Protein AF-A0A150AJD3-F1 (afdb_monomer)

pLDDT: mean 71.64, std 22.14, range [20.97, 98.12]

Solvent-accessible surface area (backbone atoms only — not comparable to full-atom values): 42438 Å² total; per-residue (Å²): 140,81,87,82,82,77,83,80,81,80,76,75,79,71,69,45,77,49,27,15,36,91,85,69,46,81,48,92,52,70,93,69,28,44,27,35,34,44,33,41,76,44,94,89,71,33,27,42,37,40,32,22,33,56,89,74,66,42,57,39,35,40,35,31,11,74,38,95,84,56,78,44,35,33,46,61,37,39,32,33,33,93,87,65,34,57,29,36,38,33,31,27,41,78,48,100,91,47,52,40,65,30,47,61,33,42,31,29,40,87,89,51,51,74,29,35,34,34,40,32,37,96,85,71,50,72,31,44,33,36,31,29,37,97,87,63,47,75,39,20,56,81,8,35,35,52,45,61,42,56,39,90,97,51,89,38,52,33,38,38,34,34,33,49,86,23,18,43,32,49,64,33,42,30,28,39,89,86,59,48,70,38,36,40,36,34,26,55,79,69,36,42,61,40,33,40,22,39,54,98,86,63,54,78,27,62,36,62,60,52,61,63,44,77,56,43,51,73,50,57,68,58,51,56,48,54,42,65,74,59,59,65,66,51,55,70,36,60,80,68,70,56,66,42,42,34,34,36,30,30,36,29,36,82,89,20,49,64,46,77,79,41,82,72,49,59,76,45,76,85,50,45,64,52,46,48,53,39,50,58,73,54,48,86,57,53,29,44,40,26,26,54,38,46,41,76,40,60,47,76,47,75,51,78,45,75,48,68,94,54,87,73,55,75,80,60,68,66,93,64,83,48,76,41,36,15,26,86,85,70,42,81,45,96,48,69,89,64,29,47,26,37,35,37,47,46,82,56,87,86,31,28,39,39,40,30,21,31,54,80,68,80,35,61,34,34,43,34,32,9,69,38,88,90,52,63,38,22,39,45,61,35,41,28,30,38,91,88,64,40,54,32,35,38,32,31,24,45,84,45,28,62,28,45,60,31,42,30,29,42,96,87,58,48,64,32,36,38,38,35,28,77,42,63,55,97,62,22,36,33,45,39,39,31,30,36,98,87,64,28,53,33,35,37,30,33,29,33,59,74,68,83,36,72,33,42,61,31,39,32,30,36,88,86,52,42,55,33,34,37,38,31,26,67,75,94,38,78,37,33,41,37,33,32,34,98,84,65,48,73,42,40,47,40,56,65,73,68,100,84,56,96,62,67,58,70,59,66,51,61,58,84,49,57,72,58,53,55,63,46,58,76,40,101,61,74,69,37,55,41,35,43,78,86,66,49,74,26,25,53,83,19,31,15,39,50,80,44,48,38,87,89,76,71,46,72,49,67,38,68,45,64,80,77,78,83,79,84,82,80,88,78,94,78,85,81,85,86,88,80,89,73,94,82,85,62,87,85,85,85,71,100,68,71,90,69,67,65,73,67,89,84,88,82,77,98,81,77,89,78,85,90,78,88,75,95,75,96,78,77,85,86,78,73,63,40,38,95,89,41,91,84,46,66,44,64,67,57,56,55,46,68,62,46,46,62,51,53,34,48,27,46,42,54,52,53,75,64,36,83,85,51,72,54,38,53,82,65,51,55,58,66,54,58,44,71,46,34,37,36,41,39,60,39,65,88,78,51,44,74,46,77,46,73,70,40,80,78,54,49,72,78,44,47,64,29,57,53,52,58,69,27,73,66,50,48,51,49,49,32,50,34,50,54,46,44,46,73,72,42,58,74,54,56,64,60,49,67,70,63,70,71,48,80,47,81,40,52,43,63,52,59,76

Sequence (753 aa):
MAILFTFQTVYAQKNIVRFFNQDLEEIEHKSEAFYIQNTTFSEDGYYNHQLLYATTDSVYATFTSIDQLGKDKVGLYTVFHQNGKKKHQGHYKKFSTGCKKYGIWESWYKDGSPKMTVKRSSSSTIKMLDYWDEERKHSVIEGYGKYIEKWEGTDQIKLKGKYERYHKTGRWTSYAKNGKLLYEEVWEKNKITEGKSWDKDNHEYTYNKKPISKAHPLSRMGFSNLIKNSIKYPQLAYEQKIEGTVDIRFYVDLDSTISEITVKQSSNSVFEQEALRVFTKYAYLKWAPKTIRGKAVADYTQYKVRFKMSSRFSEQMTQLDTEFYLTEKLKHTNYPEMAKYIKVISQKGQRFEHKIFYKEPKKIYCQFYAEDISGVRKKGVYQTFYTNGKVMSKGEYLKGFKFGKWEDFNEKGQKIREIIYENAEYRATGKMKEWYNNGNLAKEGDFVDGGDREMGDWKYYYPNGKLFMEVRYNSPELSSVKHYGDKGTMHYYSTKRNSKNHFYKIGNAKKDNFQWLISMLAKDVTILNFYDKDGKQTIKDGYGIFNLYDAETNTRVAGAMGKKVRDINWLFIGDDSPSIDKEVAYGYRYFDNIDSLKFIQNTYGPDANFSYISSNKSSIKILDLYDSNDTTEIDYSNFWNMFFTPIIHLAVLKEVLLHPQYNYLDKAGMKTVNNYLGFVIKYDPINKDYKVRLYTPKGGQLYKKAFEDIHSPKNKKVFQNLMDGMMTKYPELVEFFKSGNEAELGFRIFDAI

Foldseek 3Di:
DDDDDDDDDPDDFPKDKWFAAPVRHTDDDLVRGQKIWIWTQDPVQKIWIWIAGSVLRATQKIFIANDRVCPQTFAKIWGADSVNATAKIFGWDQDPVTIDTAAWMWGADNVNHGAFIWGAHPVRDIFTAWGQEPVRDTAAHGFFGKDWHADPPDPATAKIATTDNRFTAAKIWGADNVNHTAKIFGDDRNWTAKMWGQDPVGDIFIDGTDQKDAKAFPPNPVLLVQLVVQQAPAVVCQVVVNWWKWKWKWKADPVQAIGDTDTPDIPDPSCRVSSSVSNVVCRPGGMQAMHGNRDGDIDMDIDMRTGHDDPVNVVRDDDDQDKFFAAPVRDTDPDNVRGQWIWTWDDDPQKIWIFIAGPPPRHTAKIFIANDPVCQQTAAKIWGADPVRATAKIAGAHRNFTAAWIWGADNVNHTAKIWGFHDRDQWTKTKIWGADPVGATAKIAIAIRNRPAGAAWMWGADNVNATAKIWHHDDSDTAKMWGADPVRHTAFIFGDDDDDDPATDTDHHEQACPPVVVVPLVDQYQDAWDAYNVRHIQHHGFFGKDWHAHPVQRDIDIDTTDPDDDDDDDDDDDDDDDPDDDDDAHEDDDDPPLLDDADDDDDDDDDDDDDDDDDDDDDDDDPAQDDPVDRPHGPVQVVCCVLVVVLLLVLLCCLQVVPPVRSTADPVNVVVLQDKWKKKKWADLVVLFIDIDTPDPVVCVSRVRSNVSCRDPSVRVSSSNHCVNVCVVCVVVSVVSVVGDMDMDMDGSSNSD

Radius of gyration: 42.08 Å; Cα contacts (8 Å, |Δi|>4): 1517; chains: 1; bounding box: 114×82×80 Å

Nearest PDB structures (foldseek):
  5lw8-assembly1_A  TM=7.649E-01  e=2.460E-03  Helicobacter pylori 26695
  7vfm-assembly1_A  TM=4.431E-01  e=4.095E-03  Staphylococcus aureus subsp. aureus USA300
  5e9u-assembly1_D  TM=4.108E-01  e=8.798E-03  Streptococcus gordonii
  7vfk-assembly1_A  TM=4.337E-01  e=1.195E-02  Staphylococcus aureus subsp. aureus USA300
  7te3-assembly1_A  TM=2.423E-01  e=2.058E+00  Homo sapiens

Mean predicted aligned error: 22.33 Å

Secondary structure (DSSP, 8-state):
---------------EEEEE-TTS-EES-GGG-SEEEEEEE-TTS-EEEEEEETTT--EEEEEEESSTTS-SEEEEEEEE-TTSSEEEEEEEEEETTEEEEEEEEEEE-TTS-EEEEEEE-TT--EEEEEEE-TT--EEEETTEEEEEEEPTTSS-EEEEEEEETTEEEEEEEEE-TTS-EEEEEEEETTEEEEEEEE-TT--EEEEES-SEE--EESSHHHHHHHHHHHPPPPHHHHHTT--EEEEEEEEE-TTS-EEEEEEEEES-GGGHHHHHHHHHHTTTS-EEPEEETTEEE-EEEEEEEEE---GGGGSS-----EEEEE-TTS-B-S-GGG-SEEEEEEEETTEEEEEEEESSS--EEEEEEESSTTS-SEEEEEEEE-TTS-EEEEEEEETTEEEEEEEEE-TTS-EEEEEEE---STT--EEEEEE-TTS-EEEEEEEEGGGTEEEEEEEEE-TTS-EEEEEEESSSSEEEEEEE-TTS-EEEEEE---TT----------S--HHHHHHHHTSS-----EE-TTS-EEEETTEEEEEEE-TTT--EEEEEE-S--S---------------S---------S-GGG---------S------------------SEETTEEEEE-HHHHHHHHHHHHHHHHHHHHHHH-GGGSS--HHHHHHH--EEEEEEEEETTTTEEEEEES-HHHHHHTHHHHHHHT-HHHHHHHHHHHHHHHHH-TTHHHHHHT--EEEEEEEHHHH-

Structure (mmCIF, N/CA/C/O backbone):
data_AF-A0A150AJD3-F1
#
_entry.id   AF-A0A150AJD3-F1
#
loop_
_atom_site.group_PDB
_atom_site.id
_atom_site.type_symbol
_atom_site.label_atom_id
_atom_site.label_alt_id
_atom_site.label_comp_id
_atom_site.label_asym_id
_atom_site.label_entity_id
_atom_site.label_seq_id
_atom_site.pdbx_PDB_ins_code
_atom_site.Cartn_x
_atom_site.Cartn_y
_atom_site.Cartn_z
_atom_site.occupancy
_atom_site.B_iso_or_equiv
_atom_site.auth_seq_id
_atom_site.auth_comp_id
_atom_site.auth_asym_id
_atom_site.auth_atom_id
_atom_site.pdbx_PDB_model_num
ATOM 1 N N . MET A 1 1 ? 36.545 -45.490 32.691 1.00 37.44 1 MET A N 1
ATOM 2 C CA . MET A 1 1 ? 35.426 -45.188 31.772 1.00 37.44 1 MET A CA 1
ATOM 3 C C . MET A 1 1 ? 34.625 -44.036 32.353 1.00 37.44 1 MET A C 1
ATOM 5 O O . MET A 1 1 ? 33.927 -44.238 33.333 1.00 37.44 1 MET A O 1
ATOM 9 N N . ALA A 1 2 ? 34.752 -42.841 31.784 1.00 29.50 2 ALA A N 1
ATOM 10 C CA . ALA A 1 2 ? 33.833 -41.732 32.017 1.00 29.50 2 ALA A CA 1
ATOM 11 C C . ALA A 1 2 ? 33.445 -41.216 30.629 1.00 29.50 2 ALA A C 1
ATOM 13 O O . ALA A 1 2 ? 34.286 -40.695 29.901 1.00 29.50 2 ALA A O 1
ATOM 14 N N . ILE A 1 3 ? 32.209 -41.496 30.219 1.00 34.50 3 ILE A N 1
ATOM 15 C CA . ILE A 1 3 ? 31.675 -41.119 28.911 1.00 34.50 3 ILE A CA 1
ATOM 16 C C . ILE A 1 3 ? 31.182 -39.675 29.033 1.00 34.50 3 ILE A C 1
ATOM 18 O O . ILE A 1 3 ? 30.166 -39.416 29.676 1.00 34.50 3 ILE A O 1
ATOM 22 N N . LEU A 1 4 ? 31.923 -38.736 28.439 1.00 28.91 4 LEU A N 1
ATOM 23 C CA . LEU A 1 4 ? 31.448 -37.377 28.196 1.00 28.91 4 LEU A CA 1
ATOM 24 C C . LEU A 1 4 ? 30.384 -37.423 27.090 1.00 28.91 4 LEU A C 1
ATOM 26 O O . LEU A 1 4 ? 30.702 -37.630 25.920 1.00 28.91 4 LEU A O 1
ATOM 30 N N . PHE A 1 5 ? 29.125 -37.197 27.456 1.00 32.03 5 PHE A N 1
ATOM 31 C CA . PHE A 1 5 ? 28.083 -36.835 26.500 1.00 32.03 5 PHE A CA 1
ATOM 32 C C . PHE A 1 5 ? 28.291 -35.379 26.072 1.00 32.03 5 PHE A C 1
ATOM 34 O O . PHE A 1 5 ? 28.097 -34.454 26.860 1.00 32.03 5 PHE A O 1
ATOM 41 N N . THR A 1 6 ? 28.690 -35.166 24.819 1.00 32.25 6 THR A N 1
ATOM 42 C CA . THR A 1 6 ? 28.641 -33.846 24.186 1.00 32.25 6 THR A CA 1
ATOM 43 C C . THR A 1 6 ? 27.234 -33.630 23.631 1.00 32.25 6 THR A C 1
ATOM 45 O O . THR A 1 6 ? 26.778 -34.336 22.736 1.00 32.25 6 THR A O 1
ATOM 48 N N . PHE A 1 7 ? 26.511 -32.659 24.188 1.00 31.30 7 PHE A N 1
ATOM 49 C CA . PHE A 1 7 ? 25.269 -32.168 23.599 1.00 31.30 7 PHE A CA 1
ATOM 50 C C . PHE A 1 7 ? 25.614 -31.360 22.341 1.00 31.30 7 PHE A C 1
ATOM 52 O O . PHE A 1 7 ? 26.073 -30.224 22.444 1.00 31.30 7 PHE A O 1
ATOM 59 N N . GLN A 1 8 ? 25.391 -31.922 21.150 1.00 29.20 8 GLN A N 1
ATOM 60 C CA . GLN A 1 8 ? 25.265 -31.111 19.939 1.00 29.20 8 GLN A CA 1
ATOM 61 C C . GLN A 1 8 ? 23.890 -30.438 19.954 1.00 29.20 8 GLN A C 1
ATOM 63 O O . GLN A 1 8 ? 22.858 -31.069 19.731 1.00 29.20 8 GLN A O 1
ATOM 68 N N . THR A 1 9 ? 23.869 -29.138 20.229 1.00 36.41 9 THR A N 1
ATOM 69 C CA . THR A 1 9 ? 22.716 -28.286 19.955 1.00 36.41 9 THR A CA 1
ATOM 70 C C . THR A 1 9 ? 22.558 -28.151 18.441 1.00 36.41 9 THR A C 1
ATOM 72 O O . THR A 1 9 ? 23.283 -27.414 17.779 1.00 36.41 9 THR A O 1
ATOM 75 N N . VAL A 1 10 ? 21.590 -28.871 17.872 1.00 32.94 10 VAL A N 1
ATOM 76 C CA . VAL A 1 10 ? 21.124 -28.631 16.503 1.00 32.94 10 VAL A CA 1
ATOM 77 C C . VAL A 1 10 ? 20.411 -27.277 16.496 1.00 32.94 10 VAL A C 1
ATOM 79 O O . VAL A 1 10 ? 19.250 -27.169 16.889 1.00 32.94 10 VAL A O 1
ATOM 82 N N . TYR A 1 11 ? 21.105 -26.216 16.082 1.00 36.44 11 TYR A N 1
ATOM 83 C CA . TYR A 1 11 ? 20.450 -24.959 15.738 1.00 36.44 11 TYR A CA 1
ATOM 84 C C . TYR A 1 11 ? 19.600 -25.200 14.489 1.00 36.44 11 TYR A C 1
ATOM 86 O O . TYR A 1 11 ? 20.121 -25.332 13.384 1.00 36.44 11 TYR A O 1
ATOM 94 N N . ALA A 1 12 ? 18.278 -25.266 14.652 1.00 37.41 12 ALA A N 1
ATOM 95 C CA . ALA A 1 12 ? 17.359 -25.216 13.525 1.00 37.41 12 ALA A CA 1
ATOM 96 C C . ALA A 1 12 ? 17.619 -23.917 12.738 1.00 37.41 12 ALA A C 1
ATOM 98 O O . ALA A 1 12 ? 17.388 -22.820 13.255 1.00 37.41 12 ALA A O 1
ATOM 99 N N . GLN A 1 13 ? 18.126 -24.022 11.504 1.00 52.56 13 GLN A N 1
ATOM 100 C CA . GLN A 1 13 ? 18.270 -22.867 10.617 1.00 52.56 13 GLN A CA 1
ATOM 101 C C . GLN A 1 13 ? 16.889 -22.242 10.415 1.00 52.56 13 GLN A C 1
ATOM 103 O O . GLN A 1 13 ? 15.975 -22.857 9.865 1.00 52.56 13 GLN A O 1
ATOM 108 N N . LYS A 1 14 ? 16.726 -21.010 10.901 1.00 56.72 14 LYS A N 1
ATOM 109 C CA . LYS A 1 14 ? 15.476 -20.258 10.817 1.00 56.72 14 LYS A CA 1
ATOM 110 C C . LYS A 1 14 ? 15.209 -19.897 9.355 1.00 56.72 14 LYS A C 1
ATOM 112 O O . LYS A 1 14 ? 15.693 -18.881 8.865 1.00 56.72 14 LYS A O 1
ATOM 117 N N . ASN A 1 15 ? 14.464 -20.750 8.662 1.00 72.81 15 ASN A N 1
ATOM 118 C CA . ASN A 1 15 ? 14.041 -20.514 7.289 1.00 72.81 15 ASN A CA 1
ATOM 119 C C . ASN A 1 15 ? 12.891 -19.496 7.293 1.00 72.81 15 ASN A C 1
ATOM 121 O O . ASN A 1 15 ? 11.869 -19.710 7.947 1.00 72.81 15 ASN A O 1
ATOM 125 N N . ILE A 1 16 ? 13.075 -18.359 6.623 1.00 85.12 16 ILE A N 1
ATOM 126 C CA . ILE A 1 16 ? 12.046 -17.319 6.511 1.00 85.12 16 ILE A CA 1
ATOM 127 C C . ILE A 1 16 ? 11.386 -17.447 5.145 1.00 85.12 16 ILE A C 1
ATOM 129 O O . ILE A 1 16 ? 12.057 -17.316 4.120 1.00 85.12 16 ILE A O 1
ATOM 133 N N . VAL A 1 17 ? 10.071 -17.656 5.152 1.00 89.12 17 VAL A N 1
ATOM 134 C CA . VAL A 1 17 ? 9.250 -17.765 3.943 1.00 89.12 17 VAL A CA 1
ATOM 135 C C . VAL A 1 17 ? 8.433 -16.489 3.763 1.00 89.12 17 VAL A C 1
ATOM 137 O O . VAL A 1 17 ? 7.822 -16.012 4.719 1.00 89.12 17 VAL A O 1
ATOM 140 N N . ARG A 1 18 ? 8.430 -15.934 2.549 1.00 90.75 18 ARG A N 1
ATOM 141 C CA . ARG A 1 18 ? 7.613 -14.773 2.154 1.00 90.75 18 ARG A CA 1
ATOM 142 C C . ARG A 1 18 ? 6.890 -15.022 0.840 1.00 90.75 18 ARG A C 1
ATOM 144 O O . ARG A 1 18 ? 7.354 -15.818 0.022 1.00 90.75 18 ARG A O 1
ATOM 151 N N . PHE A 1 19 ? 5.794 -14.306 0.629 1.00 91.75 19 PHE A N 1
ATOM 152 C CA . PHE A 1 19 ? 4.921 -14.447 -0.532 1.00 91.75 19 PHE A CA 1
ATOM 153 C C . PHE A 1 19 ? 4.887 -13.143 -1.324 1.00 91.75 19 PHE A C 1
ATOM 155 O O . PHE A 1 19 ? 4.887 -12.065 -0.735 1.00 91.75 19 PHE A O 1
ATOM 162 N N . PHE A 1 20 ? 4.870 -13.238 -2.653 1.00 89.75 20 PHE A N 1
ATOM 163 C CA . PHE A 1 20 ? 4.862 -12.075 -3.539 1.00 89.75 20 PHE A CA 1
ATOM 164 C C . PHE A 1 20 ? 3.864 -12.241 -4.681 1.00 89.75 20 PHE A C 1
ATOM 166 O O . PHE A 1 20 ? 3.685 -13.349 -5.193 1.00 89.75 20 PHE A O 1
ATOM 173 N N . ASN A 1 21 ? 3.268 -11.135 -5.122 1.00 88.50 21 ASN A N 1
ATOM 174 C CA . ASN A 1 21 ? 2.433 -11.083 -6.325 1.00 88.50 21 ASN A CA 1
ATOM 175 C C . ASN A 1 21 ? 3.283 -11.075 -7.622 1.00 88.50 21 ASN A C 1
ATOM 177 O O . ASN A 1 21 ? 4.514 -11.167 -7.587 1.00 88.50 21 ASN A O 1
ATOM 181 N N . GLN A 1 22 ? 2.633 -10.966 -8.787 1.00 86.25 22 GLN A N 1
ATOM 182 C CA . GLN A 1 22 ? 3.307 -10.936 -10.098 1.00 86.25 22 GLN A CA 1
ATOM 183 C C . GLN A 1 22 ? 4.282 -9.759 -10.267 1.00 86.25 22 GLN A C 1
ATOM 185 O O . GLN A 1 22 ? 5.286 -9.900 -10.971 1.00 86.25 22 GLN A O 1
ATOM 190 N N . ASP A 1 23 ? 4.025 -8.647 -9.579 1.00 84.19 23 ASP A N 1
ATOM 191 C CA . ASP A 1 23 ? 4.830 -7.424 -9.602 1.00 84.19 23 ASP A CA 1
ATOM 192 C C . ASP A 1 23 ? 5.974 -7.429 -8.571 1.00 84.19 23 ASP A C 1
ATOM 194 O O . ASP A 1 23 ? 6.709 -6.446 -8.450 1.00 84.19 23 ASP A O 1
ATOM 198 N N . LEU A 1 24 ? 6.189 -8.558 -7.878 1.00 84.31 24 LEU A N 1
ATOM 199 C CA . LEU A 1 24 ? 7.170 -8.729 -6.797 1.00 84.31 24 LEU A CA 1
ATOM 200 C C . LEU A 1 24 ? 6.901 -7.833 -5.577 1.00 84.31 24 LEU A C 1
ATOM 202 O O . LEU A 1 24 ? 7.830 -7.464 -4.853 1.00 84.31 24 LEU A O 1
ATOM 206 N N . GLU A 1 25 ? 5.638 -7.505 -5.323 1.00 83.38 25 GLU A N 1
ATOM 207 C CA . GLU A 1 25 ? 5.199 -6.855 -4.090 1.00 83.38 25 GLU A CA 1
ATOM 208 C C . GLU A 1 25 ? 4.834 -7.919 -3.049 1.00 83.38 25 GLU A C 1
ATOM 210 O O . GLU A 1 25 ? 4.223 -8.937 -3.380 1.00 83.38 25 GLU A O 1
ATOM 215 N N . GLU A 1 26 ? 5.269 -7.713 -1.804 1.00 86.75 26 GLU A N 1
ATOM 216 C CA . GLU A 1 26 ? 5.069 -8.664 -0.704 1.00 86.75 26 GLU A CA 1
ATOM 217 C C . GLU A 1 26 ? 3.589 -8.710 -0.295 1.00 86.75 26 GLU A C 1
ATOM 219 O O . GLU A 1 26 ? 2.953 -7.666 -0.148 1.00 86.75 26 GLU A O 1
ATOM 224 N N . ILE A 1 27 ? 3.060 -9.919 -0.105 1.00 89.00 27 ILE A N 1
ATOM 225 C CA . ILE A 1 27 ? 1.672 -10.182 0.294 1.00 89.00 27 ILE A CA 1
ATOM 226 C C . ILE A 1 27 ? 1.624 -11.135 1.494 1.00 89.00 27 ILE A C 1
ATOM 228 O O . ILE A 1 27 ? 2.582 -11.859 1.772 1.00 89.00 27 ILE A O 1
ATOM 232 N N . GLU A 1 28 ? 0.495 -11.161 2.202 1.00 83.06 28 GLU A N 1
ATOM 233 C CA . GLU A 1 28 ? 0.356 -11.939 3.441 1.00 83.06 28 GLU A CA 1
ATOM 234 C C . GLU A 1 28 ? -0.040 -13.405 3.205 1.00 83.06 28 GLU A C 1
ATOM 236 O O . GLU A 1 28 ? 0.387 -14.292 3.950 1.00 83.06 28 GLU A O 1
ATOM 241 N N . HIS A 1 29 ? -0.832 -13.690 2.167 1.00 78.94 29 HIS A N 1
ATOM 242 C CA . HIS A 1 29 ? -1.454 -15.002 1.978 1.00 78.94 29 HIS A CA 1
ATOM 243 C C . HIS A 1 29 ? -0.782 -15.836 0.880 1.00 78.94 29 HIS A C 1
ATOM 245 O O . HIS A 1 29 ? -0.659 -15.417 -0.269 1.00 78.94 29 HIS A O 1
ATOM 251 N N . LYS A 1 30 ? -0.420 -17.085 1.213 1.00 85.62 30 LYS A N 1
ATOM 252 C CA . LYS A 1 30 ? 0.180 -18.046 0.267 1.00 85.62 30 LYS A CA 1
ATOM 253 C C . LYS A 1 30 ? -0.729 -18.368 -0.926 1.00 85.62 30 LYS A C 1
ATOM 255 O O . LYS A 1 30 ? -0.219 -18.593 -2.017 1.00 85.62 30 LYS A O 1
ATOM 260 N N . SER A 1 31 ? -2.048 -18.412 -0.726 1.00 83.38 31 SER A N 1
ATOM 261 C CA . SER A 1 31 ? -3.034 -18.744 -1.770 1.00 83.38 31 SER A CA 1
ATOM 262 C C . SER A 1 31 ? -3.053 -17.750 -2.930 1.00 83.38 31 SER A C 1
ATOM 264 O O . SER A 1 31 ? -3.474 -18.103 -4.025 1.00 83.38 31 SER A O 1
ATOM 266 N N . GLU A 1 32 ? -2.580 -16.529 -2.695 1.00 84.94 32 GLU A N 1
ATOM 267 C CA . GLU A 1 32 ? -2.531 -15.440 -3.674 1.00 84.94 32 GLU A CA 1
ATOM 268 C C . GLU A 1 32 ? -1.112 -15.227 -4.228 1.00 84.94 32 GLU A C 1
ATOM 270 O O . GLU A 1 32 ? -0.876 -14.346 -5.057 1.00 84.94 32 GLU A O 1
ATOM 275 N N . ALA A 1 33 ? -0.142 -16.023 -3.766 1.00 87.50 33 ALA A N 1
ATOM 276 C CA . ALA A 1 33 ? 1.253 -15.868 -4.131 1.00 87.50 33 ALA A CA 1
ATOM 277 C C . ALA A 1 33 ? 1.480 -16.268 -5.587 1.00 87.50 33 ALA A C 1
ATOM 279 O O . ALA A 1 33 ? 1.092 -17.350 -6.022 1.00 87.50 33 ALA A O 1
ATOM 280 N N . PHE A 1 34 ? 2.195 -15.421 -6.321 1.00 89.56 34 PHE A N 1
ATOM 281 C CA . PHE A 1 34 ? 2.788 -15.789 -7.600 1.00 89.56 34 PHE A CA 1
ATOM 282 C C . PHE A 1 34 ? 4.235 -16.263 -7.426 1.00 89.56 34 PHE A C 1
ATOM 284 O O . PHE A 1 34 ? 4.672 -17.185 -8.120 1.00 89.56 34 PHE A O 1
ATOM 291 N N . TYR A 1 35 ? 4.960 -15.688 -6.461 1.00 91.38 35 TYR A N 1
ATOM 292 C CA . TYR A 1 35 ? 6.287 -16.148 -6.062 1.00 91.38 35 TYR A CA 1
ATOM 293 C C . TYR A 1 35 ? 6.372 -16.453 -4.567 1.00 91.38 35 TYR A C 1
ATOM 295 O O . TYR A 1 35 ? 5.766 -15.773 -3.737 1.00 91.38 35 TYR A O 1
ATOM 303 N N . ILE A 1 36 ? 7.192 -17.445 -4.228 1.00 92.06 36 ILE A N 1
ATOM 304 C CA . ILE A 1 36 ? 7.525 -17.826 -2.853 1.00 92.06 36 ILE A CA 1
ATOM 305 C C . ILE A 1 36 ? 9.023 -17.609 -2.649 1.00 92.06 36 ILE A C 1
ATOM 307 O O . ILE A 1 36 ? 9.835 -18.138 -3.403 1.00 92.06 36 ILE A O 1
ATOM 311 N N . GLN A 1 37 ? 9.404 -16.829 -1.641 1.00 93.94 37 GLN A N 1
ATOM 312 C CA . GLN A 1 37 ? 10.799 -16.606 -1.272 1.00 93.94 37 GLN A CA 1
ATOM 313 C C . GLN A 1 37 ? 11.169 -17.434 -0.053 1.00 93.94 37 GLN A C 1
ATOM 315 O O . GLN A 1 37 ? 10.654 -17.180 1.033 1.00 93.94 37 GLN A O 1
ATOM 320 N N . ASN A 1 38 ? 12.145 -18.319 -0.210 1.00 93.06 38 ASN A N 1
ATOM 321 C CA . ASN A 1 38 ? 12.819 -18.993 0.891 1.00 93.06 38 ASN A CA 1
ATOM 322 C C . ASN A 1 38 ? 14.119 -18.257 1.209 1.00 93.06 38 ASN A C 1
ATOM 324 O O . ASN A 1 38 ? 14.904 -17.955 0.306 1.00 93.06 38 ASN A O 1
ATOM 328 N N . THR A 1 39 ? 14.336 -17.937 2.482 1.00 92.25 39 THR A N 1
ATOM 329 C CA . THR A 1 39 ? 15.515 -17.202 2.945 1.00 92.25 39 THR A CA 1
ATOM 330 C C . THR A 1 39 ? 16.218 -17.967 4.052 1.00 92.25 39 THR A C 1
ATOM 332 O O . THR A 1 39 ? 15.628 -18.224 5.103 1.00 92.25 39 THR A O 1
ATOM 335 N N . THR A 1 40 ? 17.498 -18.252 3.841 1.00 91.75 40 THR A N 1
ATOM 336 C CA . THR A 1 40 ? 18.378 -18.906 4.811 1.00 91.75 40 THR A CA 1
ATOM 337 C C . THR A 1 40 ? 19.537 -17.988 5.176 1.00 91.75 40 THR A C 1
ATOM 339 O O . THR A 1 40 ? 20.056 -17.246 4.344 1.00 91.75 40 THR A O 1
ATOM 342 N N . PHE A 1 41 ? 19.928 -17.998 6.447 1.00 88.94 41 PHE A N 1
ATOM 343 C CA . PHE A 1 41 ? 21.102 -17.263 6.907 1.00 88.94 41 PHE A CA 1
ATOM 344 C C . PHE A 1 41 ? 22.349 -18.135 6.729 1.00 88.94 41 PHE A C 1
ATOM 346 O O . PHE A 1 41 ? 22.358 -19.286 7.162 1.00 88.94 41 PHE A O 1
ATOM 353 N N . SER A 1 42 ? 23.365 -17.593 6.061 1.00 82.62 42 SER A N 1
ATOM 354 C CA . SER A 1 42 ? 24.660 -18.237 5.830 1.00 82.62 42 SER A CA 1
ATOM 355 C C . SER A 1 42 ? 25.610 -17.977 6.997 1.00 82.62 42 SER A C 1
ATOM 357 O O . SER A 1 42 ? 25.557 -16.909 7.607 1.00 82.62 42 SER A O 1
ATOM 359 N N . GLU A 1 43 ? 26.536 -18.903 7.248 1.00 81.19 43 GLU A N 1
ATOM 360 C CA . GLU A 1 43 ? 27.593 -18.748 8.263 1.00 81.19 43 GLU A CA 1
ATOM 361 C C . GLU A 1 43 ? 28.493 -17.531 7.988 1.00 81.19 43 GLU A C 1
ATOM 363 O O . GLU A 1 43 ? 28.940 -16.863 8.916 1.00 81.19 43 GLU A O 1
ATOM 368 N N . ASP A 1 44 ? 28.642 -17.153 6.715 1.00 79.25 44 ASP A N 1
ATOM 369 C CA . ASP A 1 44 ? 29.415 -15.985 6.269 1.00 79.25 44 ASP A CA 1
ATOM 370 C C . ASP A 1 44 ? 28.747 -14.625 6.573 1.00 79.25 44 ASP A C 1
ATOM 372 O O . ASP A 1 44 ? 29.207 -13.580 6.107 1.00 79.25 44 ASP A O 1
ATOM 376 N N . GLY A 1 45 ? 27.631 -14.610 7.308 1.00 84.81 45 GLY A N 1
ATOM 377 C CA . GLY A 1 45 ? 26.935 -13.386 7.718 1.00 84.81 45 GLY A CA 1
ATOM 378 C C . GLY A 1 45 ? 26.011 -12.775 6.659 1.00 84.81 45 GLY A C 1
ATOM 379 O O . GLY A 1 45 ? 25.580 -11.630 6.809 1.00 84.81 45 GLY A O 1
ATOM 380 N N . TYR A 1 46 ? 25.690 -13.520 5.599 1.00 90.94 46 TYR A N 1
ATOM 381 C CA . TYR A 1 46 ? 24.791 -13.090 4.522 1.00 90.94 46 TYR A CA 1
ATOM 382 C C . TYR A 1 46 ? 23.484 -13.887 4.504 1.00 90.94 46 TYR A C 1
ATOM 384 O O . TYR A 1 46 ? 23.401 -14.986 5.046 1.00 90.94 46 TYR A O 1
ATOM 392 N N . TYR A 1 47 ? 22.463 -13.361 3.828 1.00 90.94 47 TYR A N 1
ATOM 393 C CA . TYR A 1 47 ? 21.199 -14.062 3.603 1.00 90.94 47 TYR A CA 1
ATOM 394 C C . TYR A 1 47 ? 21.151 -14.607 2.181 1.00 90.94 47 TYR A C 1
ATOM 396 O O . TYR A 1 47 ? 21.296 -13.857 1.216 1.00 90.94 47 TYR A O 1
ATOM 404 N N . ASN A 1 48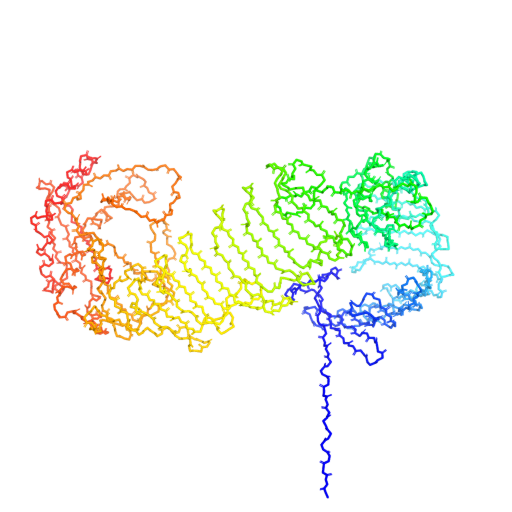 ? 20.933 -15.910 2.050 1.00 92.81 48 ASN A N 1
ATOM 405 C CA . ASN A 1 48 ? 20.712 -16.579 0.780 1.00 92.81 48 ASN A CA 1
ATOM 406 C C . ASN A 1 48 ? 19.213 -16.656 0.508 1.00 92.81 48 ASN A C 1
ATOM 408 O O . ASN A 1 48 ? 18.426 -17.041 1.371 1.00 92.81 48 ASN A O 1
ATOM 412 N N . HIS A 1 49 ? 18.822 -16.290 -0.704 1.00 94.06 49 HIS A N 1
ATOM 413 C CA . HIS A 1 49 ? 17.437 -16.211 -1.129 1.00 94.06 49 HIS A CA 1
ATOM 414 C C . HIS A 1 49 ? 17.201 -17.077 -2.357 1.00 94.06 49 HIS A C 1
ATOM 416 O O . HIS A 1 49 ? 17.935 -16.998 -3.347 1.00 94.06 49 HIS A O 1
ATOM 422 N N . GLN A 1 50 ? 16.119 -17.844 -2.311 1.00 94.94 50 GLN A N 1
ATOM 423 C CA . GLN A 1 50 ? 15.594 -18.600 -3.435 1.00 94.94 50 GLN A CA 1
ATOM 424 C C . GLN A 1 50 ? 14.143 -18.182 -3.669 1.00 94.94 50 GLN A C 1
ATOM 426 O O . GLN A 1 50 ? 13.296 -18.350 -2.797 1.00 94.94 50 GLN A O 1
ATOM 431 N N . LEU A 1 51 ? 13.872 -17.613 -4.841 1.00 94.12 51 LEU A N 1
ATOM 432 C CA . LEU A 1 51 ? 12.532 -17.260 -5.298 1.00 94.12 51 LEU A CA 1
ATOM 433 C C . LEU A 1 51 ? 12.011 -18.377 -6.201 1.00 94.12 51 LEU A C 1
ATOM 435 O O . LEU A 1 51 ? 12.668 -18.714 -7.186 1.00 94.12 51 LEU A O 1
ATOM 439 N N . LEU A 1 52 ? 10.841 -18.916 -5.884 1.00 92.88 52 LEU A N 1
ATOM 440 C CA . LEU A 1 52 ? 10.163 -19.991 -6.605 1.00 92.88 52 LEU A CA 1
ATOM 441 C C . LEU A 1 52 ? 8.870 -19.468 -7.232 1.00 92.88 52 LEU A C 1
ATOM 443 O O . LEU A 1 52 ? 8.235 -18.576 -6.671 1.00 92.88 52 LEU A O 1
ATOM 447 N N . TYR A 1 53 ? 8.458 -20.033 -8.363 1.00 88.50 53 TYR A N 1
ATOM 448 C CA . TYR A 1 53 ? 7.098 -19.864 -8.873 1.00 88.50 53 TYR A CA 1
ATOM 449 C C . TYR A 1 53 ? 6.119 -20.638 -7.989 1.00 88.50 53 TYR A C 1
ATOM 451 O O . TYR A 1 53 ? 6.263 -21.846 -7.847 1.00 88.50 53 TYR A O 1
ATOM 459 N N . ALA A 1 54 ? 5.095 -19.979 -7.448 1.00 86.62 54 ALA A N 1
ATOM 460 C CA . ALA A 1 54 ? 4.145 -20.614 -6.529 1.00 86.62 54 ALA A CA 1
ATOM 461 C C . ALA A 1 54 ? 3.321 -21.747 -7.171 1.00 86.62 54 ALA A C 1
ATOM 463 O O . ALA A 1 54 ? 2.823 -22.621 -6.471 1.00 86.62 54 ALA A O 1
ATOM 464 N N . THR A 1 55 ? 3.162 -21.726 -8.499 1.00 83.06 55 THR A N 1
ATOM 465 C CA . THR A 1 55 ? 2.361 -22.709 -9.245 1.00 83.06 55 THR A CA 1
ATOM 466 C C . THR A 1 55 ? 3.120 -23.979 -9.611 1.00 83.06 55 THR A C 1
ATOM 468 O O . THR A 1 55 ? 2.498 -25.019 -9.797 1.00 83.06 55 THR A O 1
ATOM 471 N N . THR A 1 56 ? 4.442 -23.902 -9.773 1.00 84.38 56 THR A N 1
ATOM 472 C CA . THR A 1 56 ? 5.261 -25.019 -10.278 1.00 84.38 56 THR A CA 1
ATOM 473 C C . THR A 1 56 ? 6.410 -25.395 -9.353 1.00 84.38 56 THR A C 1
ATOM 475 O O . THR A 1 56 ? 7.129 -26.342 -9.655 1.00 84.38 56 THR A O 1
ATOM 478 N N . ASP A 1 57 ? 6.640 -24.619 -8.291 1.00 82.12 57 ASP A N 1
ATOM 479 C CA . ASP A 1 57 ? 7.802 -24.682 -7.395 1.00 82.12 57 ASP A CA 1
ATOM 480 C C . ASP A 1 57 ? 9.166 -24.613 -8.108 1.00 82.12 57 ASP A C 1
ATOM 482 O O . ASP A 1 57 ? 10.223 -24.812 -7.507 1.00 82.12 57 ASP A O 1
ATOM 486 N N . SER A 1 58 ? 9.174 -24.264 -9.398 1.00 88.75 58 SER A N 1
ATOM 487 C CA . SER A 1 58 ? 10.399 -24.073 -10.166 1.00 88.75 58 SER A CA 1
ATOM 488 C C . SER A 1 58 ? 11.118 -22.798 -9.729 1.00 88.75 58 SER A C 1
ATOM 490 O O . SER A 1 58 ? 10.502 -21.778 -9.404 1.00 88.75 58 SER A O 1
ATOM 492 N N . VAL A 1 59 ? 12.450 -22.843 -9.717 1.00 92.44 59 VAL A N 1
ATOM 493 C CA . VAL A 1 59 ? 13.275 -21.708 -9.292 1.00 92.44 59 VAL A CA 1
ATOM 494 C C . VAL A 1 59 ? 13.150 -20.574 -10.303 1.00 92.44 59 VAL A C 1
ATOM 496 O O . VAL A 1 59 ? 13.523 -20.725 -11.459 1.00 92.44 59 VAL A O 1
ATOM 499 N N . TYR A 1 60 ? 12.677 -19.415 -9.855 1.00 93.81 60 TYR A N 1
ATOM 500 C CA . TYR A 1 60 ? 12.678 -18.178 -10.630 1.00 93.81 60 TYR A CA 1
ATOM 501 C C . TYR A 1 60 ? 14.010 -17.436 -10.497 1.00 93.81 60 TYR A C 1
ATOM 503 O O . TYR A 1 60 ? 14.582 -17.001 -11.498 1.00 93.81 60 TYR A O 1
ATOM 511 N N . ALA A 1 61 ? 14.522 -17.284 -9.272 1.00 95.88 61 ALA A N 1
ATOM 512 C CA . ALA A 1 61 ? 15.767 -16.563 -9.024 1.00 95.88 61 ALA A CA 1
ATOM 513 C C . ALA A 1 61 ? 16.506 -17.050 -7.774 1.00 95.88 61 ALA A C 1
ATOM 515 O O . ALA A 1 61 ? 15.891 -17.468 -6.797 1.00 95.88 61 ALA A O 1
ATOM 516 N N . THR A 1 62 ? 17.831 -16.920 -7.782 1.00 96.38 62 THR A N 1
ATOM 517 C CA . THR A 1 62 ? 18.700 -17.145 -6.619 1.00 96.38 62 THR A CA 1
ATOM 518 C C . THR A 1 62 ? 19.645 -15.968 -6.427 1.00 96.38 62 THR A C 1
ATOM 520 O O . THR A 1 62 ? 20.185 -15.429 -7.402 1.00 96.38 62 THR A O 1
ATOM 523 N N . PHE A 1 63 ? 19.818 -15.529 -5.179 1.00 95.56 63 PHE A N 1
ATOM 524 C CA . PHE A 1 63 ? 20.704 -14.412 -4.850 1.00 95.56 63 PHE A CA 1
ATOM 525 C C . PHE A 1 63 ? 21.052 -14.320 -3.370 1.00 95.56 63 PHE A C 1
ATOM 527 O O . PHE A 1 63 ? 20.364 -14.882 -2.525 1.00 95.56 63 PHE A O 1
ATOM 534 N N . THR A 1 64 ? 22.076 -13.527 -3.068 1.00 93.88 64 THR A N 1
ATOM 535 C CA . THR A 1 64 ? 22.513 -13.233 -1.701 1.00 93.88 64 THR A CA 1
ATOM 536 C C . THR A 1 64 ? 22.293 -11.750 -1.369 1.00 93.88 64 THR A C 1
ATOM 538 O O . THR A 1 64 ? 22.295 -10.890 -2.259 1.00 93.88 64 THR A O 1
ATOM 541 N N . SER A 1 65 ? 22.083 -11.415 -0.098 1.00 93.44 65 SER A N 1
ATOM 542 C CA . SER A 1 65 ? 21.968 -10.036 0.396 1.00 93.44 65 SER A CA 1
ATOM 543 C C . SER A 1 65 ? 22.654 -9.850 1.754 1.00 93.44 65 SER A C 1
ATOM 545 O O . SER A 1 65 ? 22.981 -10.808 2.456 1.00 93.44 65 SER A O 1
ATOM 547 N N . ILE A 1 66 ? 22.849 -8.585 2.133 1.00 91.12 66 ILE A N 1
ATOM 548 C CA . ILE A 1 66 ? 23.294 -8.207 3.486 1.00 91.12 66 ILE A CA 1
ATOM 549 C C . ILE A 1 66 ? 22.135 -8.054 4.480 1.00 91.12 66 ILE A C 1
ATOM 551 O O . ILE A 1 66 ? 22.367 -7.970 5.681 1.00 91.12 66 ILE A O 1
ATOM 555 N N . ASP A 1 67 ? 20.896 -7.984 3.995 1.00 88.62 67 ASP A N 1
ATOM 556 C CA . ASP A 1 67 ? 19.700 -7.768 4.802 1.00 88.62 67 ASP A CA 1
ATOM 557 C C . ASP A 1 67 ? 18.692 -8.906 4.624 1.00 88.62 67 ASP A C 1
ATOM 559 O O . ASP A 1 67 ? 18.479 -9.413 3.523 1.00 88.62 67 ASP A O 1
ATOM 563 N N . GLN A 1 68 ? 17.980 -9.243 5.694 1.00 86.56 68 GLN A N 1
ATOM 564 C CA . GLN A 1 68 ? 16.986 -10.316 5.681 1.00 86.56 68 GLN A CA 1
ATOM 565 C C . GLN A 1 68 ? 15.839 -10.080 4.673 1.00 86.56 68 GLN A C 1
ATOM 567 O O . GLN A 1 68 ? 15.137 -11.029 4.322 1.00 86.56 68 GLN A O 1
ATOM 572 N N . LEU A 1 69 ? 15.597 -8.839 4.217 1.00 84.75 69 LEU A N 1
ATOM 573 C CA . LEU A 1 69 ? 14.553 -8.513 3.232 1.00 84.75 69 LEU A CA 1
ATOM 574 C C . LEU A 1 69 ? 14.993 -8.763 1.783 1.00 84.75 69 LEU A C 1
ATOM 576 O O . LEU A 1 69 ? 14.150 -8.770 0.889 1.00 84.75 69 LEU A O 1
ATOM 580 N N . GLY A 1 70 ? 16.284 -8.978 1.527 1.00 86.25 70 GLY A N 1
ATOM 581 C CA . GLY A 1 70 ? 16.812 -9.133 0.174 1.00 86.25 70 GLY A CA 1
ATOM 582 C C . GLY A 1 70 ? 16.833 -7.827 -0.630 1.00 86.25 70 GLY A C 1
ATOM 583 O O . GLY A 1 70 ? 16.887 -7.864 -1.869 1.00 86.25 70 GLY A O 1
ATOM 584 N N . LYS A 1 71 ? 16.766 -6.663 0.033 1.00 86.69 71 LYS A N 1
ATOM 585 C CA . LYS A 1 71 ? 16.776 -5.342 -0.622 1.00 86.69 71 LYS A CA 1
ATOM 586 C C . LYS A 1 71 ? 18.182 -4.970 -1.097 1.00 86.69 71 LYS A C 1
ATOM 588 O O . LYS A 1 71 ? 18.355 -4.565 -2.249 1.00 86.69 71 LYS A O 1
ATOM 593 N N . ASP A 1 72 ? 19.186 -5.216 -0.272 1.00 90.81 72 ASP A N 1
ATOM 594 C CA . ASP A 1 72 ? 20.593 -4.909 -0.494 1.00 90.81 72 ASP A CA 1
ATOM 595 C C . ASP A 1 72 ? 21.356 -6.147 -0.988 1.00 90.81 72 ASP A C 1
ATOM 597 O O . ASP A 1 72 ? 22.174 -6.759 -0.299 1.00 90.81 72 ASP A O 1
ATOM 601 N N . LYS A 1 73 ? 21.086 -6.514 -2.242 1.00 94.31 73 LYS A N 1
ATOM 602 C CA . LYS A 1 73 ? 21.692 -7.674 -2.915 1.00 94.31 73 LYS A CA 1
ATOM 603 C C . LYS A 1 73 ? 23.209 -7.533 -3.051 1.00 94.31 73 LYS A C 1
ATOM 605 O O . LYS A 1 73 ? 23.704 -6.465 -3.408 1.00 94.31 73 LYS A O 1
ATOM 610 N N . VAL A 1 74 ? 23.945 -8.619 -2.860 1.00 93.62 74 VAL A N 1
ATOM 611 C CA . VAL A 1 74 ? 25.401 -8.692 -3.045 1.00 93.62 74 VAL A CA 1
ATOM 612 C C . VAL A 1 74 ? 25.786 -10.027 -3.672 1.00 93.62 74 VAL A C 1
ATOM 614 O O . VAL A 1 74 ? 25.068 -11.011 -3.541 1.00 93.62 74 VAL A O 1
ATOM 617 N N . GLY A 1 75 ? 26.919 -10.063 -4.368 1.00 93.12 75 GLY A N 1
ATOM 618 C CA . GLY A 1 75 ? 27.412 -11.296 -4.974 1.00 93.12 75 GLY A CA 1
ATOM 619 C C . GLY A 1 75 ? 26.610 -11.712 -6.205 1.00 93.12 75 GLY A C 1
ATOM 620 O O . GLY A 1 75 ? 26.109 -10.862 -6.947 1.00 93.12 75 GLY A O 1
ATOM 621 N N . LEU A 1 76 ? 26.554 -13.017 -6.459 1.00 94.62 76 LEU A N 1
ATOM 622 C CA . LEU A 1 76 ? 25.942 -13.586 -7.654 1.00 94.62 76 LEU A CA 1
ATOM 623 C C . LEU A 1 76 ? 24.409 -13.486 -7.596 1.00 94.62 76 LEU A C 1
ATOM 625 O O . LEU A 1 76 ? 23.778 -13.790 -6.588 1.00 94.62 76 LEU A O 1
ATOM 629 N N . TYR A 1 77 ? 23.812 -13.075 -8.708 1.00 96.31 77 TYR A N 1
ATOM 630 C CA . TYR A 1 77 ? 22.372 -13.011 -8.914 1.00 96.31 77 TYR A CA 1
ATOM 631 C C . TYR A 1 77 ? 22.028 -13.761 -10.196 1.00 96.31 77 TYR A C 1
ATOM 633 O O . TYR A 1 77 ? 22.499 -13.381 -11.273 1.00 96.31 77 TYR A O 1
ATOM 641 N N . THR A 1 78 ? 21.194 -14.792 -10.083 1.00 97.06 78 THR A N 1
ATOM 642 C CA . THR A 1 78 ? 20.781 -15.633 -11.212 1.00 97.06 78 THR A CA 1
ATOM 643 C C . THR A 1 78 ? 19.265 -15.660 -11.317 1.00 97.06 78 THR A C 1
ATOM 645 O O . THR A 1 78 ? 18.567 -15.796 -10.318 1.00 97.06 78 THR A O 1
ATOM 648 N N . VAL A 1 79 ? 18.755 -15.529 -12.537 1.00 96.31 79 VAL A N 1
ATOM 649 C CA . VAL A 1 79 ? 17.339 -15.672 -12.892 1.00 96.31 79 VAL A CA 1
ATOM 650 C C . VAL A 1 79 ? 17.230 -16.798 -13.899 1.00 96.31 79 VAL A C 1
ATOM 652 O O . VAL A 1 79 ? 18.074 -16.901 -14.794 1.00 96.31 79 VAL A O 1
ATOM 655 N N . PHE A 1 80 ? 16.175 -17.589 -13.797 1.00 95.00 80 PHE A N 1
ATOM 656 C CA . PHE A 1 80 ? 15.915 -18.739 -14.648 1.00 95.00 80 PHE A CA 1
ATOM 657 C C . PHE A 1 80 ? 14.640 -18.527 -15.471 1.00 95.00 80 PHE A C 1
ATOM 659 O O . PHE A 1 80 ? 13.762 -17.730 -15.133 1.00 95.00 80 PHE A O 1
ATOM 666 N N . HIS A 1 81 ? 14.564 -19.209 -16.608 1.00 90.94 81 HIS A N 1
ATOM 667 C CA . HIS A 1 81 ? 13.315 -19.426 -17.329 1.00 90.94 81 HIS A CA 1
ATOM 668 C C . HIS A 1 81 ? 12.498 -20.497 -16.596 1.00 90.94 81 HIS A C 1
ATOM 670 O O . HIS A 1 81 ? 13.055 -21.292 -15.843 1.00 90.94 81 HIS A O 1
ATOM 676 N N . GLN A 1 82 ? 11.191 -20.575 -16.859 1.00 86.62 82 GLN A N 1
ATOM 677 C CA . GLN A 1 82 ? 10.320 -21.594 -16.245 1.00 86.62 82 GLN A CA 1
ATOM 678 C C . GL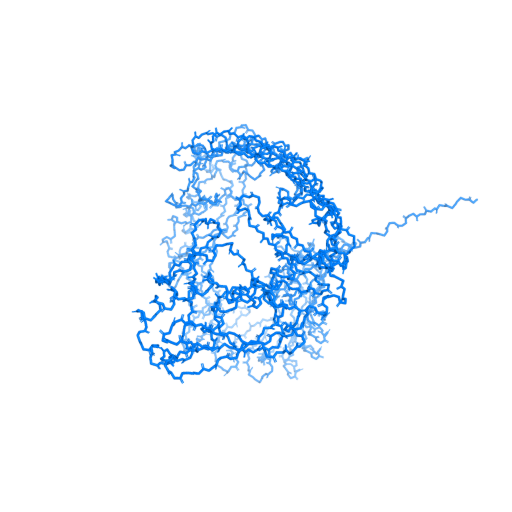N A 1 82 ? 10.767 -23.040 -16.525 1.00 86.62 82 GLN A C 1
ATOM 680 O O . GLN A 1 82 ? 10.465 -23.936 -15.751 1.00 86.62 82 GLN A O 1
ATOM 685 N N . ASN A 1 83 ? 11.525 -23.272 -17.600 1.00 88.38 83 ASN A N 1
ATOM 686 C CA . ASN A 1 83 ? 12.110 -24.578 -17.914 1.00 88.38 83 ASN A CA 1
ATOM 687 C C . ASN A 1 83 ? 13.434 -24.867 -17.171 1.00 88.38 83 ASN A C 1
ATOM 689 O O . ASN A 1 83 ? 14.152 -25.792 -17.542 1.00 88.38 83 ASN A O 1
ATOM 693 N N . GLY A 1 84 ? 13.807 -24.048 -16.182 1.00 89.06 84 GLY A N 1
ATOM 694 C CA . GLY A 1 84 ? 15.003 -24.217 -15.353 1.00 89.06 84 GLY A CA 1
ATOM 695 C C . GLY A 1 84 ? 16.319 -23.768 -15.996 1.00 89.06 84 GLY A C 1
ATOM 696 O O . GLY A 1 84 ? 17.343 -23.715 -15.315 1.00 89.06 84 GLY A O 1
ATOM 697 N N . LYS A 1 85 ? 16.338 -23.396 -17.283 1.00 93.88 85 LYS A N 1
ATOM 698 C CA . LYS A 1 85 ? 17.547 -22.862 -17.931 1.00 93.88 85 LYS A CA 1
ATOM 699 C C . LYS A 1 85 ? 17.810 -21.427 -17.478 1.00 93.88 85 LYS A C 1
ATOM 701 O O . LYS A 1 85 ? 16.879 -20.660 -17.231 1.00 93.88 85 LYS A O 1
ATOM 706 N N . LYS A 1 86 ? 19.086 -21.033 -17.384 1.00 95.62 86 LYS A N 1
ATOM 707 C CA . LYS A 1 86 ? 19.460 -19.659 -17.009 1.00 95.62 86 LYS A CA 1
ATOM 708 C C . LYS A 1 86 ? 18.838 -18.661 -17.984 1.00 95.62 86 LYS A C 1
ATOM 710 O O . LYS A 1 86 ? 18.851 -18.870 -19.190 1.00 95.62 86 LYS A O 1
ATOM 715 N N . LYS A 1 87 ? 18.310 -17.566 -17.450 1.00 95.50 87 LYS A N 1
ATOM 716 C CA . LYS A 1 87 ? 17.742 -16.442 -18.198 1.00 95.50 87 LYS A CA 1
ATOM 717 C C . LYS A 1 87 ? 18.657 -15.228 -18.128 1.00 95.50 87 LYS A C 1
ATOM 719 O O . LYS A 1 87 ? 18.976 -14.645 -19.160 1.00 95.50 87 LYS A O 1
ATOM 724 N N . HIS A 1 88 ? 19.115 -14.885 -16.924 1.00 95.44 88 HIS A N 1
ATOM 725 C CA . HIS A 1 88 ? 20.064 -13.800 -16.677 1.00 95.44 88 HIS A CA 1
ATOM 726 C C . HIS A 1 88 ? 20.995 -14.156 -15.520 1.00 95.44 88 HIS A C 1
ATOM 728 O O . HIS A 1 88 ? 20.552 -14.750 -14.541 1.00 95.44 88 HIS A O 1
ATOM 734 N N . GLN A 1 89 ? 22.252 -13.732 -15.586 1.00 97.62 89 GLN A N 1
ATOM 735 C CA . GLN A 1 89 ? 23.205 -13.890 -14.491 1.00 97.62 89 GLN A CA 1
ATOM 736 C C . GLN A 1 89 ? 24.127 -12.675 -14.417 1.00 97.62 89 GLN A C 1
ATOM 738 O O . GLN A 1 89 ? 24.506 -12.103 -15.438 1.00 97.62 89 GLN A O 1
ATOM 743 N N . GLY A 1 90 ? 24.502 -12.272 -13.210 1.00 96.44 90 GLY A N 1
ATOM 744 C CA . GLY A 1 90 ? 25.525 -11.256 -13.007 1.00 96.44 90 GLY A CA 1
ATOM 745 C C . GLY A 1 90 ? 25.774 -10.988 -11.535 1.00 96.44 90 GLY A C 1
ATOM 746 O O . GLY A 1 90 ? 25.236 -11.675 -10.671 1.00 96.44 90 GLY A O 1
ATOM 747 N N . HIS A 1 91 ? 26.590 -9.978 -11.248 1.00 94.69 91 HIS A N 1
ATOM 748 C CA . HIS A 1 91 ? 27.000 -9.676 -9.879 1.00 94.69 91 HIS A CA 1
ATOM 749 C C . HIS A 1 91 ? 26.427 -8.353 -9.375 1.00 94.69 91 HIS A C 1
ATOM 751 O O . HIS A 1 91 ? 26.310 -7.370 -10.116 1.00 94.69 91 HIS A O 1
ATOM 757 N N . TYR A 1 92 ? 26.106 -8.314 -8.088 1.00 93.75 92 TYR A N 1
ATOM 758 C CA . TYR A 1 92 ? 25.866 -7.099 -7.324 1.00 93.75 92 TYR A CA 1
ATOM 759 C C . TYR A 1 92 ? 27.070 -6.787 -6.436 1.00 93.75 92 TYR A C 1
ATOM 761 O O . TYR A 1 92 ? 27.676 -7.674 -5.837 1.00 93.75 92 TYR A O 1
ATOM 769 N N . LYS A 1 93 ? 27.405 -5.500 -6.326 1.00 92.06 93 LYS A N 1
ATOM 770 C CA . LYS A 1 93 ? 28.477 -5.000 -5.463 1.00 92.06 93 LYS A CA 1
ATOM 771 C C . LYS A 1 93 ? 27.963 -3.866 -4.579 1.00 92.06 93 LYS A C 1
ATOM 773 O O . LYS A 1 93 ? 27.228 -2.993 -5.052 1.00 92.06 93 LYS A O 1
ATOM 778 N N . LYS A 1 94 ? 28.367 -3.875 -3.307 1.00 89.94 94 LYS A N 1
ATOM 779 C CA . LYS A 1 94 ? 28.082 -2.808 -2.339 1.00 89.94 94 LYS A CA 1
ATOM 780 C C . LYS A 1 94 ? 28.976 -1.596 -2.613 1.00 89.94 94 LYS A C 1
ATOM 782 O O . LYS A 1 94 ? 30.193 -1.729 -2.721 1.00 89.94 94 LYS A O 1
ATOM 787 N N . PHE A 1 95 ? 28.369 -0.417 -2.715 1.00 85.44 95 PHE A N 1
ATOM 788 C CA . PHE A 1 95 ? 29.047 0.880 -2.781 1.00 85.44 95 PHE A CA 1
ATOM 789 C C . PHE A 1 95 ? 28.535 1.788 -1.655 1.00 85.44 95 PHE A C 1
ATOM 791 O O . PHE A 1 95 ? 27.499 1.510 -1.054 1.00 85.44 95 PHE A O 1
ATOM 798 N N . SER A 1 96 ? 29.192 2.929 -1.424 1.00 80.44 96 SER A N 1
ATOM 799 C CA . SER A 1 96 ? 28.724 3.959 -0.474 1.00 80.44 96 SER A CA 1
ATOM 800 C C . SER A 1 96 ? 27.322 4.500 -0.787 1.00 80.44 96 SER A C 1
ATOM 802 O O . SER A 1 96 ? 26.639 5.016 0.087 1.00 80.44 96 SER A O 1
ATOM 804 N N . THR A 1 97 ? 26.878 4.363 -2.039 1.00 76.50 97 THR A N 1
ATOM 805 C CA . THR A 1 97 ? 25.551 4.787 -2.519 1.00 76.50 97 THR A CA 1
ATOM 806 C C . THR A 1 97 ? 24.535 3.639 -2.589 1.00 76.50 97 THR A C 1
ATOM 808 O O . THR A 1 97 ? 23.488 3.802 -3.211 1.00 76.50 97 THR A O 1
ATOM 811 N N . GLY A 1 98 ? 24.851 2.480 -2.000 1.00 84.69 98 GLY A N 1
ATOM 812 C CA . GLY A 1 98 ? 24.015 1.276 -1.989 1.00 84.69 98 GLY A CA 1
ATOM 813 C C . GLY A 1 98 ? 24.531 0.148 -2.888 1.00 84.69 98 GLY A C 1
ATOM 814 O O . GLY A 1 98 ? 25.561 0.268 -3.562 1.00 84.69 98 GLY A O 1
ATOM 815 N N . CYS A 1 99 ? 23.808 -0.969 -2.893 1.00 88.25 99 CYS A N 1
ATOM 816 C CA . CYS A 1 99 ? 24.123 -2.150 -3.693 1.00 88.25 99 CYS A CA 1
ATOM 817 C C . CYS A 1 99 ? 23.690 -1.988 -5.159 1.00 88.25 99 CYS A C 1
ATOM 819 O O . CYS A 1 99 ? 22.549 -1.632 -5.450 1.00 88.25 99 CYS A O 1
ATOM 821 N N . LYS A 1 100 ? 24.595 -2.250 -6.112 1.00 91.00 100 LYS A N 1
ATOM 822 C CA . LYS A 1 100 ? 24.343 -2.046 -7.552 1.00 91.00 100 LYS A CA 1
ATOM 823 C C . LYS A 1 100 ? 24.835 -3.215 -8.398 1.00 91.00 100 LYS A C 1
ATOM 825 O O . LYS A 1 100 ? 25.840 -3.840 -8.070 1.00 91.00 100 LYS A O 1
ATOM 830 N N . LYS A 1 101 ? 24.170 -3.446 -9.536 1.00 92.69 101 LYS A N 1
ATOM 831 C CA . LYS A 1 101 ? 24.630 -4.373 -10.583 1.00 92.69 101 LYS A CA 1
ATOM 832 C C . LYS A 1 101 ? 26.003 -3.937 -11.102 1.00 92.69 101 LYS A C 1
ATOM 834 O O . LYS A 1 101 ? 26.160 -2.790 -11.519 1.00 92.69 101 LYS A O 1
ATOM 839 N N . TYR A 1 102 ? 26.969 -4.842 -11.111 1.00 92.81 102 TYR A N 1
ATOM 840 C CA . TYR A 1 102 ? 28.363 -4.563 -11.437 1.00 92.81 102 TYR A CA 1
ATOM 841 C C . TYR A 1 102 ? 28.986 -5.720 -12.224 1.00 92.81 102 TYR A C 1
ATOM 843 O O . TYR A 1 102 ? 28.567 -6.867 -12.087 1.00 92.81 102 TYR A O 1
ATOM 851 N N . GLY A 1 103 ? 29.990 -5.417 -13.045 1.00 93.81 103 GLY A N 1
ATOM 852 C CA . GLY A 1 103 ? 30.731 -6.424 -13.799 1.00 93.81 103 GLY A CA 1
ATOM 853 C C . GLY A 1 103 ? 29.972 -6.938 -15.020 1.00 93.81 103 GLY A C 1
ATOM 854 O O . GLY A 1 103 ? 29.174 -6.210 -15.617 1.00 93.81 103 GLY A O 1
ATOM 855 N N . ILE A 1 104 ? 30.275 -8.171 -15.415 1.00 96.19 104 ILE A N 1
ATOM 856 C CA . ILE A 1 104 ? 29.679 -8.829 -16.579 1.00 96.19 104 ILE A CA 1
ATOM 857 C C . ILE A 1 104 ? 28.291 -9.359 -16.209 1.00 96.19 104 ILE A C 1
ATOM 859 O O . ILE A 1 104 ? 28.081 -9.906 -15.125 1.00 96.19 104 ILE A O 1
ATOM 863 N N . TRP A 1 105 ? 27.344 -9.125 -17.109 1.00 96.94 105 TRP A N 1
ATOM 864 C CA . TRP A 1 105 ? 25.971 -9.592 -17.044 1.00 96.94 105 TRP A CA 1
ATOM 865 C C . TRP A 1 105 ? 25.645 -10.320 -18.335 1.00 96.94 105 TRP A C 1
ATOM 867 O O . TRP A 1 105 ? 25.723 -9.735 -19.415 1.00 96.94 105 TRP A O 1
ATOM 877 N N . GLU A 1 106 ? 25.241 -11.567 -18.198 1.00 98.12 106 GLU A N 1
ATOM 878 C CA . GLU A 1 106 ? 24.954 -12.471 -19.301 1.00 98.12 106 GLU A CA 1
ATOM 879 C C . GLU A 1 106 ? 23.466 -12.794 -19.315 1.00 98.12 106 GLU A C 1
ATOM 881 O O . GLU A 1 106 ? 22.785 -12.780 -18.282 1.00 98.12 106 GLU A O 1
ATOM 886 N N . SER A 1 107 ? 22.937 -13.035 -20.506 1.00 97.00 107 SER A N 1
ATOM 887 C CA . SER A 1 107 ? 21.556 -13.455 -20.708 1.00 97.00 107 SER A CA 1
ATOM 888 C C . SER A 1 107 ? 21.487 -14.542 -21.758 1.00 97.00 107 SER A C 1
ATOM 890 O O . SER A 1 107 ? 22.263 -14.529 -22.714 1.00 97.00 107 SER A O 1
ATOM 892 N N . TRP A 1 108 ? 20.495 -15.413 -21.620 1.00 97.12 108 TRP A N 1
ATOM 893 C CA . TRP A 1 108 ? 20.263 -16.536 -22.518 1.00 97.12 108 TRP A CA 1
ATOM 894 C C . TRP A 1 108 ? 18.795 -16.618 -22.914 1.00 97.12 108 TRP A C 1
ATOM 896 O O . TRP A 1 108 ? 17.887 -16.160 -22.208 1.00 97.12 108 TRP A O 1
ATOM 906 N N . TYR A 1 109 ? 18.566 -17.223 -24.066 1.00 94.19 109 TYR A N 1
ATOM 907 C CA . TYR A 1 109 ? 17.237 -17.555 -24.548 1.00 94.19 109 TYR A CA 1
ATOM 908 C C . TYR A 1 109 ? 16.644 -18.766 -23.822 1.00 94.19 109 TYR A C 1
ATOM 910 O O . TYR A 1 109 ? 17.333 -19.455 -23.074 1.00 94.19 109 TYR A O 1
ATOM 918 N N . LYS A 1 110 ? 15.353 -19.037 -24.057 1.00 92.88 110 LYS A N 1
ATOM 919 C CA . LYS A 1 110 ? 14.631 -20.160 -23.434 1.00 92.88 110 LYS A CA 1
ATOM 920 C C . LYS A 1 110 ? 15.275 -21.518 -23.717 1.00 92.88 110 LYS A C 1
ATOM 922 O O . LYS A 1 110 ? 15.235 -22.390 -22.860 1.00 92.88 110 LYS A O 1
ATOM 927 N N . ASP A 1 111 ? 15.893 -21.710 -24.877 1.00 92.31 111 ASP A N 1
ATOM 928 C CA . ASP A 1 111 ? 16.618 -22.946 -25.202 1.00 92.31 111 ASP A CA 1
ATOM 929 C C . ASP A 1 111 ? 18.014 -23.042 -24.561 1.00 92.31 111 ASP A C 1
ATOM 931 O O . ASP A 1 111 ? 18.638 -24.100 -24.624 1.00 92.31 111 ASP A O 1
ATOM 935 N N . GLY A 1 112 ? 18.477 -21.991 -23.880 1.00 93.12 112 GLY A N 1
ATOM 936 C CA . GLY A 1 112 ? 19.771 -21.932 -23.205 1.00 93.12 112 GLY A CA 1
ATOM 937 C C . GLY A 1 112 ? 20.911 -21.373 -24.052 1.00 93.12 112 GLY A C 1
ATOM 938 O O . GLY A 1 112 ? 21.987 -21.148 -23.504 1.00 93.12 112 GLY A O 1
ATOM 939 N N . SER A 1 113 ? 20.711 -21.095 -25.344 1.00 94.88 113 SER A N 1
ATOM 940 C CA . SER A 1 113 ? 21.776 -20.466 -26.135 1.00 94.88 113 SER A CA 1
ATOM 941 C C . SER A 1 113 ? 21.981 -18.991 -25.748 1.00 94.88 113 SER A C 1
ATOM 943 O O . SER A 1 113 ? 21.019 -18.334 -25.317 1.00 94.88 113 SER A O 1
ATOM 945 N N . PRO A 1 114 ? 23.212 -18.457 -25.890 1.00 95.81 114 PRO A N 1
ATOM 946 C CA . PRO A 1 114 ? 23.546 -17.078 -25.536 1.00 95.81 114 PRO A CA 1
ATOM 947 C C . PRO A 1 114 ? 22.622 -16.063 -26.209 1.00 95.81 114 PRO A C 1
ATOM 949 O O . PRO A 1 114 ? 22.218 -16.248 -27.354 1.00 95.81 114 PRO A O 1
ATOM 952 N N . LYS A 1 115 ? 22.276 -14.997 -25.483 1.00 96.19 115 LYS A N 1
ATOM 953 C CA . LYS A 1 115 ? 21.470 -13.875 -25.983 1.00 96.19 115 LYS A CA 1
ATOM 954 C C . LYS A 1 115 ? 22.247 -12.575 -25.977 1.00 96.19 115 LYS A C 1
ATOM 956 O O . LYS A 1 115 ? 22.299 -11.882 -26.985 1.00 96.19 115 LYS A O 1
ATOM 961 N N . MET A 1 116 ? 22.817 -12.205 -24.834 1.00 96.88 116 MET A N 1
ATOM 962 C CA . MET A 1 116 ? 23.621 -10.989 -24.750 1.00 96.88 116 MET A CA 1
ATOM 963 C C . MET A 1 116 ? 24.595 -11.017 -23.586 1.00 96.88 116 MET A C 1
ATOM 965 O O . MET A 1 116 ? 24.288 -11.574 -22.529 1.00 96.88 116 MET A O 1
ATOM 969 N N . THR A 1 117 ? 25.684 -10.278 -23.753 1.00 97.44 117 THR A N 1
ATOM 970 C CA . THR A 1 117 ? 26.675 -10.009 -22.715 1.00 97.44 117 THR A CA 1
ATOM 971 C C . THR A 1 117 ? 26.876 -8.505 -22.601 1.00 97.44 117 THR A C 1
ATOM 973 O O . THR A 1 117 ? 27.179 -7.817 -23.576 1.00 97.44 117 THR A O 1
ATOM 976 N N . VAL A 1 118 ? 26.717 -7.959 -21.396 1.00 96.56 118 VAL A N 1
ATOM 977 C CA . VAL A 1 118 ? 26.918 -6.531 -21.122 1.00 96.56 118 VAL A CA 1
ATOM 978 C C . VAL A 1 118 ? 27.823 -6.325 -19.917 1.00 96.56 118 VAL A C 1
ATOM 980 O O . VAL A 1 118 ? 27.750 -7.053 -18.931 1.00 96.56 118 VAL A O 1
ATOM 983 N N . LYS A 1 119 ? 28.644 -5.275 -19.945 1.00 95.00 119 LYS A N 1
ATOM 984 C CA . LYS A 1 119 ? 29.474 -4.861 -18.808 1.00 95.00 119 LYS A CA 1
ATOM 985 C C . LYS A 1 119 ? 28.877 -3.633 -18.135 1.00 95.00 119 LYS A C 1
ATOM 987 O O . LYS A 1 119 ? 28.622 -2.615 -18.781 1.00 95.00 119 LYS A O 1
ATOM 992 N N . ARG A 1 120 ? 28.671 -3.721 -16.822 1.00 93.00 120 ARG A N 1
ATOM 993 C CA . ARG A 1 120 ? 28.121 -2.658 -15.974 1.00 93.00 120 ARG A CA 1
ATOM 994 C C . ARG A 1 120 ? 29.188 -2.094 -15.044 1.00 93.00 120 ARG A C 1
ATOM 996 O O . ARG A 1 120 ? 29.973 -2.839 -14.459 1.00 93.00 120 ARG A O 1
ATOM 1003 N N . SER A 1 121 ? 29.197 -0.775 -14.889 1.00 86.50 121 SER A N 1
ATOM 1004 C CA . SER A 1 121 ? 30.106 -0.060 -13.987 1.00 86.50 121 SER A CA 1
ATOM 1005 C C . SER A 1 121 ? 29.377 0.525 -12.768 1.00 86.50 121 SER A C 1
ATOM 1007 O O . SER A 1 121 ? 28.146 0.556 -12.709 1.00 86.50 121 SER A O 1
ATOM 1009 N N . SER A 1 122 ? 30.137 1.053 -11.802 1.00 77.69 122 SER A N 1
ATOM 1010 C CA . SER A 1 122 ? 29.602 1.733 -10.611 1.00 77.69 122 SER A CA 1
ATOM 1011 C C . SER A 1 122 ? 28.779 2.990 -10.935 1.00 77.69 122 SER A C 1
ATOM 1013 O O . SER A 1 122 ? 27.871 3.345 -10.175 1.00 77.69 122 SER A O 1
ATOM 1015 N N . SER A 1 123 ? 29.039 3.637 -12.079 1.00 74.50 123 SER A N 1
ATOM 1016 C CA . SER A 1 123 ? 28.286 4.798 -12.573 1.00 74.50 123 SER A CA 1
ATOM 1017 C C . SER A 1 123 ? 27.008 4.418 -13.328 1.00 74.50 123 SER A C 1
ATOM 1019 O O . SER A 1 123 ? 26.343 5.286 -13.885 1.00 74.50 123 SER A O 1
ATOM 1021 N N . SER A 1 124 ? 26.626 3.134 -13.319 1.00 68.38 124 SER A N 1
ATOM 1022 C CA . SER A 1 124 ? 25.469 2.589 -14.049 1.00 68.38 124 SER A CA 1
ATOM 1023 C C . SER A 1 124 ? 25.577 2.700 -15.574 1.00 68.38 124 SER A C 1
ATOM 1025 O O . SER A 1 124 ? 24.584 2.516 -16.276 1.00 68.38 124 SER A O 1
ATOM 1027 N N . THR A 1 125 ? 26.774 2.962 -16.109 1.00 80.94 125 THR A N 1
ATOM 1028 C CA . THR A 1 125 ? 27.007 2.868 -17.553 1.00 80.94 125 THR A CA 1
ATOM 1029 C C . THR A 1 125 ? 26.985 1.406 -17.986 1.00 80.94 125 THR A C 1
ATOM 1031 O O . THR A 1 125 ? 27.572 0.539 -17.331 1.00 80.94 125 THR A O 1
ATOM 1034 N N . ILE A 1 126 ? 26.282 1.140 -19.087 1.00 87.62 126 ILE A N 1
ATOM 1035 C CA . ILE A 1 126 ? 26.168 -0.185 -19.696 1.00 87.62 126 ILE A CA 1
ATOM 1036 C C . ILE A 1 126 ? 26.963 -0.164 -21.001 1.00 87.62 126 ILE A C 1
ATOM 1038 O O . ILE A 1 126 ? 26.751 0.704 -21.851 1.00 87.62 126 ILE A O 1
ATOM 1042 N N . LYS A 1 127 ? 27.887 -1.113 -21.134 1.00 93.06 127 LYS A N 1
ATOM 1043 C CA . LYS A 1 127 ? 28.643 -1.399 -22.353 1.00 93.06 127 LYS A CA 1
ATOM 1044 C C . LYS A 1 127 ? 28.117 -2.703 -22.943 1.00 93.06 127 LYS A C 1
ATOM 1046 O O . LYS A 1 127 ? 28.138 -3.715 -22.246 1.00 93.06 127 LYS A O 1
ATOM 1051 N N . MET A 1 128 ? 27.621 -2.669 -24.176 1.00 95.25 128 MET A N 1
ATOM 1052 C CA . MET A 1 128 ? 27.225 -3.884 -24.898 1.00 95.25 128 MET A CA 1
ATOM 1053 C C . MET A 1 128 ? 28.487 -4.587 -25.381 1.00 95.25 128 MET A C 1
ATOM 1055 O O . MET A 1 128 ? 29.243 -3.947 -26.101 1.00 95.25 128 MET A O 1
ATOM 1059 N N . LEU A 1 129 ? 28.727 -5.833 -24.968 1.00 96.38 129 LEU A N 1
ATOM 1060 C CA . LEU A 1 129 ? 29.842 -6.639 -25.472 1.00 96.38 129 LEU A CA 1
ATOM 1061 C C . LEU A 1 129 ? 29.351 -7.488 -26.640 1.00 96.38 129 LEU A C 1
ATOM 1063 O O . LEU A 1 129 ? 29.781 -7.272 -27.764 1.00 96.38 129 LEU A O 1
ATOM 1067 N N . ASP A 1 130 ? 28.362 -8.344 -26.399 1.00 97.62 130 ASP A N 1
ATOM 1068 C CA . ASP A 1 130 ? 27.925 -9.322 -27.390 1.00 97.62 130 ASP A CA 1
ATOM 1069 C C . ASP A 1 130 ? 26.406 -9.422 -27.456 1.00 97.62 130 ASP A C 1
ATOM 1071 O O . ASP A 1 130 ? 25.716 -9.272 -26.442 1.00 97.62 130 ASP A O 1
ATOM 1075 N N . TYR A 1 131 ? 25.888 -9.690 -28.653 1.00 97.44 131 TYR A N 1
ATOM 1076 C CA . TYR A 1 131 ? 24.472 -9.945 -28.897 1.00 97.44 131 TYR A CA 1
ATOM 1077 C C . TYR A 1 131 ? 24.292 -11.007 -29.980 1.00 97.44 131 TYR A C 1
ATOM 1079 O O . TYR A 1 131 ? 24.820 -10.866 -31.086 1.00 97.44 131 TYR A O 1
ATOM 1087 N N . TRP A 1 132 ? 23.491 -12.019 -29.664 1.00 96.62 132 TRP A N 1
ATOM 1088 C CA . TRP A 1 132 ? 22.984 -13.007 -30.607 1.00 96.62 132 TRP A CA 1
ATOM 1089 C C . TRP A 1 132 ? 21.501 -12.729 -30.821 1.00 96.62 132 TRP A C 1
ATOM 1091 O O . TRP A 1 132 ? 20.764 -12.563 -29.847 1.00 96.62 132 TRP A O 1
ATOM 1101 N N . ASP A 1 133 ? 21.082 -12.632 -32.078 1.00 91.69 133 ASP A N 1
ATOM 1102 C CA . ASP A 1 133 ? 19.683 -12.387 -32.425 1.00 91.69 133 ASP A CA 1
ATOM 1103 C C . ASP A 1 133 ? 18.814 -13.652 -32.299 1.00 91.69 133 ASP A C 1
ATOM 1105 O O . ASP A 1 133 ? 19.270 -14.716 -31.872 1.00 91.69 133 ASP A O 1
ATOM 1109 N N . GLU A 1 134 ? 17.526 -13.530 -32.635 1.00 88.81 134 GLU A N 1
ATOM 1110 C CA . GLU A 1 134 ? 16.560 -14.635 -32.539 1.00 88.81 134 GLU A CA 1
ATOM 1111 C C . GLU A 1 134 ? 16.929 -15.834 -33.438 1.00 88.81 134 GLU A C 1
ATOM 1113 O O . GLU A 1 134 ? 16.579 -16.966 -33.112 1.00 88.81 134 GLU A O 1
ATOM 1118 N N . GLU A 1 135 ? 17.690 -15.606 -34.516 1.00 89.31 135 GLU A N 1
ATOM 1119 C CA . GLU A 1 135 ? 18.218 -16.640 -35.424 1.00 89.31 135 GLU A CA 1
ATOM 1120 C C . GLU A 1 135 ? 19.571 -17.199 -34.950 1.00 89.31 135 GLU A C 1
ATOM 1122 O O . GLU A 1 135 ? 20.182 -18.027 -35.621 1.00 89.31 135 GLU A O 1
ATOM 1127 N N . ARG A 1 136 ? 20.043 -16.775 -33.770 1.00 92.38 136 ARG A N 1
ATOM 1128 C CA . ARG A 1 136 ? 21.322 -17.172 -33.146 1.00 92.38 136 ARG A CA 1
ATOM 1129 C C . ARG A 1 136 ? 22.547 -16.675 -33.872 1.00 92.38 136 ARG A C 1
ATOM 1131 O O . ARG A 1 136 ? 23.664 -17.099 -33.573 1.00 92.38 136 ARG A O 1
ATOM 1138 N N . LYS A 1 137 ? 22.366 -15.708 -34.759 1.00 93.62 137 LYS A N 1
ATOM 1139 C CA . LYS A 1 137 ? 23.469 -15.049 -35.422 1.00 93.62 137 LYS A CA 1
ATOM 1140 C C . LYS A 1 137 ? 24.095 -14.037 -34.468 1.00 93.62 137 LYS A C 1
ATOM 1142 O O . LYS A 1 137 ? 23.418 -13.199 -33.871 1.00 93.62 137 LYS A O 1
ATOM 1147 N N . HIS A 1 138 ? 25.414 -14.133 -34.314 1.00 95.56 138 HIS A N 1
ATOM 1148 C CA . HIS A 1 138 ? 26.219 -13.242 -33.475 1.00 95.56 138 HIS A CA 1
ATOM 1149 C C . HIS A 1 138 ? 26.348 -11.875 -34.163 1.00 95.56 138 HIS A C 1
ATOM 1151 O O . HIS A 1 138 ? 27.249 -11.632 -34.961 1.00 95.56 138 HIS A O 1
ATOM 1157 N N . SER A 1 139 ? 25.369 -11.007 -33.919 1.00 95.31 139 SER A N 1
ATOM 1158 C CA . SER A 1 139 ? 25.147 -9.769 -34.675 1.00 95.31 139 SER A CA 1
ATOM 1159 C C . SER A 1 139 ? 25.825 -8.534 -34.057 1.00 95.31 139 SER A C 1
ATOM 1161 O O . SER A 1 139 ? 26.045 -7.542 -34.759 1.00 95.31 139 SER A O 1
ATOM 1163 N N . VAL A 1 140 ? 26.218 -8.596 -32.776 1.00 97.06 140 VAL A N 1
ATOM 1164 C CA . VAL A 1 140 ? 27.148 -7.644 -32.136 1.00 97.06 140 VAL A CA 1
ATOM 1165 C C . VAL A 1 140 ? 28.296 -8.428 -31.511 1.00 97.06 140 VAL A C 1
ATOM 1167 O O . VAL A 1 140 ? 28.037 -9.291 -30.677 1.00 97.06 140 VAL A O 1
ATOM 1170 N N . ILE A 1 141 ? 29.529 -8.101 -31.895 1.00 96.81 141 ILE A N 1
ATOM 1171 C CA . ILE A 1 141 ? 30.767 -8.760 -31.465 1.00 96.81 141 ILE A CA 1
ATOM 1172 C C . ILE A 1 141 ? 31.683 -7.691 -30.874 1.00 96.81 141 ILE A C 1
ATOM 1174 O O . ILE A 1 141 ? 31.942 -6.673 -31.521 1.00 96.81 141 ILE A O 1
ATOM 1178 N N . GLU A 1 142 ? 32.126 -7.884 -29.632 1.00 94.50 142 GLU A N 1
ATOM 1179 C CA . GLU A 1 142 ? 32.998 -6.942 -28.908 1.00 94.50 142 GLU A CA 1
ATOM 1180 C C . GLU A 1 142 ? 32.543 -5.468 -29.003 1.00 94.50 142 GLU A C 1
ATOM 1182 O O . GLU A 1 142 ? 33.319 -4.520 -29.145 1.00 94.50 142 GLU A O 1
ATOM 1187 N N . GLY A 1 143 ? 31.231 -5.256 -28.925 1.00 94.44 143 GLY A N 1
ATOM 1188 C CA . GLY A 1 143 ? 30.598 -3.946 -28.944 1.00 94.44 143 GLY A CA 1
ATOM 1189 C C . GLY A 1 143 ? 30.501 -3.291 -30.318 1.00 94.44 143 GLY A C 1
ATOM 1190 O O . GLY A 1 143 ? 30.215 -2.090 -30.372 1.00 94.44 143 GLY A O 1
ATOM 1191 N N . TYR A 1 144 ? 30.707 -4.041 -31.400 1.00 96.19 144 TYR A N 1
ATOM 1192 C CA . TYR A 1 144 ? 30.485 -3.603 -32.774 1.00 96.19 144 TYR A CA 1
ATOM 1193 C C . TYR A 1 144 ? 29.451 -4.480 -33.468 1.00 96.19 144 TYR A C 1
ATOM 1195 O O . TYR A 1 144 ? 29.540 -5.702 -33.440 1.00 96.19 144 TYR A O 1
ATOM 1203 N N . GLY A 1 145 ? 28.478 -3.861 -34.131 1.00 96.25 145 GLY A N 1
ATOM 1204 C CA . GLY A 1 145 ? 27.554 -4.592 -34.995 1.00 96.25 145 GLY A CA 1
ATOM 1205 C C . GLY A 1 145 ? 26.131 -4.060 -34.981 1.00 96.25 145 GLY A C 1
ATOM 1206 O O . GLY A 1 145 ? 25.831 -3.018 -34.388 1.00 96.25 145 GLY A O 1
ATOM 1207 N N . LYS A 1 146 ? 25.252 -4.772 -35.686 1.00 95.75 146 LYS A N 1
ATOM 1208 C CA . LYS A 1 146 ? 23.831 -4.431 -35.797 1.00 95.75 146 LYS A CA 1
ATOM 1209 C C . LYS A 1 146 ? 23.070 -5.111 -34.665 1.00 95.75 146 LYS A C 1
ATOM 1211 O O . LYS A 1 146 ? 23.243 -6.292 -34.405 1.00 95.75 146 LYS A O 1
ATOM 1216 N N . TYR A 1 147 ? 22.196 -4.361 -34.015 1.00 96.38 147 TYR A N 1
ATOM 1217 C CA . TYR A 1 147 ? 21.281 -4.882 -33.013 1.00 96.38 147 TYR A CA 1
ATOM 1218 C C . TYR A 1 147 ? 19.879 -4.888 -33.605 1.00 96.38 147 TYR A C 1
ATOM 1220 O O . TYR A 1 147 ? 19.392 -3.831 -34.011 1.00 96.38 147 TYR A O 1
ATOM 1228 N N . ILE A 1 148 ? 19.243 -6.055 -33.662 1.00 95.38 148 ILE A N 1
ATOM 1229 C CA . ILE A 1 148 ? 17.852 -6.213 -34.091 1.00 95.38 148 ILE A CA 1
ATOM 1230 C C . ILE A 1 148 ? 17.177 -7.142 -33.092 1.00 95.38 148 ILE A C 1
ATOM 1232 O O . ILE A 1 148 ? 17.456 -8.333 -33.055 1.00 95.38 148 ILE A O 1
ATOM 1236 N N . GLU A 1 149 ? 16.282 -6.584 -32.290 1.00 94.44 149 GLU A N 1
ATOM 1237 C CA . GLU A 1 149 ? 15.449 -7.322 -31.349 1.00 94.44 149 GLU A CA 1
ATOM 1238 C C . GLU A 1 149 ? 14.033 -7.401 -31.916 1.00 94.44 149 GLU A C 1
ATOM 1240 O O . GLU A 1 149 ? 13.464 -6.371 -32.293 1.00 94.44 149 GLU A O 1
ATOM 1245 N N . LYS A 1 150 ? 13.458 -8.605 -31.960 1.00 93.62 150 LYS A N 1
ATOM 1246 C CA . LYS A 1 150 ? 12.061 -8.852 -32.341 1.00 93.62 150 LYS A CA 1
ATOM 1247 C C . LYS A 1 150 ? 11.179 -9.008 -31.095 1.00 93.62 150 LYS A C 1
ATOM 1249 O O . LYS A 1 150 ? 11.670 -9.241 -29.988 1.00 93.62 150 LYS A O 1
ATOM 1254 N N . TRP A 1 151 ? 9.872 -8.832 -31.252 1.00 90.31 151 TRP A N 1
ATOM 1255 C CA . TRP A 1 151 ? 8.906 -9.176 -30.211 1.00 90.31 151 TRP A CA 1
ATOM 1256 C C . TRP A 1 151 ? 8.835 -10.696 -30.055 1.00 90.31 151 TRP A C 1
ATOM 1258 O O . TRP A 1 151 ? 8.741 -11.420 -31.040 1.00 90.31 151 TRP A O 1
ATOM 1268 N N . GLU A 1 152 ? 8.864 -11.172 -28.810 1.00 84.19 152 GLU A N 1
ATOM 1269 C CA . GLU A 1 152 ? 8.839 -12.606 -28.509 1.00 84.19 152 GLU A CA 1
ATOM 1270 C C . GLU A 1 152 ? 7.620 -13.292 -29.149 1.00 84.19 152 GLU A C 1
ATOM 1272 O O . GLU A 1 152 ? 6.489 -12.833 -28.976 1.00 84.19 152 GLU A O 1
ATOM 1277 N N . GLY A 1 153 ? 7.868 -14.382 -29.883 1.00 83.31 153 GLY A N 1
ATOM 1278 C CA . GLY A 1 153 ? 6.833 -15.149 -30.582 1.00 83.31 153 GLY A CA 1
ATOM 1279 C C . GLY A 1 153 ? 6.335 -14.525 -31.890 1.00 83.31 153 GLY A C 1
ATOM 1280 O O . GLY A 1 153 ? 5.319 -14.971 -32.410 1.00 83.31 153 GLY A O 1
ATOM 1281 N N . THR A 1 154 ? 7.008 -13.497 -32.419 1.00 87.88 154 THR A N 1
ATOM 1282 C CA . THR A 1 154 ? 6.625 -12.841 -33.679 1.00 87.88 154 THR A CA 1
ATOM 1283 C C . THR A 1 154 ? 7.853 -12.454 -34.503 1.00 87.88 154 THR A C 1
ATOM 1285 O O . THR A 1 154 ? 8.925 -12.211 -33.947 1.00 87.88 154 THR A O 1
ATOM 1288 N N . ASP A 1 155 ? 7.676 -12.263 -35.809 1.00 87.25 155 ASP A N 1
ATOM 1289 C CA . ASP A 1 155 ? 8.718 -11.687 -36.668 1.00 87.25 155 ASP A CA 1
ATOM 1290 C C . ASP A 1 155 ? 8.802 -10.157 -36.619 1.00 87.25 155 ASP A C 1
ATOM 1292 O O . ASP A 1 155 ? 9.684 -9.547 -37.233 1.00 87.25 155 ASP A O 1
ATOM 1296 N N . GLN A 1 156 ? 7.923 -9.513 -35.848 1.00 92.94 156 GLN A N 1
ATOM 1297 C CA . GLN A 1 156 ? 7.870 -8.065 -35.769 1.00 92.94 156 GLN A CA 1
ATOM 1298 C C . GLN A 1 156 ? 9.084 -7.510 -35.017 1.00 92.94 156 GLN A C 1
ATOM 1300 O O . GLN A 1 156 ? 9.313 -7.815 -33.845 1.00 92.94 156 GLN A O 1
ATOM 1305 N N . ILE A 1 157 ? 9.838 -6.621 -35.668 1.00 94.69 157 ILE A N 1
ATOM 1306 C CA . ILE A 1 157 ? 10.960 -5.909 -35.043 1.00 94.69 157 ILE A CA 1
ATOM 1307 C C . ILE A 1 157 ? 10.425 -5.058 -33.890 1.00 94.69 157 ILE A C 1
ATOM 1309 O O . ILE A 1 157 ? 9.497 -4.281 -34.071 1.00 94.69 157 ILE A O 1
ATOM 1313 N N . LYS A 1 158 ? 11.047 -5.161 -32.719 1.00 95.75 158 LYS A N 1
ATOM 1314 C CA . LYS A 1 158 ? 10.783 -4.342 -31.531 1.00 95.75 158 LYS A CA 1
ATOM 1315 C C . LYS A 1 158 ? 11.721 -3.145 -31.455 1.00 95.75 158 LYS A C 1
ATOM 1317 O O . LYS A 1 158 ? 11.299 -2.030 -31.136 1.00 95.75 158 LYS A O 1
ATOM 1322 N N . LEU A 1 159 ? 13.003 -3.370 -31.731 1.00 96.62 159 LEU A N 1
ATOM 1323 C CA . LEU A 1 159 ? 14.044 -2.353 -31.660 1.00 96.62 159 LEU A CA 1
ATOM 1324 C C . LEU A 1 159 ? 15.184 -2.710 -32.609 1.00 96.62 159 LEU A C 1
ATOM 1326 O O . LEU A 1 159 ? 15.657 -3.842 -32.605 1.00 96.62 159 LEU A O 1
ATOM 1330 N N . LYS A 1 160 ? 15.672 -1.735 -33.371 1.00 97.00 160 LYS A N 1
ATOM 1331 C CA . LYS A 1 160 ? 16.865 -1.898 -34.203 1.00 97.00 160 LYS A CA 1
ATOM 1332 C C . LYS A 1 160 ? 17.812 -0.711 -34.087 1.00 97.00 160 LYS A C 1
ATOM 1334 O O . LYS A 1 160 ? 17.366 0.410 -33.852 1.00 97.00 160 LYS A O 1
ATOM 1339 N N . GLY A 1 161 ? 19.105 -0.957 -34.266 1.00 96.88 161 GLY A N 1
ATOM 1340 C CA . GLY A 1 161 ? 20.147 0.067 -34.249 1.00 96.88 161 GLY A CA 1
ATOM 1341 C C . GLY A 1 161 ? 21.547 -0.520 -34.415 1.00 96.88 161 GLY A C 1
ATOM 1342 O O . GLY A 1 161 ? 21.705 -1.679 -34.803 1.00 96.88 161 GLY A O 1
ATOM 1343 N N . LYS A 1 162 ? 22.573 0.282 -34.118 1.00 96.69 162 LYS A N 1
ATOM 1344 C CA . LYS A 1 162 ? 23.980 -0.126 -34.207 1.00 96.69 162 LYS A CA 1
ATOM 1345 C C . LYS A 1 162 ? 24.723 0.145 -32.902 1.00 96.69 162 LYS A C 1
ATOM 1347 O O . LYS A 1 162 ? 24.485 1.155 -32.230 1.00 96.69 162 LYS A O 1
ATOM 1352 N N . TYR A 1 163 ? 25.642 -0.759 -32.579 1.00 96.25 163 TYR A N 1
ATOM 1353 C CA . TYR A 1 163 ? 26.674 -0.551 -31.577 1.00 96.25 163 TYR A CA 1
ATOM 1354 C C . TYR A 1 163 ? 28.031 -0.300 -32.234 1.00 96.25 163 TYR A C 1
ATOM 1356 O O . TYR A 1 163 ? 28.403 -0.969 -33.200 1.00 96.25 163 TYR A O 1
ATOM 1364 N N . GLU A 1 164 ? 28.769 0.661 -31.686 1.00 95.31 164 GLU A N 1
ATOM 1365 C CA . GLU A 1 164 ? 30.172 0.913 -32.000 1.00 95.31 164 GLU A CA 1
ATOM 1366 C C . GLU A 1 164 ? 30.935 1.185 -30.709 1.00 95.31 164 GLU A C 1
ATOM 1368 O O . GLU A 1 164 ? 30.505 2.003 -29.889 1.00 95.31 164 GLU A O 1
ATOM 1373 N N . ARG A 1 165 ? 32.076 0.510 -30.516 1.00 92.62 165 ARG A N 1
ATOM 1374 C CA . ARG A 1 165 ? 32.889 0.637 -29.293 1.00 92.62 165 ARG A CA 1
ATOM 1375 C C . ARG A 1 165 ? 32.038 0.489 -28.028 1.00 92.62 165 ARG A C 1
ATOM 1377 O O . ARG A 1 165 ? 32.154 1.289 -27.101 1.00 92.62 165 ARG A O 1
ATOM 1384 N N . TYR A 1 166 ? 31.165 -0.519 -27.996 1.00 93.44 166 TYR A N 1
ATOM 1385 C CA . TYR A 1 166 ? 30.278 -0.846 -26.871 1.00 93.44 166 TYR A CA 1
ATOM 1386 C C . TYR A 1 166 ? 29.142 0.158 -26.602 1.00 93.44 166 TYR A C 1
ATOM 1388 O O . TYR A 1 166 ? 28.418 0.026 -25.604 1.00 93.44 166 TYR A O 1
ATOM 1396 N N . HIS A 1 167 ? 28.976 1.163 -27.464 1.00 92.75 167 HIS A N 1
ATOM 1397 C CA . HIS A 1 167 ? 28.018 2.250 -27.306 1.00 92.75 167 HIS A CA 1
ATOM 1398 C C . HIS A 1 167 ? 26.972 2.244 -28.418 1.00 92.75 167 HIS A C 1
ATOM 1400 O O . HIS A 1 167 ? 27.282 1.949 -29.566 1.00 92.75 167 HIS A O 1
ATOM 1406 N N . LYS A 1 168 ? 25.733 2.606 -28.080 1.00 93.81 168 LYS A N 1
ATOM 1407 C CA . LYS A 1 168 ? 24.711 2.943 -29.067 1.00 93.81 168 LYS A CA 1
ATOM 1408 C C . LYS A 1 168 ? 25.198 4.126 -29.897 1.00 93.81 168 LYS A C 1
ATOM 1410 O O . LYS A 1 168 ? 25.539 5.166 -29.319 1.00 93.81 168 LYS A O 1
ATOM 1415 N N . THR A 1 169 ? 25.174 3.950 -31.212 1.00 94.31 169 THR A N 1
ATOM 1416 C CA . THR A 1 169 ? 25.567 4.966 -32.191 1.00 94.31 169 THR A CA 1
ATOM 1417 C C . THR A 1 169 ? 24.595 4.961 -33.372 1.00 94.31 169 THR A C 1
ATOM 1419 O O . THR A 1 169 ? 24.069 3.910 -33.746 1.00 94.31 169 THR A O 1
ATOM 1422 N N . GLY A 1 170 ? 24.355 6.131 -33.959 1.00 94.88 170 GLY A N 1
ATOM 1423 C CA . GLY A 1 170 ? 23.506 6.309 -35.132 1.00 94.88 170 GLY A CA 1
ATOM 1424 C C . GLY A 1 170 ? 22.014 6.230 -34.813 1.00 94.88 170 GLY A C 1
ATOM 1425 O O . GLY A 1 170 ? 21.591 6.450 -33.678 1.00 94.88 170 GLY A O 1
ATOM 1426 N N . ARG A 1 171 ? 21.205 5.934 -35.834 1.00 96.69 171 ARG A N 1
ATOM 1427 C CA . ARG A 1 171 ? 19.745 5.876 -35.711 1.00 96.69 171 ARG A CA 1
ATOM 1428 C C . ARG A 1 171 ? 19.292 4.570 -35.053 1.00 96.69 171 ARG A C 1
ATOM 1430 O O . ARG A 1 171 ? 19.668 3.479 -35.478 1.00 96.69 171 ARG A O 1
ATOM 1437 N N . TRP A 1 172 ? 18.453 4.706 -34.036 1.00 97.12 172 TRP A N 1
ATOM 1438 C CA . TRP A 1 172 ? 17.768 3.637 -33.325 1.00 97.12 172 TRP A CA 1
ATOM 1439 C C . TRP A 1 172 ? 16.265 3.786 -33.515 1.00 97.12 172 TRP A C 1
ATOM 1441 O O . TRP A 1 172 ? 15.715 4.838 -33.210 1.00 97.12 172 TRP A O 1
ATOM 1451 N N . THR A 1 173 ? 15.596 2.731 -33.966 1.00 97.25 173 THR A N 1
ATOM 1452 C CA . THR A 1 173 ? 14.165 2.764 -34.295 1.00 97.25 173 THR A CA 1
ATOM 1453 C C . THR A 1 173 ? 13.424 1.665 -33.543 1.00 97.25 173 THR A C 1
ATOM 1455 O O . THR A 1 173 ? 13.887 0.522 -33.508 1.00 97.25 173 THR A O 1
ATOM 1458 N N . SER A 1 174 ? 12.273 1.990 -32.952 1.00 96.62 174 SER A N 1
ATOM 1459 C CA . SER A 1 174 ? 11.421 1.050 -32.216 1.00 96.62 174 SER A CA 1
ATOM 1460 C C . SER A 1 174 ? 10.009 0.976 -32.784 1.00 96.62 174 SER A C 1
ATOM 1462 O O . SER A 1 174 ? 9.454 1.990 -33.209 1.00 96.62 174 SER A O 1
ATOM 1464 N N . TYR A 1 175 ? 9.414 -0.217 -32.726 1.00 95.06 175 TYR A N 1
ATOM 1465 C CA . TYR A 1 175 ? 8.064 -0.488 -33.214 1.00 95.06 175 TYR A CA 1
ATOM 1466 C C . TYR A 1 175 ? 7.229 -1.244 -32.174 1.00 95.06 175 TYR A C 1
ATOM 1468 O O . TYR A 1 175 ? 7.744 -2.023 -31.366 1.00 95.06 175 TYR A O 1
ATOM 1476 N N . ALA A 1 176 ? 5.918 -1.032 -32.215 1.00 92.44 176 ALA A N 1
ATOM 1477 C CA . ALA A 1 176 ? 4.922 -1.774 -31.457 1.00 92.44 176 ALA A CA 1
ATOM 1478 C C . ALA A 1 176 ? 4.747 -3.199 -32.012 1.00 92.44 176 ALA A C 1
ATOM 1480 O O . ALA A 1 176 ? 5.220 -3.518 -33.102 1.00 92.44 176 ALA A O 1
ATOM 1481 N N . LYS A 1 177 ? 4.045 -4.066 -31.268 1.00 90.88 177 LYS A N 1
ATOM 1482 C CA . LYS A 1 177 ? 3.773 -5.458 -31.685 1.00 90.88 177 LYS A CA 1
ATOM 1483 C C . LYS A 1 177 ? 3.016 -5.567 -33.014 1.00 90.88 177 LYS A C 1
ATOM 1485 O O . LYS A 1 177 ? 3.183 -6.549 -33.717 1.00 90.88 177 LYS A O 1
ATOM 1490 N N . ASN A 1 178 ? 2.211 -4.563 -33.355 1.00 89.88 178 ASN A N 1
ATOM 1491 C CA . ASN A 1 178 ? 1.485 -4.465 -34.626 1.00 89.88 178 ASN A CA 1
ATOM 1492 C C . ASN A 1 178 ? 2.312 -3.810 -35.753 1.00 89.88 178 ASN A C 1
ATOM 1494 O O . ASN A 1 178 ? 1.760 -3.449 -36.785 1.00 89.88 178 ASN A O 1
ATOM 1498 N N . GLY A 1 179 ? 3.607 -3.568 -35.531 1.00 89.25 179 GLY A N 1
ATOM 1499 C CA . GLY A 1 179 ? 4.513 -2.953 -36.500 1.00 89.25 179 GLY A CA 1
ATOM 1500 C C . GLY A 1 179 ? 4.445 -1.435 -36.607 1.00 89.25 179 GLY A C 1
ATOM 1501 O O . GLY A 1 179 ? 5.270 -0.840 -37.300 1.00 89.25 179 GLY A O 1
ATOM 1502 N N . LYS A 1 180 ? 3.544 -0.781 -35.867 1.00 91.00 180 LYS A N 1
ATOM 1503 C CA . LYS A 1 180 ? 3.471 0.680 -35.821 1.00 91.00 180 LYS A CA 1
ATOM 1504 C C . LYS A 1 180 ? 4.749 1.278 -35.225 1.00 91.00 180 LYS A C 1
ATOM 1506 O O . LYS A 1 180 ? 5.234 0.818 -34.191 1.00 91.00 180 LYS A O 1
ATOM 1511 N N . LEU A 1 181 ? 5.275 2.323 -35.856 1.00 92.81 181 LEU A N 1
ATOM 1512 C CA . LEU A 1 181 ? 6.442 3.061 -35.375 1.00 92.81 181 LEU A CA 1
ATOM 1513 C C . LEU A 1 181 ? 6.142 3.730 -34.022 1.00 92.81 181 LEU A C 1
ATOM 1515 O O . LEU A 1 181 ? 5.133 4.417 -33.883 1.00 92.81 181 LEU A O 1
ATOM 1519 N N . LEU A 1 182 ? 7.008 3.520 -33.026 1.00 93.75 182 LEU A N 1
ATOM 1520 C CA . LEU A 1 182 ? 6.864 4.111 -31.688 1.00 93.75 182 LEU A CA 1
ATOM 1521 C C . LEU A 1 182 ? 7.779 5.312 -31.498 1.00 93.75 182 LEU A C 1
ATOM 1523 O O . LEU A 1 182 ? 7.341 6.357 -31.022 1.00 93.75 182 LEU A O 1
ATOM 1527 N N . TYR A 1 183 ? 9.061 5.150 -31.822 1.00 95.50 183 TYR A N 1
ATOM 1528 C CA . TYR A 1 183 ? 10.037 6.226 -31.734 1.00 95.50 183 TYR A CA 1
ATOM 1529 C C . TYR A 1 183 ? 11.279 5.955 -32.583 1.00 95.50 183 TYR A C 1
ATOM 1531 O O . TYR A 1 183 ? 11.648 4.804 -32.837 1.00 95.50 183 TYR A O 1
ATOM 1539 N N . GLU A 1 184 ? 11.951 7.038 -32.951 1.00 96.44 184 GLU A N 1
ATOM 1540 C CA . GLU A 1 184 ? 13.273 7.061 -33.561 1.00 96.44 184 GLU A CA 1
ATOM 1541 C C . GLU A 1 184 ? 14.193 7.962 -32.744 1.00 96.44 184 GLU A C 1
ATOM 1543 O O . GLU A 1 184 ? 13.802 9.048 -32.336 1.00 96.44 184 GLU A O 1
ATOM 1548 N N . GLU A 1 185 ? 15.419 7.524 -32.487 1.00 96.25 185 GLU A N 1
ATOM 1549 C CA . GLU A 1 185 ? 16.405 8.256 -31.694 1.00 96.25 185 GLU A CA 1
ATOM 1550 C C . GLU A 1 185 ? 17.760 8.230 -32.399 1.00 96.25 185 GLU A C 1
ATOM 1552 O O . GLU A 1 185 ? 18.208 7.181 -32.863 1.00 96.25 185 GLU A O 1
ATOM 1557 N N . VAL A 1 186 ? 18.452 9.362 -32.438 1.00 95.00 186 VAL A N 1
ATOM 1558 C CA . VAL A 1 186 ? 19.844 9.454 -32.879 1.00 95.00 186 VAL A CA 1
ATOM 1559 C C . VAL A 1 186 ? 20.740 9.394 -31.649 1.00 95.00 186 VAL A C 1
ATOM 1561 O O . VAL A 1 186 ? 20.568 10.154 -30.696 1.00 95.00 186 VAL A O 1
ATOM 1564 N N . TRP A 1 187 ? 21.679 8.451 -31.651 1.00 93.31 187 TRP A N 1
ATOM 1565 C CA . TRP A 1 187 ? 22.573 8.185 -30.533 1.00 93.31 187 TRP A CA 1
ATOM 1566 C C . TRP A 1 187 ? 24.026 8.497 -30.891 1.00 93.31 187 TRP A C 1
ATOM 1568 O O . TRP A 1 187 ? 24.541 8.052 -31.914 1.00 93.31 187 TRP A O 1
ATOM 1578 N N . GLU A 1 188 ? 24.720 9.170 -29.981 1.00 92.38 188 GLU A N 1
ATOM 1579 C CA . GLU A 1 188 ? 26.165 9.364 -30.004 1.00 92.38 188 GLU A CA 1
ATOM 1580 C C . GLU A 1 188 ? 26.757 8.924 -28.665 1.00 92.38 188 GLU A C 1
ATOM 1582 O O . GLU A 1 188 ? 26.473 9.507 -27.615 1.00 92.38 188 GLU A O 1
ATOM 1587 N N . LYS A 1 189 ? 27.584 7.870 -28.674 1.00 88.31 189 LYS A N 1
ATOM 1588 C CA . LYS A 1 189 ? 28.281 7.359 -27.478 1.00 88.31 189 LYS A CA 1
ATOM 1589 C C . LYS A 1 189 ? 27.338 7.171 -26.274 1.00 88.31 189 LYS A C 1
ATOM 1591 O O . LYS A 1 189 ? 27.603 7.676 -25.180 1.00 88.31 189 LYS A O 1
ATOM 1596 N N . ASN A 1 190 ? 26.233 6.438 -26.462 1.00 87.56 190 ASN A N 1
ATOM 1597 C CA . ASN A 1 190 ? 25.192 6.211 -25.440 1.00 87.56 190 ASN A CA 1
ATOM 1598 C C . ASN A 1 190 ? 24.442 7.480 -24.967 1.00 87.56 190 ASN A C 1
ATOM 1600 O O . ASN A 1 190 ? 23.817 7.456 -23.904 1.00 87.56 190 ASN A O 1
ATOM 1604 N N . LYS A 1 191 ? 24.467 8.581 -25.722 1.00 89.25 191 LYS A N 1
ATOM 1605 C CA . LYS A 1 191 ? 23.647 9.771 -25.459 1.00 89.25 191 LYS A CA 1
ATOM 1606 C C . LYS A 1 191 ? 22.735 10.037 -26.645 1.00 89.25 191 LYS A C 1
ATOM 1608 O O . LYS A 1 191 ? 23.188 9.991 -27.779 1.00 89.25 191 LYS A O 1
ATOM 1613 N N . ILE A 1 192 ? 21.471 10.331 -26.372 1.00 90.75 192 ILE A N 1
ATOM 1614 C CA . ILE A 1 192 ? 20.538 10.766 -27.410 1.00 90.75 192 ILE A CA 1
ATOM 1615 C C . ILE A 1 192 ? 20.885 12.206 -27.778 1.00 90.75 192 ILE A C 1
ATOM 1617 O O . ILE A 1 192 ? 20.989 13.055 -26.888 1.00 90.75 192 ILE A O 1
ATOM 1621 N N . THR A 1 193 ? 21.052 12.481 -29.062 1.00 92.38 193 THR A N 1
ATOM 1622 C CA . THR A 1 193 ? 21.152 13.845 -29.586 1.00 92.38 193 THR A CA 1
ATOM 1623 C C . THR A 1 193 ? 19.761 14.354 -29.943 1.00 92.38 193 THR A C 1
ATOM 1625 O O . THR A 1 193 ? 19.350 15.399 -29.439 1.00 92.38 193 THR A O 1
ATOM 1628 N N . GLU A 1 194 ? 18.995 13.539 -30.665 1.00 93.38 194 GLU A N 1
ATOM 1629 C CA . GLU A 1 194 ? 17.666 13.862 -31.188 1.00 93.38 194 GLU A CA 1
ATOM 1630 C C . GLU A 1 194 ? 16.731 12.654 -31.090 1.00 93.38 194 GLU A C 1
ATOM 1632 O O . GLU A 1 194 ? 17.173 11.505 -31.169 1.00 93.38 194 GLU A O 1
ATOM 1637 N N . GLY A 1 195 ? 15.432 12.896 -30.930 1.00 94.56 195 GLY A N 1
ATOM 1638 C CA . GLY A 1 195 ? 14.425 11.846 -30.924 1.00 94.56 195 GL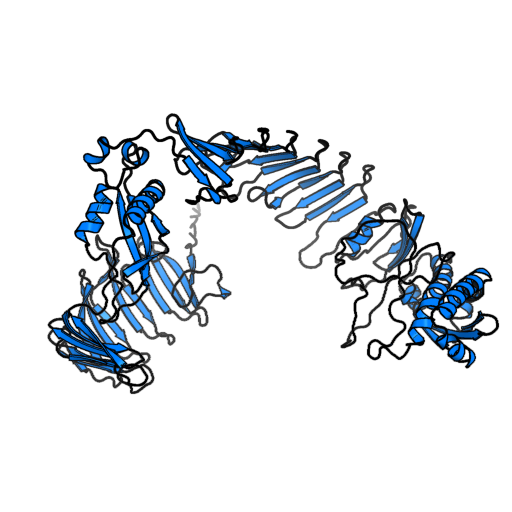Y A CA 1
ATOM 1639 C C . GLY A 1 195 ? 13.063 12.316 -31.422 1.00 94.56 195 GLY A C 1
ATOM 1640 O O . GLY A 1 195 ? 12.684 13.473 -31.238 1.00 94.56 195 GLY A O 1
ATOM 1641 N N . LYS A 1 196 ? 12.332 11.387 -32.035 1.00 95.31 196 LYS A N 1
ATOM 1642 C CA . LYS A 1 196 ? 10.952 11.511 -32.505 1.00 95.31 196 LYS A CA 1
ATOM 1643 C C . LYS A 1 196 ? 10.121 10.377 -31.928 1.00 95.31 196 LYS A C 1
ATOM 1645 O O . LYS A 1 196 ? 10.618 9.258 -31.823 1.00 95.31 196 LYS A O 1
ATOM 1650 N N . SER A 1 197 ? 8.877 10.631 -31.553 1.00 95.44 197 SER A N 1
ATOM 1651 C CA . SER A 1 197 ? 7.941 9.587 -31.135 1.00 95.44 197 SER A CA 1
ATOM 1652 C C . SER A 1 197 ? 6.537 9.836 -31.653 1.00 95.44 197 SER A C 1
ATOM 1654 O O . SER A 1 197 ? 6.205 10.962 -32.014 1.00 95.44 197 SER A O 1
ATOM 1656 N N . TRP A 1 198 ? 5.729 8.779 -31.681 1.00 94.00 198 TRP A N 1
ATOM 1657 C CA . TRP A 1 198 ? 4.352 8.820 -32.157 1.00 94.00 198 TRP A CA 1
ATOM 1658 C C . TRP A 1 198 ? 3.418 8.184 -31.137 1.00 94.00 198 TRP A C 1
ATOM 1660 O O . TRP A 1 198 ? 3.747 7.167 -30.519 1.00 94.00 198 TRP A O 1
ATOM 1670 N N . ASP A 1 199 ? 2.242 8.778 -30.955 1.00 89.25 199 ASP A N 1
ATOM 1671 C CA . ASP A 1 199 ? 1.206 8.203 -30.103 1.00 89.25 199 ASP A CA 1
ATOM 1672 C C . ASP A 1 199 ? 0.233 7.289 -30.869 1.00 89.25 199 ASP A C 1
ATOM 1674 O O . ASP A 1 199 ? 0.405 6.969 -32.052 1.00 89.25 199 ASP A O 1
ATOM 1678 N N . LYS A 1 200 ? -0.802 6.805 -30.172 1.00 85.94 200 LYS A N 1
ATOM 1679 C CA . LYS A 1 200 ? -1.830 5.939 -30.765 1.00 85.94 200 LYS A CA 1
ATOM 1680 C C . LYS A 1 200 ? -2.564 6.599 -31.942 1.00 85.94 200 LYS A C 1
ATOM 1682 O O . LYS A 1 200 ? -2.937 5.877 -32.862 1.00 85.94 200 LYS A O 1
ATOM 1687 N N . ASP A 1 201 ? -2.622 7.926 -31.976 1.00 88.62 201 ASP A N 1
ATOM 1688 C CA . ASP A 1 201 ? -3.339 8.727 -32.967 1.00 88.62 201 ASP A CA 1
ATOM 1689 C C . ASP A 1 201 ? -2.389 9.291 -34.051 1.00 88.62 201 ASP A C 1
ATOM 1691 O O . ASP A 1 201 ? -2.799 10.095 -34.878 1.00 88.62 201 ASP A O 1
ATOM 1695 N N . ASN A 1 202 ? -1.128 8.826 -34.091 1.00 88.06 202 ASN A N 1
ATOM 1696 C CA . ASN A 1 202 ? -0.072 9.238 -35.034 1.00 88.06 202 ASN A CA 1
ATOM 1697 C C . ASN A 1 202 ? 0.456 10.669 -34.855 1.00 88.06 202 ASN A C 1
ATOM 1699 O O . ASN A 1 202 ? 1.180 11.150 -35.727 1.00 88.06 202 ASN A O 1
ATOM 1703 N N . HIS A 1 203 ? 0.184 11.333 -33.731 1.00 90.75 203 HIS A N 1
ATOM 1704 C CA . HIS A 1 203 ? 0.786 12.640 -33.471 1.00 90.75 203 HIS A CA 1
ATOM 1705 C C . HIS A 1 203 ? 2.285 12.493 -33.198 1.00 90.75 203 HIS A C 1
ATOM 1707 O O . HIS A 1 203 ? 2.682 11.702 -32.338 1.00 90.75 203 HIS A O 1
ATOM 1713 N N . GLU A 1 204 ? 3.104 13.249 -33.934 1.00 94.81 204 GLU A N 1
ATOM 1714 C CA . GLU A 1 204 ? 4.562 13.267 -33.787 1.00 94.81 204 GLU A CA 1
ATOM 1715 C C . GLU A 1 204 ? 4.996 14.214 -32.657 1.00 94.81 204 GLU A C 1
ATOM 1717 O O . GLU A 1 204 ? 4.536 15.351 -32.559 1.00 94.81 204 GLU A O 1
ATOM 1722 N N . TYR A 1 205 ? 5.943 13.761 -31.835 1.00 93.56 205 TYR A N 1
ATOM 1723 C CA . TYR A 1 205 ? 6.581 14.542 -30.778 1.00 93.56 205 TYR A CA 1
ATOM 1724 C C . TYR A 1 205 ? 8.099 14.481 -30.916 1.00 93.56 205 TYR A C 1
ATOM 1726 O O . TYR A 1 205 ? 8.669 13.401 -31.069 1.00 93.56 205 TYR A O 1
ATOM 1734 N N . THR A 1 206 ? 8.774 15.623 -30.791 1.00 92.88 206 THR A N 1
ATOM 1735 C CA . THR A 1 206 ? 10.240 15.708 -30.839 1.00 92.88 206 THR A CA 1
ATOM 1736 C C . THR A 1 206 ? 10.831 15.958 -29.452 1.00 92.88 206 THR A C 1
ATOM 1738 O O . THR A 1 206 ? 10.194 16.536 -28.568 1.00 92.88 206 THR A O 1
ATOM 1741 N N . TYR A 1 207 ? 12.053 15.482 -29.214 1.00 91.75 207 TYR A N 1
ATOM 1742 C CA . TYR A 1 207 ? 12.762 15.708 -27.956 1.00 91.75 207 TYR A CA 1
ATOM 1743 C C . TYR A 1 207 ? 14.274 15.616 -28.112 1.00 91.75 207 TYR A C 1
ATOM 1745 O O . TYR A 1 207 ? 14.804 14.820 -28.882 1.00 91.75 207 TYR A O 1
ATOM 1753 N N . ASN A 1 208 ? 14.972 16.379 -27.272 1.00 84.56 208 ASN A N 1
ATOM 1754 C CA . ASN A 1 208 ? 16.427 16.399 -27.228 1.00 84.56 208 ASN A CA 1
ATOM 1755 C C . ASN A 1 208 ? 16.913 15.773 -25.912 1.00 84.56 208 ASN A C 1
ATOM 1757 O O . ASN A 1 208 ? 16.353 16.014 -24.837 1.00 84.56 208 ASN A O 1
ATOM 1761 N N . LYS A 1 209 ? 18.005 15.004 -25.971 1.00 76.44 209 LYS A N 1
ATOM 1762 C CA . LYS A 1 209 ? 18.792 14.496 -24.825 1.00 76.44 209 LYS A CA 1
ATOM 1763 C C . LYS A 1 209 ? 18.178 13.394 -23.955 1.00 76.44 209 LYS A C 1
ATOM 1765 O O . LYS A 1 209 ? 18.918 12.497 -23.548 1.00 76.44 209 LYS A O 1
ATOM 1770 N N . LYS A 1 210 ? 16.895 13.456 -23.573 1.00 81.88 210 LYS A N 1
ATOM 1771 C CA . LYS A 1 210 ? 16.303 12.490 -22.622 1.00 81.88 210 LYS A CA 1
ATOM 1772 C C . LYS A 1 210 ? 14.929 11.989 -23.068 1.00 81.88 210 LYS A C 1
ATOM 1774 O O . LYS A 1 210 ? 14.030 12.803 -23.240 1.00 81.88 210 LYS A O 1
ATOM 1779 N N . PRO A 1 211 ? 14.725 10.660 -23.134 1.00 84.62 211 PRO A N 1
ATOM 1780 C CA . PRO A 1 211 ? 13.440 10.084 -23.508 1.00 84.62 211 PRO A CA 1
ATOM 1781 C C . PRO A 1 211 ? 12.436 10.130 -22.354 1.00 84.62 211 PRO A C 1
ATOM 1783 O O . PRO A 1 211 ? 11.265 9.865 -22.561 1.00 84.62 211 PRO A O 1
ATOM 1786 N N . ILE A 1 212 ? 12.866 10.428 -21.126 1.00 87.38 212 ILE A N 1
ATOM 1787 C CA . ILE A 1 212 ? 11.970 10.661 -19.994 1.00 87.38 212 ILE A CA 1
ATOM 1788 C C . ILE A 1 212 ? 12.503 11.856 -19.204 1.00 87.38 212 ILE A C 1
ATOM 1790 O O . ILE A 1 212 ? 13.650 11.837 -18.740 1.00 87.38 212 ILE A O 1
ATOM 1794 N N . SER A 1 213 ? 11.669 12.875 -19.018 1.00 88.31 213 SER A N 1
ATOM 1795 C CA . SER A 1 213 ? 11.912 13.977 -18.090 1.00 88.31 213 SER A CA 1
ATOM 1796 C C . SER A 1 213 ? 10.936 13.880 -16.926 1.00 88.31 213 SER A C 1
ATOM 1798 O O . SER A 1 213 ? 9.738 13.696 -17.123 1.00 88.31 213 SER A O 1
ATOM 1800 N N . LYS A 1 214 ? 11.445 13.989 -15.697 1.00 90.19 214 LYS A N 1
ATOM 1801 C CA . LYS A 1 214 ? 10.592 14.022 -14.503 1.00 90.19 214 LYS A CA 1
ATOM 1802 C C . LYS A 1 214 ? 9.894 15.376 -14.402 1.00 90.19 214 LYS A C 1
ATOM 1804 O O . LYS A 1 214 ? 10.497 16.391 -14.762 1.00 90.19 214 LYS A O 1
ATOM 1809 N N . ALA A 1 215 ? 8.687 15.382 -13.842 1.00 92.12 215 ALA A N 1
ATOM 1810 C CA . ALA A 1 215 ? 8.004 16.618 -13.492 1.00 92.12 215 ALA A CA 1
ATOM 1811 C C . ALA A 1 215 ? 8.864 17.458 -12.533 1.00 92.12 215 ALA A C 1
ATOM 1813 O O . ALA A 1 215 ? 9.562 16.915 -11.667 1.00 92.12 215 ALA A O 1
ATOM 1814 N N . HIS A 1 216 ? 8.870 18.773 -12.726 1.00 91.19 216 HIS A N 1
ATOM 1815 C CA . HIS A 1 216 ? 9.709 19.702 -11.971 1.00 91.19 216 HIS A CA 1
ATOM 1816 C C . HIS A 1 216 ? 9.129 21.119 -12.006 1.00 91.19 216 HIS A C 1
ATOM 1818 O O . HIS A 1 216 ? 8.469 21.471 -12.981 1.00 91.19 216 HIS A O 1
ATOM 1824 N N . PRO A 1 217 ? 9.409 21.965 -11.001 1.00 90.44 217 PRO A N 1
ATOM 1825 C CA . PRO A 1 217 ? 8.942 23.345 -11.032 1.00 90.44 217 PRO A CA 1
ATOM 1826 C C . PRO A 1 217 ? 9.652 24.092 -12.166 1.00 90.44 217 PRO A C 1
ATOM 1828 O O . PRO A 1 217 ? 10.848 23.865 -12.397 1.00 90.44 217 PRO A O 1
ATOM 1831 N N . LEU A 1 218 ? 8.939 24.990 -12.858 1.00 87.69 218 LEU A N 1
ATOM 1832 C CA . LEU A 1 218 ? 9.507 25.745 -13.985 1.00 87.69 218 LEU A CA 1
ATOM 1833 C C . LEU A 1 218 ? 10.741 26.559 -13.561 1.00 87.69 218 LEU A C 1
ATOM 1835 O O . LEU A 1 218 ? 11.741 26.585 -14.273 1.00 87.69 218 LEU A O 1
ATOM 1839 N N . SER A 1 219 ? 10.726 27.121 -12.347 1.00 86.81 219 SER A N 1
ATOM 1840 C CA . SER A 1 219 ? 11.911 27.702 -11.705 1.00 86.81 219 SER A CA 1
ATOM 1841 C C . SER A 1 219 ? 12.450 26.777 -10.613 1.00 86.81 219 SER A C 1
ATOM 1843 O O . SER A 1 219 ? 12.044 26.848 -9.453 1.00 86.81 219 SER A O 1
ATOM 1845 N N . ARG A 1 220 ? 13.393 25.893 -10.968 1.00 75.69 220 ARG A N 1
ATOM 1846 C CA . ARG A 1 220 ? 13.974 24.917 -10.022 1.00 75.69 220 ARG A CA 1
ATOM 1847 C C . ARG A 1 220 ? 14.719 25.565 -8.859 1.00 75.69 220 ARG A C 1
ATOM 1849 O O . ARG A 1 220 ? 14.494 25.191 -7.710 1.00 75.69 220 ARG A O 1
ATOM 1856 N N . MET A 1 221 ? 15.596 26.524 -9.155 1.00 73.19 221 MET A N 1
ATOM 1857 C CA . MET A 1 221 ? 16.344 27.243 -8.118 1.00 73.19 221 MET A CA 1
ATOM 1858 C C . MET A 1 221 ? 15.429 28.155 -7.296 1.00 73.19 221 MET A C 1
ATOM 1860 O O . MET A 1 221 ? 15.536 28.158 -6.073 1.00 73.19 221 MET A O 1
ATOM 1864 N N . GLY A 1 222 ? 14.489 28.859 -7.938 1.00 83.25 222 GLY A N 1
ATOM 1865 C CA . GLY A 1 222 ? 13.538 29.733 -7.247 1.00 83.25 222 GLY A CA 1
ATOM 1866 C C . GLY A 1 222 ? 12.651 28.963 -6.273 1.00 83.25 222 GLY A C 1
ATOM 1867 O O . GLY A 1 222 ? 12.603 29.301 -5.095 1.00 83.25 222 GLY A O 1
ATOM 1868 N N . PHE A 1 223 ? 12.035 27.867 -6.727 1.00 88.44 223 PHE A N 1
ATOM 1869 C CA . PHE A 1 223 ? 11.186 27.026 -5.884 1.00 88.44 223 PHE A CA 1
ATOM 1870 C C . PHE A 1 223 ? 11.963 26.442 -4.699 1.00 88.44 223 PHE A C 1
ATOM 1872 O O . PHE A 1 223 ? 11.556 26.598 -3.551 1.00 88.44 223 PHE A O 1
ATOM 1879 N N . SER A 1 224 ? 13.129 25.833 -4.945 1.00 86.81 224 SER A N 1
ATOM 1880 C CA . SER A 1 224 ? 13.933 25.253 -3.863 1.00 86.81 224 SER A CA 1
ATOM 1881 C C . SER A 1 224 ? 14.383 26.299 -2.840 1.00 86.81 224 SER A C 1
ATOM 1883 O O . SER A 1 224 ? 14.414 25.995 -1.646 1.00 86.81 224 SER A O 1
ATOM 1885 N N . ASN A 1 225 ? 14.728 27.511 -3.279 1.00 87.00 225 ASN A N 1
ATOM 1886 C CA . ASN A 1 225 ? 15.119 28.599 -2.385 1.00 87.00 225 ASN A CA 1
ATOM 1887 C C . ASN A 1 225 ? 13.928 29.141 -1.588 1.00 87.00 225 ASN A C 1
ATOM 1889 O O . ASN A 1 225 ? 14.076 29.379 -0.393 1.00 87.00 225 ASN A O 1
ATOM 1893 N N . LEU A 1 226 ? 12.751 29.284 -2.204 1.00 87.94 226 LEU A N 1
ATOM 1894 C CA . LEU A 1 226 ? 11.521 29.703 -1.523 1.00 87.94 226 LEU A CA 1
ATOM 1895 C C . LEU A 1 226 ? 11.136 28.732 -0.410 1.00 87.94 226 LEU A C 1
ATOM 1897 O O . LEU A 1 226 ? 10.870 29.170 0.710 1.00 87.94 226 LEU A O 1
ATOM 1901 N N . ILE A 1 227 ? 11.181 27.427 -0.700 1.00 90.12 227 ILE A N 1
ATOM 1902 C CA . ILE A 1 227 ? 10.967 26.381 0.301 1.00 90.12 227 ILE A CA 1
ATOM 1903 C C . ILE A 1 227 ? 12.010 26.525 1.411 1.00 90.12 227 ILE A C 1
ATOM 1905 O O . ILE A 1 227 ? 11.652 26.752 2.561 1.00 90.12 227 ILE A O 1
ATOM 1909 N N . LYS A 1 228 ? 13.306 26.491 1.074 1.00 87.12 228 LYS A N 1
ATOM 1910 C CA . LYS A 1 228 ? 14.400 26.558 2.057 1.00 87.12 228 LYS A CA 1
ATOM 1911 C C . LYS A 1 228 ? 14.322 27.792 2.966 1.00 87.12 228 LYS A C 1
ATOM 1913 O O . LYS A 1 228 ? 14.581 27.675 4.156 1.00 87.12 228 LYS A O 1
ATOM 1918 N N . ASN A 1 229 ? 13.974 28.954 2.416 1.00 85.44 229 ASN A N 1
ATOM 1919 C CA . ASN A 1 229 ? 13.909 30.221 3.148 1.00 85.44 229 ASN A CA 1
ATOM 1920 C C . ASN A 1 229 ? 12.625 30.400 3.965 1.00 85.44 229 ASN A C 1
ATOM 1922 O O . ASN A 1 229 ? 12.570 31.297 4.800 1.00 85.44 229 ASN A O 1
ATOM 1926 N N . SER A 1 230 ? 11.601 29.587 3.705 1.00 85.31 230 SER A N 1
ATOM 1927 C CA . SER A 1 230 ? 10.306 29.665 4.390 1.00 85.31 230 SER A CA 1
ATOM 1928 C C . SER A 1 230 ? 10.095 28.564 5.418 1.00 85.31 230 SER A C 1
ATOM 1930 O O . SER A 1 230 ? 9.092 28.618 6.136 1.00 85.31 230 SER A O 1
ATOM 1932 N N . ILE A 1 231 ? 11.005 27.585 5.456 1.00 88.19 231 ILE A N 1
ATOM 1933 C CA . ILE A 1 231 ? 11.070 26.572 6.504 1.00 88.19 231 ILE A CA 1
ATOM 1934 C C . ILE A 1 231 ? 11.371 27.266 7.826 1.00 88.19 231 ILE A C 1
ATOM 1936 O O . ILE A 1 231 ? 12.397 27.921 7.984 1.00 88.19 231 ILE A O 1
ATOM 1940 N N . LYS A 1 232 ? 10.480 27.059 8.782 1.00 83.19 232 LYS A N 1
ATOM 1941 C CA . LYS A 1 232 ? 10.670 27.303 10.201 1.00 83.19 232 LYS A CA 1
ATOM 1942 C C . LYS A 1 232 ? 11.061 25.983 10.840 1.00 83.19 232 LYS A C 1
ATOM 1944 O O . LYS A 1 232 ? 10.317 25.012 10.759 1.00 83.19 232 LYS A O 1
ATOM 1949 N N . TYR A 1 233 ? 12.236 25.917 11.451 1.00 80.88 233 TYR A N 1
ATOM 1950 C CA . TYR A 1 233 ? 12.647 24.684 12.112 1.00 80.88 233 TYR A CA 1
ATOM 1951 C C . TYR A 1 233 ? 11.756 24.444 13.334 1.00 80.88 233 TYR A C 1
ATOM 1953 O O . TYR A 1 233 ? 11.656 25.345 14.168 1.00 80.88 233 TYR A O 1
ATOM 1961 N N . PRO A 1 234 ? 11.122 23.267 13.482 1.00 76.50 234 PRO A N 1
ATOM 1962 C CA . PRO A 1 234 ? 10.402 22.957 14.709 1.00 76.50 234 PRO A CA 1
ATOM 1963 C C . PRO A 1 234 ? 11.348 23.105 15.908 1.00 76.50 234 PRO A C 1
ATOM 1965 O O . PRO A 1 234 ? 12.398 22.461 15.932 1.00 76.50 234 PRO A O 1
ATOM 1968 N N . GLN A 1 235 ? 10.996 23.943 16.892 1.00 65.50 235 GLN A N 1
ATOM 1969 C CA . GLN A 1 235 ? 11.858 24.258 18.045 1.00 65.50 235 GLN A CA 1
ATOM 1970 C C . GLN A 1 235 ? 12.388 22.989 18.729 1.00 65.50 235 GLN A C 1
ATOM 1972 O O . GLN A 1 235 ? 13.571 22.871 19.024 1.00 65.50 235 GLN A O 1
ATOM 1977 N N . LEU A 1 236 ? 11.524 21.988 18.867 1.00 58.16 236 LEU A N 1
ATOM 1978 C CA . LEU A 1 236 ? 11.843 20.687 19.453 1.00 58.16 236 LEU A CA 1
ATOM 1979 C C . LEU A 1 236 ? 12.906 19.914 18.666 1.00 58.16 236 LEU A C 1
ATOM 1981 O O . LEU A 1 236 ? 13.782 19.280 19.251 1.00 58.16 236 LEU A O 1
ATOM 1985 N N . ALA A 1 237 ? 12.860 19.990 17.335 1.00 72.50 237 ALA A N 1
ATOM 1986 C CA . ALA A 1 237 ? 13.882 19.389 16.492 1.00 72.50 237 ALA A CA 1
ATOM 1987 C C . ALA A 1 237 ? 15.209 20.162 16.587 1.00 72.50 237 ALA A C 1
ATOM 1989 O O . ALA A 1 237 ? 16.271 19.551 16.501 1.00 72.50 237 ALA A O 1
ATOM 1990 N N . TYR A 1 238 ? 15.160 21.480 16.804 1.00 74.12 238 TYR A N 1
ATOM 1991 C CA . TYR A 1 238 ? 16.348 22.310 17.002 1.00 74.12 238 TYR A CA 1
ATOM 1992 C C . TYR A 1 238 ? 17.041 22.003 18.340 1.00 74.12 238 TYR A C 1
ATOM 1994 O O . TYR A 1 238 ? 18.238 21.713 18.360 1.00 74.12 238 TYR A O 1
ATOM 2002 N N . GLU A 1 239 ? 16.290 21.978 19.445 1.00 70.25 239 GLU A N 1
ATOM 2003 C CA . GLU A 1 239 ? 16.804 21.684 20.793 1.00 70.25 239 GLU A CA 1
ATOM 2004 C C . GLU A 1 239 ? 17.430 20.287 20.887 1.00 70.25 239 GLU A C 1
ATOM 2006 O O . GLU A 1 239 ? 18.480 20.104 21.502 1.00 70.25 239 GLU A O 1
ATOM 2011 N N . GLN A 1 240 ? 16.821 19.301 20.225 1.00 70.81 240 GLN A N 1
ATOM 2012 C CA . GLN A 1 240 ? 17.290 17.913 20.222 1.00 70.81 240 GLN A CA 1
ATOM 2013 C C . GLN A 1 240 ? 18.275 17.601 19.086 1.00 70.81 240 GLN A C 1
ATOM 2015 O O . GLN A 1 240 ? 18.672 16.448 18.923 1.00 70.81 240 GLN A O 1
ATOM 2020 N N . LYS A 1 241 ? 18.674 18.607 18.292 1.00 80.50 241 LYS A N 1
ATOM 2021 C CA . LYS A 1 241 ? 19.559 18.453 17.122 1.00 80.50 241 LYS A CA 1
ATOM 2022 C C . LYS A 1 241 ? 19.079 17.369 16.142 1.00 80.50 241 LYS A C 1
ATOM 2024 O O . LYS A 1 241 ? 19.882 16.678 15.518 1.00 80.50 241 LYS A O 1
ATOM 2029 N N . ILE A 1 242 ? 17.763 17.205 16.021 1.00 77.62 242 ILE A N 1
ATOM 2030 C CA . ILE A 1 242 ? 17.128 16.245 15.120 1.00 77.62 242 ILE A CA 1
ATOM 2031 C C . ILE A 1 242 ? 17.106 16.858 13.726 1.00 77.62 242 ILE A C 1
ATOM 2033 O O . ILE A 1 242 ? 16.632 17.976 13.550 1.00 77.62 242 ILE A O 1
ATOM 2037 N N . GLU A 1 243 ? 17.569 16.106 12.732 1.00 88.31 243 GLU A N 1
ATOM 2038 C CA . GLU A 1 243 ? 17.483 16.433 11.306 1.00 88.31 243 GLU A CA 1
ATOM 2039 C C . GLU A 1 243 ? 16.600 15.417 10.579 1.00 88.31 243 GLU A C 1
ATOM 2041 O O . GLU A 1 243 ? 16.357 14.309 11.068 1.00 88.31 243 GLU A O 1
ATOM 2046 N N . GLY A 1 244 ? 16.104 15.767 9.392 1.00 88.75 244 GLY A N 1
ATOM 2047 C CA . GLY A 1 244 ? 15.228 14.856 8.667 1.00 88.75 244 GLY A CA 1
ATOM 2048 C C . GLY A 1 244 ? 14.867 15.270 7.252 1.00 88.75 244 GLY A C 1
ATOM 2049 O O . GLY A 1 244 ? 15.250 16.321 6.738 1.00 88.75 244 GLY A O 1
ATOM 2050 N N . THR A 1 245 ? 14.145 14.384 6.577 1.00 92.06 245 THR A N 1
ATOM 2051 C CA . THR A 1 245 ? 13.613 14.602 5.232 1.00 92.06 245 THR A CA 1
ATOM 2052 C C . THR A 1 245 ? 12.171 14.122 5.167 1.00 92.06 245 THR A C 1
ATOM 2054 O O . THR A 1 245 ? 11.858 13.029 5.635 1.00 92.06 245 THR A O 1
ATOM 2057 N N . VAL A 1 246 ? 11.324 14.930 4.535 1.00 91.88 246 VAL A N 1
ATOM 2058 C CA . VAL A 1 246 ? 9.929 14.606 4.227 1.00 91.88 246 VAL A CA 1
ATOM 2059 C C . VAL A 1 246 ? 9.787 14.501 2.710 1.00 91.88 246 VAL A C 1
ATOM 2061 O O . VAL A 1 246 ? 10.148 15.434 1.986 1.00 91.88 246 VAL A O 1
ATOM 2064 N N . ASP A 1 247 ? 9.277 13.373 2.221 1.00 94.62 247 ASP A N 1
ATOM 2065 C CA . ASP A 1 247 ? 8.956 13.168 0.810 1.00 94.62 247 ASP A CA 1
ATOM 2066 C C . ASP A 1 247 ? 7.461 13.445 0.588 1.00 94.62 247 ASP A C 1
ATOM 2068 O O . ASP A 1 247 ? 6.591 12.696 1.040 1.00 94.62 247 ASP A O 1
ATOM 2072 N N . ILE A 1 248 ? 7.171 14.523 -0.137 1.00 94.19 248 ILE A N 1
ATOM 2073 C CA . ILE A 1 248 ? 5.816 14.951 -0.496 1.00 94.19 248 ILE A CA 1
ATOM 2074 C C . ILE A 1 248 ? 5.460 14.352 -1.857 1.00 94.19 248 ILE A C 1
ATOM 2076 O O . ILE A 1 248 ? 6.251 14.472 -2.793 1.00 94.19 248 ILE A O 1
ATOM 2080 N N . ARG A 1 249 ? 4.286 13.728 -1.974 1.00 95.69 249 ARG A N 1
ATOM 2081 C CA . ARG A 1 249 ? 3.687 13.240 -3.224 1.00 95.69 249 ARG A CA 1
ATOM 2082 C C . ARG A 1 249 ? 2.563 14.179 -3.650 1.00 95.69 249 ARG A C 1
ATOM 2084 O O . ARG A 1 249 ? 1.821 14.664 -2.808 1.00 95.69 249 ARG A O 1
ATOM 2091 N N . PHE A 1 250 ? 2.457 14.427 -4.947 1.00 95.12 250 PHE A N 1
ATOM 2092 C CA . PHE A 1 250 ? 1.403 15.247 -5.546 1.00 95.12 250 PHE A CA 1
ATOM 2093 C C . PHE A 1 250 ? 1.245 14.876 -7.020 1.00 95.12 250 PHE A C 1
ATOM 2095 O O . PHE A 1 250 ? 2.162 14.303 -7.623 1.00 95.12 250 PHE A O 1
ATOM 2102 N N . TYR A 1 251 ? 0.079 15.173 -7.577 1.00 93.06 251 TYR A N 1
ATOM 2103 C CA . TYR A 1 251 ? -0.240 14.990 -8.986 1.00 93.06 251 TYR A CA 1
ATOM 2104 C C . TYR A 1 251 ? 0.115 16.260 -9.764 1.00 93.06 251 TYR A C 1
ATOM 2106 O O . TYR A 1 251 ? -0.081 17.361 -9.251 1.00 93.06 251 TYR A O 1
ATOM 2114 N N . VAL A 1 252 ? 0.690 16.117 -10.961 1.00 95.81 252 VAL A N 1
ATOM 2115 C CA . VAL A 1 252 ? 0.991 17.243 -11.862 1.00 95.81 252 VAL A CA 1
ATOM 2116 C C . VAL A 1 252 ? 0.176 17.068 -13.129 1.00 95.81 252 VAL A C 1
ATOM 2118 O O . VAL A 1 252 ? 0.354 16.067 -13.825 1.00 95.81 252 VAL A O 1
ATOM 2121 N N . ASP A 1 253 ? -0.679 18.039 -13.425 1.00 93.00 253 ASP A N 1
ATOM 2122 C CA . ASP A 1 253 ? -1.550 18.010 -14.596 1.00 93.00 253 ASP A CA 1
ATOM 2123 C C . ASP A 1 253 ? -0.856 18.599 -15.843 1.00 93.00 253 ASP A C 1
ATOM 2125 O O . ASP A 1 253 ? 0.223 19.204 -15.773 1.00 93.00 253 ASP A O 1
ATOM 2129 N N . LEU A 1 254 ? -1.457 18.405 -17.017 1.00 93.31 254 LEU A N 1
ATOM 2130 C CA . LEU A 1 254 ? -0.975 18.923 -18.298 1.00 93.31 254 LEU A CA 1
ATOM 2131 C C . LEU A 1 254 ? -1.043 20.454 -18.379 1.00 93.31 254 LEU A C 1
ATOM 2133 O O . LEU A 1 254 ? -0.251 21.055 -19.104 1.00 93.31 254 LEU A O 1
ATOM 2137 N N . ASP A 1 255 ? -1.928 21.092 -17.610 1.00 92.19 255 ASP A N 1
ATOM 2138 C CA . ASP A 1 255 ? -2.054 22.554 -17.519 1.00 92.19 255 ASP A CA 1
ATOM 2139 C C . ASP A 1 255 ? -0.984 23.217 -16.621 1.00 92.19 255 ASP A C 1
ATOM 2141 O O . ASP A 1 255 ? -0.960 24.440 -16.457 1.00 92.19 255 ASP A O 1
ATOM 2145 N N . SER A 1 256 ? -0.036 22.425 -16.103 1.00 91.06 256 SER A N 1
ATOM 2146 C CA . SER A 1 256 ? 1.046 22.830 -15.193 1.00 91.06 256 SER A CA 1
ATOM 2147 C C . SER A 1 256 ? 0.629 23.128 -13.747 1.00 91.06 256 SER A C 1
ATOM 2149 O O . SER A 1 256 ? 1.437 23.688 -12.992 1.00 91.06 256 SER A O 1
ATOM 2151 N N . THR A 1 257 ? -0.589 22.768 -13.342 1.00 91.19 257 THR A N 1
ATOM 2152 C CA . THR A 1 257 ? -1.043 22.838 -11.947 1.00 91.19 257 THR A CA 1
ATOM 2153 C C . THR A 1 257 ? -0.691 21.567 -11.170 1.00 91.19 257 THR A C 1
ATOM 2155 O O . THR A 1 257 ? -0.304 20.543 -11.745 1.00 91.19 257 THR A O 1
ATOM 2158 N N . ILE A 1 258 ? -0.763 21.648 -9.836 1.00 92.50 258 ILE A N 1
ATOM 2159 C CA . ILE A 1 258 ? -0.543 20.500 -8.952 1.00 92.50 258 ILE A CA 1
ATOM 2160 C C . ILE A 1 258 ? -1.711 20.297 -7.990 1.00 92.50 258 ILE A C 1
ATOM 2162 O O . ILE A 1 258 ? -2.295 21.262 -7.499 1.00 92.50 258 ILE A O 1
ATOM 2166 N N . SER A 1 259 ? -2.007 19.039 -7.676 1.00 87.19 259 SER A N 1
ATOM 2167 C CA . SER A 1 259 ? -3.094 18.635 -6.778 1.00 87.19 259 SER A CA 1
ATOM 2168 C C . SER A 1 259 ? -2.690 17.434 -5.908 1.00 87.19 259 SER A C 1
ATOM 2170 O O . SER A 1 259 ? -1.578 16.912 -6.016 1.00 87.19 259 SER A O 1
ATOM 2172 N N . GLU A 1 260 ? -3.571 17.023 -4.989 1.00 90.56 260 GLU A N 1
ATOM 2173 C CA . GLU A 1 260 ? -3.393 15.824 -4.145 1.00 90.56 260 GLU A CA 1
ATOM 2174 C C . GLU A 1 260 ? -2.081 15.790 -3.338 1.00 90.56 260 GLU A C 1
ATOM 2176 O O . GLU A 1 260 ? -1.389 14.771 -3.231 1.00 90.56 260 GLU A O 1
ATOM 2181 N N . ILE A 1 261 ? -1.721 16.938 -2.762 1.00 91.06 261 ILE A N 1
ATOM 2182 C CA . ILE A 1 261 ? -0.487 17.108 -1.994 1.00 91.06 261 ILE A CA 1
ATOM 2183 C C . ILE A 1 261 ? -0.587 16.333 -0.677 1.00 91.06 261 ILE A C 1
ATOM 2185 O O . ILE A 1 261 ? -1.367 16.671 0.211 1.00 91.06 261 ILE A O 1
ATOM 2189 N N . THR A 1 262 ? 0.241 15.303 -0.534 1.00 86.25 262 THR A N 1
ATOM 2190 C CA . THR A 1 262 ? 0.251 14.388 0.613 1.00 86.25 262 THR A CA 1
ATOM 2191 C C . THR A 1 262 ? 1.677 14.041 1.031 1.00 86.25 262 THR A C 1
ATOM 2193 O O . THR A 1 262 ? 2.622 14.122 0.244 1.00 86.25 262 THR A O 1
ATOM 2196 N N . VAL A 1 263 ? 1.868 13.634 2.288 1.00 88.31 263 VAL A N 1
ATOM 2197 C CA . VAL A 1 263 ? 3.142 13.049 2.730 1.00 88.31 263 VAL A CA 1
ATOM 2198 C C . VAL A 1 263 ? 3.161 11.582 2.321 1.00 88.31 263 VAL A C 1
ATOM 2200 O O . VAL A 1 263 ? 2.287 10.816 2.714 1.00 88.31 263 VAL A O 1
ATOM 2203 N N . LYS A 1 264 ? 4.166 11.184 1.536 1.00 87.94 264 LYS A N 1
ATOM 2204 C CA . LYS A 1 264 ? 4.374 9.779 1.162 1.00 87.94 264 LYS A CA 1
ATOM 2205 C C . LYS A 1 264 ? 5.153 9.030 2.233 1.00 87.94 264 LYS A C 1
ATOM 2207 O O . LYS A 1 264 ? 4.803 7.913 2.588 1.00 87.94 264 LYS A O 1
ATOM 2212 N N . GLN A 1 265 ? 6.254 9.625 2.681 1.00 84.06 265 GLN A N 1
ATOM 2213 C CA . GLN A 1 265 ? 7.116 9.073 3.718 1.00 84.06 265 GLN A CA 1
ATOM 2214 C C . GLN A 1 265 ? 7.906 10.194 4.385 1.00 84.06 265 GLN A C 1
ATOM 2216 O O . GLN A 1 265 ? 8.244 11.196 3.749 1.00 84.06 265 GLN A O 1
ATOM 2221 N N . SER A 1 266 ? 8.247 9.999 5.651 1.00 81.56 266 SER A N 1
ATOM 2222 C CA . SER A 1 266 ? 9.085 10.915 6.412 1.00 81.56 266 SER A CA 1
ATOM 2223 C C . SER A 1 266 ? 10.107 10.137 7.226 1.00 81.56 266 SER A C 1
ATOM 2225 O O . SER A 1 266 ? 9.823 9.043 7.709 1.00 81.56 266 SER A O 1
ATOM 2227 N N . SER A 1 267 ? 11.302 10.703 7.399 1.00 80.19 267 SER A N 1
ATOM 2228 C CA . SER A 1 267 ? 12.281 10.162 8.346 1.00 80.19 267 SER A CA 1
ATOM 2229 C C . SER A 1 267 ? 11.884 10.417 9.802 1.00 80.19 267 SER A C 1
ATOM 2231 O O . SER A 1 267 ? 12.350 9.713 10.691 1.00 80.19 267 SER A O 1
ATOM 2233 N N . ASN A 1 268 ? 11.081 11.455 10.057 1.00 77.81 268 ASN A N 1
ATOM 2234 C CA . ASN A 1 268 ? 10.571 11.796 11.380 1.00 77.81 268 ASN A CA 1
ATOM 2235 C C . ASN A 1 268 ? 9.297 12.644 11.246 1.00 77.81 268 ASN A C 1
ATOM 2237 O O . ASN A 1 268 ? 9.291 13.659 10.542 1.00 77.81 268 ASN A O 1
ATOM 2241 N N . SER A 1 269 ? 8.230 12.253 11.939 1.00 77.94 269 SER A N 1
ATOM 2242 C CA . SER A 1 269 ? 6.924 12.911 11.844 1.00 77.94 269 SER A CA 1
ATOM 2243 C C . SER A 1 269 ? 6.934 14.376 12.301 1.00 77.94 269 SER A C 1
ATOM 2245 O O . SER A 1 269 ? 6.078 15.146 11.875 1.00 77.94 269 SER A O 1
ATOM 2247 N N . VAL A 1 270 ? 7.921 14.803 13.105 1.00 78.38 270 VAL A N 1
ATOM 2248 C CA . VAL A 1 270 ? 8.050 16.194 13.594 1.00 78.38 270 VAL A CA 1
ATOM 2249 C C . VAL A 1 270 ? 8.146 17.229 12.463 1.00 78.38 270 VAL A C 1
ATOM 2251 O O . VAL A 1 270 ? 7.780 18.386 12.647 1.00 78.38 270 VAL A O 1
ATOM 2254 N N . PHE A 1 271 ? 8.620 16.822 11.284 1.00 85.50 271 PHE A N 1
ATOM 2255 C CA . PHE A 1 271 ? 8.844 17.715 10.145 1.00 85.50 271 PHE A CA 1
ATOM 2256 C C . PHE A 1 271 ? 7.679 17.775 9.152 1.00 85.50 271 PHE A C 1
ATOM 2258 O O . PHE A 1 271 ? 7.670 18.637 8.273 1.00 85.50 271 PHE A O 1
ATOM 2265 N N . GLU A 1 272 ? 6.714 16.859 9.244 1.00 84.12 272 GLU A N 1
ATOM 2266 C CA . GLU A 1 272 ? 5.708 16.638 8.196 1.00 84.12 272 GLU A CA 1
ATOM 2267 C C . GLU A 1 272 ? 4.808 17.850 7.969 1.00 84.12 272 GLU A C 1
ATOM 2269 O O . GLU A 1 272 ? 4.584 18.256 6.828 1.00 84.12 272 GLU A O 1
ATOM 2274 N N . GLN A 1 273 ? 4.336 18.468 9.049 1.00 76.62 273 GLN A N 1
ATOM 2275 C CA . GLN A 1 273 ? 3.453 19.630 8.968 1.00 76.62 273 GLN A CA 1
ATOM 2276 C C . GLN A 1 273 ? 4.153 20.846 8.392 1.00 76.62 273 GLN A C 1
ATOM 2278 O O . GLN A 1 273 ? 3.593 21.531 7.543 1.00 76.62 273 GLN A O 1
ATOM 2283 N N . GLU A 1 274 ? 5.387 21.100 8.818 1.00 87.69 274 GLU A N 1
ATOM 2284 C CA . GLU A 1 274 ? 6.141 22.231 8.302 1.00 87.69 274 GLU A CA 1
ATOM 2285 C C . GLU A 1 274 ? 6.492 22.032 6.824 1.00 87.69 274 GLU A C 1
ATOM 2287 O O . GLU A 1 274 ? 6.400 22.966 6.026 1.00 87.69 274 GLU A O 1
ATOM 2292 N N . ALA A 1 275 ? 6.817 20.799 6.429 1.00 90.50 275 ALA A N 1
ATOM 2293 C CA . ALA A 1 275 ? 7.040 20.456 5.034 1.00 90.50 275 ALA A CA 1
ATOM 2294 C C . ALA A 1 275 ? 5.782 20.693 4.187 1.00 90.50 275 ALA A C 1
ATOM 2296 O O . ALA A 1 275 ? 5.875 21.342 3.144 1.00 90.50 275 ALA A O 1
ATOM 2297 N N . LEU A 1 276 ? 4.616 20.222 4.644 1.00 87.25 276 LEU A N 1
ATOM 2298 C CA . LEU A 1 276 ? 3.335 20.454 3.973 1.00 87.25 276 LEU A CA 1
ATOM 2299 C C . LEU A 1 276 ? 2.988 21.942 3.922 1.00 87.25 276 LEU A C 1
ATOM 2301 O O . LEU A 1 276 ? 2.687 22.451 2.849 1.00 87.25 276 LEU A O 1
ATOM 2305 N N . ARG A 1 277 ? 3.084 22.669 5.040 1.00 90.19 277 ARG A N 1
ATOM 2306 C CA . ARG A 1 277 ? 2.771 24.103 5.114 1.00 90.19 277 ARG A CA 1
ATOM 2307 C C . ARG A 1 277 ? 3.594 24.896 4.107 1.00 90.19 277 ARG A C 1
ATOM 2309 O O . ARG A 1 277 ? 3.047 25.699 3.353 1.00 90.19 277 ARG A O 1
ATOM 2316 N N . VAL A 1 278 ? 4.909 24.683 4.093 1.00 88.12 278 VAL A N 1
ATOM 2317 C CA . VAL A 1 278 ? 5.816 25.423 3.213 1.00 88.12 278 VAL A CA 1
ATOM 2318 C C . VAL A 1 278 ? 5.627 25.015 1.758 1.00 88.12 278 VAL A C 1
ATOM 2320 O O . VAL A 1 278 ? 5.601 25.887 0.897 1.00 88.12 278 VAL A O 1
ATOM 2323 N N . PHE A 1 279 ? 5.459 23.725 1.466 1.00 92.12 279 PHE A N 1
ATOM 2324 C CA . PHE A 1 279 ? 5.235 23.267 0.098 1.00 92.12 279 PHE A CA 1
ATOM 2325 C C . PHE A 1 279 ? 3.903 23.776 -0.463 1.00 92.12 279 PHE A C 1
ATOM 2327 O O . PHE A 1 279 ? 3.888 24.386 -1.531 1.00 92.12 279 PHE A O 1
ATOM 2334 N N . THR A 1 280 ? 2.809 23.621 0.287 1.00 85.06 280 THR A N 1
ATOM 2335 C CA . THR A 1 280 ? 1.468 24.079 -0.104 1.00 85.06 280 THR A CA 1
ATOM 2336 C C . THR A 1 280 ? 1.411 25.595 -0.269 1.00 85.06 280 THR A C 1
ATOM 2338 O O . THR A 1 280 ? 0.794 26.074 -1.216 1.00 85.06 280 THR A O 1
ATOM 2341 N N . LYS A 1 281 ? 2.132 26.369 0.560 1.00 85.06 281 LYS A N 1
ATOM 2342 C CA . LYS A 1 281 ? 2.253 27.831 0.396 1.00 85.06 281 LYS A CA 1
ATOM 2343 C C . LYS A 1 281 ? 2.721 28.228 -1.007 1.00 85.06 281 LYS A C 1
ATOM 2345 O O . LYS A 1 281 ? 2.315 29.273 -1.499 1.00 85.06 281 LYS A O 1
ATOM 2350 N N . TYR A 1 282 ? 3.572 27.420 -1.638 1.00 87.12 282 TYR A N 1
ATOM 2351 C CA . TYR A 1 282 ? 4.140 27.688 -2.962 1.00 87.12 282 TYR A CA 1
ATOM 2352 C C . TYR A 1 282 ? 3.570 26.786 -4.065 1.00 87.12 282 TYR A C 1
ATOM 2354 O O . TYR A 1 282 ? 4.101 26.775 -5.175 1.00 87.12 282 TYR A O 1
ATOM 2362 N N . ALA A 1 283 ? 2.482 26.060 -3.791 1.00 83.25 283 ALA A N 1
ATOM 2363 C CA . ALA A 1 283 ? 1.846 25.159 -4.752 1.00 83.25 283 ALA A CA 1
ATOM 2364 C C . ALA A 1 283 ? 1.242 25.881 -5.970 1.00 83.25 283 ALA A C 1
ATOM 2366 O O . ALA A 1 283 ? 1.068 25.264 -7.012 1.00 83.25 283 ALA A O 1
ATOM 2367 N N . TYR A 1 284 ? 0.990 27.191 -5.869 1.00 80.19 284 TYR A N 1
ATOM 2368 C CA . TYR A 1 284 ? 0.519 28.022 -6.984 1.00 80.19 284 TYR A CA 1
ATOM 2369 C C . TYR A 1 284 ? 1.563 28.209 -8.103 1.00 80.19 284 TYR A C 1
ATOM 2371 O O . TYR A 1 284 ? 1.234 28.691 -9.187 1.00 80.19 284 TYR A O 1
ATOM 2379 N N . LEU A 1 285 ? 2.838 27.888 -7.852 1.00 87.69 285 LEU A N 1
ATOM 2380 C CA . LEU A 1 285 ? 3.889 27.994 -8.861 1.00 87.69 285 LEU A CA 1
ATOM 2381 C C . LEU A 1 285 ? 3.743 26.879 -9.897 1.00 87.69 285 LEU A C 1
ATOM 2383 O O . LEU A 1 285 ? 3.589 25.720 -9.537 1.00 87.69 285 LEU A O 1
ATOM 2387 N N . LYS A 1 286 ? 3.863 27.225 -11.182 1.00 90.56 286 LYS A N 1
ATOM 2388 C CA . LYS A 1 286 ? 3.683 26.280 -12.293 1.00 90.56 286 LYS A CA 1
ATOM 2389 C C . LYS A 1 286 ? 4.768 25.197 -12.347 1.00 90.56 286 LYS A C 1
ATOM 2391 O O . LYS A 1 286 ? 5.965 25.468 -12.168 1.00 90.56 286 LYS A O 1
ATOM 2396 N N . TRP A 1 287 ? 4.347 23.980 -12.684 1.00 93.88 287 TRP A N 1
ATOM 2397 C CA . TRP A 1 287 ? 5.198 22.801 -12.839 1.00 93.88 287 TRP A CA 1
ATOM 2398 C C . TRP A 1 287 ? 5.225 22.314 -14.281 1.00 93.88 287 TRP A C 1
ATOM 2400 O O . TRP A 1 287 ? 4.189 22.138 -14.903 1.00 93.88 287 TRP A O 1
ATOM 2410 N N . ALA A 1 288 ? 6.415 22.020 -14.802 1.00 93.19 288 ALA A N 1
ATOM 2411 C CA . ALA A 1 288 ? 6.512 21.238 -16.023 1.00 93.19 288 ALA A CA 1
ATOM 2412 C C . ALA A 1 288 ? 6.065 19.795 -15.723 1.00 93.19 288 ALA A C 1
ATOM 2414 O O . ALA A 1 288 ? 6.637 19.180 -14.806 1.00 93.19 288 ALA A O 1
ATOM 2415 N N . PRO A 1 289 ? 5.107 19.234 -16.486 1.00 94.88 289 PRO A N 1
ATOM 2416 C CA . PRO A 1 289 ? 4.685 17.850 -16.323 1.00 94.88 289 PRO A CA 1
ATOM 2417 C C . PRO A 1 289 ? 5.811 16.876 -16.687 1.00 94.88 289 PRO A C 1
ATOM 2419 O O . PRO A 1 289 ? 6.856 17.234 -17.248 1.00 94.88 289 PRO A O 1
ATOM 2422 N N . LYS A 1 290 ? 5.607 15.602 -16.351 1.00 93.31 290 LYS A N 1
ATOM 2423 C CA . LYS A 1 290 ? 6.486 14.525 -16.807 1.00 93.31 290 LYS A CA 1
ATOM 2424 C C . LYS A 1 290 ? 6.395 14.452 -18.329 1.00 93.31 290 LYS A C 1
ATOM 2426 O O . LYS A 1 290 ? 5.306 14.502 -18.889 1.00 93.31 290 LYS A O 1
ATOM 2431 N N . THR A 1 291 ? 7.531 14.298 -19.000 1.00 92.25 291 THR A N 1
ATOM 2432 C CA . THR A 1 291 ? 7.539 14.044 -20.443 1.00 92.25 291 THR A CA 1
ATOM 2433 C C . THR A 1 291 ? 8.096 12.663 -20.731 1.00 92.25 291 THR A C 1
ATOM 2435 O O . THR A 1 291 ? 9.100 12.249 -20.147 1.00 92.25 291 THR A O 1
ATOM 2438 N N . ILE A 1 292 ? 7.434 11.938 -21.626 1.00 91.12 292 ILE A N 1
ATOM 2439 C CA . ILE A 1 292 ? 7.874 10.650 -22.154 1.00 91.12 292 ILE A CA 1
ATOM 2440 C C . ILE A 1 292 ? 8.039 10.839 -23.659 1.00 91.12 292 ILE A C 1
ATOM 2442 O O . ILE A 1 292 ? 7.070 11.022 -24.383 1.00 91.12 292 ILE A O 1
ATOM 2446 N N . ARG A 1 293 ? 9.293 10.832 -24.111 1.00 90.38 293 ARG A N 1
ATOM 2447 C CA . ARG A 1 293 ? 9.714 10.972 -25.509 1.00 90.38 293 ARG A CA 1
ATOM 2448 C C . ARG A 1 293 ? 9.067 12.173 -26.207 1.00 90.38 293 ARG A C 1
ATOM 2450 O O . ARG A 1 293 ? 8.577 12.073 -27.322 1.00 90.38 293 ARG A O 1
ATOM 2457 N N . GLY A 1 294 ? 9.065 13.315 -25.522 1.00 89.75 294 GLY A N 1
ATOM 2458 C CA . GLY A 1 294 ? 8.504 14.573 -26.024 1.00 89.75 294 GLY A CA 1
ATOM 2459 C C . GLY A 1 294 ? 7.031 14.793 -25.671 1.00 89.75 294 GLY A C 1
ATOM 2460 O O . GLY A 1 294 ? 6.630 15.940 -25.507 1.00 89.75 294 GLY A O 1
ATOM 2461 N N . LYS A 1 295 ? 6.245 13.734 -25.437 1.00 91.69 295 LYS A N 1
ATOM 2462 C CA . LYS A 1 295 ? 4.838 13.863 -25.034 1.00 91.69 295 LYS A CA 1
ATOM 2463 C C . LYS A 1 295 ? 4.715 14.186 -23.544 1.00 91.69 295 LYS A C 1
ATOM 2465 O O . LYS A 1 295 ? 5.283 13.477 -22.710 1.00 91.69 295 LYS A O 1
ATOM 2470 N N . ALA A 1 296 ? 3.974 15.241 -23.207 1.00 93.19 296 ALA A N 1
ATOM 2471 C CA . ALA A 1 296 ? 3.610 15.563 -21.829 1.00 93.19 296 ALA A CA 1
ATOM 2472 C C . ALA A 1 296 ? 2.570 14.566 -21.298 1.00 93.19 296 ALA A C 1
ATOM 2474 O O . ALA A 1 296 ? 1.637 14.192 -22.007 1.00 93.19 296 ALA A O 1
ATOM 2475 N N . VAL A 1 297 ? 2.756 14.116 -20.059 1.00 93.00 297 VAL A N 1
ATOM 2476 C CA . VAL A 1 297 ? 1.897 13.139 -19.388 1.00 93.00 297 VAL A CA 1
ATOM 2477 C C . VAL A 1 297 ? 1.639 13.621 -17.966 1.00 93.00 297 VAL A C 1
ATOM 2479 O O . VAL A 1 297 ? 2.591 13.902 -17.230 1.00 93.00 297 VAL A O 1
ATOM 2482 N N . ALA A 1 298 ? 0.361 13.702 -17.595 1.00 92.88 298 ALA A N 1
ATOM 2483 C CA . ALA A 1 298 ? -0.044 13.951 -16.221 1.00 92.88 298 ALA A CA 1
ATOM 2484 C C . ALA A 1 298 ? 0.227 12.701 -15.375 1.00 92.88 298 ALA A C 1
ATOM 2486 O O . ALA A 1 298 ? -0.066 11.579 -15.793 1.00 92.88 298 ALA A O 1
ATOM 2487 N N . ASP A 1 299 ? 0.891 12.880 -14.237 1.00 93.56 299 ASP A N 1
ATOM 2488 C CA . ASP A 1 299 ? 1.361 11.768 -13.410 1.00 93.56 299 ASP A CA 1
ATOM 2489 C C . ASP A 1 299 ? 1.692 12.252 -11.993 1.00 93.56 299 ASP A C 1
ATOM 2491 O O . ASP A 1 299 ? 1.988 13.430 -11.759 1.00 93.56 299 ASP A O 1
ATOM 2495 N N . TYR A 1 300 ? 1.729 11.320 -11.043 1.00 92.69 300 TYR A N 1
ATOM 2496 C CA . TYR A 1 300 ? 2.246 11.604 -9.713 1.00 92.69 300 TYR A CA 1
ATOM 2497 C C . TYR A 1 300 ? 3.759 11.798 -9.743 1.00 92.69 300 TYR A C 1
ATOM 2499 O O . TYR A 1 300 ? 4.522 11.064 -10.379 1.00 92.69 300 TYR A O 1
ATOM 2507 N N . THR A 1 301 ? 4.224 12.751 -8.948 1.00 93.31 301 THR A N 1
ATOM 2508 C CA . THR A 1 301 ? 5.645 12.961 -8.691 1.00 93.31 301 THR A CA 1
ATOM 2509 C C . THR A 1 301 ? 5.901 13.125 -7.197 1.00 93.31 301 THR A C 1
ATOM 2511 O O . THR A 1 301 ? 4.998 13.007 -6.367 1.00 93.31 301 THR A O 1
ATOM 2514 N N . GLN A 1 302 ? 7.168 13.333 -6.843 1.00 94.44 302 GLN A N 1
ATOM 2515 C CA . GLN A 1 302 ? 7.577 13.551 -5.463 1.00 94.44 302 GLN A CA 1
ATOM 2516 C C . GLN A 1 302 ? 8.620 14.661 -5.338 1.00 94.44 302 GLN A C 1
ATOM 2518 O O . GLN A 1 302 ? 9.513 14.791 -6.183 1.00 94.44 302 GLN A O 1
ATOM 2523 N N . TYR A 1 303 ? 8.549 15.410 -4.241 1.00 94.44 303 TYR A N 1
ATOM 2524 C CA . TYR A 1 303 ? 9.512 16.442 -3.875 1.00 94.44 303 TYR A CA 1
ATOM 2525 C C . TYR A 1 303 ? 10.034 16.217 -2.456 1.00 94.44 303 TYR A C 1
ATOM 2527 O O . TYR A 1 303 ? 9.276 15.886 -1.549 1.00 94.44 303 TYR A O 1
ATOM 2535 N N . LYS A 1 304 ? 11.346 16.395 -2.270 1.00 94.44 304 LYS A N 1
ATOM 2536 C CA . LYS A 1 304 ? 12.010 16.168 -0.982 1.00 94.44 304 LYS A CA 1
ATOM 2537 C C . LYS A 1 304 ? 12.229 17.489 -0.256 1.00 94.44 304 LYS A C 1
ATOM 2539 O O . LYS A 1 304 ? 13.022 18.310 -0.717 1.00 94.44 304 LYS A O 1
ATOM 2544 N N . VAL A 1 305 ? 11.603 17.658 0.903 1.00 93.56 305 VAL A N 1
ATOM 2545 C CA . VAL A 1 305 ? 11.862 18.780 1.813 1.00 93.56 305 VAL A CA 1
ATOM 2546 C C . VAL A 1 305 ? 12.869 18.326 2.864 1.00 93.56 305 VAL A C 1
ATOM 2548 O O . VAL A 1 305 ? 12.651 17.326 3.545 1.00 93.56 305 VAL A O 1
ATOM 2551 N N . ARG A 1 306 ? 14.004 19.025 2.970 1.00 91.38 306 ARG A N 1
ATOM 2552 C CA . ARG A 1 306 ? 15.092 18.675 3.895 1.00 91.38 306 ARG A CA 1
ATOM 2553 C C . ARG A 1 306 ? 15.169 19.667 5.046 1.00 91.38 306 ARG A C 1
ATOM 2555 O O . ARG A 1 306 ? 15.261 20.868 4.806 1.00 91.38 306 ARG A O 1
ATOM 2562 N N . PHE A 1 307 ? 15.245 19.133 6.256 1.00 89.88 307 PHE A N 1
ATOM 2563 C CA . PHE A 1 307 ? 15.476 19.855 7.498 1.00 89.88 307 PHE A CA 1
ATOM 2564 C C . PHE A 1 307 ? 16.896 19.544 7.953 1.00 89.88 307 PHE A C 1
ATOM 2566 O O . PHE A 1 307 ? 17.206 18.406 8.302 1.00 89.88 307 PHE A O 1
ATOM 2573 N N . LYS A 1 308 ? 17.770 20.547 7.857 1.00 85.31 308 LYS A N 1
ATOM 2574 C CA . LYS A 1 308 ? 19.158 20.481 8.316 1.00 85.31 308 LYS A CA 1
ATOM 2575 C C . LYS A 1 308 ? 19.428 21.626 9.268 1.00 85.31 308 LYS A C 1
ATOM 2577 O O . LYS A 1 308 ? 18.970 22.735 8.998 1.00 85.31 308 LYS A O 1
ATOM 2582 N N . MET A 1 309 ? 20.205 21.382 10.310 1.00 76.38 309 MET A N 1
ATOM 2583 C CA . MET A 1 309 ? 20.643 22.419 11.229 1.00 76.38 309 MET A CA 1
ATOM 2584 C C . MET A 1 309 ? 21.501 23.438 10.471 1.00 76.38 309 MET A C 1
ATOM 2586 O O . MET A 1 309 ? 22.433 23.099 9.742 1.00 76.38 309 MET A O 1
ATOM 2590 N N . SER A 1 310 ? 21.147 24.711 10.608 1.00 66.31 310 SER A N 1
ATOM 2591 C CA . SER A 1 310 ? 21.908 25.844 10.085 1.00 66.31 310 SER A CA 1
ATOM 2592 C C . SER A 1 310 ? 21.820 26.992 11.083 1.00 66.31 310 SER A C 1
ATOM 2594 O O . SER A 1 310 ? 20.815 27.109 11.786 1.00 66.31 310 SER A O 1
ATOM 2596 N N . SER A 1 311 ? 22.843 27.847 11.122 1.00 50.56 311 SER A N 1
ATOM 2597 C CA . SER A 1 311 ? 22.941 28.997 12.035 1.00 50.56 311 SER A CA 1
ATOM 2598 C C . SER A 1 311 ? 21.762 29.974 11.954 1.00 50.56 311 SER A C 1
ATOM 2600 O O . SER A 1 311 ? 21.561 30.755 12.867 1.00 50.56 311 SER A O 1
ATOM 2602 N N . ARG A 1 312 ? 20.945 29.913 10.897 1.00 55.28 312 ARG A N 1
ATOM 2603 C CA . ARG A 1 312 ? 19.770 30.771 10.696 1.00 55.28 312 ARG A CA 1
ATOM 2604 C C . ARG A 1 312 ? 18.554 30.387 11.550 1.00 55.28 312 ARG A C 1
ATOM 2606 O O . ARG A 1 312 ? 17.656 31.200 11.735 1.00 55.28 312 ARG A O 1
ATOM 2613 N N . PHE A 1 313 ? 18.483 29.151 12.047 1.00 52.78 313 PHE A N 1
ATOM 2614 C CA . PHE A 1 313 ? 17.303 28.674 12.781 1.00 52.78 313 PHE A CA 1
ATOM 2615 C C . PHE A 1 313 ? 17.274 29.100 14.257 1.00 52.78 313 PHE A C 1
ATOM 2617 O O . PHE A 1 313 ? 16.236 28.948 14.893 1.00 52.78 313 PHE A O 1
ATOM 2624 N N . SER A 1 314 ? 18.359 29.690 14.775 1.00 46.19 314 SER A N 1
ATOM 2625 C CA . SER A 1 314 ? 18.406 30.270 16.125 1.00 46.19 314 SER A CA 1
ATOM 2626 C C . SER A 1 314 ? 17.607 31.571 16.261 1.00 46.19 314 SER A C 1
ATOM 2628 O O . SER A 1 314 ? 17.187 31.906 17.360 1.00 46.19 314 SER A O 1
ATOM 2630 N N . GLU A 1 315 ? 17.372 32.303 15.165 1.00 42.75 315 GLU A N 1
ATOM 2631 C CA . GLU A 1 315 ? 16.680 33.607 15.183 1.00 42.75 315 GLU A CA 1
ATOM 2632 C C . GLU A 1 315 ? 15.157 33.504 14.980 1.00 42.75 315 GLU A C 1
ATOM 2634 O O . GLU A 1 315 ? 14.432 34.466 15.205 1.00 42.75 315 GLU A O 1
ATOM 2639 N N . GLN A 1 316 ? 14.645 32.342 14.558 1.00 45.62 316 GLN A N 1
ATOM 2640 C CA . GLN A 1 316 ? 13.227 32.131 14.225 1.00 45.62 316 GLN A CA 1
ATOM 2641 C C . GLN A 1 316 ? 12.543 31.130 15.168 1.00 45.62 316 GLN A C 1
ATOM 2643 O O . GLN A 1 316 ? 11.772 30.275 14.727 1.00 45.62 316 GLN A O 1
ATOM 2648 N N . MET A 1 317 ? 12.835 31.210 16.466 1.00 46.28 317 MET A N 1
ATOM 2649 C CA . MET A 1 317 ? 12.276 30.310 17.478 1.00 46.28 317 MET A CA 1
ATOM 2650 C C . MET A 1 317 ? 11.002 30.918 18.079 1.00 46.28 317 MET A C 1
ATOM 2652 O O . MET A 1 317 ? 11.000 32.063 18.519 1.00 46.28 317 MET A O 1
ATOM 2656 N N . THR A 1 318 ? 9.900 30.167 18.080 1.00 39.75 318 THR A N 1
ATOM 2657 C CA . THR A 1 318 ? 8.660 30.538 18.783 1.00 39.75 318 THR A CA 1
ATOM 2658 C C . THR A 1 318 ? 8.314 29.437 19.770 1.00 39.75 318 THR A C 1
ATOM 2660 O O . THR A 1 318 ? 8.200 28.283 19.363 1.00 39.75 318 THR A O 1
ATOM 2663 N N . GLN A 1 319 ? 8.117 29.819 21.033 1.00 39.69 319 GLN A N 1
ATOM 2664 C CA . GLN A 1 319 ? 7.582 28.971 22.095 1.00 39.69 319 GLN A CA 1
ATOM 2665 C C . GLN A 1 319 ? 6.181 28.510 21.670 1.00 39.69 319 GLN A C 1
ATOM 2667 O O . GLN A 1 319 ? 5.295 29.341 21.479 1.00 39.69 319 GLN A O 1
ATOM 2672 N N . LEU A 1 320 ? 6.003 27.213 21.418 1.00 42.97 320 LEU A N 1
ATOM 2673 C CA . LEU A 1 320 ? 4.805 26.709 20.744 1.00 42.97 320 LEU A CA 1
ATOM 2674 C C . LEU A 1 320 ? 4.000 25.789 21.662 1.00 42.97 320 LEU A C 1
ATOM 2676 O O . LEU A 1 320 ? 4.266 24.592 21.752 1.00 42.97 320 LEU A O 1
ATOM 2680 N N . ASP A 1 321 ? 2.946 26.341 22.259 1.00 43.44 321 ASP A N 1
ATOM 2681 C CA . ASP A 1 321 ? 1.726 25.569 22.485 1.00 43.44 321 ASP A CA 1
ATOM 2682 C C . ASP A 1 321 ? 1.166 25.215 21.097 1.00 43.44 321 ASP A C 1
ATOM 2684 O O . ASP A 1 321 ? 0.541 26.032 20.423 1.00 43.44 321 ASP A O 1
ATOM 2688 N N . THR A 1 322 ? 1.492 24.020 20.592 1.00 60.09 322 THR A N 1
ATOM 2689 C CA . THR A 1 322 ? 1.054 23.583 19.255 1.00 60.09 322 THR A CA 1
ATOM 2690 C C . THR A 1 322 ? -0.327 22.950 19.366 1.00 60.09 322 THR A C 1
ATOM 2692 O O . THR A 1 322 ? -0.457 21.851 19.910 1.00 60.09 322 THR A O 1
ATOM 2695 N N . GLU A 1 323 ? -1.354 23.642 18.874 1.00 70.19 323 GLU A N 1
ATOM 2696 C CA . GLU A 1 323 ? -2.706 23.096 18.731 1.00 70.19 323 GLU A CA 1
ATOM 2697 C C . GLU A 1 323 ? -2.812 22.255 17.443 1.00 70.19 323 GLU A C 1
ATOM 2699 O O . GLU A 1 323 ? -2.456 22.703 16.354 1.00 70.19 323 GLU A O 1
ATOM 2704 N N . PHE A 1 324 ? -3.318 21.027 17.555 1.00 76.25 324 PHE A N 1
ATOM 2705 C CA . PHE A 1 324 ? -3.538 20.090 16.452 1.00 76.25 324 PHE A CA 1
ATOM 2706 C C . PHE A 1 324 ? -5.022 19.742 16.345 1.00 76.25 324 PHE A C 1
ATOM 2708 O O . PHE A 1 324 ? -5.634 19.353 17.338 1.00 76.25 324 PHE A O 1
ATOM 2715 N N . TYR A 1 325 ? -5.593 19.776 15.145 1.00 83.88 325 TYR A N 1
ATOM 2716 C CA . TYR A 1 325 ? -6.973 19.350 14.917 1.00 83.88 325 TYR A CA 1
ATOM 2717 C C . TYR A 1 325 ? -7.049 17.839 14.671 1.00 83.88 325 TYR A C 1
ATOM 2719 O O . TYR A 1 325 ? -6.305 17.293 13.851 1.00 83.88 325 TYR A O 1
ATOM 2727 N N . LEU A 1 326 ? -7.954 17.147 15.369 1.00 82.25 326 LEU A N 1
ATOM 2728 C CA . LEU A 1 326 ? -8.162 15.705 15.225 1.00 82.25 326 LEU A CA 1
ATOM 2729 C C . LEU A 1 326 ? -9.617 15.377 14.869 1.00 82.25 326 LEU A C 1
ATOM 2731 O O . LEU A 1 326 ? -10.559 15.912 15.455 1.00 82.25 326 LEU A O 1
ATOM 2735 N N . THR A 1 327 ? -9.788 14.436 13.944 1.00 87.62 327 THR A N 1
ATOM 2736 C CA . THR A 1 327 ? -11.077 13.816 13.584 1.00 87.62 327 THR A CA 1
ATOM 2737 C C . THR A 1 327 ? -11.641 12.962 14.726 1.00 87.62 327 THR A C 1
ATOM 2739 O O . THR A 1 327 ? -10.956 12.690 15.713 1.00 87.62 327 THR A O 1
ATOM 2742 N N . GLU A 1 328 ? -12.869 12.457 14.571 1.00 86.50 328 GLU A N 1
ATOM 2743 C CA . GLU A 1 328 ? -13.488 11.521 15.524 1.00 86.50 328 GLU A CA 1
ATOM 2744 C C . GLU A 1 328 ? -12.641 10.265 15.791 1.00 86.50 328 GLU A C 1
ATOM 2746 O O . GLU A 1 328 ? -12.580 9.784 16.918 1.00 86.50 328 GLU A O 1
ATOM 2751 N N . LYS A 1 329 ? -11.899 9.785 14.784 1.00 83.88 329 LYS A N 1
ATOM 2752 C CA . LYS A 1 329 ? -10.977 8.642 14.905 1.00 83.88 329 LYS A CA 1
ATOM 2753 C C . LYS A 1 329 ? -9.594 9.029 15.459 1.00 83.88 329 LYS A C 1
ATOM 2755 O O . LYS A 1 329 ? -8.636 8.284 15.269 1.00 83.88 329 LYS A O 1
ATOM 2760 N N . LEU A 1 330 ? -9.461 10.209 16.077 1.00 82.19 330 LEU A N 1
ATOM 2761 C CA . LEU A 1 330 ? -8.212 10.787 16.601 1.00 82.19 330 LEU A CA 1
ATOM 2762 C C . LEU A 1 330 ? -7.079 10.907 15.563 1.00 82.19 330 LEU A C 1
ATOM 2764 O O . LEU A 1 330 ? -5.903 10.980 15.919 1.00 82.19 330 LEU A O 1
ATOM 2768 N N . LYS A 1 331 ? -7.421 10.958 14.270 1.00 79.50 331 LYS A N 1
ATOM 2769 C CA . LYS A 1 331 ? -6.458 11.209 13.189 1.00 79.50 331 LYS A CA 1
ATOM 2770 C C . LYS A 1 331 ? -6.306 12.702 12.952 1.00 79.50 331 LYS A C 1
ATOM 2772 O O . LYS A 1 331 ? -7.308 13.416 12.961 1.00 79.50 331 LYS A O 1
ATOM 2777 N N . HIS A 1 332 ? -5.075 13.136 12.695 1.00 74.12 332 HIS A N 1
ATOM 2778 C CA . HIS A 1 332 ? -4.770 14.519 12.344 1.00 74.12 332 HIS A CA 1
ATOM 2779 C C . HIS A 1 332 ? -5.562 14.970 11.112 1.00 74.12 332 HIS A C 1
ATOM 2781 O O . HIS A 1 332 ? -5.659 14.231 10.133 1.00 74.12 332 HIS A O 1
ATOM 2787 N N . THR A 1 333 ? -6.095 16.186 11.153 1.00 64.38 333 THR A N 1
ATOM 2788 C CA . THR A 1 333 ? -6.743 16.843 10.018 1.00 64.38 333 THR A CA 1
ATOM 2789 C C . THR A 1 333 ? -6.261 18.284 9.911 1.00 64.38 333 THR A C 1
ATOM 2791 O O . THR A 1 333 ? -5.999 18.934 10.916 1.00 64.38 333 THR A O 1
ATOM 2794 N N . ASN A 1 334 ? -6.141 18.781 8.682 1.00 71.25 334 ASN A N 1
ATOM 2795 C CA . ASN A 1 334 ? -5.865 20.195 8.414 1.00 71.25 334 ASN A CA 1
ATOM 2796 C C . ASN A 1 334 ? -7.156 21.007 8.216 1.00 71.25 334 ASN A C 1
ATOM 2798 O O . ASN A 1 334 ? -7.075 22.192 7.918 1.00 71.25 334 ASN A O 1
ATOM 2802 N N . TYR A 1 335 ? -8.313 20.356 8.358 1.00 72.12 335 TYR A N 1
ATOM 2803 C CA . TYR A 1 335 ? -9.656 20.891 8.158 1.00 72.12 335 TYR A CA 1
ATOM 2804 C C . TYR A 1 335 ? -10.328 21.060 9.530 1.00 72.12 335 TYR A C 1
ATOM 2806 O O . TYR A 1 335 ? -10.836 20.068 10.074 1.00 72.12 335 TYR A O 1
ATOM 2814 N N . PRO A 1 336 ? -10.282 22.259 10.151 1.00 80.50 336 PRO A N 1
ATOM 2815 C CA . PRO A 1 336 ? -10.839 22.493 11.483 1.00 80.50 336 PRO A CA 1
ATOM 2816 C C . PRO A 1 336 ? -12.320 22.122 11.594 1.00 80.50 336 PRO A C 1
ATOM 2818 O O . PRO A 1 336 ? -12.771 21.692 12.651 1.00 80.50 336 PRO A O 1
ATOM 2821 N N . GLU A 1 337 ? -13.091 22.260 10.520 1.00 81.75 337 GLU A N 1
ATOM 2822 C CA . GLU A 1 337 ? -14.501 21.886 10.402 1.00 81.75 337 GLU A CA 1
ATOM 2823 C C . GLU A 1 337 ? -14.745 20.381 10.575 1.00 81.75 337 GLU A C 1
ATOM 2825 O O . GLU A 1 337 ? -15.754 19.994 11.153 1.00 81.75 337 GLU A O 1
ATOM 2830 N N . MET A 1 338 ? -13.791 19.535 10.176 1.00 80.31 338 MET A N 1
ATOM 2831 C CA . MET A 1 338 ? -13.859 18.078 10.361 1.00 80.31 338 MET A CA 1
ATOM 2832 C C . MET A 1 338 ? -13.319 17.625 11.725 1.00 80.31 338 MET A C 1
ATOM 2834 O O . MET A 1 338 ? -13.298 16.429 12.036 1.00 80.31 338 MET A O 1
ATOM 2838 N N . ALA A 1 339 ? -12.809 18.559 12.529 1.00 85.81 339 ALA A N 1
ATOM 2839 C CA . ALA A 1 339 ? -12.181 18.250 13.797 1.00 85.81 339 ALA A CA 1
ATOM 2840 C C . ALA A 1 339 ? -13.228 18.087 14.903 1.00 85.81 339 ALA A C 1
ATOM 2842 O O . ALA A 1 339 ? -14.008 18.994 15.182 1.00 85.81 339 ALA A O 1
ATOM 2843 N N . LYS A 1 340 ? -13.191 16.942 15.585 1.00 90.00 340 LYS A N 1
ATOM 2844 C CA . LYS A 1 340 ? -13.943 16.699 16.824 1.00 90.00 340 LYS A CA 1
ATOM 2845 C C . LYS A 1 340 ? -13.123 17.079 18.058 1.00 90.00 340 LYS A C 1
ATOM 2847 O O . LYS A 1 340 ? -13.694 17.396 19.101 1.00 90.00 340 LYS A O 1
ATOM 2852 N N . TYR A 1 341 ? -11.793 17.084 17.936 1.00 91.38 341 TYR A N 1
ATOM 2853 C CA . TYR A 1 341 ? -10.881 17.353 19.041 1.00 91.38 341 TYR A CA 1
ATOM 2854 C C . TYR A 1 341 ? -9.751 18.316 18.667 1.00 91.38 341 TYR A C 1
ATOM 2856 O O . TYR A 1 341 ? -9.363 18.426 17.503 1.00 91.38 341 TYR A O 1
ATOM 2864 N N . ILE A 1 342 ? -9.186 18.959 19.686 1.00 87.75 342 ILE A N 1
ATOM 2865 C CA . ILE A 1 342 ? -7.987 19.797 19.619 1.00 87.75 342 ILE A CA 1
ATOM 2866 C C . ILE A 1 342 ? -6.942 19.179 20.547 1.00 87.75 342 ILE A C 1
ATOM 2868 O O . ILE A 1 342 ? -7.206 18.988 21.728 1.00 87.75 342 ILE A O 1
ATOM 2872 N N . LYS A 1 343 ? -5.757 18.840 20.051 1.00 87.75 343 LYS A N 1
ATOM 2873 C CA . LYS A 1 343 ? -4.644 18.320 20.855 1.00 87.75 343 LYS A CA 1
ATOM 2874 C C . LYS A 1 343 ? -3.621 19.422 21.091 1.00 87.75 343 LYS A C 1
ATOM 2876 O O . LYS A 1 343 ? -3.251 20.117 20.162 1.00 87.75 343 LYS A O 1
ATOM 2881 N N . VAL A 1 344 ? -3.140 19.524 22.318 1.00 87.00 344 VAL A N 1
ATOM 2882 C CA . VAL A 1 344 ? -2.077 20.420 22.772 1.00 87.00 344 VAL A CA 1
ATOM 2883 C C . VAL A 1 344 ? -0.967 19.557 23.358 1.00 87.00 344 VAL A C 1
ATOM 2885 O O . VAL A 1 344 ? -1.237 18.554 24.030 1.00 87.00 344 VAL A O 1
ATOM 2888 N N . ILE A 1 345 ? 0.282 19.909 23.072 1.00 80.56 345 ILE A N 1
ATOM 2889 C CA . ILE A 1 345 ? 1.459 19.214 23.594 1.00 80.56 345 ILE A CA 1
ATOM 2890 C C . ILE A 1 345 ? 2.330 20.233 24.313 1.00 80.56 345 ILE A C 1
ATOM 2892 O O . ILE A 1 345 ? 2.725 21.228 23.715 1.00 80.56 345 ILE A O 1
ATOM 2896 N N . SER A 1 346 ? 2.655 19.958 25.571 1.00 81.69 346 SER A N 1
ATOM 2897 C CA . SER A 1 346 ? 3.498 20.816 26.401 1.00 81.69 346 SER A CA 1
ATOM 2898 C C . SER A 1 346 ? 4.666 20.003 26.953 1.00 81.69 346 SER A C 1
ATOM 2900 O O . SER A 1 346 ? 4.476 18.927 27.518 1.00 81.69 346 SER A O 1
ATOM 2902 N N . GLN A 1 347 ? 5.895 20.498 26.829 1.00 76.56 347 GLN A N 1
ATOM 2903 C CA . GLN A 1 347 ? 7.059 19.828 27.413 1.00 76.56 347 GLN A CA 1
ATOM 2904 C C . GLN A 1 347 ? 7.114 20.057 28.932 1.00 76.56 347 GLN A C 1
ATOM 2906 O O . GLN A 1 347 ? 6.964 21.179 29.417 1.00 76.56 347 GLN A O 1
ATOM 2911 N N . LYS A 1 348 ? 7.328 18.984 29.698 1.00 77.94 348 LYS A N 1
ATOM 2912 C CA . LYS A 1 348 ? 7.450 18.982 31.162 1.00 77.94 348 LYS A CA 1
ATOM 2913 C C . LYS A 1 348 ? 8.711 18.200 31.550 1.00 77.94 348 LYS A C 1
ATOM 2915 O O . LYS A 1 348 ? 8.682 16.980 31.717 1.00 77.94 348 LYS A O 1
ATOM 2920 N N . GLY A 1 349 ? 9.840 18.903 31.655 1.00 78.38 349 GLY A N 1
ATOM 2921 C CA . GLY A 1 349 ? 11.150 18.287 31.895 1.00 78.38 349 GLY A CA 1
ATOM 2922 C C . GLY A 1 349 ? 11.572 17.377 30.734 1.00 78.38 349 GLY A C 1
ATOM 2923 O O . GLY A 1 349 ? 11.614 17.817 29.587 1.00 78.38 349 GLY A O 1
ATOM 2924 N N . GLN A 1 350 ? 11.860 16.103 31.026 1.00 74.94 350 GLN A N 1
ATOM 2925 C CA . GLN A 1 350 ? 12.219 15.078 30.027 1.00 74.94 350 GLN A CA 1
ATOM 2926 C C . GLN A 1 350 ? 11.004 14.354 29.406 1.00 74.94 350 GLN A C 1
ATOM 2928 O O . GLN A 1 350 ? 11.170 13.339 28.733 1.00 74.94 350 GLN A O 1
ATOM 2933 N N . ARG A 1 351 ? 9.772 14.809 29.672 1.00 80.94 351 ARG A N 1
ATOM 2934 C CA . ARG A 1 351 ? 8.534 14.188 29.172 1.00 80.94 351 ARG A CA 1
ATOM 2935 C C . ARG A 1 351 ? 7.659 15.209 28.449 1.00 80.94 351 ARG A C 1
ATOM 2937 O O . ARG A 1 351 ? 7.771 16.411 28.678 1.00 80.94 351 ARG A O 1
ATOM 2944 N N . PHE A 1 352 ? 6.749 14.717 27.621 1.00 81.62 352 PHE A N 1
ATOM 2945 C CA . PHE A 1 352 ? 5.742 15.501 26.912 1.00 81.62 352 PHE A CA 1
ATOM 2946 C C . PHE A 1 352 ? 4.374 15.252 27.533 1.00 81.62 352 PHE A C 1
ATOM 2948 O O . PHE A 1 352 ? 3.922 14.113 27.592 1.00 81.62 352 PHE A O 1
ATOM 2955 N N . GLU A 1 353 ? 3.725 16.305 28.016 1.00 90.19 353 GLU A N 1
ATOM 2956 C CA . GLU A 1 353 ? 2.324 16.280 28.418 1.00 90.19 353 GLU A CA 1
ATOM 2957 C C . GLU A 1 353 ? 1.452 16.482 27.177 1.00 90.19 353 GLU A C 1
ATOM 2959 O O . GLU A 1 353 ? 1.559 17.488 26.480 1.00 90.19 353 GLU A O 1
ATOM 2964 N N . HIS A 1 354 ? 0.567 15.533 26.907 1.00 90.19 354 HIS A N 1
ATOM 2965 C CA . HIS A 1 354 ? -0.441 15.620 25.866 1.00 90.19 354 HIS A CA 1
ATOM 2966 C C . HIS A 1 354 ? -1.800 15.879 26.503 1.00 90.19 354 HIS A C 1
ATOM 2968 O O . HIS A 1 354 ? -2.239 15.096 27.346 1.00 90.19 354 HIS A O 1
ATOM 2974 N N . LYS A 1 355 ? -2.490 16.930 26.058 1.00 92.62 355 LYS A N 1
ATOM 2975 C CA . LYS A 1 355 ? -3.887 17.216 26.402 1.00 92.62 355 LYS A CA 1
ATOM 2976 C C . LYS A 1 355 ? -4.712 17.272 25.129 1.00 92.62 355 LYS A C 1
ATOM 2978 O O . LYS A 1 355 ? -4.418 18.049 24.234 1.00 92.62 355 LYS A O 1
ATOM 2983 N N . ILE A 1 356 ? -5.731 16.436 25.027 1.00 92.94 356 ILE A N 1
ATOM 2984 C CA . ILE A 1 356 ? -6.702 16.446 23.936 1.00 92.94 356 ILE A CA 1
ATOM 2985 C C . ILE A 1 356 ? -8.003 16.984 24.509 1.00 92.94 356 ILE A C 1
ATOM 2987 O O . ILE A 1 356 ? -8.468 16.487 25.529 1.00 92.94 356 ILE A O 1
ATOM 2991 N N . PHE A 1 357 ? -8.583 17.975 23.854 1.00 93.12 357 PHE A N 1
ATOM 2992 C CA . PHE A 1 357 ? -9.830 18.631 24.201 1.00 93.12 357 PHE A CA 1
ATOM 2993 C C . PHE A 1 357 ? -10.896 18.271 23.172 1.00 93.12 357 PHE A C 1
ATOM 2995 O O . PHE A 1 357 ? -10.586 18.143 21.992 1.00 93.12 357 PHE A O 1
ATOM 3002 N N . TYR A 1 358 ? -12.151 18.152 23.587 1.00 89.88 358 TYR A N 1
ATOM 3003 C CA . TYR A 1 358 ? -13.281 18.292 22.671 1.00 89.88 358 TYR A CA 1
ATOM 3004 C C . TYR A 1 358 ? -13.205 19.672 22.004 1.00 89.88 358 TYR A C 1
ATOM 3006 O O . TYR A 1 358 ? -12.826 20.649 22.652 1.00 89.88 358 TYR A O 1
ATOM 3014 N N . LYS A 1 359 ? -13.524 19.760 20.709 1.00 87.88 359 LYS A N 1
ATOM 3015 C CA . LYS A 1 359 ? -13.528 21.046 20.000 1.00 87.88 359 LYS A CA 1
ATOM 3016 C C . LYS A 1 359 ? -14.590 21.972 20.597 1.00 87.88 359 LYS A C 1
ATOM 3018 O O . LYS A 1 359 ? -14.282 23.110 20.941 1.00 87.88 359 LYS A O 1
ATOM 3023 N N . GLU A 1 360 ? -15.802 21.447 20.782 1.00 85.75 360 GLU A N 1
ATOM 3024 C CA . GLU A 1 360 ? -16.952 22.152 21.352 1.00 85.75 360 GLU A CA 1
ATOM 3025 C C . GLU A 1 360 ? -17.779 21.190 22.232 1.00 85.75 360 GLU A C 1
ATOM 3027 O O . GLU A 1 360 ? -18.225 20.157 21.732 1.00 85.75 360 GLU A O 1
ATOM 3032 N N . PRO A 1 361 ? -17.974 21.474 23.538 1.00 87.94 361 PRO A N 1
ATOM 3033 C CA . PRO A 1 361 ? -17.305 22.516 24.325 1.00 87.94 361 PRO A CA 1
ATOM 3034 C C . PRO A 1 361 ? -15.813 22.194 24.530 1.00 87.94 361 PRO A C 1
ATOM 3036 O O . PRO A 1 361 ? -15.456 21.023 24.606 1.00 87.94 361 PRO A O 1
ATOM 3039 N N . LYS A 1 362 ? -14.942 23.206 24.693 1.00 87.25 362 LYS A N 1
ATOM 3040 C CA . LYS A 1 362 ? -13.498 23.027 24.983 1.00 87.25 362 LYS A CA 1
ATOM 3041 C C . LYS A 1 362 ? -13.241 22.411 26.373 1.00 87.25 362 LYS A C 1
ATOM 3043 O O . LYS A 1 362 ? -12.786 23.075 27.302 1.00 87.25 362 LYS A O 1
ATOM 3048 N N . LYS A 1 363 ? -13.552 21.126 26.533 1.00 91.19 363 LYS A N 1
ATOM 3049 C CA . LYS A 1 363 ? -13.327 20.305 27.733 1.00 91.19 363 LYS A CA 1
ATOM 3050 C C . LYS A 1 363 ? -12.271 19.249 27.439 1.00 91.19 363 LYS A C 1
ATOM 3052 O O . LYS A 1 363 ? -12.163 18.794 26.307 1.00 91.19 363 LYS A O 1
ATOM 3057 N N . ILE A 1 364 ? -11.484 18.857 28.438 1.00 91.75 364 ILE A N 1
ATOM 3058 C CA . ILE A 1 364 ? -10.460 17.818 28.262 1.00 91.75 364 ILE A CA 1
ATOM 3059 C C . ILE A 1 364 ? -11.166 16.498 27.931 1.00 91.75 364 ILE A C 1
ATOM 3061 O O . ILE A 1 364 ? -12.068 16.090 28.646 1.00 91.75 364 ILE A O 1
ATOM 3065 N N . TYR A 1 365 ? -10.755 15.857 26.843 1.00 93.19 365 TYR A N 1
ATOM 3066 C CA . TYR A 1 365 ? -11.122 14.498 26.454 1.00 93.19 365 TYR A CA 1
ATOM 3067 C C . TYR A 1 365 ? -10.079 13.486 26.928 1.00 93.19 365 TYR A C 1
ATOM 3069 O O . TYR A 1 365 ? -10.435 12.399 27.366 1.00 93.19 365 TYR A O 1
ATOM 3077 N N . CYS A 1 366 ? -8.788 13.818 26.839 1.00 93.88 366 CYS A N 1
ATOM 3078 C CA . CYS A 1 366 ? -7.702 12.901 27.175 1.00 93.88 366 CYS A CA 1
ATOM 3079 C C . CYS A 1 366 ? -6.466 13.649 27.681 1.00 93.88 366 CYS A C 1
ATOM 3081 O O . CYS A 1 366 ? -6.125 14.705 27.152 1.00 93.88 366 CYS A O 1
ATOM 3083 N N . GLN A 1 367 ? -5.773 13.090 28.671 1.00 94.31 367 GLN A N 1
ATOM 3084 C CA . GLN A 1 367 ? -4.512 13.611 29.191 1.00 94.31 367 GLN A CA 1
ATOM 3085 C C . GLN A 1 367 ? -3.531 12.471 29.477 1.00 94.31 367 GLN A C 1
ATOM 3087 O O . GLN A 1 367 ? -3.911 11.463 30.076 1.00 94.31 367 GLN A O 1
ATOM 3092 N N . PHE A 1 368 ? -2.272 12.621 29.056 1.00 93.75 368 PHE A N 1
ATOM 3093 C CA . PHE A 1 368 ? -1.208 11.654 29.345 1.00 93.75 368 PHE A CA 1
ATOM 3094 C C . PHE A 1 368 ? 0.195 12.231 29.166 1.00 93.75 368 PHE A C 1
ATOM 3096 O O . PHE A 1 368 ? 0.380 13.237 28.484 1.00 93.75 368 PHE A O 1
ATOM 3103 N N . TYR A 1 369 ? 1.194 11.540 29.719 1.00 90.44 369 TYR A N 1
ATOM 3104 C CA . TYR A 1 369 ? 2.605 11.818 29.457 1.00 90.44 369 TYR A CA 1
ATOM 3105 C C . TYR A 1 369 ? 3.215 10.820 28.466 1.00 90.44 369 TYR A C 1
ATOM 3107 O O . TYR A 1 369 ? 2.840 9.645 28.423 1.00 90.44 369 TYR A O 1
ATOM 3115 N N . ALA A 1 370 ? 4.191 11.275 27.687 1.00 85.81 370 ALA A N 1
ATOM 3116 C CA . ALA A 1 370 ? 4.992 10.444 26.798 1.00 85.81 370 ALA A CA 1
ATOM 3117 C C . ALA A 1 370 ? 6.482 10.801 26.881 1.00 85.81 370 ALA A C 1
ATOM 3119 O O . ALA A 1 370 ? 6.851 11.922 27.228 1.00 85.81 370 ALA A O 1
ATOM 3120 N N . GLU A 1 371 ? 7.343 9.831 26.579 1.00 83.19 371 GLU A N 1
ATOM 3121 C CA . GLU A 1 371 ? 8.795 10.044 26.457 1.00 83.19 371 GLU A CA 1
ATOM 3122 C C . GLU A 1 371 ? 9.180 10.655 25.102 1.00 83.19 371 GLU A C 1
ATOM 3124 O O . GLU A 1 371 ? 10.274 11.187 24.950 1.00 83.19 371 GLU A O 1
ATOM 3129 N N . ASP A 1 372 ? 8.281 10.598 24.119 1.00 73.56 372 ASP A N 1
ATOM 3130 C CA . ASP A 1 372 ? 8.446 11.216 22.809 1.00 73.56 372 ASP A CA 1
ATOM 3131 C C . ASP A 1 372 ? 7.273 12.141 22.479 1.00 73.56 372 ASP A C 1
ATOM 3133 O O . ASP A 1 372 ? 6.151 11.956 22.950 1.00 73.56 372 ASP A O 1
ATOM 3137 N N . ILE A 1 373 ? 7.535 13.113 21.611 1.00 69.44 373 ILE A N 1
ATOM 3138 C CA . ILE A 1 373 ? 6.553 14.117 21.204 1.00 69.44 373 ILE A CA 1
ATOM 3139 C C . ILE A 1 373 ? 5.413 13.569 20.337 1.00 69.44 373 ILE A C 1
ATOM 3141 O O . ILE A 1 373 ? 4.350 14.180 20.248 1.00 69.44 373 ILE A O 1
ATOM 3145 N N . SER A 1 374 ? 5.586 12.429 19.669 1.00 71.19 374 SER A N 1
ATOM 3146 C CA . SER A 1 374 ? 4.495 11.844 18.879 1.00 71.19 374 SER A CA 1
ATOM 3147 C C . SER A 1 374 ? 3.389 11.285 19.787 1.00 71.19 374 SER A C 1
ATOM 3149 O O . SER A 1 374 ? 2.221 11.214 19.389 1.00 71.19 374 SER A O 1
ATOM 3151 N N . GLY A 1 375 ? 3.723 10.981 21.045 1.00 77.69 375 GLY A N 1
ATOM 3152 C CA . GLY A 1 375 ? 2.827 10.363 22.014 1.00 77.69 375 GLY A CA 1
ATOM 3153 C C . GLY A 1 375 ? 2.725 8.846 21.840 1.00 77.69 375 GLY A C 1
ATOM 3154 O O . GLY A 1 375 ? 1.746 8.244 22.297 1.00 77.69 375 GLY A O 1
ATOM 3155 N N . VAL A 1 376 ? 3.692 8.223 21.154 1.00 77.56 376 VAL A N 1
ATOM 3156 C CA . VAL A 1 376 ? 3.734 6.770 20.913 1.00 77.56 376 VAL A CA 1
ATOM 3157 C C . VAL A 1 376 ? 4.230 6.041 22.163 1.00 77.56 376 VAL A C 1
ATOM 3159 O O . VAL A 1 376 ? 3.539 5.162 22.675 1.00 77.56 376 VAL A O 1
ATOM 3162 N N . ARG A 1 377 ? 5.363 6.457 22.733 1.00 78.44 377 ARG A N 1
ATOM 3163 C CA . ARG A 1 377 ? 5.950 5.942 23.980 1.00 78.44 377 ARG A CA 1
ATOM 3164 C C . ARG A 1 377 ? 5.307 6.620 25.184 1.00 78.44 377 ARG A C 1
ATOM 3166 O O . ARG A 1 377 ? 5.949 7.355 25.937 1.00 78.44 377 ARG A O 1
ATOM 3173 N N . LYS A 1 378 ? 4.005 6.386 25.349 1.00 89.69 378 LYS A N 1
ATOM 3174 C CA . LYS A 1 378 ? 3.259 6.809 26.541 1.00 89.69 378 LYS A CA 1
ATOM 3175 C C . LYS A 1 378 ? 3.919 6.234 27.793 1.00 89.69 378 LYS A C 1
ATOM 3177 O O . LYS A 1 378 ? 4.363 5.080 27.791 1.00 89.69 378 LYS A O 1
ATOM 3182 N N . LYS A 1 379 ? 3.976 7.034 28.853 1.00 87.94 379 LYS A N 1
ATOM 3183 C CA . LYS A 1 379 ? 4.565 6.639 30.131 1.00 87.94 379 LYS A CA 1
ATOM 3184 C C . LYS A 1 379 ? 3.867 7.315 31.299 1.00 87.94 379 LYS A C 1
ATOM 3186 O O . LYS A 1 379 ? 3.778 8.538 31.346 1.00 87.94 379 LYS A O 1
ATOM 3191 N N . GLY A 1 380 ? 3.484 6.512 32.283 1.00 88.69 380 GLY A N 1
ATOM 3192 C CA . GLY A 1 380 ? 2.777 6.951 33.477 1.00 88.69 380 GLY A CA 1
ATOM 3193 C C . GLY A 1 380 ? 1.273 7.045 33.252 1.00 88.69 380 GLY A C 1
ATOM 3194 O O . GLY A 1 380 ? 0.716 6.354 32.397 1.00 88.69 380 GLY A O 1
ATOM 3195 N N . VAL A 1 381 ? 0.630 7.896 34.047 1.00 92.25 381 VAL A N 1
ATOM 3196 C CA . VAL A 1 381 ? -0.829 8.018 34.109 1.00 92.25 381 VAL A CA 1
ATOM 3197 C C . VAL A 1 381 ? -1.410 8.479 32.770 1.00 92.25 381 VAL A C 1
ATOM 3199 O O . VAL A 1 381 ? -0.938 9.437 32.152 1.00 92.25 381 VAL A O 1
ATOM 3202 N N . TYR A 1 382 ? -2.468 7.794 32.352 1.00 95.00 382 TYR A N 1
ATOM 3203 C CA . TYR A 1 382 ? -3.300 8.111 31.203 1.00 95.00 382 TYR A CA 1
ATOM 3204 C C . TYR A 1 382 ? -4.751 8.194 31.651 1.00 95.00 382 TYR A C 1
ATOM 3206 O O . TYR A 1 382 ? -5.243 7.303 32.343 1.00 95.00 382 TYR A O 1
ATOM 3214 N N . GLN A 1 383 ? -5.440 9.256 31.244 1.00 95.06 383 GLN A N 1
ATOM 3215 C CA . GLN A 1 383 ? -6.839 9.489 31.580 1.00 95.06 383 GLN A CA 1
ATOM 3216 C C . GLN A 1 383 ? -7.618 9.957 30.355 1.00 95.06 383 GLN A C 1
ATOM 3218 O O . GLN A 1 383 ? -7.104 10.685 29.504 1.00 95.06 383 GLN A O 1
ATOM 3223 N N . THR A 1 384 ? -8.881 9.557 30.289 1.00 95.44 384 THR A N 1
ATOM 3224 C CA . THR A 1 384 ? -9.885 10.088 29.365 1.00 95.44 384 THR A CA 1
ATOM 3225 C C . THR A 1 384 ? -11.115 10.527 30.138 1.00 95.44 384 THR A C 1
ATOM 3227 O O . THR A 1 384 ? -11.350 10.062 31.255 1.00 95.44 384 THR A O 1
ATOM 3230 N N . PHE A 1 385 ? -11.895 11.430 29.555 1.00 95.38 385 PHE A N 1
ATOM 3231 C CA . PHE A 1 385 ? -12.996 12.111 30.221 1.00 95.38 385 PHE A CA 1
ATOM 3232 C C . PHE A 1 385 ? -14.192 12.273 29.281 1.00 95.38 385 PHE A C 1
ATOM 3234 O O . PHE A 1 385 ? -14.047 12.521 28.078 1.00 95.38 385 PHE A O 1
ATOM 3241 N N . TYR A 1 386 ? -15.390 12.173 29.845 1.00 91.56 386 TYR A N 1
ATOM 3242 C CA . TYR A 1 386 ? -16.628 12.554 29.173 1.00 91.56 386 TYR A CA 1
ATOM 3243 C C . TYR A 1 386 ? -16.702 14.073 28.977 1.00 91.56 386 TYR A C 1
ATOM 3245 O O . TYR A 1 386 ? -15.987 14.840 29.624 1.00 91.56 386 TYR A O 1
ATOM 3253 N N . THR A 1 387 ? -17.609 14.534 28.116 1.00 90.06 387 THR A N 1
ATOM 3254 C CA . THR A 1 387 ? -17.873 15.972 27.907 1.00 90.06 387 THR A CA 1
ATOM 3255 C C . THR A 1 387 ? -18.314 16.684 29.193 1.00 90.06 387 THR A C 1
ATOM 3257 O O . THR A 1 387 ? -18.045 17.873 29.360 1.00 90.06 387 THR A O 1
ATOM 3260 N N . ASN A 1 388 ? -18.915 15.951 30.141 1.00 90.19 388 ASN A N 1
ATOM 3261 C CA . ASN A 1 388 ? -19.274 16.439 31.477 1.00 90.19 388 ASN A CA 1
ATOM 3262 C C . ASN A 1 388 ? -18.080 16.547 32.457 1.00 90.19 388 ASN A C 1
ATOM 3264 O O . ASN A 1 388 ? -18.259 16.972 33.596 1.00 90.19 388 ASN A O 1
ATOM 3268 N N . GLY A 1 389 ? -16.867 16.170 32.033 1.00 89.75 389 GLY A N 1
ATOM 3269 C CA . GLY A 1 389 ? -15.633 16.244 32.819 1.00 89.75 389 GLY A CA 1
ATOM 3270 C C . GLY A 1 389 ? -15.384 15.070 33.771 1.00 89.75 389 GLY A C 1
ATOM 3271 O O . GLY A 1 389 ? -14.318 15.014 34.383 1.00 89.75 389 GLY A O 1
ATOM 3272 N N . LYS A 1 390 ? -16.311 14.114 33.901 1.00 92.94 390 LYS A N 1
ATOM 3273 C CA . LYS A 1 390 ? -16.078 12.892 34.683 1.00 92.94 390 LYS A CA 1
ATOM 3274 C C . LYS A 1 390 ? -15.122 11.961 33.939 1.00 92.94 390 LYS A C 1
ATOM 3276 O O . LYS A 1 390 ? -15.140 11.890 32.711 1.00 92.94 390 LYS A O 1
ATOM 3281 N N . VAL A 1 391 ? -14.287 11.247 34.693 1.00 94.38 391 VAL A N 1
ATOM 3282 C CA . VAL A 1 391 ? -13.343 10.263 34.141 1.00 94.38 391 VAL A CA 1
ATOM 3283 C C . VAL A 1 391 ? -14.125 9.184 33.396 1.00 94.38 391 VAL A C 1
ATOM 3285 O O . VAL A 1 391 ? -15.104 8.667 33.919 1.00 94.38 391 VAL A O 1
ATOM 3288 N N . MET A 1 392 ? -13.685 8.863 32.185 1.00 95.50 392 MET A N 1
ATOM 3289 C CA . MET A 1 392 ? -14.212 7.793 31.339 1.00 95.50 392 MET A CA 1
ATOM 3290 C C . MET A 1 392 ? -13.353 6.538 31.457 1.00 95.50 392 MET A C 1
ATOM 3292 O O . MET A 1 392 ? -13.874 5.448 31.648 1.00 95.50 392 MET A O 1
ATOM 3296 N N . SER A 1 393 ? -12.034 6.704 31.390 1.00 95.69 393 SER A N 1
ATOM 3297 C CA . SER A 1 393 ? -11.053 5.633 31.546 1.00 95.69 393 SER A CA 1
ATOM 3298 C C . SER A 1 393 ? -9.790 6.191 32.180 1.00 95.69 393 SER A C 1
ATOM 3300 O O . SER A 1 393 ? -9.390 7.316 31.865 1.00 95.69 393 SER A O 1
ATOM 3302 N N . LYS A 1 394 ? -9.139 5.425 33.049 1.00 96.31 394 LYS A N 1
ATOM 3303 C CA . LYS A 1 394 ? -7.817 5.756 33.587 1.00 96.31 394 LYS A CA 1
ATOM 3304 C C . LYS A 1 394 ? -6.966 4.507 33.771 1.00 96.31 394 LYS A C 1
ATOM 3306 O O . LYS A 1 394 ? -7.485 3.438 34.074 1.00 96.31 394 LYS A O 1
ATOM 3311 N N . GLY A 1 395 ? -5.659 4.666 33.654 1.00 94.12 395 GLY A N 1
ATOM 3312 C CA . GLY A 1 395 ? -4.688 3.615 33.932 1.00 94.12 395 GLY A CA 1
ATOM 3313 C C . GLY A 1 395 ? -3.271 4.111 33.700 1.00 94.12 395 GLY A C 1
ATOM 3314 O O . GLY A 1 395 ? -3.041 5.315 33.563 1.00 94.12 395 GLY A O 1
ATOM 3315 N N . GLU A 1 396 ? -2.320 3.189 33.636 1.00 91.81 396 GLU A N 1
ATOM 3316 C CA . GLU A 1 396 ? -0.919 3.519 33.398 1.00 91.81 396 GLU A CA 1
ATOM 3317 C C . GLU A 1 396 ? -0.407 2.917 32.092 1.00 91.81 396 GLU A C 1
ATOM 3319 O O . GLU A 1 396 ? -0.846 1.856 31.638 1.00 91.81 396 GLU A O 1
ATOM 3324 N N . TYR A 1 397 ? 0.539 3.624 31.477 1.00 89.38 397 TYR A N 1
ATOM 3325 C CA . TYR A 1 397 ? 1.354 3.112 30.387 1.00 89.38 397 TYR A CA 1
ATOM 3326 C C . TYR A 1 397 ? 2.804 2.943 30.827 1.00 89.38 397 TYR A C 1
ATOM 3328 O O . TYR A 1 397 ? 3.376 3.809 31.493 1.00 89.38 397 TYR A O 1
ATOM 3336 N N . LEU A 1 398 ? 3.437 1.879 30.348 1.00 82.00 398 LEU A N 1
ATOM 3337 C CA . LEU A 1 398 ? 4.870 1.657 30.452 1.00 82.00 398 LEU A CA 1
ATOM 3338 C C . LEU A 1 398 ? 5.429 1.355 29.058 1.00 82.00 398 LEU A C 1
ATOM 3340 O O . LEU A 1 398 ? 4.999 0.414 28.398 1.00 82.00 398 LEU A O 1
ATOM 3344 N N . LYS A 1 399 ? 6.385 2.174 28.594 1.00 74.62 399 LYS A N 1
ATOM 3345 C CA . LYS A 1 399 ? 7.031 2.041 27.270 1.00 74.62 399 LYS A CA 1
ATOM 3346 C C . LYS A 1 399 ? 6.034 1.954 26.096 1.00 74.62 399 LYS A C 1
ATOM 3348 O O . LYS A 1 399 ? 6.294 1.271 25.112 1.00 74.62 399 LYS A O 1
ATOM 3353 N N . GLY A 1 400 ? 4.904 2.657 26.185 1.00 82.25 400 GLY A N 1
ATOM 3354 C CA . GLY A 1 400 ? 3.859 2.658 25.155 1.00 82.25 400 GLY A CA 1
ATOM 3355 C C . GLY A 1 400 ? 2.801 1.554 25.273 1.00 82.25 400 GLY A C 1
ATOM 3356 O O . GLY A 1 400 ? 1.805 1.627 24.557 1.00 82.25 400 GLY A O 1
ATOM 3357 N N . PHE A 1 401 ? 2.936 0.606 26.206 1.00 81.75 401 PHE A N 1
ATOM 3358 C CA . PHE A 1 401 ? 1.949 -0.456 26.454 1.00 81.75 401 PHE A CA 1
ATOM 3359 C C . PHE A 1 401 ? 1.149 -0.193 27.732 1.00 81.75 401 PHE A C 1
ATOM 3361 O O . PHE A 1 401 ? 1.682 0.380 28.683 1.00 81.75 401 PHE A O 1
ATOM 3368 N N . LYS A 1 402 ? -0.131 -0.588 27.754 1.00 86.75 402 LYS A N 1
ATOM 3369 C CA . LYS A 1 402 ? -0.955 -0.536 28.970 1.00 86.75 402 LYS A CA 1
ATOM 3370 C C . LYS A 1 402 ? -0.315 -1.410 30.049 1.00 86.75 402 LYS A C 1
ATOM 3372 O O . LYS A 1 402 ? 0.121 -2.518 29.759 1.00 86.75 402 LYS A O 1
ATOM 3377 N N . PHE A 1 403 ? -0.250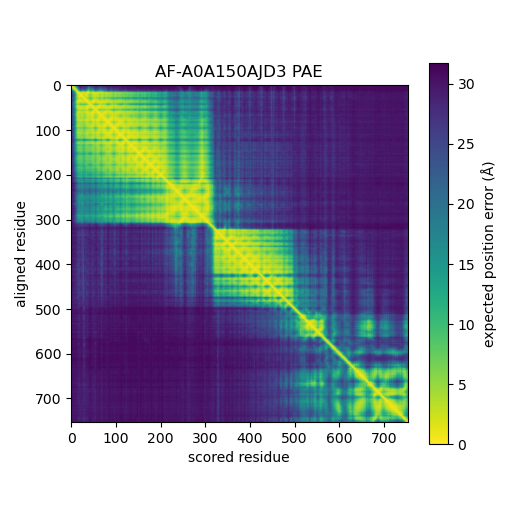 -0.902 31.271 1.00 85.75 403 PHE A N 1
ATOM 3378 C CA . PHE A 1 403 ? 0.387 -1.571 32.397 1.00 85.75 403 PHE A CA 1
ATOM 3379 C C . PHE A 1 403 ? -0.434 -1.377 33.672 1.00 85.75 403 PHE A C 1
ATOM 3381 O O . PHE A 1 403 ? -1.024 -0.314 33.882 1.00 85.75 403 PHE A O 1
ATOM 3388 N N . GLY A 1 404 ? -0.467 -2.403 34.522 1.00 88.50 404 GLY A N 1
ATOM 3389 C CA . GLY A 1 404 ? -1.151 -2.353 35.807 1.00 88.50 404 GLY A CA 1
ATOM 3390 C C . GLY A 1 404 ? -2.667 -2.205 35.677 1.00 88.50 404 GLY A C 1
ATOM 3391 O O . GLY A 1 404 ? -3.292 -2.729 34.753 1.00 88.50 404 GLY A O 1
ATOM 3392 N N . LYS A 1 405 ? -3.273 -1.513 36.643 1.00 91.56 405 LYS A N 1
ATOM 3393 C CA . LYS A 1 405 ? -4.727 -1.383 36.760 1.00 91.56 405 LYS A CA 1
ATOM 3394 C C . LYS A 1 405 ? -5.279 -0.314 35.812 1.00 91.56 405 LYS A C 1
ATOM 3396 O O . LYS A 1 405 ? -4.870 0.843 35.855 1.00 91.56 405 LYS A O 1
ATOM 3401 N N . TRP A 1 406 ? -6.261 -0.703 35.016 1.00 93.12 406 TRP A N 1
ATOM 3402 C CA . TRP A 1 406 ? -7.070 0.137 34.145 1.00 93.12 406 TRP A CA 1
ATOM 3403 C C . TRP A 1 406 ? -8.520 0.100 34.608 1.00 93.12 406 TRP A C 1
ATOM 3405 O O . TRP A 1 406 ? -9.050 -0.969 34.887 1.00 93.12 406 TRP A O 1
ATOM 3415 N N . GLU A 1 407 ? -9.166 1.253 34.702 1.00 95.19 407 GLU A N 1
ATOM 3416 C CA . GLU A 1 407 ? -10.536 1.392 35.195 1.00 95.19 407 GLU A CA 1
ATOM 3417 C C . GLU A 1 407 ? -11.345 2.253 34.229 1.00 95.19 407 GLU A C 1
ATOM 3419 O O . GLU A 1 407 ? -10.912 3.355 33.889 1.00 95.19 407 GLU A O 1
ATOM 3424 N N . ASP A 1 408 ? -12.532 1.783 33.852 1.00 93.81 408 ASP A N 1
ATOM 3425 C CA . ASP A 1 408 ? -13.497 2.535 33.057 1.00 93.81 408 ASP A CA 1
ATOM 3426 C C . ASP A 1 408 ? -14.766 2.815 33.857 1.00 93.81 408 ASP A C 1
ATOM 3428 O O . ASP A 1 408 ? -15.215 2.013 34.685 1.00 93.81 408 ASP A O 1
ATOM 3432 N N . PHE A 1 409 ? -15.365 3.964 33.579 1.00 94.50 409 PHE A N 1
ATOM 3433 C CA . PHE A 1 409 ? -16.507 4.509 34.295 1.00 94.50 409 PHE A CA 1
ATOM 3434 C C . PHE A 1 409 ? -17.578 4.945 33.296 1.00 94.50 409 PHE A C 1
ATOM 3436 O O . PHE A 1 409 ? -17.265 5.333 32.172 1.00 94.50 409 PHE A O 1
ATOM 3443 N N . ASN A 1 410 ? -18.845 4.914 33.699 1.00 90.94 410 ASN A N 1
ATOM 3444 C CA . ASN A 1 410 ? -19.942 5.488 32.918 1.00 90.94 410 ASN A CA 1
ATOM 3445 C C . ASN A 1 410 ? -20.028 7.020 33.094 1.00 90.94 410 ASN A C 1
ATOM 3447 O O . ASN A 1 410 ? -19.352 7.602 33.943 1.00 90.94 410 ASN A O 1
ATOM 3451 N N . GLU A 1 411 ? -20.909 7.686 32.341 1.00 90.88 411 GLU A N 1
ATOM 3452 C CA . GLU A 1 411 ? -21.114 9.145 32.431 1.00 90.88 411 GLU A CA 1
ATOM 3453 C C . GLU A 1 411 ? -21.558 9.635 33.819 1.00 90.88 411 GLU A C 1
ATOM 3455 O O . GLU A 1 411 ? -21.395 10.812 34.145 1.00 90.88 411 GLU A O 1
ATOM 3460 N N . LYS A 1 412 ? -22.100 8.753 34.671 1.00 90.69 412 LYS A N 1
ATOM 3461 C CA . LYS A 1 412 ? -22.454 9.077 36.061 1.00 90.69 412 LYS A CA 1
ATOM 3462 C C . LYS A 1 412 ? -21.242 9.023 36.997 1.00 90.69 412 LYS A C 1
ATOM 3464 O O . LYS A 1 412 ? -21.329 9.571 38.096 1.00 90.69 412 LYS A O 1
ATOM 3469 N N . GLY A 1 413 ? -20.108 8.486 36.548 1.00 90.00 413 GLY A N 1
ATOM 3470 C CA . GLY A 1 413 ? -18.885 8.292 37.329 1.00 90.00 413 GLY A CA 1
ATOM 3471 C C . GLY A 1 413 ? -18.849 6.959 38.079 1.00 90.00 413 GLY A C 1
ATOM 3472 O O . GLY A 1 413 ? -18.006 6.772 38.951 1.00 90.00 413 GLY A O 1
ATOM 3473 N N . GLN A 1 414 ? -19.763 6.036 37.772 1.00 90.50 414 GLN A N 1
ATOM 3474 C CA . GLN A 1 414 ? -19.781 4.701 38.364 1.00 90.50 414 GLN A CA 1
ATOM 3475 C C . GLN A 1 414 ? -18.833 3.797 37.580 1.00 90.50 414 GLN A C 1
ATOM 3477 O O . GLN A 1 414 ? -18.835 3.821 36.349 1.00 90.50 414 GLN A O 1
ATOM 3482 N N . LYS A 1 415 ? -18.027 3.000 38.285 1.00 93.75 415 LYS A N 1
ATOM 3483 C CA . LYS A 1 415 ? -17.102 2.050 37.660 1.00 93.75 415 LYS A CA 1
ATOM 3484 C C . LYS A 1 415 ? -17.892 0.963 36.931 1.00 93.75 415 LYS A C 1
ATOM 3486 O O . LYS A 1 415 ? -18.742 0.325 37.543 1.00 93.75 415 LYS A O 1
ATOM 3491 N N . ILE A 1 416 ? -17.586 0.757 35.654 1.00 93.62 416 ILE A N 1
ATOM 3492 C CA . ILE A 1 416 ? -18.218 -0.262 34.803 1.00 93.62 416 ILE A CA 1
ATOM 3493 C C . ILE A 1 416 ? -17.231 -1.323 34.339 1.00 93.62 416 ILE A C 1
ATOM 3495 O O . ILE A 1 416 ? -17.655 -2.427 34.028 1.00 93.62 416 ILE A O 1
ATOM 3499 N N . ARG A 1 417 ? -15.922 -1.042 34.336 1.00 92.94 417 ARG A N 1
ATOM 3500 C CA . ARG A 1 417 ? -14.907 -2.021 33.933 1.00 92.94 417 ARG A CA 1
ATOM 3501 C C . ARG A 1 417 ? -13.590 -1.807 34.664 1.00 92.94 417 ARG A C 1
ATOM 3503 O O . ARG A 1 417 ? -13.230 -0.686 35.010 1.00 92.94 417 ARG A O 1
ATOM 3510 N N . GLU A 1 418 ? -12.876 -2.892 34.911 1.00 93.94 418 GLU A N 1
ATOM 3511 C CA . GLU A 1 418 ? -11.557 -2.919 35.532 1.00 93.94 418 GLU A CA 1
ATOM 3512 C C . GLU A 1 418 ? -10.733 -4.013 34.859 1.00 93.94 418 GLU A C 1
ATOM 3514 O O . GLU A 1 418 ? -11.205 -5.133 34.687 1.00 93.94 418 GLU A O 1
ATOM 3519 N N . ILE A 1 419 ? -9.512 -3.682 34.460 1.00 90.56 419 ILE A N 1
ATOM 3520 C CA . ILE A 1 419 ? -8.599 -4.572 33.751 1.00 90.56 419 ILE A CA 1
ATOM 3521 C C . ILE A 1 419 ? -7.222 -4.453 34.406 1.00 90.56 419 ILE A C 1
ATOM 3523 O O . ILE A 1 419 ? -6.700 -3.353 34.543 1.00 90.56 419 ILE A O 1
ATOM 3527 N N . ILE A 1 420 ? -6.614 -5.562 34.811 1.00 89.31 420 ILE A N 1
ATOM 3528 C CA . ILE A 1 420 ? -5.270 -5.605 35.396 1.00 89.31 420 ILE A CA 1
ATOM 3529 C C . ILE A 1 420 ? -4.329 -6.220 34.367 1.00 89.31 420 ILE A C 1
ATOM 3531 O O . ILE A 1 420 ? -4.418 -7.413 34.111 1.00 89.31 420 ILE A O 1
ATOM 3535 N N . TYR A 1 421 ? -3.442 -5.410 33.793 1.00 84.75 421 TYR A N 1
ATOM 3536 C CA . TYR A 1 421 ? -2.410 -5.829 32.844 1.00 84.75 421 TYR A CA 1
ATOM 3537 C C . TYR A 1 421 ? -1.175 -6.311 33.615 1.00 84.75 421 TYR A C 1
ATOM 3539 O O . TYR A 1 421 ? -0.501 -5.502 34.258 1.00 84.75 421 TYR A O 1
ATOM 3547 N N . GLU A 1 422 ? -0.881 -7.611 33.559 1.00 75.81 422 GLU A N 1
ATOM 3548 C CA . GLU A 1 422 ? 0.215 -8.229 34.325 1.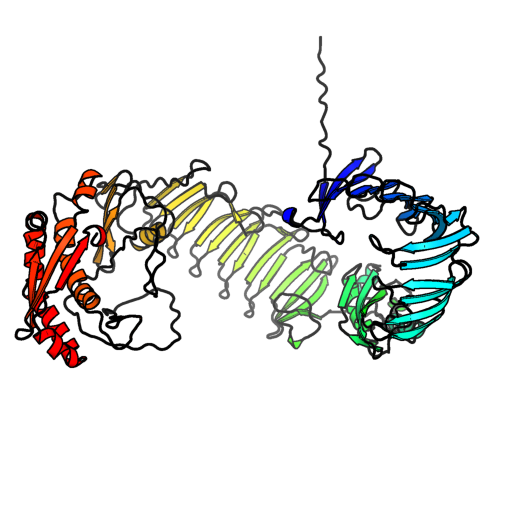00 75.81 422 GLU A CA 1
ATOM 3549 C C . GLU A 1 422 ? 1.599 -7.935 33.720 1.00 75.81 422 GLU A C 1
ATOM 3551 O O . GLU A 1 422 ? 2.587 -7.833 34.447 1.00 75.81 422 GLU A O 1
ATOM 3556 N N . ASN A 1 423 ? 1.678 -7.741 32.398 1.00 69.19 423 ASN A N 1
ATOM 3557 C CA . ASN A 1 423 ? 2.907 -7.419 31.674 1.00 69.19 423 ASN A CA 1
ATOM 3558 C C . ASN A 1 423 ? 2.701 -6.323 30.608 1.00 69.19 423 ASN A C 1
ATOM 3560 O O . ASN A 1 423 ? 1.620 -6.136 30.057 1.00 69.19 423 ASN A O 1
ATOM 3564 N N . ALA A 1 424 ? 3.771 -5.576 30.319 1.00 63.06 424 ALA A N 1
ATOM 3565 C CA . ALA A 1 424 ? 3.791 -4.504 29.320 1.00 63.06 424 ALA A CA 1
ATOM 3566 C C . ALA A 1 424 ? 4.347 -5.010 27.969 1.00 63.06 424 ALA A C 1
ATOM 3568 O O . ALA A 1 424 ? 5.380 -4.528 27.503 1.00 63.06 424 ALA A O 1
ATOM 3569 N N . GLU A 1 425 ? 3.692 -6.008 27.362 1.00 60.31 425 GLU A N 1
ATOM 3570 C CA . GLU A 1 425 ? 4.087 -6.621 26.080 1.00 60.31 425 GLU A CA 1
ATOM 3571 C C . GLU A 1 425 ? 2.935 -6.656 25.054 1.00 60.31 425 GLU A C 1
ATOM 3573 O O . GLU A 1 425 ? 1.773 -6.433 25.385 1.00 60.31 425 GLU A O 1
ATOM 3578 N N . TYR A 1 426 ? 3.253 -6.968 23.789 1.00 52.78 426 TYR A N 1
ATOM 3579 C CA . TYR A 1 426 ? 2.298 -7.041 22.666 1.00 52.78 426 TYR A CA 1
ATOM 3580 C C . TYR A 1 426 ? 1.132 -8.028 22.871 1.00 52.78 426 TYR A C 1
ATOM 3582 O O . TYR A 1 426 ? 0.137 -7.937 22.159 1.00 52.78 426 TYR A O 1
ATOM 3590 N N . ARG A 1 427 ? 1.245 -8.962 23.824 1.00 57.09 427 ARG A N 1
ATOM 3591 C CA . ARG A 1 427 ? 0.228 -9.971 24.164 1.00 57.09 427 ARG A CA 1
ATOM 3592 C C . ARG A 1 427 ? -0.166 -9.861 25.631 1.00 57.09 427 ARG A C 1
ATOM 3594 O O . ARG A 1 427 ? 0.012 -10.806 26.393 1.00 57.09 427 ARG A O 1
ATOM 3601 N N . ALA A 1 428 ? -0.640 -8.684 26.027 1.00 62.38 428 ALA A N 1
ATOM 3602 C CA . ALA A 1 428 ? -1.063 -8.440 27.396 1.00 62.38 428 ALA A CA 1
ATOM 3603 C C . ALA A 1 428 ? -2.050 -9.514 27.878 1.00 62.38 428 ALA A C 1
ATOM 3605 O O . ALA A 1 428 ? -3.119 -9.690 27.281 1.00 62.38 428 ALA A O 1
ATOM 3606 N N . THR A 1 429 ? -1.673 -10.200 28.955 1.00 69.31 429 THR A N 1
ATOM 3607 C CA . THR A 1 429 ? -2.538 -11.088 29.734 1.00 69.31 429 THR A CA 1
ATOM 3608 C C . THR A 1 429 ? -2.939 -10.395 31.025 1.00 69.31 429 THR A C 1
ATOM 3610 O O . THR A 1 429 ? -2.225 -9.515 31.526 1.00 69.31 429 THR A O 1
ATOM 3613 N N . GLY A 1 430 ? -4.098 -10.754 31.564 1.00 81.00 430 GLY A N 1
ATOM 3614 C CA . GLY A 1 430 ? -4.556 -10.093 32.771 1.00 81.00 430 GLY A CA 1
ATOM 3615 C C . GLY A 1 430 ? -5.908 -10.531 33.284 1.00 81.00 430 GLY A C 1
ATOM 3616 O O . GLY A 1 430 ? -6.542 -11.425 32.732 1.00 81.00 430 GLY A O 1
ATOM 3617 N N . LYS A 1 431 ? -6.360 -9.840 34.331 1.00 86.69 431 LYS A N 1
ATOM 3618 C CA . LYS A 1 431 ? -7.666 -10.056 34.966 1.00 86.69 431 LYS A CA 1
ATOM 3619 C C . LYS A 1 431 ? -8.634 -8.962 34.569 1.00 86.69 431 LYS A C 1
ATOM 3621 O O . LYS A 1 431 ? -8.261 -7.792 34.562 1.00 86.69 431 LYS A O 1
ATOM 3626 N N . MET A 1 432 ? -9.875 -9.322 34.284 1.00 89.75 432 MET A N 1
ATOM 3627 C CA . MET A 1 432 ? -10.936 -8.388 33.934 1.00 89.75 432 MET A CA 1
ATOM 3628 C C . MET A 1 432 ? -12.125 -8.543 34.878 1.00 89.75 432 MET A C 1
ATOM 3630 O O . MET A 1 432 ? -12.484 -9.653 35.266 1.00 89.75 432 MET A O 1
ATOM 3634 N N . LYS A 1 433 ? -12.749 -7.414 35.216 1.00 92.88 433 LYS A N 1
ATOM 3635 C CA . LYS A 1 433 ? -14.050 -7.313 35.877 1.00 92.88 433 LYS A CA 1
ATOM 3636 C C . LYS A 1 433 ? -14.906 -6.275 35.166 1.00 92.88 433 LYS A C 1
ATOM 3638 O O . LYS A 1 433 ? -14.404 -5.236 34.742 1.00 92.88 433 LYS A O 1
ATOM 3643 N N . GLU A 1 434 ? -16.197 -6.535 35.068 1.00 90.88 434 GLU A N 1
ATOM 3644 C CA . GLU A 1 434 ? -17.187 -5.629 34.495 1.00 90.88 434 GLU A CA 1
ATOM 3645 C C . GLU A 1 434 ? -18.409 -5.576 35.409 1.00 90.88 434 GLU A C 1
ATOM 3647 O O . GLU A 1 434 ? -18.771 -6.592 35.998 1.00 90.88 434 GLU A O 1
ATOM 3652 N N . TRP A 1 435 ? -19.037 -4.410 35.540 1.00 91.94 435 TRP A N 1
ATOM 3653 C CA . TRP A 1 435 ? -20.192 -4.171 36.406 1.00 91.94 435 TRP A CA 1
ATOM 3654 C C . TRP A 1 435 ? -21.359 -3.600 35.604 1.00 91.94 435 TRP A C 1
ATOM 3656 O O . TRP A 1 435 ? -21.178 -2.806 34.682 1.00 91.94 435 TRP A O 1
ATOM 3666 N N . TYR A 1 436 ? -22.574 -3.955 36.006 1.00 84.88 436 TYR A N 1
ATOM 3667 C CA . TYR A 1 436 ? -23.798 -3.324 35.532 1.00 84.88 436 TYR A CA 1
ATOM 3668 C C . TYR A 1 436 ? -23.920 -1.882 36.045 1.00 84.88 436 TYR A C 1
ATOM 3670 O O . TYR A 1 436 ? -23.326 -1.496 37.051 1.00 84.88 436 TYR A O 1
ATOM 3678 N N . ASN A 1 437 ? -24.794 -1.090 35.416 1.00 81.00 437 ASN A N 1
ATOM 3679 C CA . ASN A 1 437 ? -25.084 0.290 35.838 1.00 81.00 437 ASN A CA 1
ATOM 3680 C C . ASN A 1 437 ? -25.655 0.412 37.265 1.00 81.00 437 ASN A C 1
ATOM 3682 O O . ASN A 1 437 ? -25.637 1.498 37.844 1.00 81.00 437 ASN A O 1
ATOM 3686 N N . ASN A 1 438 ? -26.171 -0.679 37.834 1.00 83.50 438 ASN A N 1
ATOM 3687 C CA . ASN A 1 438 ? -26.628 -0.730 39.223 1.00 83.50 438 ASN A CA 1
ATOM 3688 C C . ASN A 1 438 ? -25.498 -1.036 40.229 1.00 83.50 438 ASN A C 1
ATOM 3690 O O . ASN A 1 438 ? -25.762 -1.091 41.425 1.00 83.50 438 ASN A O 1
ATOM 3694 N N . GLY A 1 439 ? -24.258 -1.220 39.763 1.00 84.88 439 GLY A N 1
ATOM 3695 C CA . GLY A 1 439 ? -23.084 -1.496 40.592 1.00 84.88 439 GLY A CA 1
ATOM 3696 C C . GLY A 1 439 ? -22.839 -2.976 40.889 1.00 84.88 439 GLY A C 1
ATOM 3697 O O . GLY A 1 439 ? -21.800 -3.306 41.457 1.00 84.88 439 GLY A O 1
ATOM 3698 N N . ASN A 1 440 ? -23.738 -3.876 40.482 1.00 88.44 440 ASN A N 1
ATOM 3699 C CA . ASN A 1 440 ? -23.522 -5.311 40.637 1.00 88.44 440 ASN A CA 1
ATOM 3700 C C . ASN A 1 440 ? -22.520 -5.820 39.600 1.00 88.44 440 ASN A C 1
ATOM 3702 O O . ASN A 1 440 ? -22.499 -5.355 38.459 1.00 88.44 440 ASN A O 1
ATOM 3706 N N . LEU A 1 441 ? -21.672 -6.769 40.004 1.00 89.75 441 LEU A N 1
ATOM 3707 C CA . LEU A 1 441 ? -20.715 -7.412 39.106 1.00 89.75 441 LEU A CA 1
ATOM 3708 C C . LEU A 1 441 ? -21.492 -8.090 37.971 1.00 89.75 441 LEU A C 1
ATOM 3710 O O . LEU A 1 441 ? -22.512 -8.714 38.230 1.00 89.75 441 LEU A O 1
ATOM 3714 N N . ALA A 1 442 ? -21.038 -7.917 36.735 1.00 86.62 442 ALA A N 1
ATOM 3715 C CA . ALA A 1 442 ? -21.631 -8.480 35.527 1.00 86.62 442 ALA A CA 1
ATOM 3716 C C . ALA A 1 442 ? -20.811 -9.666 35.024 1.00 86.62 442 ALA A C 1
ATOM 3718 O O . ALA A 1 442 ? -21.372 -10.720 34.728 1.00 86.62 442 ALA A O 1
ATOM 3719 N N . LYS A 1 443 ? -19.481 -9.523 34.981 1.00 89.62 443 LYS A N 1
ATOM 3720 C CA . LYS A 1 443 ? -18.570 -10.630 34.680 1.00 89.62 443 LYS A CA 1
ATOM 3721 C C . LYS A 1 443 ? -17.160 -10.416 35.216 1.00 89.62 443 LYS A C 1
ATOM 3723 O O . LYS A 1 443 ? -16.740 -9.281 35.425 1.00 89.62 443 LYS A O 1
ATOM 3728 N N . GLU A 1 444 ? -16.430 -11.505 35.417 1.00 94.00 444 GLU A N 1
ATOM 3729 C CA . GLU A 1 444 ? -15.004 -11.497 35.743 1.00 94.00 444 GLU A CA 1
ATOM 3730 C C . GLU A 1 444 ? -14.281 -12.729 35.185 1.00 94.00 444 GLU A C 1
ATOM 3732 O O . GLU A 1 444 ? -14.885 -13.793 35.067 1.00 94.00 444 GLU A O 1
ATOM 3737 N N . GLY A 1 445 ? -12.994 -12.597 34.866 1.00 90.31 445 GLY A N 1
ATOM 3738 C CA . GLY A 1 445 ? -12.165 -13.696 34.362 1.00 90.31 445 GLY A CA 1
ATOM 3739 C C . GLY A 1 445 ? -10.798 -13.230 33.868 1.00 90.31 445 GLY A C 1
ATOM 3740 O O . GLY A 1 445 ? -10.454 -12.051 33.994 1.00 90.31 445 GLY A O 1
ATOM 3741 N N . ASP A 1 446 ? -10.011 -14.151 33.314 1.00 85.94 446 ASP A N 1
ATOM 3742 C CA . ASP A 1 446 ? -8.707 -13.839 32.723 1.00 85.94 446 ASP A CA 1
ATOM 3743 C C . ASP A 1 446 ? -8.839 -13.551 31.213 1.00 85.94 446 ASP A C 1
ATOM 3745 O O . ASP A 1 446 ? -9.681 -14.120 30.519 1.00 85.94 446 ASP A O 1
ATOM 3749 N N . PHE A 1 447 ? -8.015 -12.668 30.657 1.00 80.62 447 PHE A N 1
ATOM 3750 C CA . PHE A 1 447 ? -8.022 -12.343 29.227 1.00 80.62 447 PHE A CA 1
ATOM 3751 C C . PHE A 1 447 ? -6.622 -12.430 28.617 1.00 80.62 447 PHE A C 1
ATOM 3753 O O . PHE A 1 447 ? -5.608 -12.347 29.313 1.00 80.62 447 PHE A O 1
ATOM 3760 N N . VAL A 1 448 ? -6.579 -12.551 27.289 1.00 72.06 448 VAL A N 1
ATOM 3761 C CA . VAL A 1 448 ? -5.364 -12.460 26.470 1.00 72.06 448 VAL A CA 1
ATOM 3762 C C . VAL A 1 448 ? -5.556 -11.488 25.302 1.00 72.06 448 VAL A C 1
ATOM 3764 O O . VAL A 1 448 ? -6.681 -11.109 24.978 1.00 72.06 448 VAL A O 1
ATOM 3767 N N . ASP A 1 449 ? -4.452 -11.095 24.657 1.00 66.12 449 ASP A N 1
ATOM 3768 C CA . ASP A 1 449 ? -4.419 -10.142 23.533 1.00 66.12 449 ASP A CA 1
ATOM 3769 C C . ASP A 1 449 ? -5.122 -8.809 23.843 1.00 66.12 449 ASP A C 1
ATOM 3771 O O . ASP A 1 449 ? -5.935 -8.313 23.073 1.00 66.12 449 ASP A O 1
ATOM 3775 N N . GLY A 1 450 ? -4.821 -8.203 24.995 1.00 60.31 450 GLY A N 1
ATOM 3776 C CA . GLY A 1 450 ? -5.252 -6.824 25.267 1.00 60.31 450 GLY A CA 1
ATOM 3777 C C . GLY A 1 450 ? -6.745 -6.639 25.563 1.00 60.31 450 GLY A C 1
ATOM 3778 O O . GLY A 1 450 ? -7.209 -5.500 25.596 1.00 60.31 450 GLY A O 1
ATOM 3779 N N . GLY A 1 451 ? -7.470 -7.728 25.833 1.00 58.72 451 GLY A N 1
ATOM 3780 C CA . GLY A 1 451 ? -8.864 -7.714 26.293 1.00 58.72 451 GLY A CA 1
ATOM 3781 C C . GLY A 1 451 ? -9.866 -8.267 25.283 1.00 58.72 451 GLY A C 1
ATOM 3782 O O . GLY A 1 451 ? -11.037 -8.401 25.624 1.00 58.72 451 GLY A O 1
ATOM 3783 N N . ASP A 1 452 ? -9.417 -8.623 24.077 1.00 59.41 452 ASP A N 1
ATOM 3784 C CA . ASP A 1 452 ? -10.301 -9.082 22.998 1.00 59.41 452 ASP A CA 1
ATOM 3785 C C . ASP A 1 452 ? -10.668 -10.570 23.108 1.00 59.41 452 ASP A C 1
ATOM 3787 O O . ASP A 1 452 ? -11.607 -11.029 22.456 1.00 59.41 452 ASP A O 1
ATOM 3791 N N . ARG A 1 453 ? -9.937 -11.351 23.919 1.00 69.56 453 ARG A N 1
ATOM 3792 C CA . ARG A 1 453 ? -10.172 -12.794 24.068 1.00 69.56 453 ARG A CA 1
ATOM 3793 C C . ARG A 1 453 ? -10.193 -13.231 25.527 1.00 69.56 453 ARG A C 1
ATOM 3795 O O . ARG A 1 453 ? -9.204 -13.098 26.245 1.00 69.56 453 ARG A O 1
ATOM 3802 N N . GLU A 1 454 ? -11.315 -13.815 25.925 1.00 79.69 454 GLU A N 1
ATOM 3803 C CA . GLU A 1 454 ? -11.532 -14.459 27.220 1.00 79.69 454 GLU A CA 1
ATOM 3804 C C . GLU A 1 454 ? -10.714 -15.772 27.301 1.00 79.69 454 GLU A C 1
ATOM 3806 O O . GLU A 1 454 ? -10.714 -16.579 26.368 1.00 79.69 454 GLU A O 1
ATOM 3811 N N . MET A 1 455 ? -9.971 -15.988 28.391 1.00 73.81 455 MET A N 1
ATOM 3812 C CA . MET A 1 455 ? -9.184 -17.202 28.655 1.00 73.81 455 MET A CA 1
ATOM 3813 C C . MET A 1 455 ? -9.392 -17.674 30.103 1.00 73.81 455 MET A C 1
ATOM 3815 O O . MET A 1 455 ? -9.701 -16.881 30.983 1.00 73.81 455 MET A O 1
ATOM 3819 N N . GLY A 1 456 ? -9.216 -18.970 30.372 1.00 77.19 456 GLY A N 1
ATOM 3820 C CA . GLY A 1 456 ? -9.297 -19.492 31.736 1.00 77.19 456 GLY A CA 1
ATOM 3821 C C . GLY A 1 456 ? -10.726 -19.516 32.273 1.00 77.19 456 GLY A C 1
ATOM 3822 O O . GLY A 1 456 ? -11.674 -19.711 31.512 1.00 77.19 456 GLY A O 1
ATOM 3823 N N . ASP A 1 457 ? -10.872 -19.384 33.588 1.00 82.19 457 ASP A N 1
ATOM 3824 C CA . ASP A 1 457 ? -12.167 -19.448 34.264 1.00 82.19 457 ASP A CA 1
ATOM 3825 C C . ASP A 1 457 ? -12.834 -18.055 34.278 1.00 82.19 457 ASP A C 1
ATOM 3827 O O . ASP A 1 457 ? -12.288 -17.082 34.794 1.00 82.19 457 ASP A O 1
ATOM 3831 N N . TRP A 1 458 ? -14.035 -17.975 33.717 1.00 85.81 458 TRP A N 1
ATOM 3832 C CA . TRP A 1 458 ? -14.905 -16.808 33.643 1.00 85.81 458 TRP A CA 1
ATOM 3833 C C . TRP A 1 458 ? -16.161 -17.024 34.467 1.00 85.81 458 TRP A C 1
ATOM 3835 O O . TRP A 1 458 ? -16.713 -18.122 34.505 1.00 85.81 458 TRP A O 1
ATOM 3845 N N . LYS A 1 459 ? -16.649 -15.957 35.087 1.00 86.69 459 LYS A N 1
ATOM 3846 C CA . LYS A 1 459 ? -17.925 -15.912 35.794 1.00 86.69 459 LYS A CA 1
ATOM 3847 C C . LYS A 1 459 ? -18.758 -14.767 35.256 1.00 86.69 459 LYS A C 1
ATOM 3849 O O . LYS A 1 459 ? -18.241 -13.677 35.047 1.00 86.69 459 LYS A O 1
ATOM 3854 N N . TYR A 1 460 ? -20.047 -15.006 35.091 1.00 83.62 460 TYR A N 1
ATOM 3855 C CA . TYR A 1 460 ? -21.049 -14.025 34.703 1.00 83.62 460 TYR A CA 1
ATOM 3856 C C . TYR A 1 460 ? -22.151 -14.042 35.747 1.00 83.62 460 TYR A C 1
ATOM 3858 O O . TYR A 1 460 ? -22.466 -15.087 36.322 1.00 83.62 460 TYR A O 1
ATOM 3866 N N . TYR A 1 461 ? -22.761 -12.894 35.968 1.00 82.19 461 TYR A N 1
ATOM 3867 C CA . TYR A 1 461 ? -23.718 -12.657 37.036 1.00 82.19 461 TYR A CA 1
ATOM 3868 C C . TYR A 1 461 ? -24.956 -11.973 36.460 1.00 82.19 461 TYR A C 1
ATOM 3870 O O . TYR A 1 461 ? -24.875 -11.278 35.453 1.00 82.19 461 TYR A O 1
ATOM 3878 N N . TYR A 1 462 ? -26.105 -12.154 37.095 1.00 79.06 462 TYR A N 1
ATOM 3879 C CA . TYR A 1 462 ? -27.318 -11.406 36.784 1.00 79.06 462 TYR A CA 1
ATOM 3880 C C . TYR A 1 462 ? -27.227 -9.963 37.304 1.00 79.06 462 TYR A C 1
ATOM 3882 O O . TYR A 1 462 ? -26.489 -9.694 38.256 1.00 79.06 462 TYR A O 1
ATOM 3890 N N . PRO A 1 463 ? -28.076 -9.040 36.808 1.00 81.56 463 PRO A N 1
ATOM 3891 C CA . PRO A 1 463 ? -28.195 -7.699 37.374 1.00 81.56 463 PRO A CA 1
ATOM 3892 C C . PRO A 1 463 ? -28.529 -7.675 38.868 1.00 81.56 463 PRO A C 1
ATOM 3894 O O . PRO A 1 463 ? -28.244 -6.680 39.519 1.00 81.56 463 PRO A O 1
ATOM 3897 N N . ASN A 1 464 ? -29.102 -8.736 39.442 1.00 81.06 464 ASN A N 1
ATOM 3898 C CA . ASN A 1 464 ? -29.354 -8.851 40.885 1.00 81.06 464 ASN A CA 1
ATOM 3899 C C . ASN A 1 464 ? -28.124 -9.321 41.702 1.00 81.06 464 ASN A C 1
ATOM 3901 O O . ASN A 1 464 ? -28.242 -9.519 42.908 1.00 81.06 464 ASN A O 1
ATOM 3905 N N . GLY A 1 465 ? -26.967 -9.520 41.058 1.00 81.00 465 GLY A N 1
ATOM 3906 C CA . GLY A 1 465 ? -25.705 -9.929 41.680 1.00 81.00 465 GLY A CA 1
ATOM 3907 C C . GLY A 1 465 ? -25.528 -11.438 41.870 1.00 81.00 465 GLY A C 1
ATOM 3908 O O . GLY A 1 465 ? -24.467 -11.873 42.316 1.00 81.00 465 GLY A O 1
ATOM 3909 N N . LYS A 1 466 ? -26.525 -12.262 41.532 1.00 79.94 466 LYS A N 1
ATOM 3910 C CA . LYS A 1 466 ? -26.405 -13.721 41.642 1.00 79.94 466 LYS A CA 1
ATOM 3911 C C . LYS A 1 466 ? -25.651 -14.299 40.455 1.00 79.94 466 LYS A C 1
ATOM 3913 O O . LYS A 1 466 ? -25.774 -13.806 39.337 1.00 79.94 466 LYS A O 1
ATOM 3918 N N . LEU A 1 467 ? -24.879 -15.355 40.703 1.00 78.56 467 LEU A N 1
ATOM 3919 C CA . LEU A 1 467 ? -24.124 -16.052 39.666 1.00 78.56 467 LEU A CA 1
ATOM 3920 C C . LEU A 1 467 ? -25.087 -16.567 38.588 1.00 78.56 467 LEU A C 1
ATOM 3922 O O . LEU A 1 467 ? -26.087 -17.204 38.903 1.00 78.56 467 LEU A O 1
ATOM 3926 N N . PHE A 1 468 ? -24.782 -16.250 37.335 1.00 72.31 468 PHE A N 1
ATOM 3927 C CA . PHE A 1 468 ? -25.533 -16.642 36.145 1.00 72.31 468 PHE A CA 1
ATOM 3928 C C . PHE A 1 468 ? -24.831 -17.793 35.431 1.00 72.31 468 PHE A C 1
ATOM 3930 O O . PHE A 1 468 ? -25.455 -18.788 35.064 1.00 72.31 468 PHE A O 1
ATOM 3937 N N . MET A 1 469 ? -23.512 -17.690 35.260 1.00 74.38 469 MET A N 1
ATOM 3938 C CA . MET A 1 469 ? -22.751 -18.630 34.447 1.00 74.38 469 MET A CA 1
ATOM 3939 C C . MET A 1 469 ? -21.289 -18.693 34.889 1.00 74.38 469 MET A C 1
ATOM 3941 O O . MET A 1 469 ? -20.705 -17.674 35.235 1.00 74.38 469 MET A O 1
ATOM 3945 N N . GLU A 1 470 ? -20.678 -19.872 34.839 1.00 79.75 470 GLU A N 1
ATOM 3946 C CA . GLU A 1 470 ? -19.226 -20.052 34.915 1.00 79.75 470 GLU A CA 1
ATOM 3947 C C . GLU A 1 470 ? -18.753 -20.744 33.636 1.00 79.75 470 GLU A C 1
ATOM 3949 O O . GLU A 1 470 ? -19.314 -21.768 33.253 1.00 79.75 470 GLU A O 1
ATOM 3954 N N . VAL A 1 471 ? -17.728 -20.221 32.974 1.00 77.88 471 VAL A N 1
ATOM 3955 C CA . VAL A 1 471 ? -17.154 -20.784 31.745 1.00 77.88 471 VAL A CA 1
ATOM 3956 C C . VAL A 1 471 ? -15.671 -21.034 31.966 1.00 77.88 471 VAL A C 1
ATOM 3958 O O . VAL A 1 471 ? -15.000 -20.210 32.557 1.00 77.88 471 VAL A O 1
ATOM 3961 N N . ARG A 1 472 ? -15.130 -22.150 31.485 1.00 77.56 472 ARG A N 1
ATOM 3962 C CA . ARG A 1 472 ? -13.684 -22.392 31.434 1.00 77.56 472 ARG A CA 1
ATOM 3963 C C . ARG A 1 472 ? -13.243 -22.474 29.986 1.00 77.56 472 ARG A C 1
ATOM 3965 O O . ARG A 1 472 ? -13.782 -23.297 29.246 1.00 77.56 472 ARG A O 1
ATOM 3972 N N . TYR A 1 473 ? -12.240 -21.697 29.603 1.00 70.69 473 TYR A N 1
ATOM 3973 C CA . TYR A 1 473 ? -11.615 -21.716 28.282 1.00 70.69 473 TYR A CA 1
ATOM 3974 C C . TYR A 1 473 ? -10.203 -22.309 28.363 1.00 70.69 473 TYR A C 1
ATOM 3976 O O . TYR A 1 473 ? -9.354 -21.797 29.092 1.00 70.69 473 TYR A O 1
ATOM 3984 N N . ASN A 1 474 ? -9.924 -23.357 27.581 1.00 60.03 474 ASN A N 1
ATOM 3985 C CA . ASN A 1 474 ? -8.573 -23.900 27.395 1.00 60.03 474 ASN A CA 1
ATOM 3986 C C . ASN A 1 474 ? -8.109 -23.541 25.969 1.00 60.03 474 ASN A C 1
ATOM 3988 O O . ASN A 1 474 ? -8.271 -24.358 25.071 1.00 60.03 474 ASN A O 1
ATOM 3992 N N . SER A 1 475 ? -7.544 -22.335 25.773 1.00 51.75 475 SER A N 1
ATOM 3993 C CA . SER A 1 475 ? -7.078 -21.770 24.480 1.00 51.75 475 SER A CA 1
ATOM 3994 C C . SER A 1 475 ? -8.176 -21.606 23.416 1.00 51.75 475 SER A C 1
ATOM 3996 O O . SER A 1 475 ? -8.529 -22.610 22.817 1.00 51.75 475 SER A O 1
ATOM 3998 N N . PRO A 1 476 ? -8.574 -20.362 23.058 1.00 52.41 476 PRO A N 1
ATOM 3999 C CA . PRO A 1 476 ? -9.897 -19.864 22.569 1.00 52.41 476 PRO A CA 1
ATOM 4000 C C . PRO A 1 476 ? -11.135 -20.786 22.500 1.00 52.41 476 PRO A C 1
ATOM 4002 O O . PRO A 1 476 ? -12.196 -20.377 22.040 1.00 52.41 476 PRO A O 1
ATOM 4005 N N . GLU A 1 477 ? -11.036 -22.023 22.948 1.00 49.47 477 GLU A N 1
ATOM 4006 C CA . GLU A 1 477 ? -12.002 -23.080 22.837 1.00 49.47 477 GLU A CA 1
ATOM 4007 C C . GLU A 1 477 ? -12.620 -23.293 24.209 1.00 49.47 477 GLU A C 1
ATOM 4009 O O . GLU A 1 477 ? -11.947 -23.392 25.244 1.00 49.47 477 GLU A O 1
ATOM 4014 N N . LEU A 1 478 ? -13.942 -23.372 24.197 1.00 55.12 478 LEU A N 1
ATOM 4015 C CA . LEU A 1 478 ? -14.738 -23.586 25.385 1.00 55.12 478 LEU A CA 1
ATOM 4016 C C . LEU A 1 478 ? -14.509 -25.011 25.921 1.00 55.12 478 LEU A C 1
ATOM 4018 O O . LEU A 1 478 ? -14.698 -25.999 25.209 1.00 55.12 478 LEU A O 1
ATOM 4022 N N . SER A 1 479 ? -14.075 -25.105 27.179 1.00 59.44 479 SER A N 1
ATOM 4023 C CA . SER A 1 479 ? -13.743 -26.350 27.883 1.00 59.44 479 SER A CA 1
ATOM 4024 C C . SER A 1 479 ? -14.912 -26.834 28.741 1.00 59.44 479 SER A C 1
ATOM 4026 O O . SER A 1 479 ? -15.315 -27.995 28.638 1.00 59.44 479 SER A O 1
ATOM 4028 N N . SER A 1 480 ? -15.511 -25.947 29.544 1.00 62.50 480 SER A N 1
ATOM 4029 C CA . SER A 1 480 ? -16.702 -26.270 30.341 1.00 62.50 480 SER A CA 1
ATOM 4030 C C . SER A 1 480 ? -17.599 -25.064 30.592 1.00 62.50 480 SER A C 1
ATOM 4032 O O . SER A 1 480 ? -17.087 -23.956 30.693 1.00 62.50 480 SER A O 1
ATOM 4034 N N . VAL A 1 481 ? -18.905 -25.280 30.771 1.00 66.06 481 VAL A N 1
ATOM 4035 C CA . VAL A 1 481 ? -19.860 -24.244 31.218 1.00 66.06 481 VAL A CA 1
ATOM 4036 C C . VAL A 1 481 ? -20.718 -24.778 32.356 1.00 66.06 481 VAL A C 1
ATOM 4038 O O . VAL A 1 481 ? -21.224 -25.892 32.244 1.00 66.06 481 VAL A O 1
ATOM 4041 N N . LYS A 1 482 ? -20.932 -23.984 33.405 1.00 65.00 482 LYS A N 1
ATOM 4042 C CA . LYS A 1 482 ? -21.979 -24.155 34.421 1.00 65.00 482 LYS A CA 1
ATOM 4043 C C . LYS A 1 482 ? -22.956 -22.989 34.334 1.00 65.00 482 LYS A C 1
ATOM 4045 O O . LYS A 1 482 ? -22.521 -21.858 34.165 1.00 65.00 482 LYS A O 1
ATOM 4050 N N . HIS A 1 483 ? -24.250 -23.241 34.471 1.00 62.16 483 HIS A N 1
ATOM 4051 C CA . HIS A 1 483 ? -25.280 -22.201 34.474 1.00 62.16 483 HIS A CA 1
ATOM 4052 C C . HIS A 1 483 ? -26.131 -22.285 35.739 1.00 62.16 483 HIS A C 1
ATOM 4054 O O . HIS A 1 483 ? -26.451 -23.380 36.209 1.00 62.16 483 HIS A O 1
ATOM 4060 N N . TYR A 1 484 ? -26.525 -21.130 36.260 1.00 62.97 484 TYR A N 1
ATOM 4061 C CA . TYR A 1 484 ? -27.212 -20.970 37.533 1.00 62.97 484 TYR A CA 1
ATOM 4062 C C . TYR A 1 484 ? -28.442 -20.066 37.370 1.00 62.97 484 TYR A C 1
ATOM 4064 O O . TYR A 1 484 ? -28.489 -19.166 36.529 1.00 62.97 484 TYR A O 1
ATOM 4072 N N . GLY A 1 485 ? -29.476 -20.344 38.155 1.00 50.16 485 GLY A N 1
ATOM 4073 C CA . GLY A 1 485 ? -30.707 -19.559 38.184 1.00 50.16 485 GLY A CA 1
ATOM 4074 C C . GLY A 1 485 ? -30.570 -18.294 38.998 1.00 50.16 485 GLY A C 1
ATOM 4075 O O . GLY A 1 485 ? -29.689 -18.171 39.847 1.00 50.16 485 GLY A O 1
ATOM 4076 N N . ASP A 1 486 ? -31.531 -17.398 38.835 1.00 53.53 486 ASP A N 1
ATOM 4077 C CA . ASP A 1 486 ? -31.712 -16.210 39.670 1.00 53.53 486 ASP A CA 1
ATOM 4078 C C . ASP A 1 486 ? -32.013 -16.538 41.150 1.00 53.53 486 ASP A C 1
ATOM 4080 O O . ASP A 1 486 ? -32.043 -15.644 41.992 1.00 53.53 486 ASP A O 1
ATOM 4084 N N . LYS A 1 487 ? -32.220 -17.810 41.510 1.00 54.34 487 LYS A N 1
ATOM 4085 C CA . LYS A 1 487 ? -32.292 -18.311 42.896 1.00 54.34 487 LYS A CA 1
ATOM 4086 C C . LYS A 1 487 ? -31.014 -19.023 43.364 1.00 54.34 487 LYS A C 1
ATOM 4088 O O . LYS A 1 487 ? -30.974 -19.487 44.496 1.00 54.34 487 LYS A O 1
ATOM 4093 N N . GLY A 1 488 ? -29.964 -19.077 42.541 1.00 48.06 488 GLY A N 1
ATOM 4094 C CA . GLY A 1 488 ? -28.690 -19.742 42.853 1.00 48.06 488 GLY A CA 1
ATOM 4095 C C . GLY A 1 488 ? -28.690 -21.260 42.628 1.00 48.06 488 GLY A C 1
ATOM 4096 O O . GLY A 1 488 ? -27.690 -21.925 42.886 1.00 48.06 488 GLY A O 1
ATOM 4097 N N . THR A 1 489 ? -29.786 -21.828 42.122 1.00 47.53 489 THR A N 1
ATOM 4098 C CA . THR A 1 489 ? -29.875 -23.244 41.745 1.00 47.53 489 THR A CA 1
ATOM 4099 C C . THR A 1 489 ? -29.082 -23.514 40.467 1.00 47.53 489 THR A C 1
ATOM 4101 O O . THR A 1 489 ? -29.330 -22.880 39.444 1.00 47.53 489 THR A O 1
ATOM 4104 N N . MET A 1 490 ? -28.142 -24.461 40.507 1.00 44.44 490 MET A N 1
ATOM 4105 C CA . MET A 1 490 ? -27.394 -24.906 39.324 1.00 44.44 490 MET A CA 1
ATOM 4106 C C . MET A 1 490 ? -28.342 -25.634 38.360 1.00 44.44 490 MET A C 1
ATOM 4108 O O . MET A 1 490 ? -28.984 -26.612 38.741 1.00 44.44 490 MET A O 1
ATOM 4112 N N . HIS A 1 491 ? -28.452 -25.132 37.130 1.00 44.34 491 HIS A N 1
ATOM 4113 C CA . HIS A 1 491 ? -29.369 -25.632 36.102 1.00 44.34 491 HIS A CA 1
ATOM 4114 C C . HIS A 1 491 ? -28.695 -26.524 35.058 1.00 44.34 491 HIS A C 1
ATOM 4116 O O . HIS A 1 491 ? -29.380 -27.293 34.389 1.00 44.34 491 HIS A O 1
ATOM 4122 N N . TYR A 1 492 ? -27.384 -26.370 34.852 1.00 50.47 492 TYR A N 1
ATOM 4123 C CA . TYR A 1 492 ? -26.667 -27.045 33.775 1.00 50.47 492 TYR A CA 1
ATOM 4124 C C . TYR A 1 492 ? -25.149 -27.066 33.993 1.00 50.47 492 TYR A C 1
ATOM 4126 O O . TYR A 1 492 ? -24.575 -26.100 34.495 1.00 50.47 492 TYR A O 1
ATOM 4134 N N . TYR A 1 493 ? -24.500 -28.142 33.537 1.00 41.62 493 TYR A N 1
ATOM 4135 C CA . TYR A 1 493 ? -23.048 -28.290 33.429 1.00 41.62 493 TYR A CA 1
ATOM 4136 C C . TYR A 1 493 ? -22.682 -29.013 32.123 1.00 41.62 493 TYR A C 1
ATOM 4138 O O . TYR A 1 493 ? -23.292 -30.030 31.801 1.00 41.62 493 TYR A O 1
ATOM 4146 N N . SER A 1 494 ? -21.664 -28.535 31.402 1.00 46.75 494 SER A N 1
ATOM 4147 C CA . SER A 1 494 ? -21.070 -29.212 30.237 1.00 46.75 494 SER A CA 1
ATOM 4148 C C . SER A 1 494 ? -19.553 -29.247 30.285 1.00 46.75 494 SER A C 1
ATOM 4150 O O . SER A 1 494 ? -18.926 -28.328 30.805 1.00 46.75 494 SER A O 1
ATOM 4152 N N . THR A 1 495 ? -18.969 -30.294 29.697 1.00 44.72 495 THR A N 1
ATOM 4153 C CA . THR A 1 495 ? -17.528 -30.437 29.446 1.00 44.72 495 THR A CA 1
ATOM 4154 C C . THR A 1 495 ? -17.280 -30.934 28.024 1.00 44.72 495 THR A C 1
ATOM 4156 O O . THR A 1 495 ? -17.981 -31.826 27.544 1.00 44.72 495 THR A O 1
ATOM 4159 N N . LYS A 1 496 ? -16.279 -30.373 27.338 1.00 44.69 496 LYS A N 1
ATOM 4160 C CA . LYS A 1 496 ? -15.836 -30.821 26.009 1.00 44.69 496 LYS A CA 1
ATOM 4161 C C . LYS A 1 496 ? -14.959 -32.071 26.157 1.00 44.69 496 LYS A C 1
ATOM 4163 O O . LYS A 1 496 ? -13.947 -32.036 26.854 1.00 44.69 496 LYS A O 1
ATOM 4168 N N . ARG A 1 497 ? -15.304 -33.174 25.476 1.00 37.19 497 ARG A N 1
ATOM 4169 C CA . ARG A 1 497 ? -14.445 -34.371 25.360 1.00 37.19 497 ARG A CA 1
ATOM 4170 C C . ARG A 1 497 ? -14.165 -34.677 23.879 1.00 37.19 497 ARG A C 1
ATOM 4172 O O . ARG A 1 497 ? -14.963 -35.325 23.217 1.00 37.19 497 ARG A O 1
ATOM 4179 N N . ASN A 1 498 ? -12.997 -34.230 23.413 1.00 33.44 498 ASN A N 1
ATOM 4180 C CA . ASN A 1 498 ? -12.331 -34.532 22.134 1.00 33.44 498 ASN A CA 1
ATOM 4181 C C . ASN A 1 498 ? -12.911 -33.967 20.816 1.00 33.44 498 ASN A C 1
ATOM 4183 O O . ASN A 1 498 ? -14.108 -33.893 20.564 1.00 33.44 498 ASN A O 1
ATOM 4187 N N . SER A 1 499 ? -11.972 -33.599 19.942 1.00 35.47 499 SER A N 1
ATOM 4188 C CA . SER A 1 499 ? -12.053 -32.742 18.751 1.00 35.47 499 SER A CA 1
ATOM 4189 C C . SER A 1 499 ? -12.715 -33.337 17.498 1.00 35.47 499 SER A C 1
ATOM 4191 O O . SER A 1 499 ? -12.442 -32.872 16.395 1.00 35.47 499 SER A O 1
ATOM 4193 N N . LYS A 1 500 ? -13.591 -34.346 17.612 1.00 34.16 500 LYS A N 1
ATOM 4194 C CA . LYS A 1 500 ? -14.261 -34.923 16.423 1.00 34.16 500 LYS A CA 1
ATOM 4195 C C . LYS A 1 500 ? -15.764 -35.146 16.517 1.00 34.16 500 LYS A C 1
ATOM 4197 O O . LYS A 1 500 ? -16.349 -35.511 15.511 1.00 34.16 500 LYS A O 1
ATOM 4202 N N . ASN A 1 501 ? -16.404 -34.878 17.652 1.00 33.75 501 ASN A N 1
ATOM 4203 C CA . ASN A 1 501 ? -17.862 -34.863 17.747 1.00 33.75 501 ASN A CA 1
ATOM 4204 C C . ASN A 1 501 ? -18.282 -33.925 18.886 1.00 33.75 501 ASN A C 1
ATOM 4206 O O . ASN A 1 501 ? -17.888 -34.136 20.033 1.00 33.75 501 ASN A O 1
ATOM 4210 N N . HIS A 1 502 ? -19.076 -32.897 18.584 1.00 33.28 502 HIS A N 1
ATOM 4211 C CA . HIS A 1 502 ? -19.657 -32.000 19.585 1.00 33.28 502 HIS A CA 1
ATOM 4212 C C . HIS A 1 502 ? -20.744 -32.747 20.376 1.00 33.28 502 HIS A C 1
ATOM 4214 O O . HIS A 1 502 ? -21.927 -32.662 20.067 1.00 33.28 502 HIS A O 1
ATOM 4220 N N . PHE A 1 503 ? -20.353 -33.540 21.376 1.00 33.09 503 PHE A N 1
ATOM 4221 C CA . PHE A 1 503 ? -21.296 -34.181 22.291 1.00 33.09 503 PHE A CA 1
ATOM 4222 C C . PHE A 1 503 ? -21.435 -33.347 23.567 1.00 33.09 503 PHE A C 1
ATOM 4224 O O . PHE A 1 503 ? -20.524 -33.304 24.393 1.00 33.09 503 PHE A O 1
ATOM 4231 N N . TYR A 1 504 ? -22.595 -32.715 23.743 1.00 36.94 504 TYR A N 1
ATOM 4232 C CA . TYR A 1 504 ? -22.983 -32.062 24.992 1.00 36.94 504 TYR A CA 1
ATOM 4233 C C . TYR A 1 504 ? -23.634 -33.099 25.919 1.00 36.94 504 TYR A C 1
ATOM 4235 O O . TYR A 1 504 ? -24.678 -33.666 25.601 1.00 36.94 504 TYR A O 1
ATOM 4243 N N . LYS A 1 505 ? -23.020 -33.380 27.074 1.00 33.91 505 LYS A N 1
ATOM 4244 C CA . LYS A 1 505 ? -23.622 -34.222 28.119 1.00 33.91 505 LYS A CA 1
ATOM 4245 C C . LYS A 1 505 ? -24.365 -33.323 29.110 1.00 33.91 505 LYS A C 1
ATOM 4247 O O . LYS A 1 505 ? -23.722 -32.654 29.908 1.00 33.91 505 LYS A O 1
ATOM 4252 N N . ILE A 1 506 ? -25.698 -33.316 29.057 1.00 37.81 506 ILE A N 1
ATOM 4253 C CA . ILE A 1 506 ? -26.562 -32.567 29.985 1.00 37.81 506 ILE A CA 1
ATOM 4254 C C . ILE A 1 506 ? -26.869 -33.458 31.195 1.00 37.81 506 ILE A C 1
ATOM 4256 O O . ILE A 1 506 ? -27.436 -34.540 31.044 1.00 37.81 506 ILE A O 1
ATOM 4260 N N . GLY A 1 507 ? -26.488 -33.013 32.393 1.00 32.66 507 GLY A N 1
ATOM 4261 C CA . GLY A 1 507 ? -26.929 -33.593 33.662 1.00 32.66 507 GLY A CA 1
ATOM 4262 C C . GLY A 1 507 ? -27.813 -32.597 34.407 1.00 32.66 507 GLY A C 1
ATOM 4263 O O . GLY A 1 507 ? -27.333 -31.525 34.759 1.00 32.66 507 GLY A O 1
ATOM 4264 N N . ASN A 1 508 ? -29.067 -32.983 34.657 1.00 37.41 508 ASN A N 1
ATOM 4265 C CA . ASN A 1 508 ? -30.041 -32.325 35.540 1.00 37.41 508 ASN A CA 1
ATOM 4266 C C . ASN A 1 508 ? -30.519 -30.919 35.123 1.00 37.41 508 ASN A C 1
ATOM 4268 O O . ASN A 1 508 ? -30.153 -29.928 35.746 1.00 37.41 508 ASN A O 1
ATOM 4272 N N . ALA A 1 509 ? -31.426 -30.850 34.143 1.00 38.47 509 ALA A N 1
ATOM 4273 C CA . ALA A 1 509 ? -32.275 -29.675 33.933 1.00 38.47 509 ALA A CA 1
ATOM 4274 C C . ALA A 1 509 ? -33.569 -29.816 34.759 1.00 38.47 509 ALA A C 1
ATOM 4276 O O . ALA A 1 509 ? -34.184 -30.879 34.744 1.00 38.47 509 ALA A O 1
ATOM 4277 N N . LYS A 1 510 ? -33.981 -28.760 35.474 1.00 42.25 510 LYS A N 1
ATOM 4278 C CA . LYS A 1 510 ? -35.314 -28.649 36.097 1.00 42.25 510 LYS A CA 1
ATOM 4279 C C . LYS A 1 510 ? -36.149 -27.575 35.390 1.00 42.25 510 LYS A C 1
ATOM 4281 O O . LYS A 1 510 ? -35.608 -26.648 34.796 1.00 42.25 510 LYS A O 1
ATOM 4286 N N . LYS A 1 511 ? -37.467 -27.755 35.492 1.00 41.12 511 LYS A N 1
ATOM 4287 C CA . LYS A 1 511 ? -38.593 -27.257 34.676 1.00 41.12 511 LYS A CA 1
ATOM 4288 C C . LYS A 1 511 ? -38.744 -25.734 34.456 1.00 41.12 511 LYS A C 1
ATOM 4290 O O . LYS A 1 511 ? -39.628 -25.345 33.704 1.00 41.12 511 LYS A O 1
ATOM 4295 N N . ASP A 1 512 ? -37.901 -24.876 35.020 1.00 42.22 512 ASP A N 1
ATOM 4296 C CA . ASP A 1 512 ? -38.256 -23.455 35.202 1.00 42.22 512 ASP A CA 1
ATOM 4297 C C . ASP A 1 512 ? -37.775 -22.507 34.088 1.00 42.22 512 ASP A C 1
ATOM 4299 O O . ASP A 1 512 ? -37.859 -21.295 34.238 1.00 42.22 512 ASP A O 1
ATOM 4303 N N . ASN A 1 513 ? -37.246 -23.017 32.971 1.00 52.28 513 ASN A N 1
ATOM 4304 C CA . ASN A 1 513 ? -36.509 -22.177 32.021 1.00 52.28 513 ASN A CA 1
ATOM 4305 C C . ASN A 1 513 ? -36.884 -22.445 30.552 1.00 52.28 513 ASN A C 1
ATOM 4307 O O . ASN A 1 513 ? -36.085 -22.917 29.740 1.00 52.28 513 ASN A O 1
ATOM 4311 N N . PHE A 1 514 ? -38.135 -22.104 30.224 1.00 43.75 514 PHE A N 1
ATOM 4312 C CA . PHE A 1 514 ? -38.738 -22.199 28.889 1.00 43.75 514 PHE A CA 1
ATOM 4313 C C . PHE A 1 514 ? -37.945 -21.421 27.820 1.00 43.75 514 PHE A C 1
ATOM 4315 O O . PHE A 1 514 ? -37.554 -21.995 26.807 1.00 43.75 514 PHE A O 1
ATOM 4322 N N . GLN A 1 515 ? -37.605 -20.153 28.078 1.00 45.06 515 GLN A N 1
ATOM 4323 C CA . GLN A 1 515 ? -36.857 -19.305 27.132 1.00 45.06 515 GLN A CA 1
ATOM 4324 C C . GLN A 1 515 ? -35.422 -19.799 26.874 1.00 45.06 515 GLN A C 1
ATOM 4326 O O . GLN A 1 515 ? -34.900 -19.712 25.762 1.00 45.06 515 GLN A O 1
ATOM 4331 N N . TRP A 1 516 ? -34.787 -20.379 27.894 1.00 49.22 516 TRP A N 1
ATOM 4332 C CA . TRP A 1 516 ? -33.436 -20.934 27.801 1.00 49.22 516 TRP A CA 1
ATOM 4333 C C . TRP A 1 516 ? -33.383 -22.173 26.902 1.00 49.22 516 TRP A C 1
ATOM 4335 O O . TRP A 1 516 ? -32.511 -22.255 26.034 1.00 49.22 516 TRP A O 1
ATOM 4345 N N . LEU A 1 517 ? -34.329 -23.107 27.053 1.00 45.97 517 LEU A N 1
ATOM 4346 C CA . LEU A 1 517 ? -34.365 -24.314 26.225 1.00 45.97 517 LEU A CA 1
ATOM 4347 C C . LEU A 1 517 ? -34.604 -23.968 24.749 1.00 45.97 517 LEU A C 1
ATOM 4349 O O . LEU A 1 517 ? -33.922 -24.511 23.885 1.00 45.97 517 LEU A O 1
ATOM 4353 N N . ILE A 1 518 ? -35.493 -23.008 24.469 1.00 44.50 518 ILE A N 1
ATOM 4354 C CA . ILE A 1 518 ? -35.741 -22.495 23.113 1.00 44.50 518 ILE A CA 1
ATOM 4355 C C . ILE A 1 518 ? -34.457 -21.904 22.503 1.00 44.50 518 ILE A C 1
ATOM 4357 O O . ILE A 1 518 ? -34.114 -22.222 21.367 1.00 44.50 518 ILE A O 1
ATOM 4361 N N . SER A 1 519 ? -33.678 -21.133 23.271 1.00 44.78 519 SER A N 1
ATOM 4362 C CA . SER A 1 519 ? -32.398 -20.576 22.798 1.00 44.78 519 SER A CA 1
ATOM 4363 C C . SER A 1 519 ? -31.293 -21.622 22.560 1.00 44.78 519 SER A C 1
ATOM 4365 O O . SER A 1 519 ? -30.386 -21.392 21.758 1.00 44.78 519 SER A O 1
ATOM 4367 N N . MET A 1 520 ? -31.351 -22.764 23.256 1.00 43.75 520 MET A N 1
ATOM 4368 C CA . MET A 1 520 ? -30.428 -23.896 23.092 1.00 43.75 520 MET A CA 1
ATOM 4369 C C . MET A 1 520 ? -30.807 -24.775 21.903 1.00 43.75 520 MET A C 1
ATOM 4371 O O . MET A 1 520 ? -29.916 -25.197 21.179 1.00 43.75 520 MET A O 1
ATOM 4375 N N . LEU A 1 521 ? -32.102 -25.022 21.691 1.00 43.00 521 LEU A N 1
ATOM 4376 C CA . LEU A 1 521 ? -32.623 -25.744 20.528 1.00 43.00 521 LEU A CA 1
ATOM 4377 C C . LEU A 1 521 ? -32.446 -24.944 19.230 1.00 43.00 521 LEU A C 1
ATOM 4379 O O . LEU A 1 521 ? -32.407 -25.524 18.161 1.00 43.00 521 LEU A O 1
ATOM 4383 N N . ALA A 1 522 ? -32.265 -23.623 19.298 1.00 37.28 522 ALA A N 1
ATOM 4384 C CA . ALA A 1 522 ? -31.847 -22.817 18.148 1.00 37.28 522 ALA A CA 1
ATOM 4385 C C . ALA A 1 522 ? -30.362 -23.007 17.760 1.00 37.28 522 ALA A C 1
ATOM 4387 O O . ALA A 1 522 ? -29.888 -22.387 16.810 1.00 37.28 522 ALA A O 1
ATOM 4388 N N . LYS A 1 523 ? -29.607 -23.820 18.508 1.00 38.69 523 LYS A N 1
ATOM 4389 C CA . LYS A 1 523 ? -28.201 -24.165 18.262 1.00 38.69 523 LYS A CA 1
ATOM 4390 C C . LYS A 1 523 ? -28.105 -25.682 18.094 1.00 38.69 523 LYS A C 1
ATOM 4392 O O . LYS A 1 523 ? -28.908 -26.399 18.678 1.00 38.69 523 LYS A O 1
ATOM 4397 N N . ASP A 1 524 ? -27.124 -26.172 17.335 1.00 44.66 524 ASP A N 1
ATOM 4398 C CA . ASP A 1 524 ? -26.934 -27.601 17.010 1.00 44.66 524 ASP A CA 1
ATOM 4399 C C . ASP A 1 524 ? -26.675 -28.493 18.247 1.00 44.66 524 ASP A C 1
ATOM 4401 O O . ASP A 1 524 ? -25.559 -28.954 18.504 1.00 44.66 524 ASP A O 1
ATOM 4405 N N . VAL A 1 525 ? -27.706 -28.741 19.054 1.00 43.06 525 VAL A N 1
ATOM 4406 C CA . VAL A 1 525 ? -27.622 -29.415 20.352 1.00 43.06 525 VAL A CA 1
ATOM 4407 C C . VAL A 1 525 ? -28.565 -30.610 20.378 1.00 43.06 525 VAL A C 1
ATOM 4409 O O . VAL A 1 525 ? -29.771 -30.492 20.189 1.00 43.06 525 VAL A O 1
ATOM 4412 N N . THR A 1 526 ? -28.017 -31.790 20.674 1.00 46.75 526 THR A N 1
ATOM 4413 C CA . THR A 1 526 ? -28.801 -33.015 20.881 1.00 46.75 526 THR A CA 1
ATOM 4414 C C . THR A 1 526 ? -29.094 -33.220 22.367 1.00 46.75 526 THR A C 1
ATOM 4416 O O . THR A 1 526 ? -28.173 -33.431 23.159 1.00 46.75 526 THR A O 1
ATOM 4419 N N . ILE A 1 527 ? -30.374 -33.225 22.750 1.00 50.50 527 ILE A N 1
ATOM 4420 C CA . ILE A 1 527 ? -30.799 -33.564 24.115 1.00 50.50 527 ILE A CA 1
ATOM 4421 C C . ILE A 1 527 ? -30.876 -35.088 24.238 1.00 50.50 527 ILE A C 1
ATOM 4423 O O . ILE A 1 527 ? -31.698 -35.736 23.599 1.00 50.50 527 ILE A O 1
ATOM 4427 N N . LEU A 1 528 ? -30.004 -35.681 25.057 1.00 48.88 528 LEU A N 1
ATOM 4428 C CA . LEU A 1 528 ? -29.998 -37.131 25.279 1.00 48.88 528 LEU A CA 1
ATOM 4429 C C . LEU A 1 528 ? -30.895 -37.545 26.442 1.00 48.88 528 LEU A C 1
ATOM 4431 O O . LEU A 1 528 ? -31.598 -38.540 26.324 1.00 48.88 528 LEU A O 1
ATOM 4435 N N . ASN A 1 529 ? -30.894 -36.793 27.544 1.00 54.38 529 ASN A N 1
ATOM 4436 C CA . ASN A 1 529 ? -31.718 -37.097 28.709 1.00 54.38 529 ASN A CA 1
ATOM 4437 C C . ASN A 1 529 ? -32.384 -35.825 29.243 1.00 54.38 529 ASN A C 1
ATOM 4439 O O . ASN A 1 529 ? -31.743 -34.777 29.301 1.00 54.38 529 ASN A O 1
ATOM 4443 N N . PHE A 1 530 ? -33.646 -35.930 29.655 1.00 54.75 530 PHE A N 1
ATOM 4444 C CA . PHE A 1 530 ? -34.424 -34.835 30.240 1.00 54.75 530 PHE A CA 1
ATOM 4445 C C . PHE A 1 530 ? -35.240 -35.368 31.410 1.00 54.75 530 PHE A C 1
ATOM 4447 O O . PHE A 1 530 ? -35.772 -36.476 31.328 1.00 54.75 530 PHE A O 1
ATOM 4454 N N . TYR A 1 531 ? -35.323 -34.585 32.482 1.00 57.22 531 TYR A N 1
ATOM 4455 C CA . TYR A 1 531 ? -36.038 -34.930 33.704 1.00 57.22 531 TYR A CA 1
ATOM 4456 C C . TYR A 1 531 ? -37.026 -33.808 34.025 1.00 57.22 531 TYR A C 1
ATOM 4458 O O . TYR A 1 531 ? -36.708 -32.631 33.857 1.00 57.22 531 TYR A O 1
ATOM 4466 N N . ASP A 1 532 ? -38.235 -34.157 34.449 1.00 53.75 532 ASP A N 1
ATOM 4467 C CA . ASP A 1 532 ? -39.254 -33.170 34.803 1.00 53.75 532 ASP A CA 1
ATOM 4468 C C . ASP A 1 532 ? -39.016 -32.537 36.194 1.00 53.75 532 ASP A C 1
ATOM 4470 O O . ASP A 1 532 ? -38.019 -32.804 36.872 1.00 53.75 532 ASP A O 1
ATOM 4474 N N . LYS A 1 533 ? -39.934 -31.657 36.636 1.00 46.47 533 LYS A N 1
ATOM 4475 C CA . LYS A 1 533 ? -39.845 -30.981 37.952 1.00 46.47 533 LYS A CA 1
ATOM 4476 C C . LYS A 1 533 ? -39.793 -31.953 39.131 1.00 46.47 533 LYS A C 1
ATOM 4478 O O . LYS A 1 533 ? -39.229 -31.605 40.168 1.00 46.47 533 LYS A O 1
ATOM 4483 N N . ASP A 1 534 ? -40.365 -33.139 38.954 1.00 50.56 534 ASP A N 1
ATOM 4484 C CA . ASP A 1 534 ? -40.486 -34.175 39.971 1.00 50.56 534 ASP A CA 1
ATOM 4485 C C . ASP A 1 534 ? -39.300 -35.161 39.887 1.00 50.56 534 ASP A C 1
ATOM 4487 O O . ASP A 1 534 ? -39.226 -36.126 40.643 1.00 50.56 534 ASP A O 1
ATOM 4491 N N . GLY A 1 535 ? -38.325 -34.895 39.003 1.00 48.06 535 GLY A N 1
ATOM 4492 C CA . GLY A 1 535 ? -37.113 -35.695 38.828 1.00 48.06 535 GLY A CA 1
ATOM 4493 C C . GLY A 1 535 ? -37.329 -36.975 38.023 1.00 48.06 535 GLY A C 1
ATOM 4494 O O . GLY A 1 535 ? -36.425 -37.809 37.956 1.00 48.06 535 GLY A O 1
ATOM 4495 N N . LYS A 1 536 ? -38.493 -37.146 37.389 1.00 58.81 536 LYS A N 1
ATOM 4496 C CA . LYS A 1 536 ? -38.779 -38.295 36.531 1.00 58.81 536 LYS A CA 1
ATOM 4497 C C . LYS A 1 536 ? -38.148 -38.076 35.162 1.00 58.81 536 LYS A C 1
ATOM 4499 O O . LYS A 1 536 ? -38.325 -37.029 34.547 1.00 58.81 536 LYS A O 1
ATOM 4504 N N . GLN A 1 537 ? -37.424 -39.077 34.669 1.00 60.28 537 GLN A N 1
ATOM 4505 C CA . GLN A 1 537 ? -36.831 -39.030 33.335 1.00 60.28 537 GLN A CA 1
ATOM 4506 C C . GLN A 1 537 ? -37.926 -39.111 32.267 1.00 60.28 537 GLN A C 1
ATOM 4508 O O . GLN A 1 537 ? -38.658 -40.099 32.214 1.00 60.28 537 GLN A O 1
ATOM 4513 N N . THR A 1 538 ? -38.027 -38.099 31.409 1.00 57.81 538 THR A N 1
ATOM 4514 C CA . THR A 1 538 ? -39.019 -38.051 30.325 1.00 57.81 538 THR A CA 1
ATOM 4515 C C . THR A 1 538 ? -38.389 -38.144 28.932 1.00 57.81 538 THR A C 1
ATOM 4517 O O . THR A 1 538 ? -39.065 -38.575 28.002 1.00 57.81 538 THR A O 1
ATOM 4520 N N . ILE A 1 539 ? -37.087 -37.846 28.793 1.00 57.97 539 ILE A N 1
ATOM 4521 C CA . ILE A 1 539 ? -36.282 -38.169 27.599 1.00 57.97 539 ILE A CA 1
ATOM 4522 C C . ILE A 1 539 ? -35.128 -39.082 28.014 1.00 57.97 539 ILE A C 1
ATOM 4524 O O . ILE A 1 539 ? -34.424 -38.800 28.991 1.00 57.97 539 ILE A O 1
ATOM 4528 N N . LYS A 1 540 ? -34.931 -40.169 27.265 1.00 59.19 540 LYS A N 1
ATOM 4529 C CA . LYS A 1 540 ? -33.847 -41.136 27.435 1.00 59.19 540 LYS A CA 1
ATOM 4530 C C . LYS A 1 540 ? -33.195 -41.460 26.094 1.00 59.19 540 LYS A C 1
ATOM 4532 O O . LYS A 1 540 ? -33.867 -41.837 25.140 1.00 59.19 540 LYS A O 1
ATOM 4537 N N . ASP A 1 541 ? -31.876 -41.315 26.029 1.00 56.41 541 ASP A N 1
ATOM 4538 C CA . ASP A 1 541 ? -31.053 -41.558 24.837 1.00 56.41 541 ASP A CA 1
ATOM 4539 C C . ASP A 1 541 ? -31.500 -40.814 23.562 1.00 56.41 541 ASP A C 1
ATOM 4541 O O . ASP A 1 541 ? -31.212 -41.256 22.445 1.00 56.41 541 ASP A O 1
ATOM 4545 N N . GLY A 1 542 ? -32.150 -39.658 23.723 1.00 52.09 542 GLY A N 1
ATOM 4546 C CA . GLY A 1 542 ? -32.711 -38.849 22.635 1.00 52.09 542 GLY A CA 1
ATOM 4547 C C . GLY A 1 542 ? -34.105 -39.283 22.176 1.00 52.09 542 GLY A C 1
ATOM 4548 O O . GLY A 1 542 ? -34.540 -38.861 21.108 1.00 52.09 542 GLY A O 1
ATOM 4549 N N . TYR A 1 543 ? -34.786 -40.129 22.954 1.00 53.38 543 TYR A N 1
ATOM 4550 C CA . TYR A 1 543 ? -36.167 -40.548 22.729 1.00 53.38 543 TYR A CA 1
ATOM 4551 C C . TYR A 1 543 ? -37.037 -40.243 23.950 1.00 53.38 543 TYR A C 1
ATOM 4553 O O . TYR A 1 543 ? -36.663 -40.570 25.078 1.00 53.38 543 TYR A O 1
ATOM 4561 N N . GLY A 1 544 ? -38.197 -39.627 23.742 1.00 56.50 544 GLY A N 1
ATOM 4562 C CA . GLY A 1 544 ? -39.181 -39.409 24.802 1.00 56.50 544 GLY A CA 1
ATOM 4563 C C . GLY A 1 544 ? -40.014 -38.150 24.604 1.00 56.50 544 GLY A C 1
ATOM 4564 O O . GLY A 1 544 ? -39.967 -37.534 23.546 1.00 56.50 544 GLY A O 1
ATOM 4565 N N . ILE A 1 545 ? -40.783 -37.770 25.621 1.00 53.19 545 ILE A N 1
ATOM 4566 C CA . ILE A 1 545 ? -41.692 -36.616 25.580 1.00 53.19 545 ILE A CA 1
ATOM 4567 C C . ILE A 1 545 ? -41.209 -35.577 26.586 1.00 53.19 545 ILE A C 1
ATOM 4569 O O . ILE A 1 545 ? -40.731 -35.916 27.669 1.00 53.19 545 ILE A O 1
ATOM 4573 N N . PHE A 1 546 ? -41.347 -34.300 26.257 1.00 54.66 546 PHE A N 1
ATOM 4574 C CA . PHE A 1 546 ? -41.149 -33.209 27.201 1.00 54.66 546 PHE A CA 1
ATOM 4575 C C . PHE A 1 546 ? -42.443 -32.422 27.393 1.00 54.66 546 PHE A C 1
ATOM 4577 O O . PHE A 1 546 ? -43.264 -32.299 26.489 1.00 54.66 546 PHE A O 1
ATOM 4584 N N . ASN A 1 547 ? -42.615 -31.890 28.602 1.00 50.22 547 ASN A N 1
ATOM 4585 C CA . ASN A 1 547 ? -43.710 -30.999 28.963 1.00 50.22 547 ASN A CA 1
ATOM 4586 C C . ASN A 1 547 ? -43.122 -29.772 29.662 1.00 50.22 547 ASN A C 1
ATOM 4588 O O . ASN A 1 547 ? -42.664 -29.849 30.806 1.00 50.22 547 ASN A O 1
ATOM 4592 N N . LEU A 1 548 ? -43.147 -28.645 28.970 1.00 48.62 548 LEU A N 1
ATOM 4593 C CA . LEU A 1 548 ? -42.709 -27.344 29.442 1.00 48.62 548 LEU A CA 1
ATOM 4594 C C . LEU A 1 548 ? -43.924 -26.502 29.797 1.00 48.62 548 LEU A C 1
ATOM 4596 O O . LEU A 1 548 ? -44.999 -26.647 29.220 1.00 48.62 548 LEU A O 1
ATOM 4600 N N . TYR A 1 549 ? -43.732 -25.637 30.778 1.00 46.78 549 TYR A N 1
ATOM 4601 C CA . TYR A 1 549 ? -44.751 -24.716 31.237 1.00 46.78 549 TYR A CA 1
ATOM 4602 C C . TYR A 1 549 ? -44.086 -23.357 31.364 1.00 46.78 549 TYR A C 1
ATOM 4604 O O . TYR A 1 549 ? -43.029 -23.244 31.987 1.00 46.78 549 TYR A O 1
ATOM 4612 N N . ASP A 1 550 ? -44.688 -22.350 30.756 1.00 42.03 550 ASP A N 1
ATOM 4613 C CA . ASP A 1 550 ? -44.357 -20.966 31.039 1.00 42.03 550 ASP A CA 1
ATOM 4614 C C . ASP A 1 550 ? -45.060 -20.574 32.345 1.00 42.03 550 ASP A C 1
ATOM 4616 O O . ASP A 1 550 ? -46.287 -20.611 32.439 1.00 42.03 550 ASP A O 1
ATOM 4620 N N . ALA A 1 551 ? -44.274 -20.259 33.374 1.00 40.91 551 ALA A N 1
ATOM 4621 C CA . ALA A 1 551 ? -44.786 -19.926 34.699 1.00 40.91 551 ALA A CA 1
ATOM 4622 C C . ALA A 1 551 ? -45.503 -18.564 34.749 1.00 40.91 551 ALA A C 1
ATOM 4624 O O . ALA A 1 551 ? -46.317 -18.354 35.645 1.00 40.91 551 ALA A O 1
ATOM 4625 N N . GLU A 1 552 ? -45.220 -17.655 33.811 1.00 39.09 552 GLU A N 1
ATOM 4626 C CA . GLU A 1 552 ? -45.834 -16.323 33.757 1.00 39.09 552 GLU A CA 1
ATOM 4627 C C . GLU A 1 552 ? -47.146 -16.339 32.975 1.00 39.09 552 GLU A C 1
ATOM 4629 O O . GLU A 1 552 ? -48.114 -15.688 33.365 1.00 39.09 552 GLU A O 1
ATOM 4634 N N . THR A 1 553 ? -47.199 -17.104 31.882 1.00 40.09 553 THR A N 1
ATOM 4635 C CA . THR A 1 553 ? -48.379 -17.158 31.002 1.00 40.09 553 THR A CA 1
ATOM 4636 C C . THR A 1 553 ? -49.271 -18.377 31.242 1.00 40.09 553 THR A C 1
ATOM 4638 O O . THR A 1 553 ? -50.346 -18.472 30.657 1.00 40.09 553 THR A O 1
ATOM 4641 N N . ASN A 1 554 ? -48.838 -19.309 32.099 1.00 41.62 554 ASN A N 1
ATOM 4642 C CA . ASN A 1 554 ? -49.448 -20.624 32.327 1.00 41.62 554 ASN A CA 1
ATOM 4643 C C . ASN A 1 554 ? -49.602 -21.469 31.045 1.00 41.62 554 ASN A C 1
ATOM 4645 O O . ASN A 1 554 ? -50.374 -22.426 31.009 1.00 41.62 554 ASN A O 1
ATOM 4649 N N . THR A 1 555 ? -48.849 -21.134 29.993 1.00 41.38 555 THR A N 1
ATOM 4650 C CA . THR A 1 555 ? -48.904 -21.824 28.703 1.00 41.38 555 THR A CA 1
ATOM 4651 C C . THR A 1 555 ? -48.138 -23.139 28.789 1.00 41.38 555 THR A C 1
ATOM 4653 O O . THR A 1 555 ? -46.976 -23.164 29.207 1.00 41.38 555 THR A O 1
ATOM 4656 N N . ARG A 1 556 ? -48.754 -24.243 28.356 1.00 43.91 556 ARG A N 1
ATOM 4657 C CA . ARG A 1 556 ? -48.088 -25.549 28.248 1.00 43.91 556 ARG A CA 1
ATOM 4658 C C . ARG A 1 556 ? -47.542 -25.764 26.836 1.00 43.91 556 ARG A C 1
ATOM 4660 O O . ARG A 1 556 ? -48.278 -25.649 25.863 1.00 43.91 556 ARG A O 1
ATOM 4667 N N . VAL A 1 557 ? -46.276 -26.167 26.739 1.00 44.78 557 VAL A N 1
ATOM 4668 C CA . VAL A 1 557 ? -45.662 -26.670 25.502 1.00 44.78 557 VAL A CA 1
ATOM 4669 C C . VAL A 1 557 ? -45.258 -28.117 25.714 1.00 44.78 557 VAL A C 1
ATOM 4671 O O . VAL A 1 557 ? -44.451 -28.427 26.587 1.00 44.78 557 VAL A O 1
ATOM 4674 N N . ALA A 1 558 ? -45.829 -29.011 24.926 1.00 45.56 558 ALA A N 1
ATOM 4675 C CA . ALA A 1 558 ? -45.493 -30.422 24.933 1.00 45.56 558 ALA A CA 1
ATOM 4676 C C . ALA A 1 558 ? -44.913 -30.797 23.571 1.00 45.56 558 ALA A C 1
ATOM 4678 O O . ALA A 1 558 ? -45.329 -30.229 22.569 1.00 45.56 558 ALA A O 1
ATOM 4679 N N . GLY A 1 559 ? -43.965 -31.728 23.544 1.00 50.88 559 GLY A N 1
ATOM 4680 C CA . GLY A 1 559 ? -43.403 -32.232 22.294 1.00 50.88 559 GLY A CA 1
ATOM 4681 C C . GLY A 1 559 ? -42.721 -33.579 22.485 1.00 50.88 559 GLY A C 1
ATOM 4682 O O . GLY A 1 559 ? -42.344 -33.949 23.603 1.00 50.88 559 GLY A O 1
ATOM 4683 N N . ALA A 1 560 ? -42.571 -34.328 21.397 1.00 46.47 560 ALA A N 1
ATOM 4684 C CA . ALA A 1 560 ? -41.849 -35.596 21.372 1.00 46.47 560 ALA A CA 1
ATOM 4685 C C . ALA A 1 560 ? -40.477 -35.429 20.700 1.00 46.47 560 ALA A C 1
ATOM 4687 O O . ALA A 1 560 ? -40.305 -34.648 19.772 1.00 46.47 560 ALA A O 1
ATOM 4688 N N . MET A 1 561 ? -39.475 -36.171 21.169 1.00 50.78 561 MET A N 1
ATOM 4689 C CA . MET A 1 561 ? -38.113 -36.146 20.638 1.00 50.78 561 MET A CA 1
ATOM 4690 C C . MET A 1 561 ? -37.703 -37.541 20.164 1.00 50.78 561 MET A C 1
ATOM 4692 O O . MET A 1 561 ? -37.939 -38.529 20.860 1.00 50.78 561 MET A O 1
ATOM 4696 N N . GLY A 1 562 ? -37.077 -37.619 18.984 1.00 49.81 562 GLY A N 1
ATOM 4697 C CA . GLY A 1 562 ? -36.518 -38.844 18.411 1.00 49.81 562 GLY A CA 1
ATOM 4698 C C . GLY A 1 562 ? -35.103 -38.630 17.869 1.00 49.81 562 GLY A C 1
ATOM 4699 O O . GLY A 1 562 ? -34.792 -37.601 17.273 1.00 49.81 562 GLY A O 1
ATOM 4700 N N . LYS A 1 563 ? -34.216 -39.612 18.067 1.00 45.03 563 LYS A N 1
ATOM 4701 C CA . LYS A 1 563 ? -32.784 -39.502 17.743 1.00 45.03 563 LYS A CA 1
ATOM 4702 C C . LYS A 1 563 ? -32.507 -39.596 16.235 1.00 45.03 563 LYS A C 1
ATOM 4704 O O . LYS A 1 563 ? -32.078 -40.636 15.738 1.00 45.03 563 LYS A O 1
ATOM 4709 N N . LYS A 1 564 ? -32.744 -38.495 15.525 1.00 40.16 564 LYS A N 1
ATOM 4710 C CA . LYS A 1 564 ? -32.084 -38.064 14.279 1.00 40.16 564 LYS A CA 1
ATOM 4711 C C . LYS A 1 564 ? -32.591 -36.655 13.957 1.00 40.16 564 LYS A C 1
ATOM 4713 O O . LYS A 1 564 ? -33.535 -36.494 13.201 1.00 40.16 564 LYS A O 1
ATOM 4718 N N . VAL A 1 565 ? -31.947 -35.647 14.535 1.00 37.72 565 VAL A N 1
ATOM 4719 C CA . VAL A 1 565 ? -32.078 -34.265 14.067 1.00 37.72 565 VAL A CA 1
ATOM 4720 C C . VAL A 1 565 ? -30.658 -33.759 13.868 1.00 37.72 565 VAL A C 1
ATOM 4722 O O . VAL A 1 565 ? -29.943 -33.460 14.822 1.00 37.72 565 VAL A O 1
ATOM 4725 N N . ARG A 1 566 ? -30.200 -33.834 12.619 1.00 31.22 566 ARG A N 1
ATOM 4726 C CA . ARG A 1 566 ? -29.127 -32.986 12.110 1.00 31.22 566 ARG A CA 1
ATOM 4727 C C . ARG A 1 566 ? -29.864 -31.929 11.309 1.00 31.22 566 ARG A C 1
ATOM 4729 O O . ARG A 1 566 ? -30.525 -32.313 10.353 1.00 31.22 566 ARG A O 1
ATOM 4736 N N . ASP A 1 567 ? -29.752 -30.685 11.750 1.00 27.78 567 ASP A N 1
ATOM 4737 C CA . ASP A 1 567 ? -30.349 -29.482 11.166 1.00 27.78 567 ASP A CA 1
ATOM 4738 C C . ASP A 1 567 ? -31.734 -29.153 11.752 1.00 27.78 567 ASP A C 1
ATOM 4740 O O . ASP A 1 567 ? -32.736 -29.827 11.516 1.00 27.78 567 ASP A O 1
ATOM 4744 N N . ILE A 1 568 ? -31.758 -28.109 12.586 1.00 30.64 568 ILE A N 1
ATOM 4745 C CA . ILE A 1 568 ? -32.968 -27.539 13.182 1.00 30.64 568 ILE A CA 1
ATOM 4746 C C . ILE A 1 568 ? -33.384 -26.366 12.293 1.00 30.64 568 ILE A C 1
ATOM 4748 O O . ILE A 1 568 ? -32.831 -25.273 12.399 1.00 30.64 568 ILE A O 1
ATOM 4752 N N . ASN A 1 569 ? -34.342 -26.607 11.398 1.00 25.69 569 ASN A N 1
ATOM 4753 C CA . ASN A 1 569 ? -34.970 -25.560 10.596 1.00 25.69 569 ASN A CA 1
ATOM 4754 C C . ASN A 1 569 ? -36.206 -25.018 11.320 1.00 25.69 569 ASN A C 1
ATOM 4756 O O . ASN A 1 569 ? -37.067 -25.774 11.767 1.00 25.69 569 ASN A O 1
ATOM 4760 N N . TRP A 1 570 ? -36.289 -23.693 11.401 1.00 28.95 570 TRP A N 1
ATOM 4761 C CA . TRP A 1 570 ? -37.456 -22.947 11.862 1.00 28.95 570 TRP A CA 1
ATOM 4762 C C . TRP A 1 570 ? -38.250 -22.502 10.630 1.00 28.95 570 TRP A C 1
ATOM 4764 O O . TRP A 1 570 ? -37.655 -21.896 9.739 1.00 28.95 570 TRP A O 1
ATOM 4774 N N . LEU A 1 571 ? -39.563 -22.759 10.562 1.00 28.08 571 LEU A N 1
ATOM 4775 C CA . LEU A 1 571 ? -40.376 -22.220 9.466 1.00 28.08 571 LEU A CA 1
ATOM 4776 C C . LEU A 1 571 ? -40.914 -20.822 9.809 1.00 28.08 571 LEU A C 1
ATOM 4778 O O . LEU A 1 571 ? -41.783 -20.654 10.666 1.00 28.08 571 LEU A O 1
ATOM 4782 N N . PHE A 1 572 ? -40.377 -19.845 9.079 1.00 25.56 572 PHE A N 1
ATOM 4783 C CA . PHE A 1 572 ? -40.981 -18.559 8.732 1.00 25.56 572 PHE A CA 1
ATOM 4784 C C . PHE A 1 572 ? -42.002 -18.757 7.597 1.00 25.56 572 PHE A C 1
ATOM 4786 O O . PHE A 1 572 ? -41.706 -19.477 6.648 1.00 25.56 572 PHE A O 1
ATOM 4793 N N . ILE A 1 573 ? -43.156 -18.080 7.634 1.00 24.44 573 ILE A N 1
ATOM 4794 C CA . ILE A 1 573 ? -44.012 -17.942 6.441 1.00 24.44 573 ILE A CA 1
ATOM 4795 C C . ILE A 1 573 ? -43.465 -16.784 5.596 1.00 24.44 573 ILE A C 1
ATOM 4797 O O . ILE A 1 573 ? -43.439 -15.644 6.066 1.00 24.44 573 ILE A O 1
ATOM 4801 N N . GLY A 1 574 ? -43.036 -17.098 4.374 1.00 22.30 574 GLY A N 1
ATOM 4802 C CA . GLY A 1 574 ? -42.596 -16.159 3.344 1.00 22.30 574 GLY A CA 1
ATOM 4803 C C . GLY A 1 574 ? -42.209 -16.890 2.053 1.00 22.30 574 GLY A C 1
ATOM 4804 O O . GLY A 1 574 ? -41.031 -17.151 1.858 1.00 22.30 574 GLY A O 1
ATOM 4805 N N . ASP A 1 575 ? -43.244 -17.225 1.283 1.00 23.78 575 ASP A N 1
ATOM 4806 C CA . ASP A 1 575 ? -43.395 -17.573 -0.145 1.00 23.78 575 ASP A CA 1
ATOM 4807 C C . ASP A 1 575 ? -42.432 -18.475 -0.962 1.00 23.78 575 ASP A C 1
ATOM 4809 O O . ASP A 1 575 ? -41.211 -18.455 -0.825 1.00 23.78 575 ASP A O 1
ATOM 4813 N N . ASP A 1 576 ? -43.097 -19.175 -1.894 1.00 25.86 576 ASP A N 1
ATOM 4814 C CA . ASP A 1 576 ? -42.712 -19.802 -3.168 1.00 25.86 576 ASP A CA 1
ATOM 4815 C C . ASP A 1 576 ? -41.848 -21.081 -3.229 1.00 25.86 576 ASP A C 1
ATOM 4817 O O . ASP A 1 576 ? -40.623 -21.049 -3.289 1.00 25.86 576 ASP A O 1
ATOM 4821 N N . SER A 1 577 ? -42.567 -22.219 -3.300 1.00 25.47 577 SER A N 1
ATOM 4822 C CA . SER A 1 577 ? -42.611 -23.251 -4.374 1.00 25.47 577 SER A CA 1
ATOM 4823 C C . SER A 1 577 ? -41.316 -23.758 -5.082 1.00 25.47 577 SER A C 1
ATOM 4825 O O . SER A 1 577 ? -40.237 -23.193 -4.980 1.00 25.47 577 SER A O 1
ATOM 4827 N N . PRO A 1 578 ? -41.329 -24.927 -5.760 1.00 29.61 578 PRO A N 1
ATOM 4828 C CA . PRO A 1 578 ? -40.581 -26.090 -5.311 1.00 29.61 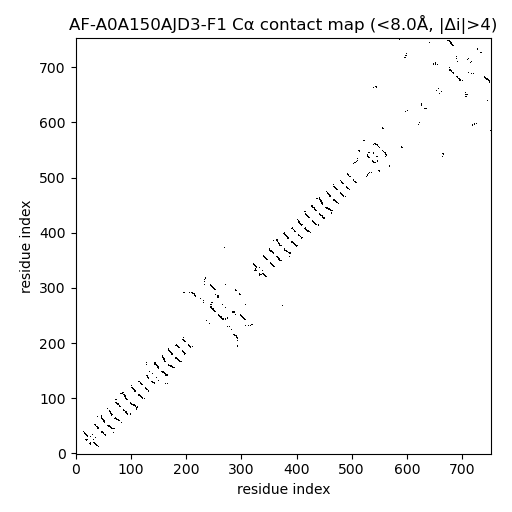578 PRO A CA 1
ATOM 4829 C C . PRO A 1 578 ? -39.470 -26.499 -6.289 1.00 29.61 578 PRO A C 1
ATOM 4831 O O . PRO A 1 578 ? -39.706 -26.834 -7.447 1.00 29.61 578 PRO A O 1
ATOM 4834 N N . SER A 1 579 ? -38.265 -26.677 -5.764 1.00 25.56 579 SER A N 1
ATOM 4835 C CA . SER A 1 579 ? -37.392 -27.767 -6.208 1.00 25.56 579 SER A CA 1
ATOM 4836 C C . SER A 1 579 ? -37.018 -28.575 -4.971 1.00 25.56 579 SER A C 1
ATOM 4838 O O . SER A 1 579 ? -35.961 -28.384 -4.367 1.00 25.56 579 SER A O 1
ATOM 4840 N N . ILE A 1 580 ? -37.975 -29.393 -4.526 1.00 33.38 580 ILE A N 1
ATOM 4841 C CA . ILE A 1 580 ? -37.884 -30.215 -3.321 1.00 33.38 580 ILE A CA 1
ATOM 4842 C C . ILE A 1 580 ? -37.196 -31.529 -3.674 1.00 33.38 580 ILE A C 1
ATOM 4844 O O . ILE A 1 580 ? -37.712 -32.310 -4.462 1.00 33.38 580 ILE A O 1
ATOM 4848 N N . ASP A 1 581 ? -36.092 -31.794 -2.987 1.00 25.33 581 ASP A N 1
ATOM 4849 C CA . ASP A 1 581 ? -35.734 -33.142 -2.560 1.00 25.33 581 ASP A CA 1
ATOM 4850 C C . ASP A 1 581 ? -35.299 -33.047 -1.096 1.00 25.33 581 ASP A C 1
ATOM 4852 O O . ASP A 1 581 ? -34.126 -32.798 -0.801 1.00 25.33 581 ASP A O 1
ATOM 4856 N N . LYS A 1 582 ? -36.278 -33.144 -0.183 1.00 25.20 582 LYS A N 1
ATOM 4857 C CA . LYS A 1 582 ? -36.170 -33.622 1.213 1.00 25.20 582 LYS A CA 1
ATOM 4858 C C . LYS A 1 582 ? -37.499 -33.427 1.949 1.00 25.20 582 LYS A C 1
ATOM 4860 O O . LYS A 1 582 ? -38.063 -32.340 1.949 1.00 25.20 582 LYS A O 1
ATOM 4865 N N . GLU A 1 583 ? -37.964 -34.498 2.591 1.00 24.05 583 GLU A N 1
ATOM 4866 C CA . GLU A 1 583 ? -39.140 -34.517 3.467 1.00 24.05 583 GLU A CA 1
ATOM 4867 C C . GLU A 1 583 ? -38.983 -33.517 4.631 1.00 24.05 583 GLU A C 1
ATOM 4869 O O . GLU A 1 583 ? -37.977 -33.532 5.343 1.00 24.05 583 GLU A O 1
ATOM 4874 N N . VAL A 1 584 ? -39.989 -32.656 4.811 1.00 24.14 584 VAL A N 1
ATOM 4875 C CA . VAL A 1 584 ? -40.089 -31.608 5.842 1.00 24.14 584 VAL A CA 1
ATOM 4876 C C . VAL A 1 584 ? -41.077 -32.061 6.925 1.00 24.14 584 VAL A C 1
ATOM 4878 O O . VAL A 1 584 ? -42.090 -32.676 6.603 1.00 24.14 584 VAL A O 1
ATOM 4881 N N . ALA A 1 585 ? -40.796 -31.755 8.196 1.00 25.58 585 ALA A N 1
ATOM 4882 C CA . ALA A 1 585 ? -41.743 -31.873 9.311 1.00 25.58 585 ALA A CA 1
ATOM 4883 C C . ALA A 1 585 ? -41.859 -30.517 10.033 1.00 25.58 585 ALA A C 1
ATOM 4885 O O . ALA A 1 585 ? -40.846 -29.835 10.218 1.00 25.58 585 ALA A O 1
ATOM 4886 N N . TYR A 1 586 ? -43.079 -30.130 10.417 1.00 26.38 586 TYR A N 1
ATOM 4887 C CA . TYR A 1 586 ? -43.439 -28.807 10.954 1.00 26.38 586 TYR A CA 1
ATOM 4888 C C . TYR A 1 586 ? -43.805 -28.880 12.449 1.00 26.38 586 TYR A C 1
ATOM 4890 O O . TYR A 1 586 ? -44.318 -29.896 12.900 1.00 26.38 586 TYR A O 1
ATOM 4898 N N . GLY A 1 587 ? -43.566 -27.810 13.223 1.00 27.28 587 GLY A N 1
ATOM 4899 C CA . GLY A 1 587 ? -43.928 -27.718 14.650 1.00 27.28 587 GLY A CA 1
ATOM 4900 C C . GLY A 1 587 ? -44.891 -26.559 14.948 1.00 27.28 587 GLY A C 1
ATOM 4901 O O . GLY A 1 587 ? -44.728 -25.465 14.406 1.00 27.28 587 GLY A O 1
ATOM 4902 N N . TYR A 1 588 ? -45.879 -26.787 15.823 1.00 29.28 588 TYR A N 1
ATOM 4903 C CA . TYR A 1 588 ? -47.007 -25.875 16.084 1.00 29.28 588 TYR A CA 1
ATOM 4904 C C . TYR A 1 588 ? -46.871 -25.064 17.386 1.00 29.28 588 TYR A C 1
ATOM 4906 O O . TYR A 1 588 ? -46.256 -25.494 18.362 1.00 29.28 588 TYR A O 1
ATOM 4914 N N . ARG A 1 589 ? -47.514 -23.884 17.423 1.00 29.09 589 ARG A N 1
ATOM 4915 C CA . ARG A 1 589 ? -47.664 -23.032 18.618 1.00 29.09 589 ARG A CA 1
ATOM 4916 C C . ARG A 1 589 ? -49.109 -23.073 19.119 1.00 29.09 589 ARG A C 1
ATOM 4918 O O . ARG A 1 589 ? -50.032 -22.786 18.366 1.00 29.09 589 ARG A O 1
ATOM 4925 N N . TYR A 1 590 ? -49.287 -23.389 20.398 1.00 34.84 590 TYR A N 1
ATOM 4926 C CA . TYR A 1 590 ? -50.588 -23.444 21.063 1.00 34.84 590 TYR A CA 1
ATOM 4927 C C . TYR A 1 590 ? -51.000 -22.094 21.674 1.00 34.84 590 TYR A C 1
ATOM 4929 O O . TYR A 1 590 ? -50.159 -21.378 22.219 1.00 34.84 590 TYR A O 1
ATOM 4937 N N . PHE A 1 591 ? -52.303 -21.795 21.641 1.00 34.16 591 PHE A N 1
ATOM 4938 C CA . PHE A 1 591 ? -52.951 -20.797 22.492 1.00 34.16 591 PHE A CA 1
ATOM 4939 C C . PHE A 1 591 ? -54.177 -21.442 23.154 1.00 34.16 591 PHE A C 1
ATOM 4941 O O . PHE A 1 591 ? -55.071 -21.916 22.456 1.00 34.16 591 PHE A O 1
ATOM 4948 N N . ASP A 1 592 ? -54.247 -21.414 24.487 1.00 30.20 592 ASP A N 1
ATOM 4949 C CA . ASP A 1 592 ? -55.318 -22.016 25.305 1.00 30.20 592 ASP A CA 1
ATOM 4950 C C . ASP A 1 592 ? -56.731 -21.439 25.078 1.00 30.20 592 ASP A C 1
ATOM 4952 O O . ASP A 1 592 ? -57.693 -21.917 25.673 1.00 30.20 592 ASP A O 1
ATOM 4956 N N . ASN A 1 593 ? -56.894 -20.414 24.236 1.00 39.25 593 ASN A N 1
ATOM 4957 C CA . ASN A 1 593 ? -58.128 -19.630 24.176 1.00 39.25 593 ASN A CA 1
ATOM 4958 C C . ASN A 1 593 ? -58.696 -19.509 22.750 1.00 39.25 593 ASN A C 1
ATOM 4960 O O . ASN A 1 593 ? -58.757 -18.427 22.165 1.00 39.25 593 ASN A O 1
ATOM 4964 N N . ILE A 1 594 ? -59.136 -20.643 22.193 1.00 40.31 594 ILE A N 1
ATOM 4965 C CA . ILE A 1 594 ? -59.898 -20.720 20.927 1.00 40.31 594 ILE A CA 1
ATOM 4966 C C . ILE A 1 594 ? -61.275 -20.041 21.018 1.00 40.31 594 ILE A C 1
ATOM 4968 O O . ILE A 1 594 ? -61.885 -19.718 20.000 1.00 40.31 594 ILE A O 1
ATOM 4972 N N . ASP A 1 595 ? -61.734 -19.741 22.230 1.00 36.97 595 ASP A N 1
ATOM 4973 C CA . ASP A 1 595 ? -63.091 -19.286 22.554 1.00 36.97 595 ASP A CA 1
ATOM 4974 C C . ASP A 1 595 ? -63.458 -17.919 21.945 1.00 36.97 595 ASP A C 1
ATOM 4976 O O . ASP A 1 595 ? -64.600 -17.476 22.056 1.00 36.97 595 ASP A O 1
ATOM 4980 N N . SER A 1 596 ? -62.512 -17.243 21.282 1.00 41.12 596 SER A N 1
ATOM 4981 C CA . SER A 1 596 ? -62.661 -15.878 20.763 1.00 41.12 596 SER A CA 1
ATOM 4982 C C . SER A 1 596 ? -62.281 -15.688 19.290 1.00 41.12 596 SER A C 1
ATOM 4984 O O . SER A 1 596 ? -62.113 -14.547 18.860 1.00 41.12 596 SER A O 1
ATOM 4986 N N . LEU A 1 597 ? -62.172 -16.768 18.505 1.00 40.69 597 LEU A N 1
ATOM 4987 C CA . LEU A 1 597 ? -61.915 -16.708 17.060 1.00 40.69 597 LEU A CA 1
ATOM 4988 C C . LEU A 1 597 ? -62.949 -15.800 16.360 1.00 40.69 597 LEU A C 1
ATOM 4990 O O . LEU A 1 597 ? -64.093 -16.183 16.126 1.00 40.69 597 LEU A O 1
ATOM 4994 N N . LYS A 1 598 ? -62.544 -14.563 16.057 1.00 39.03 598 LYS A N 1
ATOM 4995 C CA . LYS A 1 598 ? -63.292 -13.601 15.245 1.00 39.03 598 LYS A CA 1
ATOM 4996 C C . LYS A 1 598 ? -62.562 -13.430 13.924 1.00 39.03 598 LYS A C 1
ATOM 4998 O O . LYS A 1 598 ? -61.336 -13.341 13.904 1.00 39.03 598 LYS A O 1
ATOM 5003 N N . PHE A 1 599 ? -63.317 -13.342 12.836 1.00 34.84 599 PHE A N 1
ATOM 5004 C CA . PHE A 1 599 ? -62.764 -12.953 11.547 1.00 34.84 599 PHE A CA 1
ATOM 5005 C C . PHE A 1 599 ? -62.276 -11.492 11.629 1.00 34.84 599 PHE A C 1
ATOM 5007 O O . PHE A 1 599 ? -63.067 -10.601 11.937 1.00 34.84 599 PHE A O 1
ATOM 5014 N N . ILE A 1 600 ? -60.983 -11.236 11.397 1.00 34.84 600 ILE A N 1
ATOM 5015 C CA . ILE A 1 600 ? -60.383 -9.889 11.432 1.00 34.84 600 ILE A CA 1
ATOM 5016 C C . ILE A 1 600 ? -59.491 -9.719 10.196 1.00 34.84 600 ILE A C 1
ATOM 5018 O O . ILE A 1 600 ? -58.606 -10.535 9.956 1.00 34.84 600 ILE A O 1
ATOM 5022 N N . GLN A 1 601 ? -59.698 -8.645 9.428 1.00 33.41 601 GLN A N 1
ATOM 5023 C CA . GLN A 1 601 ? -58.812 -8.231 8.336 1.00 33.41 601 GLN A CA 1
ATOM 5024 C C . GLN A 1 601 ? -58.025 -6.994 8.766 1.00 33.41 601 GLN A C 1
ATOM 5026 O O . GLN A 1 601 ? -58.636 -6.015 9.178 1.00 33.41 601 GLN A O 1
ATOM 5031 N N . ASN A 1 602 ? -56.699 -7.020 8.625 1.00 27.62 602 ASN A N 1
ATOM 5032 C CA . ASN A 1 602 ? -55.844 -5.841 8.772 1.00 27.62 602 ASN A CA 1
ATOM 5033 C C . ASN A 1 602 ? -54.834 -5.785 7.620 1.00 27.62 602 ASN A C 1
ATOM 5035 O O . ASN A 1 602 ? -54.231 -6.799 7.273 1.00 27.62 602 ASN A O 1
ATOM 5039 N N . THR A 1 603 ? -54.639 -4.594 7.060 1.00 25.16 603 THR A N 1
ATOM 5040 C CA . THR A 1 603 ? -53.639 -4.266 6.033 1.00 25.16 603 THR A CA 1
ATOM 5041 C C . THR A 1 603 ? -52.382 -3.677 6.676 1.00 25.16 603 THR A C 1
ATOM 5043 O O . THR A 1 603 ? -52.480 -2.884 7.610 1.00 25.16 603 THR A O 1
ATOM 5046 N N . TYR A 1 604 ? -51.201 -4.012 6.147 1.00 28.67 604 TYR A N 1
ATOM 5047 C CA . TYR A 1 604 ? -49.948 -3.318 6.466 1.00 28.67 604 TYR A CA 1
ATOM 5048 C C . TYR A 1 604 ? -49.223 -2.899 5.184 1.00 28.67 604 TYR A C 1
ATOM 5050 O O . TYR A 1 604 ? -49.204 -3.644 4.208 1.00 28.67 604 TYR A O 1
ATOM 5058 N N . GLY A 1 605 ? -48.664 -1.684 5.208 1.00 26.53 605 GLY A N 1
ATOM 5059 C CA . GLY A 1 605 ? -47.799 -1.133 4.162 1.00 26.53 605 GLY A CA 1
ATOM 5060 C C . GLY A 1 605 ? -46.343 -1.632 4.247 1.00 26.53 605 GLY A C 1
ATOM 5061 O O . GLY A 1 605 ? -46.017 -2.393 5.158 1.00 26.53 605 GLY A O 1
ATOM 5062 N N . PRO A 1 606 ? -45.460 -1.193 3.329 1.00 25.61 606 PRO A N 1
ATOM 5063 C CA . PRO A 1 606 ? -44.243 -1.926 2.941 1.00 25.61 606 PRO A CA 1
ATOM 5064 C C . PRO A 1 606 ? -43.079 -1.986 3.948 1.00 25.61 606 PRO A C 1
ATOM 5066 O O . PRO A 1 606 ? -42.120 -2.701 3.688 1.00 25.61 606 PRO A O 1
ATOM 5069 N N . ASP A 1 607 ? -43.125 -1.292 5.089 1.00 28.41 607 ASP A N 1
ATOM 5070 C CA . ASP A 1 607 ? -41.921 -1.041 5.906 1.00 28.41 607 ASP A CA 1
ATOM 5071 C C . ASP A 1 607 ? -42.057 -1.469 7.377 1.00 28.41 607 ASP A C 1
ATOM 5073 O O . ASP A 1 607 ? -42.033 -0.651 8.297 1.00 28.41 607 ASP A O 1
ATOM 5077 N N . ALA A 1 608 ? -42.163 -2.773 7.630 1.00 25.20 608 ALA A N 1
ATOM 5078 C CA . ALA A 1 608 ? -42.213 -3.324 8.986 1.00 25.20 608 ALA A CA 1
ATOM 5079 C C . ALA A 1 608 ? -41.090 -4.349 9.232 1.00 25.20 608 ALA A C 1
ATOM 5081 O O . ALA A 1 608 ? -41.327 -5.548 9.357 1.00 25.20 608 ALA A O 1
ATOM 5082 N N . ASN A 1 609 ? -39.854 -3.857 9.348 1.00 26.80 609 ASN A N 1
ATOM 5083 C CA . ASN A 1 609 ? -38.763 -4.575 10.015 1.00 26.80 609 ASN A CA 1
ATOM 5084 C C . ASN A 1 609 ? -39.072 -4.663 11.518 1.00 26.80 609 ASN A C 1
ATOM 5086 O O . ASN A 1 609 ? -39.120 -3.622 12.173 1.00 26.80 609 ASN A O 1
ATOM 5090 N N . PHE A 1 610 ? -39.243 -5.863 12.087 1.00 23.61 610 PHE A N 1
ATOM 5091 C CA . PHE A 1 610 ? -39.474 -6.003 13.531 1.00 23.61 610 PHE A CA 1
ATOM 5092 C C . PHE A 1 610 ? -38.604 -7.056 14.224 1.00 23.61 610 PHE A C 1
ATOM 5094 O O . PHE A 1 610 ? -38.666 -8.259 13.979 1.00 23.61 610 PHE A O 1
ATOM 5101 N N . SER A 1 611 ? -37.831 -6.523 15.165 1.00 20.97 611 SER A N 1
ATOM 5102 C CA . SER A 1 611 ? -37.186 -7.125 16.326 1.00 20.97 611 SER A CA 1
ATOM 5103 C C . SER A 1 611 ? -38.236 -7.691 17.297 1.00 20.97 611 SER A C 1
ATOM 5105 O O . SER A 1 611 ? -39.204 -7.012 17.630 1.00 20.97 611 SER A O 1
ATOM 5107 N N . TYR A 1 612 ? -38.041 -8.918 17.789 1.00 25.42 612 TYR A N 1
ATOM 5108 C CA . TYR A 1 612 ? -39.059 -9.663 18.542 1.00 25.42 612 TYR A CA 1
ATOM 5109 C C . TYR A 1 612 ? -38.842 -9.657 20.063 1.00 25.42 612 TYR A C 1
ATOM 5111 O O . TYR A 1 612 ? -38.002 -10.410 20.544 1.00 25.42 612 TYR A O 1
ATOM 5119 N N . ILE A 1 613 ? -39.662 -8.894 20.804 1.00 23.89 613 ILE A N 1
ATOM 5120 C CA . ILE A 1 613 ? -40.240 -9.220 22.131 1.00 23.89 613 ILE A CA 1
ATOM 5121 C C . ILE A 1 613 ? -41.603 -8.503 22.240 1.00 23.89 613 ILE A C 1
ATOM 5123 O O . ILE A 1 613 ? -41.793 -7.429 21.669 1.00 23.89 613 ILE A O 1
ATOM 5127 N N . SER A 1 614 ? -42.488 -9.056 23.080 1.00 23.17 614 SER A N 1
ATOM 5128 C CA . SER A 1 614 ? -43.773 -8.506 23.549 1.00 23.17 614 SER A CA 1
ATOM 5129 C C . SER A 1 614 ? -44.947 -8.854 22.627 1.00 23.17 614 SER A C 1
ATOM 5131 O O . SER A 1 614 ? -44.758 -9.075 21.441 1.00 23.17 614 SER A O 1
ATOM 5133 N N . SER A 1 615 ? -46.205 -8.876 23.042 1.00 24.70 615 SER A N 1
ATOM 5134 C CA . SER A 1 615 ? -46.919 -8.890 24.323 1.00 24.70 615 SER A CA 1
ATOM 5135 C C . SER A 1 615 ? -48.406 -9.016 23.932 1.00 24.70 615 SER A C 1
ATOM 5137 O O . SER A 1 615 ? -48.758 -8.713 22.795 1.00 24.70 615 SER A O 1
ATOM 5139 N N . ASN A 1 616 ? -49.270 -9.503 24.827 1.00 26.91 616 ASN A N 1
ATOM 5140 C CA . ASN A 1 616 ? -50.734 -9.332 24.827 1.00 26.91 616 ASN A CA 1
ATOM 5141 C C . ASN A 1 616 ? -51.415 -8.876 23.514 1.00 26.91 616 ASN A C 1
ATOM 5143 O O . ASN A 1 616 ? -51.508 -7.675 23.268 1.00 26.91 616 ASN A O 1
ATOM 5147 N N . LYS A 1 617 ? -51.991 -9.821 22.755 1.00 24.78 617 LYS A N 1
ATOM 5148 C CA . LYS A 1 617 ? -53.313 -9.737 22.086 1.00 24.78 617 LYS A CA 1
ATOM 5149 C C . LYS A 1 617 ? -53.499 -10.934 21.148 1.00 24.78 617 LYS A C 1
ATOM 5151 O O . LYS A 1 617 ? -52.695 -11.181 20.257 1.00 24.78 617 LYS A O 1
ATOM 5156 N N . SER A 1 618 ? -54.587 -11.667 21.346 1.00 30.45 618 SER A N 1
ATOM 5157 C CA . SER A 1 618 ? -55.084 -12.695 20.434 1.00 30.45 618 SER A CA 1
ATOM 5158 C C . SER A 1 618 ? -55.381 -12.100 19.051 1.00 30.45 618 SER A C 1
ATOM 5160 O O . SER A 1 618 ? -56.230 -11.218 18.932 1.00 30.45 618 SER A O 1
ATOM 5162 N N . SER A 1 619 ? -54.700 -12.585 18.010 1.00 25.80 619 SER A N 1
ATOM 5163 C CA . SER A 1 619 ? -55.105 -12.396 16.611 1.00 25.80 619 SER A CA 1
ATOM 5164 C C . SER A 1 619 ? -54.530 -13.514 15.739 1.00 25.80 619 SER A C 1
ATOM 5166 O O . SER A 1 619 ? -53.347 -13.835 15.830 1.00 25.80 619 SER A O 1
ATOM 5168 N N . ILE A 1 620 ? -55.390 -14.136 14.932 1.00 30.28 620 ILE A N 1
ATOM 5169 C CA . ILE A 1 620 ? -55.013 -15.106 13.898 1.00 30.28 620 ILE A CA 1
ATOM 5170 C C . ILE A 1 620 ? -54.929 -14.335 12.580 1.00 30.28 620 ILE A C 1
ATOM 5172 O O . ILE A 1 620 ? -55.836 -13.571 12.252 1.00 30.28 620 ILE A O 1
ATOM 5176 N N . LYS A 1 621 ? -53.819 -14.499 11.856 1.00 31.09 621 LYS A N 1
ATOM 5177 C CA . LYS A 1 621 ? -53.593 -13.912 10.531 1.00 31.09 621 LYS A CA 1
ATOM 5178 C C . LYS A 1 621 ? -54.139 -14.894 9.488 1.00 31.09 621 LYS A C 1
ATOM 5180 O O . LYS A 1 621 ? -53.715 -16.043 9.484 1.00 31.09 621 LYS A O 1
ATOM 5185 N N . ILE A 1 622 ? -55.070 -14.456 8.641 1.00 38.38 622 ILE A N 1
ATOM 5186 C CA . ILE A 1 622 ? -55.520 -15.207 7.458 1.00 38.38 622 ILE A CA 1
ATOM 5187 C C . ILE A 1 622 ? -54.726 -14.636 6.284 1.00 38.38 622 ILE A C 1
ATOM 5189 O O . ILE A 1 622 ? -54.983 -13.507 5.867 1.00 38.38 622 ILE A O 1
ATOM 5193 N N . LEU A 1 623 ? -53.706 -15.363 5.841 1.00 37.81 623 LEU A N 1
ATOM 5194 C CA . LEU A 1 623 ? -52.985 -15.085 4.602 1.00 37.81 623 LEU A CA 1
ATOM 5195 C C . LEU A 1 623 ? -53.445 -16.134 3.589 1.00 37.81 623 LEU A C 1
ATOM 5197 O O . LEU A 1 623 ? -53.416 -17.320 3.897 1.00 37.81 623 LEU A O 1
ATOM 5201 N N . ASP A 1 624 ? -53.899 -15.648 2.441 1.00 47.12 624 ASP A N 1
ATOM 5202 C CA . ASP A 1 624 ? -54.061 -16.383 1.184 1.00 47.12 624 ASP A CA 1
ATOM 5203 C C . ASP A 1 624 ? -55.241 -17.363 1.105 1.00 47.12 624 ASP A C 1
ATOM 5205 O O . ASP A 1 624 ? -55.143 -18.572 1.283 1.00 47.12 624 ASP A O 1
ATOM 5209 N N . LEU A 1 625 ? -56.406 -16.784 0.792 1.00 43.44 625 LEU A N 1
ATOM 5210 C CA . LEU A 1 625 ? -57.575 -17.508 0.280 1.00 43.44 625 LEU A CA 1
ATOM 5211 C C . LEU A 1 625 ? -57.504 -17.739 -1.241 1.00 43.44 625 LEU A C 1
ATOM 5213 O O . LEU A 1 625 ? -58.367 -18.428 -1.760 1.00 43.44 625 LEU A O 1
ATOM 5217 N N . TYR A 1 626 ? -56.526 -17.166 -1.944 1.00 45.16 626 TYR A N 1
ATOM 5218 C CA . TYR A 1 626 ? -56.426 -17.187 -3.406 1.00 45.16 626 TYR A CA 1
ATOM 5219 C C . TYR A 1 626 ? -55.162 -17.928 -3.843 1.00 45.16 626 TYR A C 1
ATOM 5221 O O . TYR A 1 626 ? -54.164 -17.892 -3.121 1.00 45.16 626 TYR A O 1
ATOM 5229 N N . ASP A 1 627 ? -55.222 -18.605 -4.989 1.00 41.75 627 ASP A N 1
ATOM 5230 C CA . ASP A 1 627 ? -54.072 -19.283 -5.593 1.00 41.75 627 ASP A CA 1
ATOM 5231 C C . ASP A 1 627 ? -52.929 -18.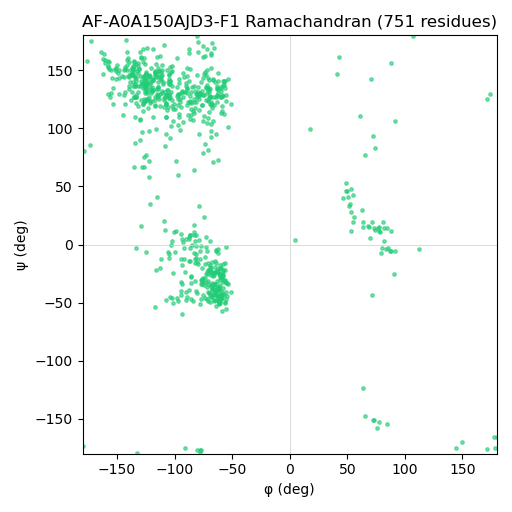274 -5.812 1.00 41.75 627 ASP A C 1
ATOM 5233 O O . ASP A 1 627 ? -53.149 -17.157 -6.290 1.00 41.75 627 ASP A O 1
ATOM 5237 N N . SER A 1 628 ? -51.697 -18.645 -5.451 1.00 44.53 628 SER A N 1
ATOM 5238 C CA . SER A 1 628 ? -50.538 -17.751 -5.549 1.00 44.53 628 SER A CA 1
ATOM 5239 C C . SER A 1 628 ? -50.208 -17.352 -6.992 1.00 44.53 628 SER A C 1
ATOM 5241 O O . SER A 1 628 ? -49.510 -16.362 -7.206 1.00 44.53 628 SER A O 1
ATOM 5243 N N . ASN A 1 629 ? -50.752 -18.062 -7.987 1.00 45.66 629 ASN A N 1
ATOM 5244 C CA . ASN A 1 629 ? -50.549 -17.756 -9.404 1.00 45.66 629 ASN A CA 1
ATOM 5245 C C . ASN A 1 629 ? -51.744 -17.091 -10.103 1.00 45.66 629 ASN A C 1
ATOM 5247 O O . ASN A 1 629 ? -51.570 -16.579 -11.210 1.00 45.66 629 ASN A O 1
ATOM 5251 N N . ASP A 1 630 ? -52.927 -17.047 -9.483 1.00 41.00 630 ASP A N 1
ATOM 5252 C CA . ASP A 1 630 ? -54.096 -16.361 -10.035 1.00 41.00 630 ASP A CA 1
ATOM 5253 C C . ASP A 1 630 ? -54.928 -15.728 -8.913 1.00 41.00 630 ASP A C 1
ATOM 5255 O O . ASP A 1 630 ? -55.580 -16.393 -8.111 1.00 41.00 630 ASP A O 1
ATOM 5259 N N . THR A 1 631 ? -54.933 -14.394 -8.871 1.00 48.56 631 THR A N 1
ATOM 5260 C CA . THR A 1 631 ? -55.604 -13.613 -7.812 1.00 48.56 631 THR A CA 1
ATOM 5261 C C . THR A 1 631 ? -57.135 -13.690 -7.858 1.00 48.56 631 THR A C 1
ATOM 5263 O O . THR A 1 631 ? -57.806 -13.017 -7.073 1.00 48.56 631 THR A O 1
ATOM 5266 N N . THR A 1 632 ? -57.699 -14.482 -8.774 1.00 43.66 632 THR A N 1
ATOM 5267 C CA . THR A 1 632 ? -59.143 -14.605 -8.988 1.00 43.66 632 THR A CA 1
ATOM 5268 C C . THR A 1 632 ? -59.738 -15.958 -8.594 1.00 43.66 632 THR A C 1
ATOM 5270 O O . THR A 1 632 ? -60.959 -16.038 -8.452 1.00 43.66 632 THR A O 1
ATOM 5273 N N . GLU A 1 633 ? -58.925 -16.989 -8.333 1.00 44.88 633 GLU A N 1
ATOM 5274 C CA . GLU A 1 633 ? -59.409 -18.334 -7.988 1.00 44.88 633 GLU A CA 1
ATOM 5275 C C . GLU A 1 633 ? -59.065 -18.692 -6.530 1.00 44.88 633 GLU A C 1
ATOM 5277 O O . GLU A 1 633 ? -57.941 -18.500 -6.068 1.00 44.88 633 GLU A O 1
ATOM 5282 N N . ILE A 1 634 ? -60.062 -19.146 -5.762 1.00 52.12 634 ILE A N 1
ATOM 5283 C CA . ILE A 1 634 ? -59.926 -19.422 -4.322 1.00 52.12 634 ILE A CA 1
ATOM 5284 C C . ILE A 1 634 ? -59.413 -20.856 -4.122 1.00 52.12 634 ILE A C 1
ATOM 5286 O O . ILE A 1 634 ? -60.082 -21.797 -4.543 1.00 52.12 634 ILE A O 1
ATOM 5290 N N . ASP A 1 635 ? -58.286 -21.059 -3.426 1.00 54.09 635 ASP A N 1
ATOM 5291 C CA . ASP A 1 635 ? -57.813 -22.411 -3.073 1.00 54.09 635 ASP A CA 1
ATOM 5292 C C . ASP A 1 635 ? -58.590 -22.955 -1.862 1.00 54.09 635 ASP A C 1
ATOM 5294 O O . ASP A 1 635 ? -58.290 -22.717 -0.685 1.00 54.09 635 ASP A O 1
ATOM 5298 N N . TYR A 1 636 ? -59.630 -23.724 -2.175 1.00 57.84 636 TYR A N 1
ATOM 5299 C CA . TYR A 1 636 ? -60.570 -24.288 -1.212 1.00 57.84 636 TYR A CA 1
ATOM 5300 C C . TYR A 1 636 ? -59.944 -25.305 -0.246 1.00 57.84 636 TYR A C 1
ATOM 5302 O O . TYR A 1 636 ? -60.477 -25.514 0.847 1.00 57.84 636 TYR A O 1
ATOM 5310 N N . SER A 1 637 ? -58.826 -25.942 -0.608 1.00 52.97 637 SER A N 1
ATOM 5311 C CA . SER A 1 637 ? -58.164 -26.939 0.242 1.00 52.97 637 SER A CA 1
ATOM 5312 C C . SER A 1 637 ? -57.486 -26.286 1.454 1.00 52.97 637 SER A C 1
ATOM 5314 O O . SER A 1 637 ? -57.588 -26.782 2.583 1.00 52.97 637 SER A O 1
ATOM 5316 N N . ASN A 1 638 ? -56.916 -25.096 1.252 1.00 52.97 638 ASN A N 1
ATOM 5317 C CA . ASN A 1 638 ? -56.302 -24.287 2.302 1.00 52.97 638 ASN A CA 1
ATOM 5318 C C . ASN A 1 638 ? -57.331 -23.748 3.298 1.00 52.97 638 ASN A C 1
ATOM 5320 O O . ASN A 1 638 ? -57.053 -23.694 4.498 1.00 52.97 638 ASN A O 1
ATOM 5324 N N . PHE A 1 639 ? -58.551 -23.442 2.846 1.00 58.00 639 PHE A N 1
ATOM 5325 C CA . PHE A 1 639 ? -59.640 -23.018 3.729 1.00 58.00 639 PHE A CA 1
ATOM 5326 C C . PHE A 1 639 ? -60.012 -24.098 4.760 1.00 58.00 639 PHE A C 1
ATOM 5328 O O . PHE A 1 639 ? -60.046 -23.830 5.967 1.00 58.00 639 PHE A O 1
ATOM 5335 N N . TRP A 1 640 ? -60.252 -25.332 4.301 1.00 58.84 640 TRP A N 1
ATOM 5336 C CA . TRP A 1 640 ? -60.584 -26.451 5.189 1.00 58.84 640 TRP A CA 1
ATOM 5337 C C . TRP A 1 640 ? -59.426 -26.778 6.132 1.00 58.84 640 TRP A C 1
ATOM 5339 O O . TRP A 1 640 ? -59.647 -26.966 7.333 1.00 58.84 640 TRP A O 1
ATOM 5349 N N . ASN A 1 641 ? -58.192 -26.761 5.622 1.00 55.66 641 ASN A N 1
ATOM 5350 C CA . ASN A 1 641 ? -56.998 -26.928 6.442 1.00 55.66 641 ASN A CA 1
ATOM 5351 C C . ASN A 1 641 ? -56.909 -25.852 7.532 1.00 55.66 641 ASN A C 1
ATOM 5353 O O . ASN A 1 641 ? -56.698 -26.192 8.691 1.00 55.66 641 ASN A O 1
ATOM 5357 N N . MET A 1 642 ? -57.136 -24.578 7.225 1.00 54.41 642 MET A N 1
ATOM 5358 C CA . MET A 1 642 ? -56.971 -23.484 8.185 1.00 54.41 642 MET A CA 1
ATOM 5359 C C . MET A 1 642 ? -57.901 -23.592 9.405 1.00 54.41 642 MET A C 1
ATOM 5361 O O . MET A 1 642 ? -57.490 -23.265 10.520 1.00 54.41 642 MET A O 1
ATOM 5365 N N . PHE A 1 643 ? -59.138 -24.066 9.223 1.00 57.06 643 PHE A N 1
ATOM 5366 C CA . PHE A 1 643 ? -60.090 -24.196 10.331 1.00 57.06 643 PHE A CA 1
ATOM 5367 C C . PHE A 1 643 ? -60.008 -25.542 11.053 1.00 57.06 643 PHE A C 1
ATOM 5369 O O . PHE A 1 643 ? -60.028 -25.596 12.285 1.00 57.06 643 PHE A O 1
ATOM 5376 N N . PHE A 1 644 ? -59.927 -26.642 10.304 1.00 58.41 644 PHE A N 1
ATOM 5377 C CA . PHE A 1 644 ? -60.024 -27.976 10.891 1.00 58.41 644 PHE A CA 1
ATOM 5378 C C . PHE A 1 644 ? -58.689 -28.495 11.405 1.00 58.41 644 PHE A C 1
ATOM 5380 O O . PHE A 1 644 ? -58.695 -29.250 12.376 1.00 58.41 644 PHE A O 1
ATOM 5387 N N . THR A 1 645 ? -57.556 -28.047 10.850 1.00 57.31 645 THR A N 1
ATOM 5388 C CA . THR A 1 645 ? -56.221 -28.423 11.344 1.00 57.31 645 THR A CA 1
ATOM 5389 C C . THR A 1 645 ? -56.086 -28.090 12.830 1.00 57.31 645 THR A C 1
ATOM 5391 O O . THR A 1 645 ? -55.896 -29.032 13.594 1.00 57.31 645 THR A O 1
ATOM 5394 N N . PRO A 1 646 ? -56.299 -26.848 13.314 1.00 54.28 646 PRO A N 1
ATOM 5395 C CA . PRO A 1 646 ? -56.160 -26.544 14.741 1.00 54.28 646 PRO A CA 1
ATOM 5396 C C . PRO A 1 646 ? -57.089 -27.369 15.642 1.00 54.28 646 PRO A C 1
ATOM 5398 O O . PRO A 1 646 ? -56.664 -27.835 16.694 1.00 54.28 646 PRO A O 1
ATOM 5401 N N . ILE A 1 647 ? -58.343 -27.591 15.237 1.00 57.09 647 ILE A N 1
ATOM 5402 C CA . ILE A 1 647 ? -59.339 -28.306 16.054 1.00 57.09 647 ILE A CA 1
ATOM 5403 C C . ILE A 1 647 ? -59.010 -29.801 16.129 1.00 57.09 647 ILE A C 1
ATOM 5405 O O . ILE A 1 647 ? -58.999 -30.377 17.217 1.00 57.09 647 ILE A O 1
ATOM 5409 N N . ILE A 1 648 ? -58.702 -30.422 14.988 1.00 58.81 648 ILE A N 1
ATOM 5410 C CA . ILE A 1 648 ? -58.325 -31.837 14.900 1.00 58.81 648 ILE A CA 1
ATOM 5411 C C . ILE A 1 648 ? -57.006 -32.071 15.636 1.00 58.81 648 ILE A C 1
ATOM 5413 O O . ILE A 1 648 ? -56.906 -33.012 16.422 1.00 58.81 648 ILE A O 1
ATOM 5417 N N . HIS A 1 649 ? -56.022 -31.188 15.450 1.00 58.06 649 HIS A N 1
ATOM 5418 C CA . HIS A 1 649 ? -54.739 -31.259 16.144 1.00 58.06 649 HIS A CA 1
ATOM 5419 C C . HIS A 1 649 ? -54.929 -31.183 17.653 1.00 58.06 649 HIS A C 1
ATOM 5421 O O . HIS A 1 649 ? -54.380 -32.009 18.370 1.00 58.06 649 HIS A O 1
ATOM 5427 N N . LEU A 1 650 ? -55.749 -30.255 18.148 1.00 54.62 650 LEU A N 1
ATOM 5428 C CA . LEU A 1 650 ? -56.004 -30.119 19.580 1.00 54.62 650 LEU A CA 1
ATOM 5429 C C . LEU A 1 650 ? -56.736 -31.309 20.174 1.00 54.62 650 LEU A C 1
ATOM 5431 O O . LEU A 1 650 ? -56.364 -31.775 21.250 1.00 54.62 650 LEU A O 1
ATOM 5435 N N . ALA A 1 651 ? -57.743 -31.820 19.475 1.00 57.47 651 ALA A N 1
ATOM 5436 C CA . ALA A 1 651 ? -58.486 -32.985 19.918 1.00 57.47 651 ALA A CA 1
ATOM 5437 C C . ALA A 1 651 ? -57.572 -34.224 20.002 1.00 57.47 651 ALA A C 1
ATOM 5439 O O . ALA A 1 651 ? -57.576 -34.934 21.010 1.00 57.47 651 ALA A O 1
ATOM 5440 N N . VAL A 1 652 ? -56.721 -34.435 18.989 1.00 58.00 652 VAL A N 1
ATOM 5441 C CA . VAL A 1 652 ? -55.748 -35.539 18.938 1.00 58.00 652 VAL A CA 1
ATOM 5442 C C . VAL A 1 652 ? -54.628 -35.350 19.968 1.00 58.00 652 VAL A C 1
ATOM 5444 O O . VAL A 1 652 ? -54.315 -36.288 20.697 1.00 58.00 652 VAL A O 1
ATOM 5447 N N . LEU A 1 653 ? -54.063 -34.146 20.106 1.00 53.56 653 LEU A N 1
ATOM 5448 C CA . LEU A 1 653 ? -53.023 -33.819 21.092 1.00 53.56 653 LEU A CA 1
ATOM 5449 C C . LEU A 1 653 ? -53.504 -34.020 22.524 1.00 53.56 653 LEU A C 1
ATOM 5451 O O . LEU A 1 653 ? -52.775 -34.565 23.352 1.00 53.56 653 LEU A O 1
ATOM 5455 N N . LYS A 1 654 ? -54.735 -33.602 22.822 1.00 55.69 654 LYS A N 1
ATOM 5456 C CA . LYS A 1 654 ? -55.349 -33.766 24.138 1.00 55.69 654 LYS A CA 1
ATOM 5457 C C . LYS A 1 654 ? -55.513 -35.241 24.486 1.00 55.69 654 LYS A C 1
ATOM 5459 O O . LYS A 1 654 ? -55.255 -35.606 25.627 1.00 55.69 654 LYS A O 1
ATOM 5464 N N . GLU A 1 655 ? -55.869 -36.101 23.533 1.00 56.88 655 GLU A N 1
ATOM 5465 C CA . GLU A 1 655 ? -55.885 -37.545 23.784 1.00 56.88 655 GLU A CA 1
ATOM 5466 C C . GLU A 1 655 ? -54.478 -38.146 23.863 1.00 56.88 655 GLU A C 1
ATOM 5468 O O . GLU A 1 655 ? -54.202 -38.864 24.815 1.00 56.88 655 GLU A O 1
ATOM 5473 N N . VAL A 1 656 ? -53.555 -37.837 22.948 1.00 54.03 656 VAL A N 1
ATOM 5474 C CA . VAL A 1 656 ? -52.215 -38.456 22.922 1.00 54.03 656 VAL A CA 1
ATOM 5475 C C . VAL A 1 656 ? -51.346 -38.028 24.112 1.00 54.03 656 VAL A C 1
ATOM 5477 O O . VAL A 1 656 ? -50.722 -38.874 24.749 1.00 54.03 656 VAL A O 1
ATOM 5480 N N . LEU A 1 657 ? -51.316 -36.736 24.452 1.00 50.44 657 LEU A N 1
ATOM 5481 C CA . LEU A 1 657 ? -50.424 -36.173 25.477 1.00 50.44 657 LEU A CA 1
ATOM 5482 C C . LEU A 1 657 ? -50.989 -36.218 26.901 1.00 50.44 657 LEU A C 1
ATOM 5484 O O . LEU A 1 657 ? -50.245 -35.977 27.858 1.00 50.44 657 LEU A O 1
ATOM 5488 N N . LEU A 1 658 ? -52.293 -36.463 27.062 1.00 49.25 658 LEU A N 1
ATOM 5489 C CA . LEU A 1 658 ? -52.926 -36.620 28.377 1.00 49.25 658 LEU A CA 1
ATOM 5490 C C . LEU A 1 658 ? -53.268 -38.075 28.701 1.00 49.25 658 LEU A C 1
ATOM 5492 O O . LEU A 1 658 ? -53.668 -38.349 29.834 1.00 49.25 658 LEU A O 1
ATOM 5496 N N . HIS A 1 659 ? -53.100 -39.021 27.767 1.00 49.56 659 HIS A N 1
ATOM 5497 C CA . HIS A 1 659 ? -53.330 -40.425 28.085 1.00 49.56 659 HIS A CA 1
ATOM 5498 C C . HIS A 1 659 ? -52.238 -40.949 29.037 1.00 49.56 659 HIS A C 1
ATOM 5500 O O . HIS A 1 659 ? -51.049 -40.888 28.705 1.00 49.56 659 HIS A O 1
ATOM 5506 N N . PRO A 1 660 ? -52.596 -41.567 30.180 1.00 47.88 660 PRO A N 1
ATOM 5507 C CA . PRO A 1 660 ? -51.623 -42.067 31.158 1.00 47.88 660 PRO A CA 1
ATOM 5508 C C . PRO A 1 660 ? -50.598 -43.056 30.578 1.00 47.88 660 PRO A C 1
ATOM 5510 O O . PRO A 1 660 ? -49.455 -43.103 31.036 1.00 47.88 660 PRO A O 1
ATOM 5513 N N . GLN A 1 661 ? -51.007 -43.813 29.553 1.00 48.47 661 GLN A N 1
ATOM 5514 C CA . GLN A 1 661 ? -50.196 -44.832 28.873 1.00 48.47 661 GLN A CA 1
ATOM 5515 C C . GLN A 1 661 ? -49.091 -44.270 27.961 1.00 48.47 661 GLN A C 1
ATOM 5517 O O . GLN A 1 661 ? -48.169 -45.002 27.623 1.00 48.47 661 GLN A O 1
ATOM 5522 N N . TYR A 1 662 ? -49.151 -42.986 27.588 1.00 50.69 662 TYR A N 1
ATOM 5523 C CA . TYR A 1 662 ? -48.185 -42.343 26.685 1.00 50.69 662 TYR A CA 1
ATOM 5524 C C . TYR A 1 662 ? -47.272 -41.340 27.400 1.00 50.69 662 TYR A C 1
ATOM 5526 O O . TYR A 1 662 ? -46.626 -40.521 26.763 1.00 50.69 662 TYR A O 1
ATOM 5534 N N . ASN A 1 663 ? -47.135 -41.435 28.728 1.00 51.12 663 ASN A N 1
ATOM 5535 C CA . ASN A 1 663 ? -46.187 -40.623 29.507 1.00 51.12 663 ASN A CA 1
ATOM 5536 C C . ASN A 1 663 ? -44.698 -40.879 29.168 1.00 51.12 663 ASN A C 1
ATOM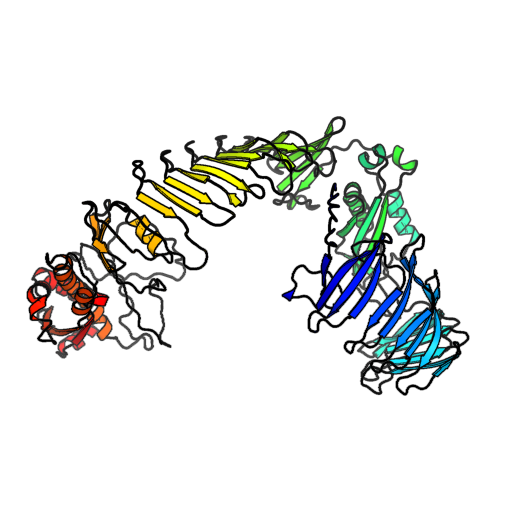 5538 O O . ASN A 1 663 ? -43.821 -40.205 29.711 1.00 51.12 663 ASN A O 1
ATOM 5542 N N . TYR A 1 664 ? -44.410 -41.867 28.317 1.00 53.12 664 TYR A N 1
ATOM 5543 C CA . TYR A 1 664 ? -43.102 -42.167 27.745 1.00 53.12 664 TYR A CA 1
ATOM 5544 C C . TYR A 1 664 ? -43.304 -42.936 26.431 1.00 53.12 664 TYR A C 1
ATOM 5546 O O . TYR A 1 664 ? -44.003 -43.949 26.421 1.00 53.12 664 TYR A O 1
ATOM 5554 N N . LEU A 1 665 ? -42.698 -42.470 25.335 1.00 55.06 665 LEU A N 1
ATOM 5555 C CA . LEU A 1 665 ? -42.663 -43.197 24.065 1.00 55.06 665 LEU A CA 1
ATOM 5556 C C . LEU A 1 665 ? -41.240 -43.693 23.818 1.00 55.06 665 LEU A C 1
ATOM 5558 O O . LEU A 1 665 ? -40.303 -42.903 23.700 1.00 55.06 665 LEU A O 1
ATOM 5562 N N . ASP A 1 666 ? -41.086 -45.010 23.736 1.00 55.94 666 ASP A N 1
ATOM 5563 C CA . ASP A 1 666 ? -39.864 -45.620 23.231 1.00 55.94 666 ASP A CA 1
ATOM 5564 C C . ASP A 1 666 ? -39.848 -45.607 21.689 1.00 55.94 666 ASP A C 1
ATOM 5566 O O . ASP A 1 666 ? -40.750 -45.092 21.019 1.00 55.94 666 ASP A O 1
ATOM 5570 N N . LYS A 1 667 ? -38.812 -46.200 21.093 1.00 53.28 667 LYS A N 1
ATOM 5571 C CA . LYS A 1 667 ? -38.671 -46.273 19.633 1.00 53.28 667 LYS A CA 1
ATOM 5572 C C . LYS A 1 667 ? -39.859 -46.972 18.943 1.00 53.28 667 LYS A C 1
ATOM 5574 O O . LYS A 1 667 ? -40.159 -46.640 17.797 1.00 53.28 667 LYS A O 1
ATOM 5579 N N . ALA A 1 668 ? -40.513 -47.933 19.598 1.00 55.16 668 ALA A N 1
ATOM 5580 C CA . ALA A 1 668 ? -41.660 -48.654 19.050 1.00 55.16 668 ALA A CA 1
ATOM 5581 C C . ALA A 1 668 ? -42.954 -47.837 19.196 1.00 55.16 668 ALA A C 1
ATOM 5583 O O . ALA A 1 668 ? -43.706 -47.714 18.231 1.00 55.16 668 ALA A O 1
ATOM 5584 N N . GLY A 1 669 ? -43.158 -47.193 20.346 1.00 58.34 669 GLY A N 1
ATOM 5585 C CA . GLY A 1 669 ? -44.251 -46.255 20.593 1.00 58.34 669 GLY A CA 1
ATOM 5586 C C . GLY A 1 669 ? -44.248 -45.084 19.609 1.00 58.34 669 GLY A C 1
ATOM 5587 O O . GLY A 1 669 ? -45.288 -44.775 19.033 1.00 58.34 669 GLY A O 1
ATOM 5588 N N . MET A 1 670 ? -43.074 -44.513 19.314 1.00 55.53 670 MET A N 1
ATOM 5589 C CA . MET A 1 670 ? -42.925 -43.457 18.298 1.00 55.53 670 MET A CA 1
ATOM 5590 C C . MET A 1 670 ? -43.348 -43.912 16.892 1.00 55.53 670 MET A C 1
ATOM 5592 O O . MET A 1 670 ? -43.844 -43.110 16.106 1.00 55.53 670 MET A O 1
ATOM 5596 N N . LYS A 1 671 ? -43.190 -45.201 16.563 1.00 54.22 671 LYS A N 1
ATOM 5597 C CA . LYS A 1 671 ? -43.601 -45.761 15.266 1.00 54.22 671 LYS A CA 1
ATOM 5598 C C . LYS A 1 671 ? -45.119 -45.964 15.181 1.00 54.22 671 LYS A C 1
ATOM 5600 O O . LYS A 1 671 ? -45.686 -45.777 14.113 1.00 54.22 671 LYS A O 1
ATOM 5605 N N . THR A 1 672 ? -45.768 -46.303 16.295 1.00 54.84 672 THR A N 1
ATOM 5606 C CA . THR A 1 672 ? -47.231 -46.468 16.402 1.00 54.84 672 THR A CA 1
ATOM 5607 C C . THR A 1 672 ? -47.977 -45.136 16.327 1.00 54.84 672 THR A C 1
ATOM 5609 O O . THR A 1 672 ? -49.071 -45.073 15.772 1.00 54.84 672 THR A O 1
ATOM 5612 N N . VAL A 1 673 ? -47.378 -44.071 16.865 1.00 52.28 673 VAL A N 1
ATOM 5613 C CA . VAL A 1 673 ? -47.929 -42.712 16.809 1.00 52.28 673 VAL A CA 1
ATOM 5614 C C . VAL A 1 673 ? -47.856 -42.139 15.391 1.00 52.28 673 VAL A C 1
ATOM 5616 O O . VAL A 1 673 ? -48.711 -41.354 15.036 1.00 52.28 673 VAL A O 1
ATOM 5619 N N . ASN A 1 674 ? -46.939 -42.584 14.527 1.00 52.09 674 ASN A N 1
ATOM 5620 C CA . ASN A 1 674 ? -46.750 -42.052 13.168 1.00 52.09 674 ASN A CA 1
ATOM 5621 C C . ASN A 1 674 ? -47.767 -42.563 12.110 1.00 52.09 674 ASN A C 1
ATOM 5623 O O . ASN A 1 674 ? -47.413 -42.772 10.950 1.00 52.09 674 ASN A O 1
ATOM 5627 N N . ASN A 1 675 ? -49.019 -42.823 12.501 1.00 54.09 675 ASN A N 1
ATOM 5628 C CA . ASN A 1 675 ? -50.069 -43.290 11.588 1.00 54.09 675 ASN A CA 1
ATOM 5629 C C . ASN A 1 675 ? -50.830 -42.119 10.941 1.00 54.09 675 ASN A C 1
ATOM 5631 O O . ASN A 1 675 ? -50.972 -41.048 11.530 1.00 54.09 675 ASN A O 1
ATOM 5635 N N . TYR A 1 676 ? -51.353 -42.342 9.734 1.00 53.41 676 TYR A N 1
ATOM 5636 C CA . TYR A 1 676 ? -52.228 -41.392 9.045 1.00 53.41 676 TYR A CA 1
ATOM 5637 C C . TYR A 1 676 ? -53.663 -41.462 9.588 1.00 53.41 676 TYR A C 1
ATOM 5639 O O . TYR A 1 676 ? -54.259 -42.540 9.641 1.00 53.41 676 TYR A O 1
ATOM 5647 N N . LEU A 1 677 ? -54.224 -40.305 9.937 1.00 57.34 677 LEU A N 1
ATOM 5648 C CA . LEU A 1 677 ? -55.649 -40.099 10.197 1.00 57.34 677 LEU A CA 1
ATOM 5649 C C . LEU A 1 677 ? -56.242 -39.325 9.020 1.00 57.34 677 LEU A C 1
ATOM 5651 O O . LEU A 1 677 ? -55.870 -38.182 8.777 1.00 57.34 677 LEU A O 1
ATOM 5655 N N . GLY A 1 678 ? -57.162 -39.946 8.285 1.00 59.28 678 GLY A N 1
ATOM 5656 C CA . GLY A 1 678 ? -57.951 -39.252 7.266 1.00 59.28 678 GLY A CA 1
ATOM 5657 C C . GLY A 1 678 ? -59.318 -38.857 7.816 1.00 59.28 678 GLY A C 1
ATOM 5658 O O . GLY A 1 678 ? -59.983 -39.680 8.455 1.00 59.28 678 GLY A O 1
ATOM 5659 N N . PHE A 1 679 ? -59.752 -37.631 7.544 1.00 65.06 679 PHE A N 1
ATOM 5660 C CA . PHE A 1 679 ? -61.092 -37.134 7.840 1.00 65.06 679 PHE A CA 1
ATOM 5661 C C . PHE A 1 679 ? -61.768 -36.668 6.555 1.00 65.06 679 PHE A C 1
ATOM 5663 O O . PHE A 1 679 ? -61.130 -36.093 5.683 1.00 65.06 679 PHE A O 1
ATOM 5670 N N . VAL A 1 680 ? -63.076 -36.872 6.461 1.00 67.12 680 VAL A N 1
ATOM 5671 C CA . VAL A 1 680 ? -63.916 -36.257 5.432 1.00 67.12 680 VAL A CA 1
ATOM 5672 C C . VAL A 1 680 ? -64.888 -35.322 6.126 1.00 67.12 680 VAL A C 1
ATOM 5674 O O . VAL A 1 680 ? -65.558 -35.717 7.082 1.00 67.12 680 VAL A O 1
ATOM 5677 N N . ILE A 1 681 ? -64.946 -34.081 5.666 1.00 70.62 681 ILE A N 1
ATOM 5678 C CA . ILE A 1 681 ? -65.767 -33.021 6.235 1.00 70.62 681 ILE A CA 1
ATOM 5679 C C . ILE A 1 681 ? -66.878 -32.699 5.247 1.00 70.62 681 ILE A C 1
ATOM 5681 O O . ILE A 1 681 ? -66.643 -32.477 4.060 1.00 70.62 681 ILE A O 1
ATOM 5685 N N . LYS A 1 682 ? -68.104 -32.657 5.762 1.00 72.12 682 LYS A N 1
ATOM 5686 C CA . LYS A 1 682 ? -69.291 -32.239 5.029 1.00 72.12 682 LYS A CA 1
ATOM 5687 C C . LYS A 1 682 ? -69.928 -31.052 5.730 1.00 72.12 682 LYS A C 1
ATOM 5689 O O . LYS A 1 682 ? -70.274 -31.150 6.907 1.00 72.12 682 LYS A O 1
ATOM 5694 N N . TYR A 1 683 ? -70.089 -29.952 5.009 1.00 73.94 683 TYR A N 1
ATOM 5695 C CA . TYR A 1 683 ? -70.704 -28.736 5.526 1.00 73.94 683 TYR A CA 1
ATOM 5696 C C . TYR A 1 683 ? -72.187 -28.663 5.177 1.00 73.94 683 TYR A C 1
ATOM 5698 O O . TYR A 1 683 ? -72.597 -29.010 4.072 1.00 73.94 683 TYR A O 1
ATOM 5706 N N . ASP A 1 684 ? -72.982 -28.218 6.146 1.00 73.44 684 ASP A N 1
ATOM 5707 C CA . ASP A 1 684 ? -74.389 -27.886 5.990 1.00 73.44 684 ASP A CA 1
ATOM 5708 C C . ASP A 1 684 ? -74.529 -26.352 5.943 1.00 73.44 684 ASP A C 1
ATOM 5710 O O . ASP A 1 684 ? -74.482 -25.692 6.990 1.00 73.44 684 ASP A O 1
ATOM 5714 N N . PRO A 1 685 ? -74.704 -25.769 4.743 1.00 65.44 685 PRO A N 1
ATOM 5715 C CA . PRO A 1 685 ? -74.788 -24.322 4.561 1.00 65.44 685 PRO A CA 1
ATOM 5716 C C . PRO A 1 685 ? -76.056 -23.705 5.152 1.00 65.44 685 PRO A C 1
ATOM 5718 O O . PRO A 1 685 ? -76.065 -22.514 5.457 1.00 65.44 685 PRO A O 1
ATOM 5721 N N . ILE A 1 686 ? -77.127 -24.487 5.323 1.00 67.88 686 ILE A N 1
ATOM 5722 C CA . ILE A 1 686 ? -78.415 -23.992 5.821 1.00 67.88 686 ILE A CA 1
ATOM 5723 C C . ILE A 1 686 ? -78.325 -23.785 7.331 1.00 67.88 686 ILE A C 1
ATOM 5725 O O . ILE A 1 686 ? -78.696 -22.732 7.846 1.00 67.88 686 ILE A O 1
ATOM 5729 N N . ASN A 1 687 ? -77.776 -24.775 8.035 1.00 73.25 687 ASN A N 1
ATOM 5730 C CA . ASN A 1 687 ? -77.640 -24.743 9.491 1.00 73.25 687 ASN A CA 1
ATOM 5731 C C . ASN A 1 687 ? -76.300 -24.152 9.965 1.00 73.25 687 ASN A C 1
ATOM 5733 O O . ASN A 1 687 ? -76.073 -24.027 11.172 1.00 73.25 687 ASN A O 1
ATOM 5737 N N . LYS A 1 688 ? -75.411 -23.798 9.023 1.00 71.75 688 LYS A N 1
ATOM 5738 C CA . LYS A 1 688 ? -74.025 -23.369 9.268 1.00 71.75 688 LYS A CA 1
ATOM 5739 C C . LYS A 1 688 ? -73.279 -24.350 10.182 1.00 71.75 688 LYS A C 1
ATOM 5741 O O . LYS A 1 688 ? -72.541 -23.946 11.078 1.00 71.75 688 LYS A O 1
ATOM 5746 N N . ASP A 1 689 ? -73.501 -25.642 9.966 1.00 76.19 689 ASP A N 1
ATOM 5747 C CA . ASP A 1 689 ? -72.965 -26.741 10.777 1.00 76.19 689 ASP A CA 1
ATOM 5748 C C . ASP A 1 689 ? -72.075 -27.650 9.919 1.00 76.19 689 ASP A C 1
ATOM 5750 O O . ASP A 1 689 ? -72.064 -27.548 8.696 1.00 76.19 689 ASP A O 1
ATOM 5754 N N . TYR A 1 690 ? -71.319 -28.549 10.538 1.00 79.44 690 TYR A N 1
ATOM 5755 C CA 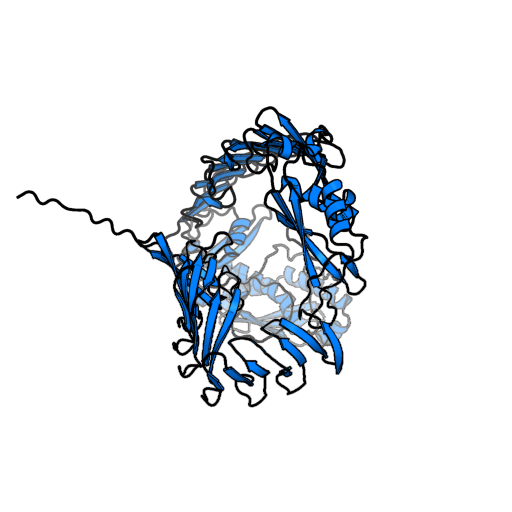. TYR A 1 690 ? -70.501 -29.526 9.824 1.00 79.44 690 TYR A CA 1
ATOM 5756 C C . TYR A 1 690 ? -70.624 -30.926 10.425 1.00 79.44 690 TYR A C 1
ATOM 5758 O O . TYR A 1 690 ? -70.963 -31.121 11.596 1.00 79.44 690 TYR A O 1
ATOM 5766 N N . LYS A 1 691 ? -70.310 -31.925 9.602 1.00 75.62 691 LYS A N 1
ATOM 5767 C CA . LYS A 1 691 ? -70.116 -33.316 10.006 1.00 75.62 691 LYS A CA 1
ATOM 5768 C C . LYS A 1 691 ? -68.736 -33.763 9.568 1.00 75.62 691 LYS A C 1
ATOM 5770 O O . LYS A 1 691 ? -68.375 -33.597 8.407 1.00 75.62 691 LYS A O 1
ATOM 5775 N N . VAL A 1 692 ? -67.989 -34.363 10.482 1.00 73.38 692 VAL A N 1
ATOM 5776 C CA . VAL A 1 692 ? -66.714 -35.009 10.170 1.00 73.38 692 VAL A CA 1
ATOM 5777 C C . VAL A 1 692 ? -66.939 -36.515 10.197 1.00 73.38 692 VAL A C 1
ATOM 5779 O O . VAL A 1 692 ? -67.656 -37.005 11.062 1.00 73.38 692 VAL A O 1
ATOM 5782 N N . ARG A 1 693 ? -66.346 -37.269 9.272 1.00 71.94 693 ARG A N 1
ATOM 5783 C CA . ARG A 1 693 ? -66.284 -38.738 9.307 1.00 71.94 693 ARG A CA 1
ATOM 5784 C C . ARG A 1 693 ? -64.840 -39.205 9.163 1.00 71.94 693 ARG A C 1
ATOM 5786 O O . ARG A 1 693 ? -64.051 -38.574 8.471 1.00 71.94 693 ARG A O 1
ATOM 5793 N N . LEU A 1 694 ? -64.490 -40.298 9.832 1.00 67.19 694 LEU A N 1
ATOM 5794 C CA . LEU A 1 694 ? -63.153 -40.890 9.761 1.00 67.19 694 LEU A CA 1
ATOM 5795 C C . LEU A 1 694 ? -63.031 -41.773 8.517 1.00 67.19 694 LEU A C 1
ATOM 5797 O O . LEU A 1 694 ? -63.885 -42.622 8.269 1.00 67.19 694 LEU A O 1
ATOM 5801 N N . TYR A 1 695 ? -61.949 -41.592 7.769 1.00 60.62 695 TYR A N 1
ATOM 5802 C CA . TYR A 1 695 ? -61.641 -42.363 6.565 1.00 60.62 695 TYR A CA 1
ATOM 5803 C C . TYR A 1 695 ? -60.971 -43.713 6.893 1.00 60.62 695 TYR A C 1
ATOM 5805 O O . TYR A 1 695 ? -61.187 -44.707 6.207 1.00 60.62 695 TYR A O 1
ATOM 5813 N N . THR A 1 696 ? -60.189 -43.792 7.979 1.00 57.66 696 THR A N 1
ATOM 5814 C CA . THR A 1 696 ? -59.401 -44.988 8.346 1.00 57.66 696 THR A CA 1
ATOM 5815 C C . THR A 1 696 ? -59.990 -45.772 9.538 1.00 57.66 696 THR A C 1
ATOM 5817 O O . THR A 1 696 ? -59.985 -45.248 10.658 1.00 57.66 696 THR A O 1
ATOM 5820 N N . PRO A 1 697 ? -60.389 -47.056 9.379 1.00 51.41 697 PRO A N 1
ATOM 5821 C CA . PRO A 1 697 ? -61.052 -47.842 10.434 1.00 51.41 697 PRO A CA 1
ATOM 5822 C C . PRO A 1 697 ? -60.204 -48.116 11.689 1.00 51.41 697 PRO A C 1
ATOM 5824 O O . PRO A 1 697 ? -60.737 -48.151 12.795 1.00 51.41 697 PRO A O 1
ATOM 5827 N N . LYS A 1 698 ? -58.880 -48.299 11.545 1.00 54.84 698 LYS A N 1
ATOM 5828 C CA . LYS A 1 698 ? -57.983 -48.637 12.673 1.00 54.84 698 LYS A CA 1
ATOM 5829 C C . LYS A 1 698 ? -57.636 -47.441 13.569 1.00 54.84 698 LYS A C 1
ATOM 5831 O O . LYS A 1 698 ? -57.496 -47.620 14.773 1.00 54.84 698 LYS A O 1
ATOM 5836 N N . GLY A 1 699 ? -57.523 -46.234 13.008 1.00 53.62 699 GLY A N 1
ATOM 5837 C CA . GLY A 1 699 ? -57.275 -45.007 13.782 1.00 53.62 699 GLY A CA 1
ATOM 5838 C C . GLY A 1 699 ? -58.523 -44.504 14.514 1.00 53.62 699 GLY A C 1
ATOM 5839 O O . GLY A 1 699 ? -58.426 -43.983 15.620 1.00 53.62 699 GLY A O 1
ATOM 5840 N N . GLY A 1 700 ? -59.711 -44.733 13.945 1.00 55.28 700 GLY A N 1
ATOM 5841 C CA . GLY A 1 700 ? -60.972 -44.236 14.499 1.00 55.28 700 GLY A CA 1
ATOM 5842 C C . GLY A 1 700 ? -61.384 -44.826 15.851 1.00 55.28 700 GLY A C 1
ATOM 5843 O O . GLY A 1 700 ? -62.065 -44.155 16.620 1.00 55.28 700 GLY A O 1
ATOM 5844 N N . GLN A 1 701 ? -60.951 -46.049 16.179 1.00 57.69 701 GLN A N 1
ATOM 5845 C CA . GLN A 1 701 ? -61.197 -46.637 17.504 1.00 57.69 701 GLN A CA 1
ATOM 5846 C C . GLN A 1 701 ? -60.264 -46.078 18.589 1.00 57.69 701 GLN A C 1
ATOM 5848 O O . GLN A 1 701 ? -60.672 -45.995 19.745 1.00 57.69 701 GLN A O 1
ATOM 5853 N N . LEU A 1 702 ? -59.038 -45.682 18.226 1.00 55.75 702 LEU A N 1
ATOM 5854 C CA . LEU A 1 702 ? -58.037 -45.151 19.159 1.00 55.75 702 LEU A CA 1
ATOM 5855 C C . LEU A 1 702 ? -58.332 -43.713 19.604 1.00 55.75 702 LEU A C 1
ATOM 5857 O O . LEU A 1 702 ? -57.966 -43.358 20.719 1.00 55.75 702 LEU A O 1
ATOM 5861 N N . TYR A 1 703 ? -58.995 -42.917 18.756 1.00 63.38 703 TYR A N 1
ATOM 5862 C CA . TYR A 1 703 ? -59.170 -41.470 18.955 1.00 63.38 703 TYR A CA 1
ATOM 5863 C C . TYR A 1 703 ? -60.641 -41.032 19.004 1.00 63.38 703 TYR A C 1
ATOM 5865 O O . TYR A 1 703 ? -61.040 -39.985 18.485 1.00 63.38 703 TYR A O 1
ATOM 5873 N N . LYS A 1 704 ? -61.491 -41.889 19.577 1.00 65.25 704 LYS A N 1
ATOM 5874 C CA . LYS A 1 704 ? -62.944 -41.700 19.581 1.00 65.25 704 LYS A CA 1
ATOM 5875 C C . LYS A 1 704 ? -63.365 -40.425 20.324 1.00 65.25 704 LYS A C 1
ATOM 5877 O O . LYS A 1 704 ? -64.257 -39.731 19.843 1.00 65.25 704 LYS A O 1
ATOM 5882 N N . LYS A 1 705 ? -62.725 -40.076 21.450 1.00 63.25 705 LYS A N 1
ATOM 5883 C CA . LYS A 1 705 ? -63.109 -38.865 22.199 1.00 63.25 705 LYS A CA 1
ATOM 5884 C C . LYS A 1 705 ? -62.621 -37.597 21.516 1.00 63.25 705 LYS A C 1
ATOM 5886 O O . LYS A 1 705 ? -63.321 -36.593 21.579 1.00 63.25 705 LYS A O 1
ATOM 5891 N N . ALA A 1 706 ? -61.473 -37.636 20.835 1.00 62.59 706 ALA A N 1
ATOM 5892 C CA . ALA A 1 706 ? -61.039 -36.527 19.989 1.00 62.59 706 ALA A CA 1
ATOM 5893 C C . ALA A 1 706 ? -62.096 -36.217 18.912 1.00 62.59 706 ALA A C 1
ATOM 5895 O O . ALA A 1 706 ? -62.470 -35.067 18.693 1.00 62.59 706 ALA A O 1
ATOM 5896 N N . PHE A 1 707 ? -62.651 -37.260 18.293 1.00 68.56 707 PHE A N 1
ATOM 5897 C CA . PHE A 1 707 ? -63.724 -37.125 17.313 1.00 68.56 707 PHE A CA 1
ATOM 5898 C C . PHE A 1 707 ? -65.049 -36.616 17.914 1.00 68.56 707 PHE A C 1
ATOM 5900 O O . PHE A 1 707 ? -65.749 -35.825 17.279 1.00 68.56 707 PHE A O 1
ATOM 5907 N N . GLU A 1 708 ? -65.390 -37.016 19.140 1.00 72.25 708 GLU A N 1
ATOM 5908 C CA . GLU A 1 708 ? -66.546 -36.480 19.876 1.00 72.25 708 GLU A CA 1
ATOM 5909 C C . GLU A 1 708 ? -66.360 -34.991 20.241 1.00 72.25 708 GLU A C 1
ATOM 5911 O O . GLU A 1 708 ? -67.304 -34.211 20.116 1.00 72.25 708 GLU A O 1
ATOM 5916 N N . ASP A 1 709 ? -65.144 -34.572 20.617 1.00 70.81 709 ASP A N 1
ATOM 5917 C CA . ASP A 1 709 ? -64.817 -33.184 20.989 1.00 70.81 709 ASP A CA 1
ATOM 5918 C C . ASP A 1 709 ? -64.876 -32.225 19.790 1.00 70.81 709 ASP A C 1
ATOM 5920 O O . ASP A 1 709 ? -65.360 -31.096 19.914 1.00 70.81 709 ASP A O 1
ATOM 5924 N N . ILE A 1 710 ? -64.475 -32.685 18.597 1.00 70.69 710 ILE A N 1
ATOM 5925 C CA . ILE A 1 710 ? -64.675 -31.948 17.337 1.00 70.69 710 ILE A CA 1
ATOM 5926 C C . ILE A 1 710 ? -66.160 -31.593 17.169 1.00 70.69 710 ILE A C 1
ATOM 5928 O O . ILE A 1 710 ? -66.492 -30.446 16.897 1.00 70.69 710 ILE A O 1
ATOM 5932 N N . HIS A 1 711 ? -67.069 -32.531 17.437 1.00 75.62 711 HIS A N 1
ATOM 5933 C CA . HIS A 1 711 ? -68.513 -32.306 17.327 1.00 75.62 711 HIS A CA 1
ATOM 5934 C C . HIS A 1 711 ? -69.136 -31.599 18.545 1.00 75.62 711 HIS A C 1
ATOM 5936 O O . HIS A 1 711 ? -70.366 -31.490 18.620 1.00 75.62 711 HIS A O 1
ATOM 5942 N N . SER A 1 712 ? -68.330 -31.113 19.496 1.00 78.25 712 SER A N 1
ATOM 5943 C CA . SER A 1 712 ? -68.839 -30.472 20.707 1.00 78.25 712 SER A CA 1
ATOM 5944 C C . SER A 1 712 ? -69.651 -29.203 20.392 1.00 78.25 712 SER A C 1
ATOM 5946 O O . SER A 1 712 ? -69.322 -28.460 19.459 1.00 78.25 712 SER A O 1
ATOM 5948 N N . PRO A 1 713 ? -70.685 -28.878 21.199 1.00 74.31 713 PRO A N 1
ATOM 5949 C CA . PRO A 1 713 ? -71.486 -27.663 21.012 1.00 74.31 713 PRO A CA 1
ATOM 5950 C C . PRO A 1 713 ? -70.641 -26.382 20.967 1.00 74.31 713 PRO A C 1
ATOM 5952 O O . PRO A 1 713 ? -70.955 -25.444 20.237 1.00 74.31 713 PRO A O 1
ATOM 5955 N N . LYS A 1 714 ? -69.534 -26.368 21.718 1.00 71.50 714 LYS A N 1
ATOM 5956 C CA . LYS A 1 714 ? -68.568 -25.271 21.761 1.00 71.50 714 LYS A CA 1
ATOM 5957 C C . LYS A 1 714 ? -67.884 -25.063 20.406 1.00 71.50 714 LYS A C 1
ATOM 5959 O O . LYS A 1 714 ? -67.925 -23.956 19.874 1.00 71.50 714 LYS A O 1
ATOM 5964 N N . ASN A 1 715 ? -67.306 -26.115 19.828 1.00 69.25 715 ASN A N 1
ATOM 5965 C CA . ASN A 1 715 ? -66.587 -26.025 18.553 1.00 69.25 715 ASN A CA 1
ATOM 5966 C C . ASN A 1 715 ? -67.533 -25.737 17.382 1.00 69.25 715 ASN A C 1
ATOM 5968 O O . ASN A 1 715 ? -67.191 -24.956 16.492 1.00 69.25 715 ASN A O 1
ATOM 5972 N N . LYS A 1 716 ? -68.758 -26.275 17.426 1.00 74.25 716 LYS A N 1
ATOM 5973 C CA . LYS A 1 716 ? -69.824 -25.904 16.486 1.00 74.25 716 LYS A CA 1
ATOM 5974 C C . LYS A 1 716 ? -70.153 -24.415 16.550 1.00 74.25 716 LYS A C 1
ATOM 5976 O O . LYS A 1 716 ? -70.264 -23.768 15.513 1.00 74.25 716 LYS A O 1
ATOM 5981 N N . LYS A 1 717 ? -70.242 -23.842 17.755 1.00 69.94 717 LYS A N 1
ATOM 5982 C CA . LYS A 1 717 ? -70.539 -22.415 17.922 1.00 69.94 717 LYS A CA 1
ATOM 5983 C C . LYS A 1 717 ? -69.408 -21.508 17.428 1.00 69.94 717 LYS A C 1
ATOM 5985 O O . LYS A 1 717 ? -69.681 -20.475 16.822 1.00 69.94 717 LYS A O 1
ATOM 5990 N N . VAL A 1 718 ? -68.151 -21.896 17.651 1.00 64.69 718 VAL A N 1
ATOM 5991 C CA . VAL A 1 718 ? -66.978 -21.176 17.121 1.00 64.69 718 VAL A CA 1
ATOM 5992 C C . VAL A 1 718 ? -66.987 -21.179 15.593 1.00 64.69 718 VAL A C 1
ATOM 5994 O O . VAL A 1 718 ? -66.809 -20.127 14.981 1.00 64.69 718 VAL A O 1
ATOM 5997 N N . PHE A 1 719 ? -67.261 -22.330 14.977 1.00 68.69 719 PHE A N 1
ATOM 5998 C CA . PHE A 1 719 ? -67.368 -22.435 13.524 1.00 68.69 719 PHE A CA 1
ATOM 5999 C C . PHE A 1 719 ? -68.488 -21.560 12.956 1.00 68.69 719 PHE A C 1
ATOM 6001 O O . PHE A 1 719 ? -68.254 -20.808 12.016 1.00 68.69 719 PHE A O 1
ATOM 6008 N N . GLN A 1 720 ? -69.675 -21.589 13.567 1.00 69.56 720 GLN A N 1
ATOM 6009 C CA . GLN A 1 720 ? -70.797 -20.737 13.164 1.00 69.56 720 GLN A CA 1
ATOM 6010 C C . GLN A 1 720 ? -70.415 -19.252 13.163 1.00 69.56 720 GLN A C 1
ATOM 6012 O O . GLN A 1 720 ? -70.646 -18.565 12.173 1.00 69.56 720 GLN A O 1
ATOM 6017 N N . ASN A 1 721 ? -69.761 -18.774 14.226 1.00 65.75 721 ASN A N 1
ATOM 6018 C CA . ASN A 1 721 ? -69.337 -17.375 14.326 1.00 65.75 721 ASN A CA 1
ATOM 6019 C C . ASN A 1 721 ? -68.286 -16.996 13.262 1.00 65.75 721 ASN A C 1
ATOM 6021 O O . ASN A 1 721 ? -68.301 -15.873 12.754 1.00 65.75 721 ASN A O 1
ATOM 6025 N N . LEU A 1 722 ? -67.373 -17.913 12.920 1.00 62.44 722 LEU A N 1
ATOM 6026 C CA . LEU A 1 722 ? -66.408 -17.702 11.839 1.00 62.44 722 LEU A CA 1
ATOM 6027 C C . LEU A 1 722 ? -67.115 -17.605 10.483 1.00 62.44 722 LEU A C 1
ATOM 6029 O O . LEU A 1 722 ? -66.854 -16.667 9.729 1.00 62.44 722 LEU A O 1
ATOM 6033 N N . MET A 1 723 ? -68.022 -18.543 10.198 1.00 65.75 723 MET A N 1
ATOM 6034 C CA . MET A 1 723 ? -68.791 -18.569 8.953 1.00 65.75 723 MET A CA 1
ATOM 6035 C C . MET A 1 723 ? -69.669 -17.326 8.812 1.00 65.75 723 MET A C 1
ATOM 6037 O O . MET A 1 723 ? -69.752 -16.763 7.725 1.00 65.75 723 MET A O 1
ATOM 6041 N N . ASP A 1 724 ? -70.260 -16.837 9.903 1.00 66.38 724 ASP A N 1
ATOM 6042 C CA . ASP A 1 724 ? -71.013 -15.581 9.913 1.00 66.38 724 ASP A CA 1
ATOM 6043 C C . ASP A 1 724 ? -70.134 -14.389 9.509 1.00 66.38 724 ASP A C 1
ATOM 6045 O O . ASP A 1 724 ? -70.518 -13.598 8.645 1.00 66.38 724 ASP A O 1
ATOM 6049 N N . GLY A 1 725 ? -68.930 -14.282 10.079 1.00 64.00 725 GLY A N 1
ATOM 6050 C CA . GLY A 1 725 ? -67.980 -13.222 9.731 1.00 64.00 725 GLY A CA 1
ATOM 6051 C C . GLY A 1 725 ? -67.476 -13.314 8.289 1.00 64.00 725 GLY A C 1
ATOM 6052 O O . GLY A 1 725 ? -67.358 -12.297 7.609 1.00 64.00 725 GLY A O 1
ATOM 6053 N N . MET A 1 726 ? -67.217 -14.528 7.803 1.00 60.06 726 MET A N 1
ATOM 6054 C CA . MET A 1 726 ? -66.724 -14.755 6.446 1.00 60.06 726 MET A CA 1
ATOM 6055 C C . MET A 1 726 ? -67.775 -14.500 5.376 1.00 60.06 726 MET A C 1
ATOM 6057 O O . MET A 1 726 ? -67.496 -13.770 4.434 1.00 60.06 726 MET A O 1
ATOM 6061 N N . MET A 1 727 ? -68.982 -15.041 5.534 1.00 65.12 727 MET A N 1
ATOM 6062 C CA . MET A 1 727 ? -70.069 -14.874 4.561 1.00 65.12 727 MET A CA 1
ATOM 6063 C C . MET A 1 727 ? -70.547 -13.421 4.486 1.00 65.12 727 MET A C 1
ATOM 6065 O O . MET A 1 727 ? -71.018 -12.976 3.446 1.00 65.12 727 MET A O 1
ATOM 6069 N N . THR A 1 728 ? -70.390 -12.661 5.576 1.00 64.31 728 THR A N 1
ATOM 6070 C CA . THR A 1 728 ? -70.621 -11.207 5.578 1.00 64.31 728 THR A CA 1
ATOM 6071 C C . THR A 1 728 ? -69.613 -10.473 4.694 1.00 64.31 728 THR A C 1
ATOM 6073 O O . THR A 1 728 ? -69.942 -9.454 4.094 1.00 64.31 728 THR A O 1
ATOM 6076 N N . LYS A 1 729 ? -68.375 -10.966 4.630 1.00 56.50 729 LYS A N 1
ATOM 6077 C CA . LYS A 1 729 ? -67.278 -10.295 3.937 1.00 56.50 729 LYS A CA 1
ATOM 6078 C C . LYS A 1 729 ? -67.079 -10.764 2.495 1.00 56.50 729 LYS A C 1
ATOM 6080 O O . LYS A 1 729 ? -66.680 -9.956 1.665 1.00 56.50 729 LYS A O 1
ATOM 6085 N N . TYR A 1 730 ? -67.356 -12.033 2.222 1.00 62.81 730 TYR A N 1
ATOM 6086 C CA . TYR A 1 730 ? -67.214 -12.675 0.916 1.00 62.81 730 TYR A CA 1
ATOM 6087 C C . TYR A 1 730 ? -68.545 -13.348 0.541 1.00 62.81 730 TYR A C 1
ATOM 6089 O O . TYR A 1 730 ? -68.691 -14.567 0.697 1.00 62.81 730 TYR A O 1
ATOM 6097 N N . PRO A 1 731 ? -69.567 -12.568 0.134 1.00 65.19 731 PRO A N 1
ATOM 6098 C CA . PRO A 1 731 ? -70.905 -13.087 -0.159 1.00 65.19 731 PRO A CA 1
ATOM 6099 C C . PRO A 1 731 ? -70.929 -14.122 -1.292 1.00 65.19 731 PRO A C 1
ATOM 6101 O O . PRO A 1 731 ? -71.804 -14.984 -1.322 1.00 65.19 731 PRO A O 1
ATOM 6104 N N . GLU A 1 732 ? -69.959 -14.078 -2.203 1.00 63.31 732 GLU A N 1
ATOM 6105 C CA . GLU A 1 732 ? -69.769 -15.023 -3.305 1.00 63.31 732 GLU A CA 1
ATOM 6106 C C . GLU A 1 732 ? -69.545 -16.470 -2.831 1.00 63.31 732 GLU A C 1
ATOM 6108 O O . GLU A 1 732 ? -69.940 -17.419 -3.510 1.00 63.31 732 GLU A O 1
ATOM 6113 N N . LEU A 1 733 ? -69.018 -16.666 -1.617 1.00 62.00 733 LEU A N 1
ATOM 6114 C CA . LEU A 1 733 ? -68.840 -17.998 -1.028 1.00 62.00 733 LEU A CA 1
ATOM 6115 C C . LEU A 1 733 ? -70.176 -18.673 -0.669 1.00 62.00 733 LEU A C 1
ATOM 6117 O O . LEU A 1 733 ? -70.231 -19.894 -0.503 1.00 62.00 733 LEU A O 1
ATOM 6121 N N . VAL A 1 734 ? -71.271 -17.908 -0.578 1.00 64.94 734 VAL A N 1
ATOM 6122 C CA . VAL A 1 734 ? -72.601 -18.421 -0.215 1.00 64.94 734 VAL A CA 1
ATOM 6123 C C . VAL A 1 734 ? -73.137 -19.402 -1.255 1.00 64.94 734 VAL A C 1
ATOM 6125 O O . VAL A 1 734 ? -73.749 -20.405 -0.883 1.00 64.94 734 VAL A O 1
ATOM 6128 N N . GLU A 1 735 ? -72.922 -19.147 -2.546 1.00 61.06 735 GLU A N 1
ATOM 6129 C CA . GLU A 1 735 ? -73.367 -20.054 -3.612 1.00 61.06 735 GLU A CA 1
ATOM 6130 C C . GLU A 1 735 ? -72.494 -21.309 -3.707 1.00 61.06 735 GLU A C 1
ATOM 6132 O O . GLU A 1 735 ? -73.020 -22.404 -3.903 1.00 61.06 735 GLU A O 1
ATOM 6137 N N . PHE A 1 736 ? -71.190 -21.186 -3.448 1.00 62.41 736 PHE A N 1
ATOM 6138 C CA . PHE A 1 736 ? -70.265 -22.319 -3.422 1.00 62.41 736 PHE A CA 1
ATOM 6139 C C . PHE A 1 736 ? -70.652 -23.348 -2.355 1.00 62.41 736 PHE A C 1
ATOM 6141 O O . PHE A 1 736 ? -70.801 -24.532 -2.655 1.00 62.41 736 PHE A O 1
ATOM 6148 N N . PHE A 1 737 ? -70.908 -22.918 -1.117 1.00 61.03 737 PHE A N 1
ATOM 6149 C CA . PHE A 1 737 ? -71.269 -23.859 -0.055 1.00 61.03 737 PHE A CA 1
ATOM 6150 C C . PHE A 1 737 ? -72.657 -24.496 -0.237 1.00 61.03 737 PHE A C 1
ATOM 6152 O O . PHE A 1 737 ? -72.906 -25.566 0.317 1.00 61.03 737 PHE A O 1
ATOM 6159 N N . LYS A 1 738 ? -73.545 -23.898 -1.046 1.00 61.97 738 LYS A N 1
ATOM 6160 C CA . LYS A 1 738 ? -74.838 -24.497 -1.429 1.00 61.97 738 LYS A CA 1
ATOM 6161 C C . LYS A 1 738 ? -74.699 -25.686 -2.388 1.00 61.97 738 LYS A C 1
ATOM 6163 O O . LYS A 1 738 ? -75.645 -26.461 -2.493 1.00 61.97 738 LYS A O 1
ATOM 6168 N N . SER A 1 739 ? -73.544 -25.871 -3.036 1.00 60.19 739 SER A N 1
ATOM 6169 C CA . SER A 1 739 ? -73.302 -26.976 -3.983 1.00 60.19 739 SER A CA 1
ATOM 6170 C C . SER A 1 739 ? -73.124 -28.359 -3.329 1.00 60.19 739 SER A C 1
ATOM 6172 O O . SER A 1 739 ? -73.173 -29.370 -4.022 1.00 60.19 739 SER A O 1
ATOM 6174 N N . GLY A 1 740 ? -72.984 -28.434 -1.997 1.00 56.12 740 GLY A N 1
ATOM 6175 C CA . GLY A 1 740 ? -73.007 -29.698 -1.245 1.00 56.12 740 GLY A CA 1
ATOM 6176 C C . GLY A 1 740 ? -71.731 -30.553 -1.309 1.00 56.12 740 GLY A C 1
ATOM 6177 O O . GLY A 1 740 ? -71.777 -31.723 -0.920 1.00 56.12 740 GLY A O 1
ATOM 6178 N N . ASN A 1 741 ? -70.610 -29.992 -1.773 1.00 56.94 741 ASN A N 1
ATOM 6179 C CA . ASN A 1 741 ? -69.335 -30.700 -1.931 1.00 56.94 741 ASN A CA 1
ATOM 6180 C C . ASN A 1 741 ? -68.734 -31.176 -0.585 1.00 56.94 741 ASN A C 1
ATOM 6182 O O . ASN A 1 741 ? -68.769 -30.460 0.418 1.00 56.94 741 ASN A O 1
ATOM 6186 N N . GLU A 1 742 ? -68.173 -32.392 -0.566 1.00 61.38 742 GLU A N 1
ATOM 6187 C CA . GLU A 1 742 ? -67.411 -32.954 0.566 1.00 61.38 742 GLU A CA 1
ATOM 6188 C C . GLU A 1 742 ? -65.911 -32.645 0.402 1.00 61.38 742 GLU A C 1
ATOM 6190 O O . GLU A 1 742 ? -65.404 -32.662 -0.717 1.00 61.38 742 GLU A O 1
ATOM 6195 N N . ALA A 1 743 ? -65.196 -32.386 1.503 1.00 58.25 743 ALA A N 1
ATOM 6196 C CA . ALA A 1 743 ? -63.746 -32.162 1.504 1.00 58.25 743 ALA A CA 1
ATOM 6197 C C . ALA A 1 743 ? -63.019 -33.281 2.264 1.00 58.25 743 ALA A C 1
ATOM 6199 O O . ALA A 1 743 ? -63.364 -33.580 3.410 1.00 58.25 743 ALA A O 1
ATOM 6200 N N . GLU A 1 744 ? -62.003 -33.891 1.652 1.00 57.66 744 GLU A N 1
ATOM 6201 C CA . GLU A 1 744 ? -61.153 -34.899 2.298 1.00 57.66 744 GLU A CA 1
ATOM 6202 C C . GLU A 1 744 ? -59.849 -34.261 2.802 1.00 57.66 744 GLU A C 1
ATOM 6204 O O . GLU A 1 744 ? -59.146 -33.596 2.046 1.00 57.66 744 GLU A O 1
ATOM 6209 N N . LEU A 1 745 ? -59.513 -34.475 4.077 1.00 57.22 745 LEU A N 1
ATOM 6210 C CA . LEU A 1 745 ? -58.291 -33.989 4.723 1.00 57.22 745 LEU A CA 1
ATOM 6211 C C . LEU A 1 745 ? -57.493 -35.156 5.317 1.00 57.22 745 LEU A C 1
ATOM 6213 O O . LEU A 1 745 ? -58.003 -35.928 6.133 1.00 57.22 745 LEU A O 1
ATOM 6217 N N . GLY A 1 746 ? -56.220 -35.273 4.941 1.00 54.69 746 GLY A N 1
ATOM 6218 C CA . GLY A 1 746 ? -55.288 -36.250 5.506 1.00 54.69 746 GLY A CA 1
ATOM 6219 C C . GLY A 1 746 ? -54.327 -35.609 6.505 1.00 54.69 746 GLY A C 1
ATOM 6220 O O . GLY A 1 746 ? -53.681 -34.621 6.179 1.00 54.69 746 GLY A O 1
ATOM 6221 N N . PHE A 1 747 ? -54.179 -36.202 7.690 1.00 53.66 747 PHE A N 1
ATOM 6222 C CA . PHE A 1 747 ? -53.252 -35.747 8.729 1.00 53.66 747 PHE A CA 1
ATOM 6223 C C . PHE A 1 747 ? -52.243 -36.837 9.090 1.00 53.66 747 PHE A C 1
ATOM 6225 O O . PHE A 1 747 ? -52.624 -37.982 9.358 1.00 53.66 747 PHE A O 1
ATOM 6232 N N . ARG A 1 748 ? -50.953 -36.484 9.165 1.00 50.03 748 ARG A N 1
ATOM 6233 C CA . ARG A 1 748 ? -49.962 -37.298 9.881 1.00 50.03 748 ARG A CA 1
ATOM 6234 C C . ARG A 1 748 ? -49.929 -36.840 11.331 1.00 50.03 748 ARG A C 1
ATOM 6236 O O . ARG A 1 748 ? -49.781 -35.660 11.618 1.00 50.03 748 ARG A O 1
ATOM 6243 N N . ILE A 1 749 ? -50.009 -37.779 12.265 1.00 48.91 749 ILE A N 1
ATOM 6244 C CA . ILE A 1 749 ? -49.964 -37.460 13.702 1.00 48.91 749 ILE A CA 1
ATOM 6245 C C . ILE A 1 749 ? -48.610 -36.844 14.110 1.00 48.91 749 ILE A C 1
ATOM 6247 O O . ILE A 1 749 ? -48.554 -36.115 15.094 1.00 48.91 749 ILE A O 1
ATOM 6251 N N . PHE A 1 750 ? -47.535 -37.086 13.349 1.00 42.66 750 PHE A N 1
ATOM 6252 C CA . PHE A 1 750 ? -46.238 -36.437 13.577 1.00 42.66 750 PHE A CA 1
ATOM 6253 C C . PHE A 1 750 ? -46.252 -34.934 13.290 1.00 42.66 750 PHE A C 1
ATOM 6255 O O . PHE A 1 750 ? -45.424 -34.227 13.842 1.00 42.66 750 PHE A O 1
ATOM 6262 N N . ASP A 1 751 ? -47.177 -34.452 12.457 1.00 38.69 751 ASP A N 1
ATOM 6263 C CA . ASP A 1 751 ? -47.365 -33.013 12.299 1.00 38.69 751 ASP A CA 1
ATOM 6264 C C . ASP A 1 751 ? -48.049 -32.457 13.558 1.00 38.69 751 ASP A C 1
ATOM 6266 O O . ASP A 1 751 ? -47.732 -31.369 14.008 1.00 38.69 751 ASP A O 1
ATOM 6270 N N . ALA A 1 752 ? -48.919 -33.223 14.222 1.00 37.41 752 ALA A N 1
ATOM 6271 C CA . ALA A 1 752 ? -49.635 -32.722 15.388 1.00 37.41 752 ALA A CA 1
ATOM 6272 C C . ALA A 1 752 ? -48.803 -32.579 16.674 1.00 37.41 752 ALA A C 1
ATOM 6274 O O . ALA A 1 752 ? -49.151 -31.725 17.486 1.00 37.41 752 ALA A O 1
ATOM 6275 N N . ILE A 1 753 ? -47.753 -33.385 16.876 1.00 34.72 753 ILE A N 1
ATOM 6276 C CA . ILE A 1 753 ? -46.948 -33.492 18.118 1.00 34.72 753 ILE A CA 1
ATOM 6277 C C . ILE A 1 753 ? -45.575 -32.861 17.931 1.00 34.72 753 ILE A C 1
ATOM 6279 O O . ILE A 1 753 ? -45.130 -32.149 18.864 1.00 34.72 753 ILE A O 1
#